Protein AF-0000000074119580 (afdb_homodimer)

InterPro domains:
  IPR001170 Adenylyl cyclase class-4/guanylyl cyclase [PR00255] (115-133)
  IPR001170 Adenylyl cyclase class-4/guanylyl cyclase [PR00255] (242-260)
  IPR001170 Adenylyl cyclase class-4/guanylyl cyclase [PR00255] (350-368)
  IPR001170 Adenylyl cyclase class-4/guanylyl cyclase [PR00255] (388-405)
  IPR001828 Receptor, ligand binding region [PF01094] (51-411)
  IPR028082 Periplasmic binding protein-like I [SSF53822] (27-424)
  IPR052612 Atrial Natriuretic Peptide Clearance Receptor [PTHR44755] (19-396)

Organism: Ciona intestinalis (NCBI:txid7719)

pLDDT: mean 83.1, std 16.75, range [21.55, 98.75]

Structure (mmCIF, N/CA/C/O backbone):
data_AF-0000000074119580-model_v1
#
loop_
_entity.id
_entity.type
_entity.pdbx_description
1 polymer 'Atrial natriuretic peptide receptor 3-like'
#
loop_
_atom_site.group_PDB
_atom_site.id
_atom_site.type_symbol
_atom_site.label_atom_id
_atom_site.label_alt_id
_atom_site.label_comp_id
_atom_site.label_asym_id
_atom_site.label_entity_id
_atom_site.label_seq_id
_atom_site.pdbx_PDB_ins_code
_atom_site.Cartn_x
_atom_site.Cartn_y
_atom_site.Cartn_z
_atom_site.occupancy
_atom_site.B_iso_or_equiv
_atom_site.auth_seq_id
_atom_site.auth_comp_id
_atom_site.auth_asym_id
_atom_site.auth_atom_id
_atom_site.pdbx_PDB_model_num
ATOM 1 N N . PHE A 1 1 ? -62.281 -83.438 29.266 1 23.31 1 PHE A N 1
ATOM 2 C CA . PHE A 1 1 ? -61.969 -83.312 27.859 1 23.31 1 PHE A CA 1
ATOM 3 C C . PHE A 1 1 ? -62.531 -82 27.297 1 23.31 1 PHE A C 1
ATOM 5 O O . PHE A 1 1 ? -63.562 -82 26.641 1 23.31 1 PHE A O 1
ATOM 12 N N . LYS A 1 2 ? -62.469 -80.875 28.219 1 28.16 2 LYS A N 1
ATOM 13 C CA . LYS A 1 2 ? -63.062 -79.562 28.125 1 28.16 2 LYS A CA 1
ATOM 14 C C . LYS A 1 2 ? -62.594 -78.812 26.875 1 28.16 2 LYS A C 1
ATOM 16 O O . LYS A 1 2 ? -61.406 -78.688 26.641 1 28.16 2 LYS A O 1
ATOM 21 N N . CYS A 1 3 ? -63.375 -78.688 25.766 1 24.42 3 CYS A N 1
ATOM 22 C CA . CYS A 1 3 ? -63.281 -78.25 24.375 1 24.42 3 CYS A CA 1
ATOM 23 C C . CYS A 1 3 ? -62.844 -76.812 24.266 1 24.42 3 CYS A C 1
ATOM 25 O O . CYS A 1 3 ? -63.594 -75.938 24.594 1 24.42 3 CYS A O 1
ATOM 27 N N . VAL A 1 4 ? -61.594 -76.438 24.609 1 31.14 4 VAL A N 1
ATOM 28 C CA . VAL A 1 4 ? -61.094 -75.062 24.656 1 31.14 4 VAL A CA 1
ATOM 29 C C . VAL A 1 4 ? -61.062 -74.5 23.25 1 31.14 4 VAL A C 1
ATOM 31 O O . VAL A 1 4 ? -60.406 -75 22.359 1 31.14 4 VAL A O 1
ATOM 34 N N . LEU A 1 5 ? -62.219 -73.938 22.734 1 28.73 5 LEU A N 1
ATOM 35 C CA . LEU A 1 5 ? -62.438 -73.312 21.438 1 28.73 5 LEU A CA 1
ATOM 36 C C . LEU A 1 5 ? -61.5 -72.125 21.219 1 28.73 5 LEU A C 1
ATOM 38 O O . LEU A 1 5 ? -61.531 -71.188 21.953 1 28.73 5 LEU A O 1
ATOM 42 N N . ALA A 1 6 ? -60.281 -72.312 20.594 1 29.25 6 ALA A N 1
ATOM 43 C CA . ALA A 1 6 ? -59.156 -71.438 20.234 1 29.25 6 ALA A CA 1
ATOM 44 C C . ALA A 1 6 ? -59.594 -70.438 19.141 1 29.25 6 ALA A C 1
ATOM 46 O O . ALA A 1 6 ? -59.781 -70.875 18 1 29.25 6 ALA A O 1
ATOM 47 N N . PHE A 1 7 ? -60.5 -69.562 19.422 1 30.92 7 PHE A N 1
ATOM 48 C CA . PHE A 1 7 ? -60.969 -68.625 18.406 1 30.92 7 PHE A CA 1
ATOM 49 C C . PHE A 1 7 ? -59.812 -67.812 17.891 1 30.92 7 PHE A C 1
ATOM 51 O O . PHE A 1 7 ? -59.156 -67.062 18.656 1 30.92 7 PHE A O 1
ATOM 58 N N . VAL A 1 8 ? -59.094 -68.188 16.828 1 29.75 8 VAL A N 1
ATOM 59 C CA . VAL A 1 8 ? -58 -67.562 16.125 1 29.75 8 VAL A CA 1
ATOM 60 C C . VAL A 1 8 ? -58.531 -66.312 15.422 1 29.75 8 VAL A C 1
ATOM 62 O O . VAL A 1 8 ? -59.344 -66.375 14.508 1 29.75 8 VAL A O 1
ATOM 65 N N . MET A 1 9 ? -58.875 -65.25 16.109 1 30.39 9 MET A N 1
ATOM 66 C CA . MET A 1 9 ? -59.281 -64.062 15.43 1 30.39 9 MET A CA 1
ATOM 67 C C . MET A 1 9 ? -58.188 -63.531 14.492 1 30.39 9 MET A C 1
ATOM 69 O O . MET A 1 9 ? -57.062 -63.281 14.922 1 30.39 9 MET A O 1
ATOM 73 N N . CYS A 1 10 ? -58.219 -63.875 13.211 1 28.75 10 CYS A N 1
ATOM 74 C CA . CYS A 1 10 ? -57.406 -63.438 12.102 1 28.75 10 CYS A CA 1
ATOM 75 C C . CYS A 1 10 ? -57.531 -61.906 11.906 1 28.75 10 CYS A C 1
ATOM 77 O O . CYS A 1 10 ? -58.594 -61.438 11.484 1 28.75 10 CYS A O 1
ATOM 79 N N . SER A 1 11 ? -57.094 -61.125 12.852 1 32.12 11 SER A N 1
ATOM 80 C CA . SER A 1 11 ? -57.125 -59.656 12.625 1 32.12 11 SER A CA 1
ATOM 81 C C . SER A 1 11 ? -56.406 -59.312 11.32 1 32.12 11 SER A C 1
ATOM 83 O O . SER A 1 11 ? -55.281 -59.719 11.094 1 32.12 11 SER A O 1
ATOM 85 N N . GLN A 1 12 ? -57.156 -59.125 10.258 1 32.34 12 GLN A N 1
ATOM 86 C CA . GLN A 1 12 ? -56.719 -58.562 8.977 1 32.34 12 GLN A CA 1
ATOM 87 C C . GLN A 1 12 ? -56 -57.25 9.164 1 32.34 12 GLN A C 1
ATOM 89 O O . GLN A 1 12 ? -56.562 -56.281 9.68 1 32.34 12 GLN A O 1
ATOM 94 N N . ILE A 1 13 ? -54.75 -57.219 9.516 1 35.31 13 ILE A N 1
ATOM 95 C CA . ILE A 1 13 ? -53.969 -56 9.57 1 35.31 13 ILE A CA 1
ATOM 96 C C . ILE A 1 13 ? -53.938 -55.344 8.195 1 35.31 13 ILE A C 1
ATOM 98 O O . ILE A 1 13 ? -53.594 -55.969 7.195 1 35.31 13 ILE A O 1
ATOM 102 N N . PRO A 1 14 ? -54.875 -54.375 7.949 1 38.12 14 PRO A N 1
ATOM 103 C CA . PRO A 1 14 ? -54.812 -53.719 6.652 1 38.12 14 PRO A CA 1
ATOM 104 C C . PRO A 1 14 ? -53.375 -53.25 6.324 1 38.12 14 PRO A C 1
ATOM 106 O O . PRO A 1 14 ? -52.656 -52.75 7.207 1 38.12 14 PRO A O 1
ATOM 109 N N . SER A 1 15 ? -52.656 -53.875 5.465 1 33.03 15 SER A N 1
ATOM 110 C CA . SER A 1 15 ? -51.344 -53.594 4.926 1 33.03 15 SER A CA 1
ATOM 111 C C . SER A 1 15 ? -51.281 -52.25 4.246 1 33.03 15 SER A C 1
ATOM 113 O O . SER A 1 15 ? -51.375 -52.156 3.018 1 33.03 15 SER A O 1
ATOM 115 N N . GLY A 1 16 ? -52.156 -51.281 4.562 1 35.19 16 GLY A N 1
ATOM 116 C CA . GLY A 1 16 ? -51.875 -50.062 3.787 1 35.19 16 GLY A CA 1
ATOM 117 C C . GLY A 1 16 ? -50.438 -49.594 3.965 1 35.19 16 GLY A C 1
ATOM 118 O O . GLY A 1 16 ? -50.062 -49.125 5.039 1 35.19 16 GLY A O 1
ATOM 119 N N . LEU A 1 17 ? -49.5 -50.188 3.35 1 34.84 17 LEU A N 1
ATOM 120 C CA . LEU A 1 17 ? -48.156 -49.625 3.354 1 34.84 17 LEU A CA 1
ATOM 121 C C . LEU A 1 17 ? -48.156 -48.156 2.922 1 34.84 17 LEU A C 1
ATOM 123 O O . LEU A 1 17 ? -48.719 -47.812 1.885 1 34.84 17 LEU A O 1
ATOM 127 N N . PRO A 1 18 ? -48.156 -47.188 3.83 1 37.69 18 PRO A N 1
ATOM 128 C CA . PRO A 1 18 ? -48.031 -45.812 3.365 1 37.69 18 PRO A CA 1
ATOM 129 C C . PRO A 1 18 ? -46.969 -45.656 2.271 1 37.69 18 PRO A C 1
ATOM 131 O O . PRO A 1 18 ? -45.938 -46.312 2.293 1 37.69 18 PRO A O 1
ATOM 134 N N . GLN A 1 19 ? -47.375 -45.312 1.016 1 37.62 19 GLN A N 1
ATOM 135 C CA . GLN A 1 19 ? -46.438 -44.938 -0.036 1 37.62 19 GLN A CA 1
ATOM 136 C C . GLN A 1 19 ? -45.406 -43.938 0.491 1 37.62 19 GLN A C 1
ATOM 138 O O . GLN A 1 19 ? -45.75 -43.031 1.247 1 37.62 19 GLN A O 1
ATOM 143 N N . PRO A 1 20 ? -44.125 -44.344 0.532 1 37.19 20 PRO A N 1
ATOM 144 C CA . PRO A 1 20 ? -43.188 -43.312 0.96 1 37.19 20 PRO A CA 1
ATOM 145 C C . PRO A 1 20 ? -43.406 -41.969 0.296 1 37.19 20 PRO A C 1
ATOM 147 O O . PRO A 1 20 ? -43.719 -41.906 -0.9 1 37.19 20 PRO A O 1
ATOM 150 N N . SER A 1 21 ? -44.156 -41.062 0.859 1 39.34 21 SER A N 1
ATOM 151 C CA . SER A 1 21 ? -44.188 -39.688 0.356 1 39.34 21 SER A CA 1
ATOM 152 C C . SER A 1 21 ? -42.875 -39.312 -0.312 1 39.34 21 SER A C 1
ATOM 154 O O . SER A 1 21 ? -41.781 -39.531 0.258 1 39.34 21 SER A O 1
ATOM 156 N N . GLY A 1 22 ? -42.719 -39.469 -1.594 1 39.56 22 GLY A N 1
ATOM 157 C CA . GLY A 1 22 ? -41.625 -38.906 -2.344 1 39.56 22 GLY A CA 1
ATOM 158 C C . GLY A 1 22 ? -41.094 -37.625 -1.762 1 39.56 22 GLY A C 1
ATOM 159 O O . GLY A 1 22 ? -41.781 -36.594 -1.787 1 39.56 22 GLY A O 1
ATOM 160 N N . GLU A 1 23 ? -40.438 -37.625 -0.639 1 42.25 23 GLU A N 1
ATOM 161 C CA . GLU A 1 23 ? -39.75 -36.438 -0.15 1 42.25 23 GLU A CA 1
ATOM 162 C C . GLU A 1 23 ? -39.188 -35.594 -1.303 1 42.25 23 GLU A C 1
ATOM 164 O O . GLU A 1 23 ? -38.406 -36.125 -2.121 1 42.25 23 GLU A O 1
ATOM 169 N N . ASN A 1 24 ? -39.938 -34.75 -1.926 1 45.34 24 ASN A N 1
ATOM 170 C CA . ASN A 1 24 ? -39.375 -33.75 -2.836 1 45.34 24 ASN A CA 1
ATOM 171 C C . ASN A 1 24 ? -37.969 -33.312 -2.434 1 45.34 24 ASN A C 1
ATOM 173 O O . ASN A 1 24 ? -37.75 -32.906 -1.298 1 45.34 24 ASN A O 1
ATOM 177 N N . PRO A 1 25 ? -36.938 -33.812 -3.029 1 54 25 PRO A N 1
ATOM 178 C CA . PRO A 1 25 ? -35.594 -33.406 -2.672 1 54 25 PRO A CA 1
ATOM 179 C C . PRO A 1 25 ? -35.5 -31.922 -2.377 1 54 25 PRO A C 1
ATOM 181 O O . PRO A 1 25 ? -36.219 -31.109 -2.98 1 54 25 PRO A O 1
ATOM 184 N N . ASP A 1 26 ? -35.25 -31.516 -1.149 1 62.47 26 ASP A N 1
ATOM 185 C CA . ASP A 1 26 ? -35 -30.141 -0.773 1 62.47 26 ASP A CA 1
ATOM 186 C C . ASP A 1 26 ? -34.281 -29.391 -1.893 1 62.47 26 ASP A C 1
ATOM 188 O O . ASP A 1 26 ? -33.438 -29.953 -2.586 1 62.47 26 ASP A O 1
ATOM 192 N N . PRO A 1 27 ? -34.875 -28.266 -2.385 1 73.56 27 PRO A N 1
ATOM 193 C CA . PRO A 1 27 ? -34.219 -27.469 -3.43 1 73.56 27 PRO A CA 1
ATOM 194 C C . PRO A 1 27 ? -32.719 -27.234 -3.146 1 73.56 27 PRO A C 1
ATOM 196 O O . PRO A 1 27 ? -32.312 -27.141 -1.984 1 73.56 27 PRO A O 1
ATOM 199 N N . PRO A 1 28 ? -31.953 -27.422 -4.184 1 80 28 PRO A N 1
ATOM 200 C CA . PRO A 1 28 ? -30.516 -27.203 -3.994 1 80 28 PRO A CA 1
ATOM 201 C C . PRO A 1 28 ? -30.188 -25.844 -3.363 1 80 28 PRO A C 1
ATOM 203 O O . PRO A 1 28 ? -30.922 -24.875 -3.588 1 80 28 PRO A O 1
ATOM 206 N N . GLN A 1 29 ? -29.344 -25.875 -2.467 1 86.56 29 GLN A N 1
ATOM 207 C CA . GLN A 1 29 ? -28.859 -24.641 -1.855 1 86.56 29 GLN A CA 1
ATOM 208 C C . GLN A 1 29 ? -28 -23.844 -2.834 1 86.56 29 GLN A C 1
ATOM 210 O O . GLN A 1 29 ? -27.125 -24.406 -3.498 1 86.56 29 GLN A O 1
ATOM 215 N N . THR A 1 30 ? -28.297 -22.531 -2.967 1 89.56 30 THR A N 1
ATOM 216 C CA . THR A 1 30 ? -27.578 -21.672 -3.895 1 89.56 30 THR A CA 1
ATOM 217 C C . THR A 1 30 ? -26.25 -21.188 -3.285 1 89.56 30 THR A C 1
ATOM 219 O O . THR A 1 30 ? -26.219 -20.75 -2.133 1 89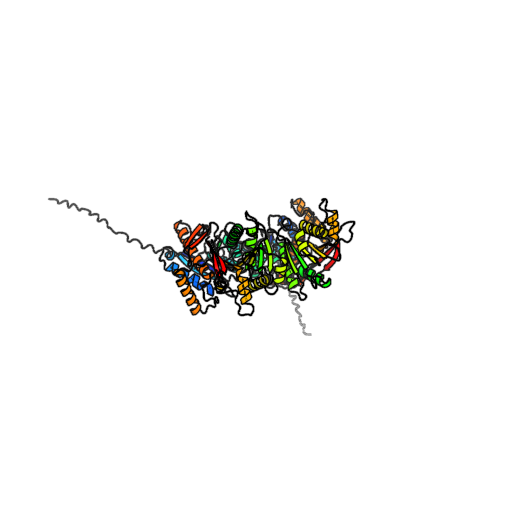.56 30 THR A O 1
ATOM 222 N N . VAL A 1 31 ? -25.203 -21.438 -3.994 1 93.69 31 VAL A N 1
ATOM 223 C CA . VAL A 1 31 ? -23.875 -20.969 -3.605 1 93.69 31 VAL A CA 1
ATOM 224 C C . VAL A 1 31 ? -23.469 -19.781 -4.48 1 93.69 31 VAL A C 1
ATOM 226 O O . VAL A 1 31 ? -23.078 -19.953 -5.633 1 93.69 31 VAL A O 1
ATOM 229 N N . ASN A 1 32 ? -23.578 -18.531 -3.914 1 94.19 32 ASN A N 1
ATOM 230 C CA . ASN A 1 32 ? -23.219 -17.328 -4.656 1 94.19 32 ASN A CA 1
ATOM 231 C C . ASN A 1 32 ? -21.703 -17.078 -4.629 1 94.19 32 ASN A C 1
ATOM 233 O O . ASN A 1 32 ? -21.141 -16.766 -3.58 1 94.19 32 ASN A O 1
ATOM 237 N N . VAL A 1 33 ? -21.125 -17.219 -5.766 1 96.56 33 VAL A N 1
ATOM 238 C CA . VAL A 1 33 ? -19.688 -17 -5.922 1 96.56 33 VAL A CA 1
ATOM 239 C C . VAL A 1 33 ? -19.438 -15.68 -6.637 1 96.56 33 VAL A C 1
ATOM 241 O O . VAL A 1 33 ? -19.906 -15.469 -7.758 1 96.56 33 VAL A O 1
ATOM 244 N N . VAL A 1 34 ? -18.75 -14.781 -5.969 1 97.5 34 VAL A N 1
ATOM 245 C CA . VAL A 1 34 ? -18.406 -13.508 -6.582 1 97.5 34 VAL A CA 1
ATOM 246 C C . VAL A 1 34 ? -16.953 -13.539 -7.074 1 97.5 34 VAL A C 1
ATOM 248 O O . VAL A 1 34 ? -16.016 -13.523 -6.27 1 97.5 34 VAL A O 1
ATOM 251 N N . VAL A 1 35 ? -16.781 -13.578 -8.375 1 98.5 35 VAL A N 1
ATOM 252 C CA . VAL A 1 35 ? -15.445 -13.578 -8.977 1 98.5 35 VAL A CA 1
ATOM 253 C C . VAL A 1 35 ? -14.984 -12.141 -9.203 1 98.5 35 VAL A C 1
ATOM 255 O O . VAL A 1 35 ? -15.625 -11.391 -9.938 1 98.5 35 VAL A O 1
ATOM 258 N N . MET A 1 36 ? -13.906 -11.828 -8.539 1 98.19 36 MET A N 1
ATOM 259 C CA . MET A 1 36 ? -13.43 -10.445 -8.602 1 98.19 36 MET A CA 1
ATOM 260 C C . MET A 1 36 ? -12.141 -10.359 -9.414 1 98.19 36 MET A C 1
ATOM 262 O O . MET A 1 36 ? -11.055 -10.625 -8.891 1 98.19 36 MET A O 1
ATOM 266 N N . VAL A 1 37 ? -12.242 -9.891 -10.664 1 98.06 37 VAL A N 1
ATOM 267 C CA . VAL A 1 37 ? -11.117 -9.758 -11.586 1 98.06 37 VAL A CA 1
ATOM 268 C C . VAL A 1 37 ? -11.289 -8.508 -12.438 1 98.06 37 VAL A C 1
ATOM 270 O O . VAL A 1 37 ? -12.398 -7.977 -12.547 1 98.06 37 VAL A O 1
ATOM 273 N N . PRO A 1 38 ? -10.195 -8.016 -12.977 1 97.12 38 PRO A N 1
ATOM 274 C CA . PRO A 1 38 ? -10.375 -6.867 -13.867 1 97.12 38 PRO A CA 1
ATOM 275 C C . PRO A 1 38 ? -11.125 -7.223 -15.148 1 97.12 38 PRO A C 1
ATOM 277 O O . PRO A 1 38 ? -10.938 -8.312 -15.695 1 97.12 38 PRO A O 1
ATOM 280 N N . PHE A 1 39 ? -11.961 -6.297 -15.633 1 96.62 39 PHE A N 1
ATOM 281 C CA . PHE A 1 39 ? -12.742 -6.516 -16.844 1 96.62 39 PHE A CA 1
ATOM 282 C C . PHE A 1 39 ? -11.977 -6.047 -18.078 1 96.62 39 PHE A C 1
ATOM 284 O O . PHE A 1 39 ? -12.234 -6.508 -19.188 1 96.62 39 PHE A O 1
ATOM 291 N N . GLU A 1 40 ? -11.047 -5.16 -17.812 1 93.25 40 GLU A N 1
ATOM 292 C CA . GLU A 1 40 ? -10.258 -4.582 -18.906 1 93.25 40 GLU A CA 1
ATOM 293 C C . GLU A 1 40 ? -8.789 -4.465 -18.516 1 93.25 40 GLU A C 1
ATOM 295 O O . GLU A 1 40 ? -8.422 -4.75 -17.375 1 93.25 40 GLU A O 1
ATOM 300 N N . GLY A 1 41 ? -8.008 -4.215 -19.5 1 88.94 41 GLY A N 1
ATOM 301 C CA . GLY A 1 41 ? -6.586 -4.047 -19.25 1 88.94 41 GLY A CA 1
ATOM 302 C C . GLY A 1 41 ? -5.762 -5.23 -19.734 1 88.94 41 GLY A C 1
ATOM 303 O O . GLY A 1 41 ? -6.301 -6.188 -20.297 1 88.94 41 GLY A O 1
ATOM 304 N N . GLU A 1 42 ? -4.434 -5.062 -19.516 1 86.56 42 GLU A N 1
ATOM 305 C CA . GLU A 1 42 ? -3.51 -6.09 -19.984 1 86.56 42 GLU A CA 1
ATOM 306 C C . GLU A 1 42 ? -3.133 -7.047 -18.859 1 86.56 42 GLU A C 1
ATOM 308 O O . GLU A 1 42 ? -1.95 -7.242 -18.562 1 86.56 42 GLU A O 1
ATOM 313 N N . TYR A 1 43 ? -4.191 -7.633 -18.281 1 88.88 43 TYR A N 1
ATOM 314 C CA . TYR A 1 43 ? -3.973 -8.602 -17.219 1 88.88 43 TYR A CA 1
ATOM 315 C C . TYR A 1 43 ? -4.16 -10.023 -17.719 1 88.88 43 TYR A C 1
ATOM 317 O O . TYR A 1 43 ? -5.066 -10.297 -18.516 1 88.88 43 TYR A O 1
ATOM 325 N N . LEU A 1 44 ? -3.371 -10.891 -17.266 1 89.38 44 LEU A N 1
ATOM 326 C CA . LEU A 1 44 ? -3.471 -12.297 -17.641 1 89.38 44 LEU A CA 1
ATOM 327 C C . LEU A 1 44 ? -4.668 -12.953 -16.953 1 89.38 44 LEU A C 1
ATOM 329 O O . LEU A 1 44 ? -5.039 -14.078 -17.297 1 89.38 44 LEU A O 1
ATOM 333 N N . PHE A 1 45 ? -5.242 -12.273 -16.031 1 94.88 45 PHE A N 1
ATOM 334 C CA . PHE A 1 45 ? -6.375 -12.797 -15.273 1 94.88 45 PHE A CA 1
ATOM 335 C C . PHE A 1 45 ? -7.617 -11.945 -15.492 1 94.88 45 PHE A C 1
ATOM 337 O O . PHE A 1 45 ? -8.453 -11.82 -14.602 1 94.88 45 PHE A O 1
ATOM 344 N N . ARG A 1 46 ? -7.625 -11.352 -16.609 1 96 46 ARG A N 1
ATOM 345 C CA . ARG A 1 46 ? -8.812 -10.602 -17 1 96 46 ARG A CA 1
ATOM 346 C C . ARG A 1 46 ? -10.039 -11.516 -17.062 1 96 46 ARG A C 1
ATOM 348 O O . ARG A 1 46 ? -9.906 -12.719 -17.281 1 96 46 ARG A O 1
ATOM 355 N N . ARG A 1 47 ? -11.195 -10.961 -16.953 1 97.5 47 ARG A N 1
ATOM 356 C CA . ARG A 1 47 ? -12.43 -11.734 -16.859 1 97.5 47 ARG A CA 1
ATOM 357 C C . ARG A 1 47 ? -12.555 -12.695 -18.031 1 97.5 47 ARG A C 1
ATOM 359 O O . ARG A 1 47 ? -12.797 -13.891 -17.844 1 97.5 47 ARG A O 1
ATOM 366 N N . ASP A 1 48 ? -12.406 -12.164 -19.25 1 96.12 48 ASP A N 1
ATOM 367 C CA . ASP A 1 48 ? -12.625 -12.992 -20.422 1 96.12 48 ASP A CA 1
ATOM 368 C C . ASP A 1 48 ? -11.578 -14.102 -20.516 1 96.12 48 ASP A C 1
ATOM 370 O O . ASP A 1 48 ? -11.836 -15.156 -21.109 1 96.12 48 ASP A O 1
ATOM 374 N N . VAL A 1 49 ? -10.453 -13.906 -19.922 1 94.94 49 VAL A N 1
ATOM 375 C CA . VAL A 1 49 ? -9.367 -14.883 -19.969 1 94.94 49 VAL A CA 1
ATOM 376 C C . VAL A 1 49 ? -9.633 -16 -18.969 1 94.94 49 VAL A C 1
ATOM 378 O O . VAL A 1 49 ? -9.445 -17.188 -19.281 1 94.94 49 VAL A O 1
ATOM 381 N N . ILE A 1 50 ? -10.125 -15.688 -17.797 1 96.56 50 ILE A N 1
ATOM 382 C CA . ILE A 1 50 ? -10.188 -16.703 -16.75 1 96.56 50 ILE A CA 1
ATOM 383 C C . ILE A 1 50 ? -11.555 -17.375 -16.766 1 96.56 50 ILE A C 1
ATOM 385 O O . ILE A 1 50 ? -11.727 -18.469 -16.219 1 96.56 50 ILE A O 1
ATOM 389 N N . GLN A 1 51 ? -12.586 -16.75 -17.344 1 97.44 51 GLN A N 1
ATOM 390 C CA . GLN A 1 51 ? -13.969 -17.219 -17.281 1 97.44 51 GLN A CA 1
ATOM 391 C C . GLN A 1 51 ? -14.086 -18.656 -17.812 1 97.44 51 GLN A C 1
ATOM 393 O O . GLN A 1 51 ? -14.766 -19.484 -17.219 1 97.44 51 GLN A O 1
ATOM 398 N N . PRO A 1 52 ? -13.43 -18.969 -18.938 1 96.75 52 PRO A N 1
ATOM 399 C CA . PRO A 1 52 ? -13.516 -20.359 -19.422 1 96.75 52 PRO A CA 1
ATOM 400 C C . PRO A 1 52 ? -13 -21.359 -18.391 1 96.75 52 PRO A C 1
ATOM 402 O O . PRO A 1 52 ? -13.508 -22.484 -18.312 1 96.75 52 PRO A O 1
ATOM 405 N N . GLY A 1 53 ? -11.938 -20.984 -17.688 1 96.88 53 GLY A N 1
ATOM 406 C CA . GLY A 1 53 ? -11.422 -21.859 -16.641 1 96.88 53 GLY A CA 1
ATOM 407 C C . GLY A 1 53 ? -12.414 -22.094 -15.523 1 96.88 53 GLY A C 1
ATOM 408 O O . GLY A 1 53 ? -12.562 -23.219 -15.047 1 96.88 53 GLY A O 1
ATOM 409 N N . VAL A 1 54 ? -13.109 -21.047 -15.094 1 97.81 54 VAL A N 1
ATOM 410 C CA . VAL A 1 54 ? -14.133 -21.141 -14.055 1 97.81 54 VAL A CA 1
ATOM 411 C C . VAL A 1 54 ? -15.289 -22.016 -14.539 1 97.81 54 VAL A C 1
ATOM 413 O O . VAL A 1 54 ? -15.742 -22.906 -13.812 1 97.81 54 VAL A O 1
ATOM 416 N N . GLU A 1 55 ? -15.695 -21.812 -15.773 1 96.94 55 GLU A N 1
ATOM 417 C CA . GLU A 1 55 ? -16.797 -22.578 -16.359 1 96.94 55 GLU A CA 1
ATOM 418 C C . GLU A 1 55 ? -16.422 -24.062 -16.484 1 96.94 55 GLU A C 1
ATOM 420 O O . GLU A 1 55 ? -17.266 -24.938 -16.25 1 96.94 55 GLU A O 1
ATOM 425 N N . TYR A 1 56 ? -15.211 -24.281 -16.906 1 96.69 56 TYR A N 1
ATOM 426 C CA . TYR A 1 56 ? -14.734 -25.656 -17.031 1 96.69 56 TYR A CA 1
ATOM 427 C C . TYR A 1 56 ? -14.836 -26.375 -15.695 1 96.69 56 TYR A C 1
ATOM 429 O O . TYR A 1 56 ? -15.281 -27.531 -15.633 1 96.69 56 TYR A O 1
ATOM 437 N N . ALA A 1 57 ? -14.43 -25.75 -14.609 1 95.94 57 ALA A N 1
ATOM 438 C CA . ALA A 1 57 ? -14.484 -26.328 -13.266 1 95.94 57 ALA A CA 1
ATOM 439 C C . ALA A 1 57 ? -15.922 -26.641 -12.859 1 95.94 57 ALA A C 1
ATOM 441 O O . ALA A 1 57 ? -16.219 -27.719 -12.328 1 95.94 57 ALA A O 1
ATOM 442 N N . LEU A 1 58 ? -16.797 -25.719 -13.125 1 94.88 58 LEU A N 1
ATOM 443 C CA . LEU A 1 58 ? -18.203 -25.891 -12.75 1 94.88 58 LEU A CA 1
ATOM 444 C C . LEU A 1 58 ? -18.844 -27.031 -13.531 1 94.88 58 LEU A C 1
ATOM 446 O O . LEU A 1 58 ? -19.641 -27.797 -12.984 1 94.88 58 LEU A O 1
ATOM 450 N N . ARG A 1 59 ? -18.469 -27.125 -14.812 1 93 59 ARG A N 1
ATOM 451 C CA . ARG A 1 59 ? -18.969 -28.234 -15.617 1 93 59 ARG A CA 1
ATOM 452 C C . ARG A 1 59 ? -18.453 -29.562 -15.078 1 93 59 ARG A C 1
ATOM 454 O O . ARG A 1 59 ? -19.203 -30.547 -15.047 1 93 59 ARG A O 1
ATOM 461 N N . THR A 1 60 ? -17.203 -29.531 -14.727 1 91.56 60 THR A N 1
ATOM 462 C CA . THR A 1 60 ? -16.609 -30.734 -14.164 1 91.56 60 THR A CA 1
ATOM 463 C C . THR A 1 60 ? -17.328 -31.156 -12.883 1 91.56 60 THR A C 1
ATOM 465 O O . THR A 1 60 ? -17.594 -32.344 -12.664 1 91.56 60 THR A O 1
ATOM 468 N N . LEU A 1 61 ? -17.672 -30.234 -12.039 1 90.44 61 LEU A N 1
ATOM 469 C CA . LEU A 1 61 ? -18.391 -30.5 -10.789 1 90.44 61 LEU A CA 1
ATOM 470 C C . LEU A 1 61 ? -19.781 -31.062 -11.062 1 90.44 61 LEU A C 1
ATOM 472 O O . LEU A 1 61 ? -20.25 -31.953 -10.352 1 90.44 61 LEU A O 1
ATOM 476 N N . ARG A 1 62 ? -20.375 -30.578 -12.047 1 87 62 ARG A N 1
ATOM 477 C CA . ARG A 1 62 ? -21.719 -31.016 -12.398 1 87 62 ARG A CA 1
ATOM 478 C C . ARG A 1 62 ? -21.703 -32.438 -12.93 1 87 62 ARG A C 1
ATOM 480 O O . ARG A 1 62 ? -22.656 -33.219 -12.727 1 87 62 ARG A O 1
ATOM 487 N N . ARG A 1 63 ? -20.656 -32.75 -13.555 1 84.25 63 ARG A N 1
ATOM 488 C CA . ARG A 1 63 ? -20.531 -34.094 -14.148 1 84.25 63 ARG A CA 1
ATOM 489 C C . ARG A 1 63 ? -20.25 -35.156 -13.086 1 84.25 63 ARG A C 1
ATOM 491 O O . ARG A 1 63 ? -20.656 -36.281 -13.227 1 84.25 63 ARG A O 1
ATOM 498 N N . ASN A 1 64 ? -19.422 -34.75 -12.211 1 75 64 ASN A N 1
ATOM 499 C CA . ASN A 1 64 ? -19.016 -35.719 -11.203 1 75 64 ASN A CA 1
ATOM 500 C C . ASN A 1 64 ? -20.172 -36.125 -10.305 1 75 64 ASN A C 1
ATOM 502 O O . ASN A 1 64 ? -20.047 -37.031 -9.469 1 75 64 ASN A O 1
ATOM 506 N N . ASP A 1 65 ? -21.375 -36.219 -10.766 1 58.16 65 ASP A N 1
ATOM 507 C CA . ASP A 1 65 ? -22.641 -36.719 -10.219 1 58.16 65 ASP A CA 1
ATOM 508 C C . ASP A 1 65 ? -22.531 -36.938 -8.711 1 58.16 65 ASP A C 1
ATOM 510 O O . ASP A 1 65 ? -23.172 -37.844 -8.172 1 58.16 65 ASP A O 1
ATOM 514 N N . GLY A 1 66 ? -21.688 -36.25 -8.008 1 58.41 66 GLY A N 1
ATOM 515 C CA . GLY A 1 66 ? -21.625 -36.5 -6.578 1 58.41 66 GLY A CA 1
ATOM 516 C C . GLY A 1 66 ? -22.594 -35.656 -5.77 1 58.41 66 GLY A C 1
ATOM 517 O O . GLY A 1 66 ? -23.344 -34.875 -6.332 1 58.41 66 GLY A O 1
ATOM 518 N N . PRO A 1 67 ? -22.828 -36.062 -4.559 1 60.5 67 PRO A N 1
ATOM 519 C CA . PRO A 1 67 ? -23.734 -35.375 -3.635 1 60.5 67 PRO A CA 1
ATOM 520 C C . PRO A 1 67 ? -23.578 -33.844 -3.676 1 60.5 67 PRO A C 1
ATOM 522 O O . PRO A 1 67 ? -24.562 -33.125 -3.51 1 60.5 67 PRO A O 1
ATOM 525 N N . LEU A 1 68 ? -22.484 -33.406 -4 1 65.62 68 LEU A N 1
ATOM 526 C CA . LEU A 1 68 ? -22.219 -31.969 -3.998 1 65.62 68 LEU A CA 1
ATOM 527 C C . LEU A 1 68 ? -23.062 -31.266 -5.051 1 65.62 68 LEU A C 1
ATOM 529 O O . LEU A 1 68 ? -23.672 -30.219 -4.773 1 65.62 68 LEU A O 1
ATOM 533 N N . THR A 1 69 ? -23.125 -31.906 -6.164 1 65.44 69 THR A N 1
ATOM 534 C CA . THR A 1 69 ? -23.781 -31.234 -7.277 1 65.44 69 THR A CA 1
ATOM 535 C C . THR A 1 69 ? -25.297 -31.359 -7.168 1 65.44 69 THR A C 1
ATOM 537 O O . THR A 1 69 ? -26.047 -30.594 -7.781 1 65.44 69 THR A O 1
ATOM 540 N N . ARG A 1 70 ? -25.688 -32.312 -6.461 1 69 70 ARG A N 1
ATOM 541 C CA . ARG A 1 70 ? -27.125 -32.469 -6.289 1 69 70 ARG A CA 1
ATOM 542 C C . ARG A 1 70 ? -27.656 -31.453 -5.285 1 69 70 ARG A C 1
ATOM 544 O O . ARG A 1 70 ? -28.75 -30.906 -5.469 1 69 70 ARG A O 1
ATOM 551 N N . ASP A 1 71 ? -26.891 -31.094 -4.418 1 80.44 71 ASP A N 1
ATOM 552 C CA . ASP A 1 71 ? -27.391 -30.328 -3.287 1 80.44 71 ASP A CA 1
ATOM 553 C C . ASP A 1 71 ? -27 -28.859 -3.412 1 80.44 71 ASP A C 1
ATOM 555 O O . ASP A 1 71 ? -27.547 -28 -2.719 1 80.44 71 ASP A O 1
ATOM 559 N N . LEU A 1 72 ? -26.078 -28.656 -4.34 1 87.69 72 LEU A N 1
ATOM 560 C CA . LEU A 1 72 ? -25.578 -27.297 -4.418 1 87.69 72 LEU A CA 1
ATOM 561 C C . LEU A 1 72 ? -25.703 -26.75 -5.836 1 87.69 72 LEU A C 1
ATOM 563 O O . LEU A 1 72 ? -25.469 -27.484 -6.805 1 87.69 72 LEU A O 1
ATOM 567 N N . GLN A 1 73 ? -26.141 -25.516 -5.938 1 89.25 73 GLN A N 1
ATOM 568 C CA . GLN A 1 73 ? -26.172 -24.781 -7.199 1 89.25 73 GLN A CA 1
ATOM 569 C C . GLN A 1 73 ? -25.266 -23.547 -7.145 1 89.25 73 GLN A C 1
ATOM 571 O O . GLN A 1 73 ? -25.531 -22.625 -6.371 1 89.25 73 GLN A O 1
ATOM 576 N N . PHE A 1 74 ? -24.297 -23.594 -8.016 1 93.25 74 PHE A N 1
ATOM 577 C CA . PHE A 1 74 ? -23.359 -22.484 -8.016 1 93.25 74 PHE A CA 1
ATOM 578 C C . PHE A 1 74 ? -23.844 -21.344 -8.906 1 93.25 74 PHE A C 1
ATOM 580 O O . PHE A 1 74 ? -24.188 -21.578 -10.07 1 93.25 74 PHE A O 1
ATOM 587 N N . ASN A 1 75 ? -23.969 -20.156 -8.344 1 93.75 75 ASN A N 1
ATOM 588 C CA . ASN A 1 75 ? -24.25 -18.922 -9.062 1 93.75 75 ASN A CA 1
ATOM 589 C C . ASN A 1 75 ? -23.031 -18 -9.086 1 93.75 75 ASN A C 1
ATOM 591 O O . ASN A 1 75 ? -22.625 -17.469 -8.047 1 93.75 75 ASN A O 1
ATOM 595 N N . VAL A 1 76 ? -22.531 -17.75 -10.281 1 96.62 76 VAL A N 1
ATOM 596 C CA . VAL A 1 76 ? -21.281 -17 -10.398 1 96.62 76 VAL A CA 1
ATOM 597 C C . VAL A 1 76 ? -21.578 -15.586 -10.898 1 96.62 76 VAL A C 1
ATOM 599 O O . VAL A 1 76 ? -22.266 -15.414 -11.914 1 96.62 76 VAL A O 1
ATOM 602 N N . THR A 1 77 ? -21.172 -14.578 -10.156 1 96.19 77 THR A N 1
ATOM 603 C CA . THR A 1 77 ? -21.266 -13.172 -10.555 1 96.19 77 THR A CA 1
ATOM 604 C C . THR A 1 77 ? -19.859 -12.562 -10.656 1 96.19 77 THR A C 1
ATOM 606 O O . THR A 1 77 ? -19.016 -12.781 -9.789 1 96.19 77 THR A O 1
ATOM 609 N N . TYR A 1 78 ? -19.656 -11.883 -11.789 1 97.62 78 TYR A N 1
ATOM 610 C CA . TYR A 1 78 ? -18.359 -11.234 -11.977 1 97.62 78 TYR A CA 1
ATOM 611 C C . TYR A 1 78 ? -18.422 -9.766 -11.578 1 97.62 78 TYR A C 1
ATOM 613 O O . TYR A 1 78 ? -19.406 -9.078 -11.883 1 97.62 78 TYR A O 1
ATOM 621 N N . ARG A 1 79 ? -17.453 -9.359 -10.781 1 96.94 79 ARG A N 1
ATOM 622 C CA . ARG A 1 79 ? -17.297 -7.961 -10.406 1 96.94 79 ARG A CA 1
ATOM 623 C C . ARG A 1 79 ? -15.906 -7.445 -10.75 1 96.94 79 ARG A C 1
ATOM 625 O O . ARG A 1 79 ? -14.93 -8.188 -10.664 1 96.94 79 ARG A O 1
ATOM 632 N N . ASN A 1 80 ? -15.844 -6.199 -11.109 1 97.12 80 ASN A N 1
ATOM 633 C CA . ASN A 1 80 ? -14.602 -5.578 -11.555 1 97.12 80 ASN A CA 1
ATOM 634 C C . ASN A 1 80 ? -13.711 -5.195 -10.375 1 97.12 80 ASN A C 1
ATOM 636 O O . ASN A 1 80 ? -14 -4.234 -9.664 1 97.12 80 ASN A O 1
ATOM 640 N N . SER A 1 81 ? -12.625 -5.914 -10.25 1 95.81 81 SER A N 1
ATOM 641 C CA . SER A 1 81 ? -11.711 -5.625 -9.156 1 95.81 81 SER A CA 1
ATOM 642 C C . SER A 1 81 ? -10.82 -4.43 -9.477 1 95.81 81 SER A C 1
ATOM 644 O O . SER A 1 81 ? -10.211 -3.842 -8.578 1 95.81 81 SER A O 1
ATOM 646 N N . GLN A 1 82 ? -10.688 -4.125 -10.836 1 92.5 82 GLN A N 1
ATOM 647 C CA . GLN A 1 82 ? -9.812 -3.072 -11.336 1 92.5 82 GLN A CA 1
ATOM 648 C C . GLN A 1 82 ? -8.375 -3.279 -10.859 1 92.5 82 GLN A C 1
ATOM 650 O O . GLN A 1 82 ? -7.551 -2.363 -10.938 1 92.5 82 GLN A O 1
ATOM 655 N N . CYS A 1 83 ? -8.188 -4.352 -10.219 1 93.19 83 CYS A N 1
ATOM 656 C CA . CYS A 1 83 ? -6.875 -4.762 -9.734 1 93.19 83 CYS A CA 1
ATOM 657 C C . CYS A 1 83 ? -6.277 -3.709 -8.812 1 93.19 83 CYS A C 1
ATOM 659 O O . CYS A 1 83 ? -5.078 -3.43 -8.867 1 93.19 83 CYS A O 1
ATOM 661 N N . ASN A 1 84 ? -7.09 -3.113 -8.016 1 88.75 84 ASN A N 1
ATOM 662 C CA . ASN A 1 84 ? -6.648 -2.117 -7.051 1 88.75 84 ASN A CA 1
ATOM 663 C C . ASN A 1 84 ? -7.59 -2.043 -5.852 1 88.75 84 ASN A C 1
ATOM 665 O O . ASN A 1 84 ? -8.43 -2.926 -5.66 1 88.75 84 ASN A O 1
ATOM 669 N N . ARG A 1 85 ? -7.449 -1.1 -5.062 1 85.56 85 ARG A N 1
ATOM 670 C CA . ARG A 1 85 ? -8.164 -0.982 -3.795 1 85.56 85 ARG A CA 1
ATOM 671 C C . ARG A 1 85 ? -9.656 -0.798 -4.023 1 85.56 85 ARG A C 1
ATOM 673 O O . ARG A 1 85 ? -10.461 -1.06 -3.127 1 85.56 85 ARG A O 1
ATOM 680 N N . LYS A 1 86 ? -10.086 -0.373 -5.195 1 89.06 86 LYS A N 1
ATOM 681 C CA . LYS A 1 86 ? -11.492 -0.131 -5.492 1 89.06 86 LYS A CA 1
ATOM 682 C C . LYS A 1 86 ? -12.273 -1.439 -5.555 1 89.06 86 LYS A C 1
ATOM 684 O O . LYS A 1 86 ? -13.508 -1.433 -5.566 1 89.06 86 LYS A O 1
ATOM 689 N N . ALA A 1 87 ? -11.531 -2.521 -5.566 1 94.44 87 ALA A N 1
ATOM 690 C CA . ALA A 1 87 ? -12.188 -3.822 -5.492 1 94.44 87 ALA A CA 1
ATOM 691 C C . ALA A 1 87 ? -13.086 -3.914 -4.266 1 94.44 87 ALA A C 1
ATOM 693 O O . ALA A 1 87 ? -14.133 -4.57 -4.305 1 94.44 87 ALA A O 1
ATOM 694 N N . ALA A 1 88 ? -12.688 -3.268 -3.197 1 93.25 88 ALA A N 1
ATOM 695 C CA . ALA A 1 88 ? -13.461 -3.277 -1.961 1 93.25 88 ALA A CA 1
ATOM 696 C C . ALA A 1 88 ? -14.82 -2.615 -2.162 1 93.25 88 ALA A C 1
ATOM 698 O O . ALA A 1 88 ? -15.812 -3.023 -1.556 1 93.25 88 ALA A O 1
ATOM 699 N N . LEU A 1 89 ? -14.906 -1.587 -3.027 1 91.94 89 LEU A N 1
ATOM 700 C CA . LEU A 1 89 ? -16.172 -0.93 -3.326 1 91.94 89 LEU A CA 1
ATOM 701 C C . LEU A 1 89 ? -17.156 -1.914 -3.938 1 91.94 89 LEU A C 1
ATOM 703 O O . LEU A 1 89 ? -18.328 -1.945 -3.549 1 91.94 89 LEU A O 1
ATOM 707 N N . GLU A 1 90 ? -16.625 -2.721 -4.844 1 93.69 90 GLU A N 1
ATOM 708 C CA . GLU A 1 90 ? -17.469 -3.709 -5.512 1 93.69 90 GLU A CA 1
ATOM 709 C C . GLU A 1 90 ? -17.922 -4.789 -4.539 1 93.69 90 GLU A C 1
ATOM 711 O O . GLU A 1 90 ? -19.078 -5.238 -4.598 1 93.69 90 GLU A O 1
ATOM 716 N N . ALA A 1 91 ? -17 -5.223 -3.68 1 93.38 91 ALA A N 1
ATOM 717 C CA . ALA A 1 91 ? -17.344 -6.246 -2.693 1 93.38 91 ALA A CA 1
ATOM 718 C C . ALA A 1 91 ? -18.422 -5.738 -1.731 1 93.38 91 ALA A C 1
ATOM 720 O O . ALA A 1 91 ? -19.391 -6.445 -1.446 1 93.38 91 ALA A O 1
ATOM 721 N N . VAL A 1 92 ? -18.266 -4.523 -1.244 1 90.12 92 VAL A N 1
ATOM 722 C CA . VAL A 1 92 ? -19.188 -3.918 -0.296 1 90.12 92 VAL A CA 1
ATOM 723 C C . VAL A 1 92 ? -20.547 -3.684 -0.974 1 90.12 92 VAL A C 1
ATOM 725 O O . VAL A 1 92 ? -21.594 -3.939 -0.383 1 90.12 92 VAL A O 1
ATOM 728 N N . ASP A 1 93 ? -20.516 -3.201 -2.211 1 86.94 93 ASP A N 1
ATOM 729 C CA . ASP A 1 93 ? -21.734 -2.99 -2.979 1 86.94 93 ASP A CA 1
ATOM 730 C C . ASP A 1 93 ? -22.516 -4.297 -3.148 1 86.94 93 ASP A C 1
ATOM 732 O O . ASP A 1 93 ? -23.734 -4.324 -2.994 1 86.94 93 ASP A O 1
ATOM 736 N N . PHE A 1 94 ? -21.812 -5.332 -3.475 1 88.69 94 PHE A N 1
ATOM 737 C CA . PHE A 1 94 ? -22.453 -6.625 -3.66 1 88.69 94 PHE A CA 1
ATOM 738 C C . PHE A 1 94 ? -23.016 -7.141 -2.344 1 88.69 94 PHE A C 1
ATOM 740 O O . PHE A 1 94 ? -24.141 -7.641 -2.299 1 88.69 94 PHE A O 1
ATOM 747 N N . TYR A 1 95 ? -22.234 -7.012 -1.312 1 87.06 95 TYR A N 1
ATOM 748 C CA . TYR A 1 95 ? -22.625 -7.559 -0.016 1 87.06 95 TYR A CA 1
ATOM 749 C C . TYR A 1 95 ? -23.844 -6.828 0.538 1 87.06 95 TYR A C 1
ATOM 751 O O . TYR A 1 95 ? -24.797 -7.465 1 1 87.06 95 TYR A O 1
ATOM 759 N N . TYR A 1 96 ? -23.844 -5.516 0.417 1 79.56 96 TYR A N 1
ATOM 760 C CA . TYR A 1 96 ? -24.922 -4.738 1.016 1 79.56 96 TYR A CA 1
ATOM 761 C C . TYR A 1 96 ? -26 -4.414 -0.015 1 79.56 96 TYR A C 1
ATOM 763 O O . TYR A 1 96 ? -27.125 -4.086 0.343 1 79.56 96 TYR A O 1
ATOM 771 N N . GLY A 1 97 ? -25.562 -4.195 -1.256 1 70.25 97 GLY A N 1
ATOM 772 C CA . GLY A 1 97 ? -26.531 -3.811 -2.279 1 70.25 97 GLY A CA 1
ATOM 773 C C . GLY A 1 97 ? -27.641 -4.832 -2.473 1 70.25 97 GLY A C 1
ATOM 774 O O . GLY A 1 97 ? -28.781 -4.469 -2.734 1 70.25 97 GLY A O 1
ATOM 775 N N . GLN A 1 98 ? -27.188 -6.027 -2.688 1 54.69 98 GLN A N 1
ATOM 776 C CA . GLN A 1 98 ? -28.188 -7.047 -2.945 1 54.69 98 GLN A CA 1
ATOM 777 C C . GLN A 1 98 ? -29.078 -7.27 -1.721 1 54.69 98 GLN A C 1
ATOM 779 O O . GLN A 1 98 ? -30.203 -7.766 -1.838 1 54.69 98 GLN A O 1
ATOM 784 N N . CYS A 1 99 ? -28.375 -7.047 -0.541 1 48.38 99 CYS A N 1
ATOM 785 C CA . CYS A 1 99 ? -29.078 -7.438 0.677 1 48.38 99 CYS A CA 1
ATOM 786 C C . CYS A 1 99 ? -29.938 -6.297 1.201 1 48.38 99 CYS A C 1
ATOM 788 O O . CYS A 1 99 ? -29.5 -5.145 1.235 1 48.38 99 CYS A O 1
ATOM 790 N N . GLY A 1 100 ? -30.969 -6.164 0.862 1 44.88 100 GLY A N 1
ATOM 791 C CA . GLY A 1 100 ? -31.781 -5.371 1.772 1 44.88 100 GLY A CA 1
ATOM 792 C C . GLY A 1 100 ? -31.281 -5.41 3.205 1 44.88 100 GLY A C 1
ATOM 793 O O . GLY A 1 100 ? -30.484 -6.27 3.562 1 44.88 100 GLY A O 1
ATOM 794 N N . THR A 1 101 ? -31.062 -4.262 3.941 1 46.94 101 THR A N 1
ATOM 795 C CA . THR A 1 101 ? -30.375 -3.922 5.184 1 46.94 101 THR A CA 1
ATOM 796 C C . THR A 1 101 ? -30.516 -5.039 6.211 1 46.94 101 THR A C 1
ATOM 798 O O . THR A 1 101 ? -29.766 -5.109 7.176 1 46.94 101 THR A O 1
ATOM 801 N N . SER A 1 102 ? -31.562 -5.793 6.473 1 49.78 102 SER A N 1
ATOM 802 C CA . SER A 1 102 ? -31.797 -6.297 7.824 1 49.78 102 SER A CA 1
ATOM 803 C C . SER A 1 102 ? -30.938 -7.527 8.102 1 49.78 102 SER A C 1
ATOM 805 O O . SER A 1 102 ? -30.422 -7.699 9.211 1 49.78 102 SER A O 1
ATOM 807 N N . ASP A 1 103 ? -30.797 -8.531 7.172 1 58.62 103 ASP A N 1
ATOM 808 C CA . ASP A 1 103 ? -30.094 -9.758 7.535 1 58.62 103 ASP A CA 1
ATOM 809 C C . ASP A 1 103 ? -29.25 -10.281 6.371 1 58.62 103 ASP A C 1
ATOM 811 O O . ASP A 1 103 ? -29.578 -11.32 5.781 1 58.62 103 ASP A O 1
ATOM 815 N N . VAL A 1 104 ? -28.156 -9.438 6.039 1 60.66 104 VAL A N 1
ATOM 816 C CA . VAL A 1 104 ? -27.344 -9.789 4.875 1 60.66 104 VAL A CA 1
ATOM 817 C C . VAL A 1 104 ? -26.703 -11.156 5.078 1 60.66 104 VAL A C 1
ATOM 819 O O . VAL A 1 104 ? -26.641 -11.969 4.152 1 60.66 104 VAL A O 1
ATOM 822 N N . THR A 1 105 ? -26.375 -11.422 6.312 1 62.91 105 THR A N 1
ATOM 823 C CA . THR A 1 105 ? -25.609 -12.633 6.602 1 62.91 105 THR A CA 1
ATOM 824 C C . THR A 1 105 ? -26.438 -13.875 6.309 1 62.91 105 THR A C 1
ATOM 826 O O . THR A 1 105 ? -25.906 -14.906 5.91 1 62.91 105 THR A O 1
ATOM 829 N N . ASN A 1 106 ? -27.734 -13.617 6.332 1 62.62 106 ASN A N 1
ATOM 830 C CA . ASN A 1 106 ? -28.594 -14.789 6.199 1 62.62 106 ASN A CA 1
ATOM 831 C C . ASN A 1 106 ? -29.391 -14.758 4.898 1 62.62 106 ASN A C 1
ATOM 833 O O . ASN A 1 106 ? -30.219 -15.633 4.652 1 62.62 106 ASN A O 1
ATOM 837 N N . SER A 1 107 ? -29 -13.789 4.105 1 68.69 107 SER A N 1
ATOM 838 C CA . SER A 1 107 ? -29.734 -13.672 2.85 1 68.69 107 SER A CA 1
ATOM 839 C C . SER A 1 107 ? -29.25 -14.695 1.827 1 68.69 107 SER A C 1
ATOM 841 O O . SER A 1 107 ? -28.062 -15.039 1.798 1 68.69 107 SER A O 1
ATOM 843 N N . MET A 1 108 ? -30.203 -15.219 1.065 1 68.12 108 MET A N 1
ATOM 844 C CA . MET A 1 108 ? -29.906 -16.188 0.013 1 68.12 108 MET A CA 1
ATOM 845 C C . MET A 1 108 ? -29.078 -15.555 -1.093 1 68.12 108 MET A C 1
ATOM 847 O O . MET A 1 108 ? -28.469 -16.266 -1.901 1 68.12 108 MET A O 1
ATOM 851 N N . THR A 1 109 ? -28.953 -14.227 -0.977 1 76.75 109 THR A N 1
ATOM 852 C CA . THR A 1 109 ? -28.219 -13.555 -2.055 1 76.75 109 THR A CA 1
ATOM 853 C C . THR A 1 109 ? -26.844 -13.117 -1.588 1 76.75 109 THR A C 1
ATOM 855 O O . THR A 1 109 ? -26.047 -12.594 -2.375 1 76.75 109 THR A O 1
ATOM 858 N N . SER A 1 110 ? -26.516 -13.539 -0.367 1 86.25 110 SER A N 1
ATOM 859 C CA . SER A 1 110 ? -25.219 -13.156 0.179 1 86.25 110 SER A CA 1
ATOM 860 C C . SER A 1 110 ? -24.094 -13.961 -0.463 1 86.25 110 SER A C 1
ATOM 862 O O . SER A 1 110 ? -24.266 -15.141 -0.777 1 86.25 110 SER A O 1
ATOM 864 N N . PRO A 1 111 ? -23.031 -13.32 -0.68 1 93.19 111 PRO A N 1
ATOM 865 C CA . PRO A 1 111 ? -21.906 -14.086 -1.209 1 93.19 111 PRO A CA 1
ATOM 866 C C . PRO A 1 111 ? -21.391 -15.141 -0.23 1 93.19 111 PRO A C 1
ATOM 868 O O . PRO A 1 111 ? -21.328 -14.891 0.976 1 93.19 111 PRO A O 1
ATOM 871 N N . LEU A 1 112 ? -21.109 -16.266 -0.776 1 95.69 112 LEU A N 1
ATOM 872 C CA . LEU A 1 112 ? -20.562 -17.344 0.049 1 95.69 112 LEU A CA 1
ATOM 873 C C . LEU A 1 112 ? -19.062 -17.516 -0.225 1 95.69 112 LEU A C 1
ATOM 875 O O . LEU A 1 112 ? -18.359 -18.172 0.546 1 95.69 112 LEU A O 1
ATOM 879 N N . LEU A 1 113 ? -18.625 -16.891 -1.338 1 97.69 113 LEU A N 1
ATOM 880 C CA . LEU A 1 113 ? -17.219 -16.953 -1.716 1 97.69 113 LEU A CA 1
ATOM 881 C C . LEU A 1 113 ? -16.828 -15.734 -2.545 1 97.69 113 LEU A C 1
ATOM 883 O O . LEU A 1 113 ? -17.531 -15.344 -3.471 1 97.69 113 LEU A O 1
ATOM 887 N N . PHE A 1 114 ? -15.789 -15.102 -2.105 1 98.31 114 PHE A N 1
ATOM 888 C CA . PHE A 1 114 ? -15.086 -14.188 -3 1 98.31 114 PHE A CA 1
ATOM 889 C C . PHE A 1 114 ? -13.914 -14.891 -3.678 1 98.31 114 PHE A C 1
ATOM 891 O O . PHE A 1 114 ? -12.992 -15.352 -3.008 1 98.31 114 PHE A O 1
ATOM 898 N N . LEU A 1 115 ? -14.016 -15.023 -4.965 1 98.44 115 LEU A N 1
ATOM 899 C CA . LEU A 1 115 ? -12.969 -15.664 -5.754 1 98.44 115 LEU A CA 1
ATOM 900 C C . LEU A 1 115 ? -12.117 -14.617 -6.477 1 98.44 115 LEU A C 1
ATOM 902 O O . LEU A 1 115 ? -12.648 -13.758 -7.18 1 98.44 115 LEU A O 1
ATOM 906 N N . GLY A 1 116 ? -10.914 -14.758 -6.336 1 92.62 116 GLY A N 1
ATOM 907 C CA . GLY A 1 116 ? -10 -13.656 -6.586 1 92.62 116 GLY A CA 1
ATOM 908 C C . GLY A 1 116 ? -9.789 -12.773 -5.375 1 92.62 116 GLY A C 1
ATOM 909 O O . GLY A 1 116 ? -9.719 -13.258 -4.246 1 92.62 116 GLY A O 1
ATOM 910 N N . PRO A 1 117 ? -9.766 -11.57 -5.461 1 95.75 117 PRO A N 1
ATOM 911 C CA . PRO A 1 117 ? -8.953 -10.812 -6.422 1 95.75 117 PRO A CA 1
ATOM 912 C C . PRO A 1 117 ? -7.539 -11.375 -6.562 1 95.75 117 PRO A C 1
ATOM 914 O O . PRO A 1 117 ? -7.16 -12.297 -5.84 1 95.75 117 PRO A O 1
ATOM 917 N N . VAL A 1 118 ? -6.863 -10.898 -7.547 1 96.38 118 VAL A N 1
ATOM 918 C CA . VAL A 1 118 ? -5.535 -11.43 -7.84 1 96.38 118 VAL A CA 1
ATOM 919 C C . VAL A 1 118 ? -4.465 -10.453 -7.352 1 96.38 118 VAL A C 1
ATOM 921 O O . VAL A 1 118 ? -3.48 -10.859 -6.734 1 96.38 118 VAL A O 1
ATOM 924 N N . CYS A 1 119 ? -4.691 -9.219 -7.562 1 94.12 119 CYS A N 1
ATOM 925 C CA . CYS A 1 119 ? -3.715 -8.195 -7.207 1 94.12 119 CYS A CA 1
ATOM 926 C C . CYS A 1 119 ? -3.656 -8 -5.695 1 94.12 119 CYS A C 1
ATOM 928 O O . CYS A 1 119 ? -4.684 -8.062 -5.02 1 94.12 119 CYS A O 1
ATOM 930 N N . ASN A 1 120 ? -2.512 -7.672 -5.227 1 92.69 120 ASN A N 1
ATOM 931 C CA . ASN A 1 120 ? -2.268 -7.566 -3.793 1 92.69 120 ASN A CA 1
ATOM 932 C C . ASN A 1 120 ? -3.191 -6.543 -3.141 1 92.69 120 ASN A C 1
ATOM 934 O O . ASN A 1 120 ? -3.846 -6.836 -2.139 1 92.69 120 ASN A O 1
ATOM 938 N N . ASP A 1 121 ? -3.279 -5.406 -3.699 1 88.06 121 ASP A N 1
ATOM 939 C CA . ASP A 1 121 ? -4.07 -4.336 -3.105 1 88.06 121 ASP A CA 1
ATOM 940 C C . ASP A 1 121 ? -5.559 -4.691 -3.096 1 88.06 121 ASP A C 1
ATOM 942 O O . ASP A 1 121 ? -6.258 -4.43 -2.115 1 88.06 121 ASP A O 1
ATOM 946 N N . ALA A 1 122 ? -5.969 -5.281 -4.16 1 94.25 122 ALA A N 1
ATOM 947 C CA . ALA A 1 122 ? -7.367 -5.691 -4.246 1 94.25 122 ALA A CA 1
ATOM 948 C C . ALA A 1 122 ? -7.676 -6.801 -3.242 1 94.25 122 ALA A C 1
ATOM 950 O O . ALA A 1 122 ? -8.664 -6.727 -2.51 1 94.25 122 ALA A O 1
ATOM 951 N N . THR A 1 123 ? -6.805 -7.773 -3.152 1 96.38 123 THR A N 1
ATOM 952 C CA . THR A 1 123 ? -7.023 -8.93 -2.287 1 96.38 123 THR A CA 1
ATOM 953 C C . THR A 1 123 ? -7.016 -8.508 -0.818 1 96.38 123 THR A C 1
ATOM 955 O O . THR A 1 123 ? -7.863 -8.945 -0.038 1 96.38 123 THR A O 1
ATOM 958 N N . SER A 1 124 ? -6.07 -7.695 -0.467 1 92.75 124 SER A N 1
ATOM 959 C CA . SER A 1 124 ? -5.953 -7.281 0.928 1 92.75 124 SER A CA 1
ATOM 960 C C . SER A 1 124 ? -7.223 -6.578 1.406 1 92.75 124 SER A C 1
ATOM 962 O O . SER A 1 124 ? -7.688 -6.82 2.521 1 92.75 124 SER A O 1
ATOM 964 N N . MET A 1 125 ? -7.824 -5.809 0.555 1 92.19 125 MET A N 1
ATOM 965 C CA . MET A 1 125 ? -9.016 -5.051 0.927 1 92.19 125 MET A CA 1
ATOM 966 C C . MET A 1 125 ? -10.234 -5.961 1.006 1 92.19 125 MET A C 1
ATOM 968 O O . MET A 1 125 ? -10.984 -5.922 1.985 1 92.19 125 MET A O 1
ATOM 972 N N . VAL A 1 126 ? -10.367 -6.762 0.022 1 95.81 126 VAL A N 1
ATOM 973 C CA . VAL A 1 126 ? -11.516 -7.656 -0.011 1 95.81 126 VAL A CA 1
ATOM 974 C C . VAL A 1 126 ? -11.43 -8.656 1.144 1 95.81 126 VAL A C 1
ATOM 976 O O . VAL A 1 126 ? -12.43 -8.922 1.816 1 95.81 126 VAL A O 1
ATOM 979 N N . ALA A 1 127 ? -10.25 -9.141 1.411 1 96.38 127 ALA A N 1
ATOM 980 C CA . ALA A 1 127 ? -10.055 -10.117 2.477 1 96.38 127 ALA A CA 1
ATOM 981 C C . ALA A 1 127 ? -10.32 -9.5 3.846 1 96.38 127 ALA A C 1
ATOM 983 O O . ALA A 1 127 ? -10.797 -10.18 4.758 1 96.38 127 ALA A O 1
ATOM 984 N N . THR A 1 128 ? -9.992 -8.258 4.023 1 92.94 128 THR A N 1
ATOM 985 C CA . THR A 1 128 ? -10.273 -7.559 5.273 1 92.94 128 THR A CA 1
ATOM 986 C C . THR A 1 128 ? -11.773 -7.523 5.551 1 92.94 128 THR A C 1
ATOM 988 O O . THR A 1 128 ? -12.211 -7.871 6.648 1 92.94 128 THR A O 1
ATOM 991 N N . PHE A 1 129 ? -12.57 -7.188 4.555 1 93 129 PHE A N 1
ATOM 992 C CA . PHE A 1 129 ? -14.023 -7.145 4.719 1 93 129 PHE A CA 1
ATOM 993 C C . PHE A 1 129 ? -14.586 -8.547 4.871 1 93 129 PHE A C 1
ATOM 995 O O . PHE A 1 129 ? -15.492 -8.773 5.68 1 93 129 PHE A O 1
ATOM 1002 N N . ALA A 1 130 ? -14.008 -9.445 4.086 1 95.38 130 ALA A N 1
ATOM 1003 C CA . ALA A 1 130 ? -14.477 -10.828 4.137 1 95.38 130 ALA A CA 1
ATOM 1004 C C . ALA A 1 130 ? -14.297 -11.414 5.535 1 95.38 130 ALA A C 1
ATOM 1006 O O . ALA A 1 130 ? -15.117 -12.219 5.988 1 95.38 130 ALA A O 1
ATOM 1007 N N . GLY A 1 131 ? -13.164 -11.055 6.168 1 93.56 131 GLY A N 1
ATOM 1008 C CA . GLY A 1 131 ? -12.969 -11.484 7.539 1 93.56 131 GLY A CA 1
ATOM 1009 C C . GLY A 1 131 ? -14.078 -11.055 8.469 1 93.56 131 GLY A C 1
ATOM 1010 O O . GLY A 1 131 ? -14.555 -11.844 9.297 1 93.56 131 GLY A O 1
ATOM 1011 N N . LYS A 1 132 ? -14.516 -9.852 8.359 1 89 132 LYS A N 1
ATOM 1012 C CA . LYS A 1 132 ? -15.617 -9.312 9.164 1 89 132 LYS A CA 1
ATOM 1013 C C . LYS A 1 132 ? -16.938 -10 8.812 1 89 132 LYS A C 1
ATOM 1015 O O . LYS A 1 132 ? -17.766 -10.25 9.695 1 89 132 LYS A O 1
ATOM 1020 N N . TRP A 1 133 ? -17.203 -10.375 7.543 1 91 133 TRP A N 1
ATOM 1021 C CA . TRP A 1 133 ? -18.453 -10.93 7.051 1 91 133 TRP A CA 1
ATOM 1022 C C . TRP A 1 133 ? -18.484 -12.445 7.211 1 91 133 TRP A C 1
ATOM 1024 O O . TRP A 1 133 ? -19.5 -13.086 6.984 1 91 133 TRP A O 1
ATOM 1034 N N . ASN A 1 134 ? -17.344 -13.039 7.574 1 94.62 134 ASN A N 1
ATOM 1035 C CA . ASN A 1 134 ? -17.203 -14.484 7.684 1 94.62 134 ASN A CA 1
ATOM 1036 C C . ASN A 1 134 ? -17.438 -15.18 6.348 1 94.62 134 ASN A C 1
ATOM 1038 O O . ASN A 1 134 ? -18.203 -16.156 6.273 1 94.62 134 ASN A O 1
ATOM 1042 N N . VAL A 1 135 ? -16.859 -14.602 5.293 1 96.56 135 VAL A N 1
ATOM 1043 C CA . VAL A 1 135 ? -16.953 -15.156 3.947 1 96.56 135 VAL A CA 1
ATOM 1044 C C . VAL A 1 135 ? -15.57 -15.555 3.449 1 96.56 135 VAL A C 1
ATOM 1046 O O . VAL A 1 135 ? -14.641 -14.742 3.455 1 96.56 135 VAL A O 1
ATOM 1049 N N . PRO A 1 136 ? -15.383 -16.766 2.953 1 98.19 136 PRO A N 1
ATOM 1050 C CA . PRO A 1 136 ? -14.078 -17.203 2.453 1 98.19 136 PRO A CA 1
ATOM 1051 C C . PRO A 1 136 ? -13.633 -16.422 1.217 1 98.19 136 PRO A C 1
ATOM 1053 O O . PRO A 1 136 ? -14.469 -15.992 0.416 1 98.19 136 PRO A O 1
ATOM 1056 N N . VAL A 1 137 ? -12.328 -16.234 1.124 1 98.56 137 VAL A N 1
ATOM 1057 C CA . VAL A 1 137 ? -11.68 -15.648 -0.046 1 98.56 137 VAL A CA 1
ATOM 1058 C C . VAL A 1 137 ? -10.609 -16.594 -0.573 1 98.56 137 VAL A C 1
ATOM 1060 O O . VAL A 1 137 ? -9.789 -17.109 0.195 1 98.56 137 VAL A O 1
ATOM 1063 N N . ILE A 1 138 ? -10.664 -16.906 -1.838 1 98.75 138 ILE A N 1
ATOM 1064 C CA . ILE A 1 138 ? -9.602 -17.672 -2.471 1 98.75 138 ILE A CA 1
ATOM 1065 C C . ILE A 1 138 ? -8.93 -16.828 -3.551 1 98.75 138 ILE A C 1
ATOM 1067 O O . ILE A 1 138 ? -9.594 -16.312 -4.449 1 98.75 138 ILE A O 1
ATOM 1071 N N . SER A 1 139 ? -7.633 -16.672 -3.412 1 98.25 139 SER A N 1
ATOM 1072 C CA . SER A 1 139 ? -6.918 -15.836 -4.363 1 98.25 139 SER A CA 1
ATOM 1073 C C . SER A 1 139 ? -5.863 -16.625 -5.125 1 98.25 139 SER A C 1
ATOM 1075 O O . SER A 1 139 ? -4.984 -17.25 -4.516 1 98.25 139 SER A O 1
ATOM 1077 N N . PRO A 1 140 ? -5.949 -16.703 -6.488 1 96.69 140 PRO A N 1
ATOM 1078 C CA . PRO A 1 140 ? -4.859 -17.266 -7.297 1 96.69 140 PRO A CA 1
ATOM 1079 C C . PRO A 1 140 ? -3.717 -16.281 -7.508 1 96.69 140 PRO A C 1
ATOM 1081 O O . PRO A 1 140 ? -3.09 -16.281 -8.57 1 96.69 140 PRO A O 1
ATOM 1084 N N . GLY A 1 141 ? -3.518 -15.391 -6.656 1 94.94 141 GLY A N 1
ATOM 1085 C CA . GLY A 1 141 ? -2.482 -14.367 -6.664 1 94.94 141 GLY A CA 1
ATOM 1086 C C . GLY A 1 141 ? -2.158 -13.836 -5.277 1 94.94 141 GLY A C 1
ATOM 1087 O O . GLY A 1 141 ? -1.952 -14.617 -4.344 1 94.94 141 GLY A O 1
ATOM 1088 N N . SER A 1 142 ? -2.006 -12.5 -5.191 1 94.75 142 SER A N 1
ATOM 1089 C CA . SER A 1 142 ? -1.722 -11.828 -3.924 1 94.75 142 SER A CA 1
ATOM 1090 C C . SER A 1 142 ? -0.488 -12.422 -3.25 1 94.75 142 SER A C 1
ATOM 1092 O O . SER A 1 142 ? -0.537 -12.805 -2.08 1 94.75 142 SER A O 1
ATOM 1094 N N . HIS A 1 143 ? 0.624 -12.32 -3.951 1 94.31 143 HIS A N 1
ATOM 1095 C CA . HIS A 1 143 ? 1.842 -13.031 -3.584 1 94.31 143 HIS A CA 1
ATOM 1096 C C . HIS A 1 143 ? 2.621 -12.281 -2.512 1 94.31 143 HIS A C 1
ATOM 1098 O O . HIS A 1 143 ? 3.52 -12.844 -1.882 1 94.31 143 HIS A O 1
ATOM 1104 N N . ALA A 1 144 ? 2.297 -11.125 -2.26 1 92 144 ALA A N 1
ATOM 1105 C CA . ALA A 1 144 ? 3.129 -10.219 -1.474 1 92 144 ALA A CA 1
ATOM 1106 C C . ALA A 1 144 ? 3.322 -10.742 -0.054 1 92 144 ALA A C 1
ATOM 1108 O O . ALA A 1 144 ? 2.412 -11.344 0.522 1 92 144 ALA A O 1
ATOM 1109 N N . ALA A 1 145 ? 4.453 -10.391 0.5 1 89.62 145 ALA A N 1
ATOM 1110 C CA . ALA A 1 145 ? 4.855 -10.875 1.82 1 89.62 145 ALA A CA 1
ATOM 1111 C C . ALA A 1 145 ? 3.982 -10.266 2.914 1 89.62 145 ALA A C 1
ATOM 1113 O O . ALA A 1 145 ? 3.838 -10.844 3.994 1 89.62 145 ALA A O 1
ATOM 1114 N N . TRP A 1 146 ? 3.391 -9.117 2.688 1 85.88 146 TRP A N 1
ATOM 1115 C CA . TRP A 1 146 ? 2.635 -8.422 3.721 1 85.88 146 TRP A CA 1
ATOM 1116 C C . TRP A 1 146 ? 1.19 -8.906 3.764 1 85.88 146 TRP A C 1
ATOM 1118 O O . TRP A 1 146 ? 0.42 -8.508 4.641 1 85.88 146 TRP A O 1
ATOM 1128 N N . ILE A 1 147 ? 0.802 -9.742 2.852 1 91.81 147 ILE A N 1
ATOM 1129 C CA . ILE A 1 147 ? -0.491 -10.422 2.889 1 91.81 147 ILE A CA 1
ATOM 1130 C C . ILE A 1 147 ? -0.317 -11.836 3.424 1 91.81 147 ILE A C 1
ATOM 1132 O O . ILE A 1 147 ? 0.143 -12.727 2.701 1 91.81 147 ILE A O 1
ATOM 1136 N N . ILE A 1 148 ? -0.696 -12.062 4.605 1 89.12 148 ILE A N 1
ATOM 1137 C CA . ILE A 1 148 ? -0.467 -13.367 5.223 1 89.12 148 ILE A CA 1
ATOM 1138 C C . ILE A 1 148 ? -1.8 -13.977 5.648 1 89.12 148 ILE A C 1
ATOM 1140 O O . ILE A 1 148 ? -2.432 -13.508 6.594 1 89.12 148 ILE A O 1
ATOM 1144 N N . PRO A 1 149 ? -2.191 -15.047 4.941 1 91.75 149 PRO A N 1
ATOM 1145 C CA . PRO A 1 149 ? -3.371 -15.758 5.434 1 91.75 149 PRO A CA 1
ATOM 1146 C C . PRO A 1 149 ? -3.223 -16.219 6.883 1 91.75 149 PRO A C 1
ATOM 1148 O O . PRO A 1 149 ? -2.113 -16.531 7.324 1 91.75 149 PRO A O 1
ATOM 1151 N N . GLY A 1 150 ? -4.348 -16.328 7.629 1 87.44 150 GLY A N 1
ATOM 1152 C CA . GLY A 1 150 ? -4.316 -16.688 9.039 1 87.44 150 GLY A CA 1
ATOM 1153 C C . GLY A 1 150 ? -4.895 -15.617 9.945 1 87.44 150 GLY A C 1
ATOM 1154 O O . GLY A 1 150 ? -6.031 -15.18 9.75 1 87.44 150 GLY A O 1
ATOM 1155 N N . GLU A 1 151 ? -3.994 -15.109 10.766 1 83 151 GLU A N 1
ATOM 1156 C CA . GLU A 1 151 ? -4.488 -14.211 11.805 1 83 151 GLU A CA 1
ATOM 1157 C C . GLU A 1 151 ? -4.938 -12.875 11.203 1 83 151 GLU A C 1
ATOM 1159 O O . GLU A 1 151 ? -5.996 -12.359 11.562 1 83 151 GLU A O 1
ATOM 1164 N N . GLU A 1 152 ? -4.141 -12.414 10.297 1 86.06 152 GLU A N 1
ATOM 1165 C CA . GLU A 1 152 ? -4.449 -11.109 9.719 1 86.06 152 GLU A CA 1
ATOM 1166 C C . GLU A 1 152 ? -5.602 -11.211 8.719 1 86.06 152 GLU A C 1
ATOM 1168 O O . GLU A 1 152 ? -6.453 -10.32 8.656 1 86.06 152 GLU A O 1
ATOM 1173 N N . TYR A 1 153 ? -5.562 -12.258 7.957 1 94 153 TYR A N 1
ATOM 1174 C CA . TYR A 1 153 ? -6.617 -12.531 6.984 1 94 153 TYR A CA 1
ATOM 1175 C C . TYR A 1 153 ? -7.18 -13.938 7.172 1 94 153 TYR A C 1
ATOM 1177 O O . TYR A 1 153 ? -6.879 -14.844 6.387 1 94 153 TYR A O 1
ATOM 1185 N N . PRO A 1 154 ? -8.078 -14.086 8.117 1 94.94 154 PRO A N 1
ATOM 1186 C CA . PRO A 1 154 ? -8.5 -15.43 8.516 1 94.94 154 PRO A CA 1
ATOM 1187 C C . PRO A 1 154 ? -9.32 -16.125 7.438 1 94.94 154 PRO A C 1
ATOM 1189 O O . PRO A 1 154 ? -9.438 -17.359 7.453 1 94.94 154 PRO A O 1
ATOM 1192 N N . MET A 1 155 ? -9.875 -15.43 6.496 1 97.31 155 MET A N 1
ATOM 1193 C CA . MET A 1 155 ? -10.758 -16.031 5.5 1 97.31 155 MET A CA 1
ATOM 1194 C C . MET A 1 155 ? -10.023 -16.234 4.18 1 97.31 155 MET A C 1
ATOM 1196 O O . MET A 1 155 ? -10.602 -16.75 3.217 1 97.31 155 MET A O 1
ATOM 1200 N N . LEU A 1 156 ? -8.758 -15.859 4.125 1 98 156 LEU A N 1
ATOM 1201 C CA . LEU A 1 156 ? -8.008 -15.875 2.871 1 98 156 LEU A CA 1
ATOM 1202 C C . LEU A 1 156 ? -7.293 -17.203 2.684 1 98 156 LEU A C 1
ATOM 1204 O O . LEU A 1 156 ? -6.641 -17.703 3.605 1 98 156 LEU A O 1
ATOM 1208 N N . THR A 1 157 ? -7.484 -17.812 1.566 1 98.25 157 THR A N 1
ATOM 1209 C CA . THR A 1 157 ? -6.703 -18.938 1.079 1 98.25 157 THR A CA 1
ATOM 1210 C C . THR A 1 157 ? -6.023 -18.609 -0.244 1 98.25 157 THR A C 1
ATOM 1212 O O . THR A 1 157 ? -6.676 -18.125 -1.18 1 98.25 157 THR A O 1
ATOM 1215 N N . ARG A 1 158 ? -4.727 -18.781 -0.304 1 97 158 ARG A N 1
ATOM 1216 C CA . ARG A 1 158 ? -3.996 -18.562 -1.548 1 97 158 ARG A CA 1
ATOM 1217 C C . ARG A 1 158 ? -3.748 -19.891 -2.275 1 97 158 ARG A C 1
ATOM 1219 O O . ARG A 1 158 ? -3.068 -20.766 -1.751 1 97 158 ARG A O 1
ATOM 1226 N N . ILE A 1 159 ? -4.242 -19.953 -3.469 1 96.12 159 ILE A N 1
ATOM 1227 C CA . ILE A 1 159 ? -4.09 -21.172 -4.238 1 96.12 159 ILE A CA 1
ATOM 1228 C C . ILE A 1 159 ? -2.848 -21.078 -5.125 1 96.12 159 ILE A C 1
ATOM 1230 O O . ILE A 1 159 ? -2.682 -21.875 -6.059 1 96.12 159 ILE A O 1
ATOM 1234 N N . THR A 1 160 ? -2.008 -20.094 -4.859 1 92.75 160 THR A N 1
ATOM 1235 C CA . THR A 1 160 ? -0.682 -19.906 -5.438 1 92.75 160 THR A CA 1
ATOM 1236 C C . THR A 1 160 ? 0.355 -19.656 -4.348 1 92.75 160 THR A C 1
ATOM 1238 O O . THR A 1 160 ? 0.039 -19.078 -3.303 1 92.75 160 THR A O 1
ATOM 1241 N N . PRO A 1 161 ? 1.55 -20.031 -4.609 1 93.25 161 PRO A N 1
ATOM 1242 C CA . PRO A 1 161 ? 2.566 -19.812 -3.578 1 93.25 161 PRO A CA 1
ATOM 1243 C C . PRO A 1 161 ? 2.848 -18.344 -3.328 1 93.25 161 PRO A C 1
ATOM 1245 O O . PRO A 1 161 ? 2.824 -17.531 -4.266 1 93.25 161 PRO A O 1
ATOM 1248 N N . SER A 1 162 ? 3.195 -18.016 -2.08 1 94.38 162 SER A N 1
ATOM 1249 C CA . SER A 1 162 ? 3.553 -16.656 -1.711 1 94.38 162 SER A CA 1
ATOM 1250 C C . SER A 1 162 ? 5.012 -16.359 -2.035 1 94.38 162 SER A C 1
ATOM 1252 O O . SER A 1 162 ? 5.809 -17.281 -2.238 1 94.38 162 SER A O 1
ATOM 1254 N N . TYR A 1 163 ? 5.355 -15.094 -2.08 1 94.25 163 TYR A N 1
ATOM 1255 C CA . TYR A 1 163 ? 6.75 -14.719 -2.27 1 94.25 163 TYR A CA 1
ATOM 1256 C C . TYR A 1 163 ? 7.59 -15.109 -1.061 1 94.25 163 TYR A C 1
ATOM 1258 O O . TYR A 1 163 ? 8.797 -15.336 -1.183 1 94.25 163 TYR A O 1
ATOM 1266 N N . ILE A 1 164 ? 6.953 -15.242 0.092 1 93.62 164 ILE A N 1
ATOM 1267 C CA . ILE A 1 164 ? 7.676 -15.703 1.273 1 93.62 164 ILE A CA 1
ATOM 1268 C C . ILE A 1 164 ? 8.125 -17.141 1.07 1 93.62 164 ILE A C 1
ATOM 1270 O O . ILE A 1 164 ? 9.266 -17.5 1.396 1 93.62 164 ILE A O 1
ATOM 1274 N N . ASP A 1 165 ? 7.211 -17.922 0.569 1 94.31 165 ASP A N 1
ATOM 1275 C CA . ASP A 1 165 ? 7.539 -19.312 0.266 1 94.31 165 ASP A CA 1
ATOM 1276 C C . ASP A 1 165 ? 8.727 -19.391 -0.695 1 94.31 165 ASP A C 1
ATOM 1278 O O . ASP A 1 165 ? 9.656 -20.172 -0.471 1 94.31 165 ASP A O 1
ATOM 1282 N N . LEU A 1 166 ? 8.688 -18.641 -1.709 1 94.44 166 LEU A N 1
ATOM 1283 C CA . LEU A 1 166 ? 9.781 -18.578 -2.676 1 94.44 166 LEU A CA 1
ATOM 1284 C C . LEU A 1 166 ? 11.07 -18.094 -2.014 1 94.44 166 LEU A C 1
ATOM 1286 O O . LEU A 1 166 ? 12.141 -18.641 -2.268 1 94.44 166 LEU A O 1
ATOM 1290 N N . ALA A 1 167 ? 10.953 -17.047 -1.208 1 94.62 167 ALA A N 1
ATOM 1291 C CA . ALA A 1 167 ? 12.109 -16.469 -0.525 1 94.62 167 ALA A CA 1
ATOM 1292 C C . ALA A 1 167 ? 12.797 -17.516 0.355 1 94.62 167 ALA A C 1
ATOM 1294 O O . ALA A 1 167 ? 14.023 -17.562 0.415 1 94.62 167 ALA A O 1
ATOM 1295 N N . TYR A 1 168 ? 12.062 -18.359 1.034 1 92.88 168 TYR A N 1
ATOM 1296 C CA . TYR A 1 168 ? 12.641 -19.422 1.858 1 92.88 168 TYR A CA 1
ATOM 1297 C C . TYR A 1 168 ? 13.375 -20.438 0.999 1 92.88 168 TYR A C 1
ATOM 1299 O O . TYR A 1 168 ? 14.445 -20.922 1.384 1 92.88 168 TYR A O 1
ATOM 1307 N N . PHE A 1 169 ? 12.82 -20.75 -0.107 1 93.88 169 PHE A N 1
ATOM 1308 C CA . PHE A 1 169 ? 13.516 -21.641 -1.032 1 93.88 169 PHE A CA 1
ATOM 1309 C C . PHE A 1 169 ? 14.867 -21.062 -1.419 1 93.88 169 PHE A C 1
ATOM 1311 O O . PHE A 1 169 ? 15.891 -21.75 -1.332 1 93.88 169 PHE A O 1
ATOM 1318 N N . ILE A 1 170 ? 14.852 -19.781 -1.839 1 94.62 170 ILE A N 1
ATOM 1319 C CA . ILE A 1 170 ? 16.078 -19.125 -2.27 1 94.62 170 ILE A CA 1
ATOM 1320 C C . ILE A 1 170 ? 17.078 -19.094 -1.108 1 94.62 170 ILE A C 1
ATOM 1322 O O . ILE A 1 170 ? 18.266 -19.391 -1.283 1 94.62 170 ILE A O 1
ATOM 1326 N N . HIS A 1 171 ? 16.609 -18.719 0.029 1 93.62 171 HIS A N 1
ATOM 1327 C CA . HIS A 1 171 ? 17.453 -18.672 1.223 1 93.62 171 HIS A CA 1
ATOM 1328 C C . HIS A 1 171 ? 18.125 -20.016 1.484 1 93.62 171 HIS A C 1
ATOM 1330 O O . HIS A 1 171 ? 19.344 -20.062 1.689 1 93.62 171 HIS A O 1
ATOM 1336 N N . ASN A 1 172 ? 17.328 -21.078 1.453 1 91.44 172 ASN A N 1
ATOM 1337 C CA . ASN A 1 172 ? 17.844 -22.422 1.71 1 91.44 172 ASN A CA 1
ATOM 1338 C C . ASN A 1 172 ? 18.906 -22.812 0.681 1 91.44 172 ASN A C 1
ATOM 1340 O O . ASN A 1 172 ? 19.938 -23.375 1.034 1 91.44 172 ASN A O 1
ATOM 1344 N N . VAL A 1 173 ? 18.609 -22.516 -0.547 1 92.12 173 VAL A N 1
ATOM 1345 C CA . VAL A 1 173 ? 19.562 -22.812 -1.616 1 92.12 173 VAL A CA 1
ATOM 1346 C C . VAL A 1 173 ? 20.859 -22.031 -1.397 1 92.12 173 VAL A C 1
ATOM 1348 O O . VAL A 1 173 ? 21.953 -22.578 -1.521 1 92.12 173 VAL A O 1
ATOM 1351 N N . PHE A 1 174 ? 20.734 -20.766 -1.095 1 91.56 174 PHE A N 1
ATOM 1352 C CA . PHE A 1 174 ? 21.891 -19.906 -0.933 1 91.56 174 PHE A CA 1
ATOM 1353 C C . PHE A 1 174 ? 22.719 -20.328 0.267 1 91.56 174 PHE A C 1
ATOM 1355 O O . PHE A 1 174 ? 23.953 -20.312 0.21 1 91.56 174 PHE A O 1
ATOM 1362 N N . VAL A 1 175 ? 22.094 -20.734 1.329 1 89.44 175 VAL A N 1
ATOM 1363 C CA . VAL A 1 175 ? 22.797 -21.25 2.494 1 89.44 175 VAL A CA 1
ATOM 1364 C C . VAL A 1 175 ? 23.562 -22.516 2.115 1 89.44 175 VAL A C 1
ATOM 1366 O O . VAL A 1 175 ? 24.75 -22.656 2.453 1 89.44 175 VAL A O 1
ATOM 1369 N N . MET A 1 176 ? 22.906 -23.391 1.415 1 88.12 176 MET A N 1
ATOM 1370 C CA . MET A 1 176 ? 23.516 -24.641 0.98 1 88.12 176 MET A CA 1
ATOM 1371 C C . MET A 1 176 ? 24.734 -24.375 0.12 1 88.12 176 MET A C 1
ATOM 1373 O O . MET A 1 176 ? 25.734 -25.109 0.199 1 88.12 176 MET A O 1
ATOM 1377 N N . LEU A 1 177 ? 24.703 -23.312 -0.667 1 88.44 177 LEU A N 1
ATOM 1378 C CA . LEU A 1 177 ? 25.781 -23 -1.6 1 88.44 177 LEU A CA 1
ATOM 1379 C C . LEU A 1 177 ? 26.75 -21.984 -0.999 1 88.44 177 LEU A C 1
ATOM 1381 O O . LEU A 1 177 ? 27.656 -21.5 -1.681 1 88.44 177 LEU A O 1
ATOM 1385 N N . ASN A 1 178 ? 26.469 -21.562 0.18 1 85.44 178 ASN A N 1
ATOM 1386 C CA . ASN A 1 178 ? 27.281 -20.625 0.936 1 85.44 178 ASN A CA 1
ATOM 1387 C C . ASN A 1 178 ? 27.266 -19.234 0.307 1 85.44 178 ASN A C 1
ATOM 1389 O O . ASN A 1 178 ? 28.297 -18.562 0.249 1 85.44 178 ASN A O 1
ATOM 1393 N N . HIS A 1 179 ? 26.156 -18.938 -0.271 1 85.88 179 HIS A N 1
ATOM 1394 C CA . HIS A 1 179 ? 25.953 -17.578 -0.763 1 85.88 179 HIS A CA 1
ATOM 1395 C C . HIS A 1 179 ? 25.516 -16.641 0.364 1 85.88 179 HIS A C 1
ATOM 1397 O O . HIS A 1 179 ? 24.625 -16.969 1.146 1 85.88 179 HIS A O 1
ATOM 1403 N N . GLY A 1 180 ? 26.125 -15.375 0.427 1 77.31 180 GLY A N 1
ATOM 1404 C CA . GLY A 1 180 ? 25.672 -14.359 1.364 1 77.31 180 GLY A CA 1
ATOM 1405 C C . GLY A 1 180 ? 26.234 -14.547 2.764 1 77.31 180 GLY A C 1
ATOM 1406 O O . GLY A 1 180 ? 25.891 -13.789 3.678 1 77.31 180 GLY A O 1
ATOM 1407 N N . VAL A 1 181 ? 27 -15.57 2.973 1 77.94 181 VAL A N 1
ATOM 1408 C CA . VAL A 1 181 ? 27.562 -15.844 4.293 1 77.94 181 VAL A CA 1
ATOM 1409 C C . VAL A 1 181 ? 28.859 -15.047 4.477 1 77.94 181 VAL A C 1
ATOM 1411 O O . VAL A 1 181 ? 29.016 -14.336 5.469 1 77.94 181 VAL A O 1
ATOM 1414 N N . THR A 1 182 ? 29.703 -15.188 3.486 1 73.94 182 THR A N 1
ATOM 1415 C CA . THR A 1 182 ? 30.969 -14.477 3.562 1 73.94 182 THR A CA 1
ATOM 1416 C C . THR A 1 182 ? 30.891 -13.148 2.818 1 73.94 182 THR A C 1
ATOM 1418 O O . THR A 1 182 ? 31.438 -12.141 3.281 1 73.94 182 THR A O 1
ATOM 1421 N N . TYR A 1 183 ? 30.234 -13.273 1.641 1 73.81 183 TYR A N 1
ATOM 1422 C CA . TYR A 1 183 ? 30.078 -12.078 0.816 1 73.81 183 TYR A CA 1
ATOM 1423 C C . TYR A 1 183 ? 28.609 -11.75 0.613 1 73.81 183 TYR A C 1
ATOM 1425 O O . TYR A 1 183 ? 27.766 -12.648 0.548 1 73.81 183 TYR A O 1
ATOM 1433 N N . PRO A 1 184 ? 28.312 -10.531 0.409 1 81.06 184 PRO A N 1
ATOM 1434 C CA . PRO A 1 184 ? 26.906 -10.141 0.303 1 81.06 184 PRO A CA 1
ATOM 1435 C C . PRO A 1 184 ? 26.266 -10.57 -1.016 1 81.06 184 PRO A C 1
ATOM 1437 O O . PRO A 1 184 ? 26.953 -10.648 -2.039 1 81.06 184 PRO A O 1
ATOM 1440 N N . VAL A 1 185 ? 25.062 -10.891 -0.9 1 87.25 185 VAL A N 1
ATOM 1441 C CA . VAL A 1 185 ? 24.234 -11.062 -2.094 1 87.25 185 VAL A CA 1
ATOM 1442 C C . VAL A 1 185 ? 23.734 -9.695 -2.572 1 87.25 185 VAL A C 1
ATOM 1444 O O . VAL A 1 185 ? 23.188 -8.922 -1.789 1 87.25 185 VAL A O 1
ATOM 1447 N N . HIS A 1 186 ? 24 -9.43 -3.84 1 84.31 186 HIS A N 1
ATOM 1448 C CA . HIS A 1 186 ? 23.531 -8.172 -4.418 1 84.31 186 HIS A CA 1
ATOM 1449 C C . HIS A 1 186 ? 22.156 -8.352 -5.062 1 84.31 186 HIS A C 1
ATOM 1451 O O . HIS A 1 186 ? 22.016 -9.062 -6.062 1 84.31 186 HIS A O 1
ATOM 1457 N N . LEU A 1 187 ? 21.188 -7.684 -4.477 1 86.19 187 LEU A N 1
ATOM 1458 C CA . LEU A 1 187 ? 19.828 -7.754 -5 1 86.19 187 LEU A CA 1
ATOM 1459 C C . LEU A 1 187 ? 19.547 -6.602 -5.961 1 86.19 187 LEU A C 1
ATOM 1461 O O . LEU A 1 187 ? 19.797 -5.438 -5.629 1 86.19 187 LEU A O 1
ATOM 1465 N N . ILE A 1 188 ? 19.062 -7 -7.145 1 83.94 188 ILE A N 1
ATOM 1466 C CA . ILE A 1 188 ? 18.656 -6.008 -8.141 1 83.94 188 ILE A CA 1
ATOM 1467 C C . ILE A 1 188 ? 17.203 -6.238 -8.539 1 83.94 188 ILE A C 1
ATOM 1469 O O . ILE A 1 188 ? 16.812 -7.355 -8.875 1 83.94 188 ILE A O 1
ATOM 1473 N N . TYR A 1 189 ? 16.438 -5.16 -8.43 1 85.44 189 TYR A N 1
ATOM 1474 C CA . TYR A 1 189 ? 15.07 -5.355 -8.891 1 85.44 189 TYR A CA 1
ATOM 1475 C C . TYR A 1 189 ? 14.562 -4.121 -9.625 1 85.44 189 TYR A C 1
ATOM 1477 O O . TYR A 1 189 ? 14.992 -3.002 -9.344 1 85.44 189 TYR A O 1
ATOM 1485 N N . GLU A 1 190 ? 13.797 -4.434 -10.57 1 80.56 190 GLU A N 1
ATOM 1486 C CA . GLU A 1 190 ? 13.125 -3.404 -11.352 1 80.56 190 GLU A CA 1
ATOM 1487 C C . GLU A 1 190 ? 11.812 -2.975 -10.695 1 80.56 190 GLU A C 1
ATOM 1489 O O . GLU A 1 190 ? 10.969 -3.812 -10.383 1 80.56 190 GLU A O 1
ATOM 1494 N N . ASP A 1 191 ? 11.75 -1.693 -10.352 1 73.44 191 ASP A N 1
ATOM 1495 C CA . ASP A 1 191 ? 10.562 -1.137 -9.711 1 73.44 191 ASP A CA 1
ATOM 1496 C C . ASP A 1 191 ? 9.836 -0.168 -10.641 1 73.44 191 ASP A C 1
ATOM 1498 O O . ASP A 1 191 ? 10.195 1.011 -10.719 1 73.44 191 ASP A O 1
ATOM 1502 N N . ARG A 1 192 ? 8.852 -0.71 -11.367 1 63.91 192 ARG A N 1
ATOM 1503 C CA . ARG A 1 192 ? 8.078 0.124 -12.281 1 63.91 192 ARG A CA 1
ATOM 1504 C C . ARG A 1 192 ? 6.824 0.661 -11.594 1 63.91 192 ARG A C 1
ATOM 1506 O O . ARG A 1 192 ? 6.234 -0.013 -10.75 1 63.91 192 ARG A O 1
ATOM 1513 N N . GLU A 1 193 ? 6.516 1.878 -11.898 1 57.88 193 GLU A N 1
ATOM 1514 C CA . GLU A 1 193 ? 5.336 2.502 -11.312 1 57.88 193 GLU A CA 1
ATOM 1515 C C . GLU A 1 193 ? 4.09 1.646 -11.531 1 57.88 193 GLU A C 1
ATOM 1517 O O . GLU A 1 193 ? 3.25 1.521 -10.641 1 57.88 193 GLU A O 1
ATOM 1522 N N . GLU A 1 194 ? 4.07 1.011 -12.68 1 58.78 194 GLU A N 1
ATOM 1523 C CA . GLU A 1 194 ? 2.857 0.297 -13.062 1 58.78 194 GLU A CA 1
ATOM 1524 C C . GLU A 1 194 ? 2.893 -1.15 -12.578 1 58.78 194 GLU A C 1
ATOM 1526 O O . GLU A 1 194 ? 1.857 -1.815 -12.516 1 58.78 194 GLU A O 1
ATOM 1531 N N . ASP A 1 195 ? 4.105 -1.563 -12.234 1 64.81 195 ASP A N 1
ATOM 1532 C CA . ASP A 1 195 ? 4.266 -2.971 -11.883 1 64.81 195 ASP A CA 1
ATOM 1533 C C . ASP A 1 195 ? 5.191 -3.135 -10.68 1 64.81 195 ASP A C 1
ATOM 1535 O O . ASP A 1 195 ? 6.41 -3.018 -10.812 1 64.81 195 ASP A O 1
ATOM 1539 N N . SER A 1 196 ? 4.598 -3.475 -9.555 1 76.69 196 SER A N 1
ATOM 1540 C CA . SER A 1 196 ? 5.391 -3.564 -8.328 1 76.69 196 SER A CA 1
ATOM 1541 C C . SER A 1 196 ? 5.711 -5.012 -7.984 1 76.69 196 SER A C 1
ATOM 1543 O O . SER A 1 196 ? 6.027 -5.328 -6.832 1 76.69 196 SER A O 1
ATOM 1545 N N . GLU A 1 197 ? 5.656 -5.879 -8.984 1 83.19 197 GLU A N 1
ATOM 1546 C CA . GLU A 1 197 ? 5.836 -7.301 -8.719 1 83.19 197 GLU A CA 1
ATOM 1547 C C . GLU A 1 197 ? 7.238 -7.594 -8.188 1 83.19 197 GLU A C 1
ATOM 1549 O O . GLU A 1 197 ? 7.395 -8.25 -7.156 1 83.19 197 GLU A O 1
ATOM 1554 N N . CYS A 1 198 ? 8.227 -7.051 -8.844 1 87.69 198 CYS A N 1
ATOM 1555 C CA . CYS A 1 198 ? 9.602 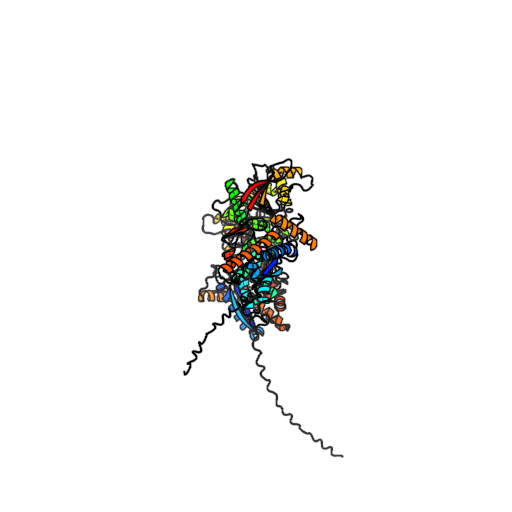-7.312 -8.438 1 87.69 198 CYS A CA 1
ATOM 1556 C C . CYS A 1 198 ? 9.906 -6.648 -7.098 1 87.69 198 CYS A C 1
ATOM 1558 O O . CYS A 1 198 ? 10.68 -7.18 -6.297 1 87.69 198 CYS A O 1
ATOM 1560 N N . HIS A 1 199 ? 9.359 -5.547 -6.949 1 82.88 199 HIS A N 1
ATOM 1561 C CA . HIS A 1 199 ? 9.523 -4.902 -5.648 1 82.88 199 HIS A CA 1
ATOM 1562 C C . HIS A 1 199 ? 8.984 -5.785 -4.527 1 82.88 199 HIS A C 1
ATOM 1564 O O . HIS A 1 199 ? 9.672 -6.016 -3.529 1 82.88 199 HIS A O 1
ATOM 1570 N N . ASN A 1 200 ? 7.777 -6.238 -4.719 1 87.5 200 ASN A N 1
ATOM 1571 C CA . ASN A 1 200 ? 7.152 -7.094 -3.713 1 87.5 200 ASN A CA 1
ATOM 1572 C C . ASN A 1 200 ? 7.945 -8.383 -3.5 1 87.5 200 ASN A C 1
ATOM 1574 O O . ASN A 1 200 ? 8.102 -8.844 -2.367 1 87.5 200 ASN A O 1
ATOM 1578 N N . LEU A 1 201 ? 8.375 -8.891 -4.543 1 91.31 201 LEU A N 1
ATOM 1579 C CA . LEU A 1 201 ? 9.148 -10.125 -4.473 1 91.31 201 LEU A CA 1
ATOM 1580 C C . LEU A 1 201 ? 10.445 -9.914 -3.701 1 91.31 201 LEU A C 1
ATOM 1582 O O . LEU A 1 201 ? 10.766 -10.688 -2.795 1 91.31 201 LEU A O 1
ATOM 1586 N N . MET A 1 202 ? 11.133 -8.875 -4.055 1 88.44 202 MET A N 1
ATOM 1587 C CA . MET A 1 202 ? 12.422 -8.609 -3.424 1 88.44 202 MET A CA 1
ATOM 1588 C C . MET A 1 202 ? 12.242 -8.242 -1.953 1 88.44 202 MET A C 1
ATOM 1590 O O . MET A 1 202 ? 13.102 -8.555 -1.125 1 88.44 202 MET A O 1
ATOM 1594 N N . GLN A 1 203 ? 11.148 -7.652 -1.663 1 83.62 203 GLN A N 1
ATOM 1595 C CA . GLN A 1 203 ? 10.836 -7.391 -0.262 1 83.62 203 GLN A CA 1
ATOM 1596 C C . GLN A 1 203 ? 10.75 -8.688 0.535 1 83.62 203 GLN A C 1
ATOM 1598 O O . GLN A 1 203 ? 11.227 -8.758 1.669 1 83.62 203 GLN A O 1
ATOM 1603 N N . ALA A 1 204 ? 10.094 -9.664 -0.018 1 91.19 204 ALA A N 1
ATOM 1604 C CA . ALA A 1 204 ? 10.008 -10.961 0.633 1 91.19 204 ALA A CA 1
ATOM 1605 C C . ALA A 1 204 ? 11.391 -11.594 0.804 1 91.19 204 ALA A C 1
ATOM 1607 O O . ALA A 1 204 ? 11.711 -12.102 1.877 1 91.19 204 ALA A O 1
ATOM 1608 N N . VAL A 1 205 ? 12.164 -11.484 -0.223 1 91.69 205 VAL A N 1
ATOM 1609 C CA . VAL A 1 205 ? 13.508 -12.039 -0.2 1 91.69 205 VAL A CA 1
ATOM 1610 C C . VAL A 1 205 ? 14.328 -11.352 0.89 1 91.69 205 VAL A C 1
ATOM 1612 O O . VAL A 1 205 ? 14.961 -12.023 1.716 1 91.69 205 VAL A O 1
ATOM 1615 N N . TYR A 1 206 ? 14.258 -10.102 0.851 1 82.62 206 TYR A N 1
ATOM 1616 C CA . TYR A 1 206 ? 14.992 -9.328 1.845 1 82.62 206 TYR A CA 1
ATOM 1617 C C . TYR A 1 206 ? 14.562 -9.711 3.258 1 82.62 206 TYR A C 1
ATOM 1619 O O . TYR A 1 206 ? 15.406 -9.891 4.141 1 82.62 206 TYR A O 1
ATOM 1627 N N . SER A 1 207 ? 13.297 -9.805 3.506 1 82.69 207 SER A N 1
ATOM 1628 C CA . SER A 1 207 ? 12.758 -10.125 4.82 1 82.69 207 SER A CA 1
ATOM 1629 C C . SER A 1 207 ? 13.242 -11.484 5.309 1 82.69 207 SER A C 1
ATOM 1631 O O . SER A 1 207 ? 13.695 -11.617 6.449 1 82.69 207 SER A O 1
ATOM 1633 N N . VAL A 1 208 ? 13.211 -12.445 4.504 1 89.31 208 VAL A N 1
ATOM 1634 C CA . VAL A 1 208 ? 13.609 -13.797 4.879 1 89.31 208 VAL A CA 1
ATOM 1635 C C . VAL A 1 208 ? 15.117 -13.852 5.102 1 89.31 208 VAL A C 1
ATOM 1637 O O . VAL A 1 208 ? 15.586 -14.461 6.07 1 89.31 208 VAL A O 1
ATOM 1640 N N . PHE A 1 209 ? 15.883 -13.188 4.254 1 87.12 209 PHE A N 1
ATOM 1641 C CA . PHE A 1 209 ? 17.344 -13.203 4.352 1 87.12 209 PHE A CA 1
ATOM 1642 C C . PHE A 1 209 ? 17.797 -12.562 5.656 1 87.12 209 PHE A C 1
ATOM 1644 O O . PHE A 1 209 ? 18.828 -12.953 6.219 1 87.12 209 PHE A O 1
ATOM 1651 N N . HIS A 1 210 ? 17 -11.656 6.121 1 77.62 210 HIS A N 1
ATOM 1652 C CA . HIS A 1 210 ? 17.406 -10.891 7.297 1 77.62 210 HIS A CA 1
ATOM 1653 C C . HIS A 1 210 ? 16.875 -11.539 8.578 1 77.62 210 HIS A C 1
ATOM 1655 O O . HIS A 1 210 ? 17.438 -11.32 9.656 1 77.62 210 HIS A O 1
ATOM 1661 N N . ASN A 1 211 ? 15.828 -12.25 8.492 1 77.44 211 ASN A N 1
ATOM 1662 C CA . ASN A 1 211 ? 15.148 -12.68 9.711 1 77.44 211 ASN A CA 1
ATOM 1663 C C . ASN A 1 211 ? 15.336 -14.172 9.961 1 77.44 211 ASN A C 1
ATOM 1665 O O . ASN A 1 211 ? 15.016 -14.672 11.047 1 77.44 211 ASN A O 1
ATOM 1669 N N . ASP A 1 212 ? 15.867 -14.766 9.055 1 78.62 212 ASP A N 1
ATOM 1670 C CA . ASP A 1 212 ? 16.062 -16.203 9.25 1 78.62 212 ASP A CA 1
ATOM 1671 C C . ASP A 1 212 ? 17.219 -16.469 10.195 1 78.62 212 ASP A C 1
ATOM 1673 O O . ASP A 1 212 ? 17.938 -15.555 10.594 1 78.62 212 ASP A O 1
ATOM 1677 N N . ALA A 1 213 ? 17.281 -17.719 10.594 1 72.31 213 ALA A N 1
ATOM 1678 C CA . ALA A 1 213 ? 18.312 -18.141 11.539 1 72.31 213 ALA A CA 1
ATOM 1679 C C . ALA A 1 213 ? 19.719 -17.828 11.008 1 72.31 213 ALA A C 1
ATOM 1681 O O . ALA A 1 213 ? 20.594 -17.406 11.766 1 72.31 213 ALA A O 1
ATOM 1682 N N . VAL A 1 214 ? 19.922 -18.156 9.75 1 77.19 214 VAL A N 1
ATOM 1683 C CA . VAL A 1 214 ? 21.156 -17.781 9.078 1 77.19 214 VAL A CA 1
ATOM 1684 C C . VAL A 1 214 ? 20.953 -16.469 8.312 1 77.19 214 VAL A C 1
ATOM 1686 O O . VAL A 1 214 ? 20.281 -16.453 7.273 1 77.19 214 VAL A O 1
ATOM 1689 N N . VAL A 1 215 ? 21.5 -15.461 8.844 1 73.81 215 VAL A N 1
ATOM 1690 C CA . VAL A 1 215 ? 21.344 -14.148 8.227 1 73.81 215 VAL A CA 1
ATOM 1691 C C . VAL A 1 215 ? 22.297 -14.031 7.031 1 73.81 215 VAL A C 1
ATOM 1693 O O . VAL A 1 215 ? 23.469 -14.359 7.129 1 73.81 215 VAL A O 1
ATOM 1696 N N . LEU A 1 216 ? 21.766 -13.664 5.949 1 75.62 216 LEU A N 1
ATOM 1697 C CA . LEU A 1 216 ? 22.562 -13.414 4.758 1 75.62 216 LEU A CA 1
ATOM 1698 C C . LEU A 1 216 ? 22.828 -11.922 4.578 1 75.62 216 LEU A C 1
ATOM 1700 O O . LEU A 1 216 ? 21.922 -11.102 4.805 1 75.62 216 LEU A O 1
ATOM 1704 N N . GLN A 1 217 ? 23.984 -11.57 4.223 1 70.75 217 GLN A N 1
ATOM 1705 C CA . GLN A 1 217 ? 24.328 -10.188 3.898 1 70.75 217 GLN A CA 1
ATOM 1706 C C . GLN A 1 217 ? 23.766 -9.789 2.535 1 70.75 217 GLN A C 1
ATOM 1708 O O . GLN A 1 217 ? 23.906 -10.531 1.561 1 70.75 217 GLN A O 1
ATOM 1713 N N . VAL A 1 218 ? 23.016 -8.688 2.596 1 73.56 218 VAL A N 1
ATOM 1714 C CA . VAL A 1 218 ? 22.375 -8.312 1.342 1 73.56 218 VAL A CA 1
ATOM 1715 C C . VAL A 1 218 ? 22.594 -6.82 1.074 1 73.56 218 VAL A C 1
ATOM 1717 O O . VAL A 1 218 ? 22.625 -6.016 2.008 1 73.56 218 VAL A O 1
ATOM 1720 N N . THR A 1 219 ? 22.922 -6.488 -0.142 1 68.69 219 THR A N 1
ATOM 1721 C CA . THR A 1 219 ? 22.828 -5.117 -0.631 1 68.69 219 THR A CA 1
ATOM 1722 C C . THR A 1 219 ? 21.75 -4.992 -1.689 1 68.69 219 THR A C 1
ATOM 1724 O O . THR A 1 219 ? 21.438 -5.961 -2.391 1 68.69 219 THR A O 1
ATOM 1727 N N . THR A 1 220 ? 21.062 -3.879 -1.667 1 67.88 220 THR A N 1
ATOM 1728 C CA . THR A 1 220 ? 19.938 -3.746 -2.596 1 67.88 220 THR A CA 1
ATOM 1729 C C . THR A 1 220 ? 20.141 -2.535 -3.504 1 67.88 220 THR A C 1
ATOM 1731 O O . THR A 1 220 ? 20.641 -1.497 -3.066 1 67.88 220 THR A O 1
ATOM 1734 N N . ARG A 1 221 ? 19.891 -2.816 -4.773 1 66 221 ARG A N 1
ATOM 1735 C CA . ARG A 1 221 ? 19.844 -1.739 -5.754 1 66 221 ARG A CA 1
ATOM 1736 C C . ARG A 1 221 ? 18.531 -1.779 -6.547 1 66 221 ARG A C 1
ATOM 1738 O O . ARG A 1 221 ? 18.062 -2.855 -6.914 1 66 221 ARG A O 1
ATOM 1745 N N . HIS A 1 222 ? 17.891 -0.667 -6.598 1 65.69 222 HIS A N 1
ATOM 1746 C CA . HIS A 1 222 ? 16.641 -0.625 -7.336 1 65.69 222 HIS A CA 1
ATOM 1747 C C . HIS A 1 222 ? 16.797 0.089 -8.672 1 65.69 222 HIS A C 1
ATOM 1749 O O . HIS A 1 222 ? 17.594 1.035 -8.781 1 65.69 222 HIS A O 1
ATOM 1755 N N . ALA A 1 223 ? 16.297 -0.534 -9.664 1 60.41 223 ALA A N 1
ATOM 1756 C CA . ALA A 1 223 ? 16.219 0.061 -10.992 1 60.41 223 ALA A CA 1
ATOM 1757 C C . ALA A 1 223 ? 14.797 0.48 -11.328 1 60.41 223 ALA A C 1
ATOM 1759 O O . ALA A 1 223 ? 13.852 -0.289 -11.125 1 60.41 223 ALA A O 1
ATOM 1760 N N . ILE A 1 224 ? 14.633 1.679 -11.656 1 53.78 224 ILE A N 1
ATOM 1761 C CA . ILE A 1 224 ? 13.312 2.172 -12.031 1 53.78 224 ILE A CA 1
ATOM 1762 C C . ILE A 1 224 ? 12.961 1.688 -13.438 1 53.78 224 ILE A C 1
ATOM 1764 O O . ILE A 1 224 ? 11.812 1.353 -13.711 1 53.78 224 ILE A O 1
ATOM 1768 N N . SER A 1 225 ? 13.93 1.814 -14.266 1 55.41 225 SER A N 1
ATOM 1769 C CA . SER A 1 225 ? 13.734 1.325 -15.625 1 55.41 225 SER A CA 1
ATOM 1770 C C . SER A 1 225 ? 15.039 0.804 -16.219 1 55.41 225 SER A C 1
ATOM 1772 O O . SER A 1 225 ? 16.125 1.147 -15.75 1 55.41 225 SER A O 1
ATOM 1774 N N . ASP A 1 226 ? 14.867 -0.078 -17.141 1 54.69 226 ASP A N 1
ATOM 1775 C CA . ASP A 1 226 ? 16.031 -0.582 -17.875 1 54.69 226 ASP A CA 1
ATOM 1776 C C . ASP A 1 226 ? 16.766 0.552 -18.578 1 54.69 226 ASP A C 1
ATOM 1778 O O . ASP A 1 226 ? 17.984 0.502 -18.734 1 54.69 226 ASP A O 1
ATOM 1782 N N . VAL A 1 227 ? 15.992 1.513 -18.828 1 50.88 227 VAL A N 1
ATOM 1783 C CA . VAL A 1 227 ? 16.562 2.604 -19.609 1 50.88 227 VAL A CA 1
ATOM 1784 C C . VAL A 1 227 ? 17.453 3.467 -18.719 1 50.88 227 VAL A C 1
ATOM 1786 O O . VAL A 1 227 ? 18.547 3.867 -19.109 1 50.88 227 VAL A O 1
ATOM 1789 N N . THR A 1 228 ? 16.969 3.605 -17.625 1 56.59 228 THR A N 1
ATOM 1790 C CA . THR A 1 228 ? 17.656 4.562 -16.766 1 56.59 228 THR A CA 1
ATOM 1791 C C . THR A 1 228 ? 18.688 3.857 -15.898 1 56.59 228 THR A C 1
ATOM 1793 O O . THR A 1 228 ? 19.547 4.508 -15.289 1 56.59 228 THR A O 1
ATOM 1796 N N . PHE A 1 229 ? 18.609 2.482 -16.031 1 63.75 229 PHE A N 1
ATOM 1797 C CA . PHE A 1 229 ? 19.531 1.74 -15.188 1 63.75 229 PHE A CA 1
ATOM 1798 C C . PHE A 1 229 ? 20.906 1.648 -15.844 1 63.75 229 PHE A C 1
ATOM 1800 O O . PHE A 1 229 ? 21.031 1.186 -16.984 1 63.75 229 PHE A O 1
ATOM 1807 N N . HIS A 1 230 ? 21.828 2.145 -15.211 1 68.25 230 HIS A N 1
ATOM 1808 C CA . HIS A 1 230 ? 23.203 2.082 -15.703 1 68.25 230 HIS A CA 1
ATOM 1809 C C . HIS A 1 230 ? 23.906 0.826 -15.195 1 68.25 230 HIS A C 1
ATOM 1811 O O . HIS A 1 230 ? 24.578 0.855 -14.164 1 68.25 230 HIS A O 1
ATOM 1817 N N . ALA A 1 231 ? 23.812 -0.2 -16.016 1 75.38 231 ALA A N 1
ATOM 1818 C CA . ALA A 1 231 ? 24.312 -1.514 -15.625 1 75.38 231 ALA A CA 1
ATOM 1819 C C . ALA A 1 231 ? 25.828 -1.479 -15.438 1 75.38 231 ALA A C 1
ATOM 1821 O O . ALA A 1 231 ? 26.359 -2.117 -14.523 1 75.38 231 ALA A O 1
ATOM 1822 N N . GLU A 1 232 ? 26.5 -0.67 -16.25 1 73.69 232 GLU A N 1
ATOM 1823 C CA . GLU A 1 232 ? 27.953 -0.592 -16.156 1 73.69 232 GLU A CA 1
ATOM 1824 C C . GLU A 1 232 ? 28.391 0.041 -14.836 1 73.69 232 GLU A C 1
ATOM 1826 O O . GLU A 1 232 ? 29.297 -0.452 -14.172 1 73.69 232 GLU A O 1
ATOM 1831 N N . SER A 1 233 ? 27.672 1.05 -14.531 1 68.44 233 SER A N 1
ATOM 1832 C CA . SER A 1 233 ? 27.984 1.728 -13.273 1 68.44 233 SER A CA 1
ATOM 1833 C C . SER A 1 233 ? 27.703 0.829 -12.078 1 68.44 233 SER A C 1
ATOM 1835 O O . SER A 1 233 ? 28.438 0.84 -11.094 1 68.44 233 SER A O 1
ATOM 1837 N N . PHE A 1 234 ? 26.75 0.087 -12.25 1 72.5 234 PHE A N 1
ATOM 1838 C CA . PHE A 1 234 ? 26.391 -0.838 -11.188 1 72.5 234 PHE A CA 1
ATOM 1839 C C . PHE A 1 234 ? 27.469 -1.888 -10.984 1 72.5 234 PHE A C 1
ATOM 1841 O O . PHE A 1 234 ? 27.906 -2.137 -9.852 1 72.5 234 PHE A O 1
ATOM 1848 N N . ILE A 1 235 ? 27.891 -2.418 -12.023 1 75.62 235 ILE A N 1
ATOM 1849 C CA . ILE A 1 235 ? 28.891 -3.473 -11.961 1 75.62 235 ILE A CA 1
ATOM 1850 C C . ILE A 1 235 ? 30.203 -2.906 -11.406 1 75.62 235 ILE A C 1
ATOM 1852 O O . ILE A 1 235 ? 30.875 -3.553 -10.602 1 75.62 235 ILE A O 1
ATOM 1856 N N . ALA A 1 236 ? 30.438 -1.763 -11.828 1 68.5 236 ALA A N 1
ATOM 1857 C CA . ALA A 1 236 ? 31.641 -1.108 -11.344 1 68.5 236 ALA A CA 1
ATOM 1858 C C . ALA A 1 236 ? 31.578 -0.863 -9.836 1 68.5 236 ALA A C 1
ATOM 1860 O O . ALA A 1 236 ? 32.562 -1.003 -9.125 1 68.5 236 ALA A O 1
ATOM 1861 N N . ASP A 1 237 ? 30.422 -0.609 -9.461 1 65.5 237 ASP A N 1
ATOM 1862 C CA . ASP A 1 237 ? 30.203 -0.263 -8.062 1 65.5 237 ASP A CA 1
ATOM 1863 C C . ASP A 1 237 ? 30.312 -1.495 -7.164 1 65.5 237 ASP A C 1
ATOM 1865 O O . ASP A 1 237 ? 30.828 -1.417 -6.055 1 65.5 237 ASP A O 1
ATOM 1869 N N . ILE A 1 238 ? 29.75 -2.588 -7.707 1 68.88 238 ILE A N 1
ATOM 1870 C CA . ILE A 1 238 ? 29.703 -3.77 -6.852 1 68.88 238 ILE A CA 1
ATOM 1871 C C . ILE A 1 238 ? 31.078 -4.445 -6.84 1 68.88 238 ILE A C 1
ATOM 1873 O O . ILE A 1 238 ? 31.391 -5.207 -5.922 1 68.88 238 ILE A O 1
ATOM 1877 N N . GLY A 1 239 ? 31.922 -3.93 -7.781 1 63 239 GLY A N 1
ATOM 1878 C CA . GLY A 1 239 ? 33.25 -4.477 -7.863 1 63 239 GLY A CA 1
ATOM 1879 C C . GLY A 1 239 ? 33.281 -5.945 -8.234 1 63 239 GLY A C 1
ATOM 1880 O O . GLY A 1 239 ? 32.812 -6.328 -9.312 1 63 239 GLY A O 1
ATOM 1881 N N . TYR A 1 240 ? 33.656 -6.82 -7.34 1 63.72 240 TYR A N 1
ATOM 1882 C CA . TYR A 1 240 ? 33.75 -8.258 -7.598 1 63.72 240 TYR A CA 1
ATOM 1883 C C . TYR A 1 240 ? 32.562 -8.984 -6.938 1 63.72 240 TYR A C 1
ATOM 1885 O O . TYR A 1 240 ? 32.656 -9.406 -5.785 1 63.72 240 TYR A O 1
ATOM 1893 N N . PRO A 1 241 ? 31.484 -8.93 -7.859 1 62.56 241 PRO A N 1
ATOM 1894 C CA . PRO A 1 241 ? 30.344 -9.57 -7.207 1 62.56 241 PRO A CA 1
ATOM 1895 C C . PRO A 1 241 ? 30.531 -11.078 -7.039 1 62.56 241 PRO A C 1
ATOM 1897 O O . PRO A 1 241 ? 31.031 -11.75 -7.945 1 62.56 241 PRO A O 1
ATOM 1900 N N . ASN A 1 242 ? 30.156 -11.523 -5.895 1 75.56 242 ASN A N 1
ATOM 1901 C CA . ASN A 1 242 ? 30.125 -12.977 -5.734 1 75.56 242 ASN A CA 1
ATOM 1902 C C . ASN A 1 242 ? 28.766 -13.555 -6.109 1 75.56 242 ASN A C 1
ATOM 1904 O O . ASN A 1 242 ? 28.672 -14.5 -6.895 1 75.56 242 ASN A O 1
ATOM 1908 N N . VAL A 1 243 ? 27.703 -12.945 -5.746 1 89.5 243 VAL A N 1
ATOM 1909 C CA . VAL A 1 243 ? 26.359 -13.469 -6.004 1 89.5 243 VAL A CA 1
ATOM 1910 C C . VAL A 1 243 ? 25.391 -12.312 -6.266 1 89.5 243 VAL A C 1
ATOM 1912 O O . VAL A 1 243 ? 25.328 -11.359 -5.484 1 89.5 243 VAL A O 1
ATOM 1915 N N . VAL A 1 244 ? 24.688 -12.367 -7.434 1 91.38 244 VAL A N 1
ATOM 1916 C CA . VAL A 1 244 ? 23.688 -11.367 -7.777 1 91.38 244 VAL A CA 1
ATOM 1917 C C . VAL A 1 244 ? 22.328 -12.047 -7.992 1 91.38 244 VAL A C 1
ATOM 1919 O O . VAL A 1 244 ? 22.25 -13.07 -8.664 1 91.38 244 VAL A O 1
ATOM 1922 N N . LEU A 1 245 ? 21.359 -11.57 -7.359 1 93.69 245 LEU A N 1
ATOM 1923 C CA . LEU A 1 245 ? 19.984 -12.016 -7.551 1 93.69 245 LEU A CA 1
ATOM 1924 C C . LEU A 1 245 ? 19.125 -10.898 -8.148 1 93.69 245 LEU A C 1
ATOM 1926 O O . LEU A 1 245 ? 19.031 -9.812 -7.582 1 93.69 245 LEU A O 1
ATOM 1930 N N . MET A 1 246 ? 18.5 -11.234 -9.273 1 92.75 246 MET A N 1
ATOM 1931 C CA . MET A 1 246 ? 17.781 -10.188 -10 1 92.75 246 MET A CA 1
ATOM 1932 C C . MET A 1 246 ? 16.312 -10.555 -10.164 1 92.75 246 MET A C 1
ATOM 1934 O O . MET A 1 246 ? 15.984 -11.719 -10.383 1 92.75 246 MET A O 1
ATOM 1938 N N . CYS A 1 247 ? 15.461 -9.633 -10.023 1 91.88 247 CYS A N 1
ATOM 1939 C CA . CYS A 1 247 ? 14.078 -9.648 -10.492 1 91.88 247 CYS A CA 1
ATOM 1940 C C . CYS A 1 247 ? 13.805 -8.469 -11.414 1 91.88 247 CYS A C 1
ATOM 1942 O O . CYS A 1 247 ? 13.664 -7.336 -10.961 1 91.88 247 CYS A O 1
ATOM 1944 N N . ALA A 1 248 ? 13.859 -8.727 -12.719 1 87.56 248 ALA A N 1
ATOM 1945 C CA . ALA A 1 248 ? 13.742 -7.664 -13.711 1 87.56 248 ALA A CA 1
ATOM 1946 C C . ALA A 1 248 ? 13.227 -8.211 -15.039 1 87.56 248 ALA A C 1
ATOM 1948 O O . ALA A 1 248 ? 13.141 -9.43 -15.227 1 87.56 248 ALA A O 1
ATOM 1949 N N . SER A 1 249 ? 12.844 -7.281 -15.875 1 83.56 249 SER A N 1
ATOM 1950 C CA . SER A 1 249 ? 12.422 -7.656 -17.219 1 83.56 249 SER A CA 1
ATOM 1951 C C . SER A 1 249 ? 13.562 -8.32 -17.984 1 83.56 249 SER A C 1
ATOM 1953 O O . SER A 1 249 ? 14.734 -8.109 -17.672 1 83.56 249 SER A O 1
ATOM 1955 N N . SER A 1 250 ? 13.125 -9.109 -18.953 1 83.94 250 SER A N 1
ATOM 1956 C CA . SER A 1 250 ? 14.109 -9.836 -19.734 1 83.94 250 SER A CA 1
ATOM 1957 C C . SER A 1 250 ? 15.117 -8.883 -20.375 1 83.94 250 SER A C 1
ATOM 1959 O O . SER A 1 250 ? 16.312 -9.156 -20.406 1 83.94 250 SER A O 1
ATOM 1961 N N . PRO A 1 251 ? 14.664 -7.738 -20.859 1 83.88 251 PRO A N 1
ATOM 1962 C CA . PRO A 1 251 ? 15.633 -6.805 -21.438 1 83.88 251 PRO A CA 1
ATOM 1963 C C . PRO A 1 251 ? 16.641 -6.285 -20.422 1 83.88 251 PRO A C 1
ATOM 1965 O O . PRO A 1 251 ? 17.828 -6.133 -20.734 1 83.88 251 PRO A O 1
ATOM 1968 N N . LEU A 1 252 ? 16.203 -6.051 -19.234 1 86.25 252 LEU A N 1
ATOM 1969 C CA . LEU A 1 252 ? 17.125 -5.559 -18.203 1 86.25 252 LEU A CA 1
ATOM 1970 C C . LEU A 1 252 ? 18.094 -6.645 -17.781 1 86.25 252 LEU A C 1
ATOM 1972 O O . LEU A 1 252 ? 19.281 -6.367 -17.578 1 86.25 252 LEU A O 1
ATOM 1976 N N . VAL A 1 253 ? 17.609 -7.848 -17.641 1 90 253 VAL A N 1
ATOM 1977 C CA . VAL A 1 253 ? 18.484 -8.961 -17.297 1 90 253 VAL A CA 1
ATOM 1978 C C . VAL A 1 253 ? 19.578 -9.109 -18.359 1 90 253 VAL A C 1
ATOM 1980 O O . VAL A 1 253 ? 20.75 -9.258 -18.031 1 90 253 VAL A O 1
ATOM 1983 N N . ARG A 1 254 ? 19.156 -9.023 -19.594 1 90.88 254 ARG A N 1
ATOM 1984 C CA . ARG A 1 254 ? 20.125 -9.133 -20.688 1 90.88 254 ARG A CA 1
ATOM 1985 C C . ARG A 1 254 ? 21.141 -8 -20.625 1 90.88 254 ARG A C 1
ATOM 1987 O O . ARG A 1 254 ? 22.328 -8.227 -20.828 1 90.88 254 ARG A O 1
ATOM 1994 N N . LYS A 1 255 ? 20.688 -6.836 -20.391 1 89.5 255 LYS A N 1
ATOM 1995 C CA . LYS A 1 255 ? 21.547 -5.664 -20.297 1 89.5 255 LYS A CA 1
ATOM 1996 C C . LYS A 1 255 ? 22.594 -5.836 -19.188 1 89.5 255 LYS A C 1
ATOM 1998 O O . LYS A 1 255 ? 23.766 -5.531 -19.375 1 89.5 255 LYS A O 1
ATOM 2003 N N . VAL A 1 256 ? 22.172 -6.324 -18.078 1 90.19 256 VAL A N 1
ATOM 2004 C CA . VAL A 1 256 ? 23.047 -6.523 -16.922 1 90.19 256 VAL A CA 1
ATOM 2005 C C . VAL A 1 256 ? 24.078 -7.617 -17.25 1 90.19 256 VAL A C 1
ATOM 2007 O O . VAL A 1 256 ? 25.266 -7.461 -16.969 1 90.19 256 VAL A O 1
ATOM 2010 N N . MET A 1 257 ? 23.609 -8.695 -17.859 1 92.56 257 MET A N 1
ATOM 2011 C CA . MET A 1 257 ? 24.5 -9.812 -18.156 1 92.56 257 MET A CA 1
ATOM 2012 C C . MET A 1 257 ? 25.547 -9.406 -19.203 1 92.56 257 MET A C 1
ATOM 2014 O O . MET A 1 257 ? 26.703 -9.836 -19.125 1 92.56 257 MET A O 1
ATOM 2018 N N . LEU A 1 258 ? 25.125 -8.57 -20.125 1 92.5 258 LEU A N 1
ATOM 2019 C CA . LEU A 1 258 ? 26.062 -8.055 -21.109 1 92.5 258 LEU A CA 1
ATOM 2020 C C . LEU A 1 258 ? 27.109 -7.164 -20.453 1 92.5 258 LEU A C 1
ATOM 2022 O O . LEU A 1 258 ? 28.297 -7.262 -20.75 1 92.5 258 LEU A O 1
ATOM 2026 N N . ALA A 1 259 ? 26.688 -6.328 -19.562 1 89.81 259 ALA A N 1
ATOM 2027 C CA . ALA A 1 259 ? 27.609 -5.473 -18.828 1 89.81 259 ALA A CA 1
ATOM 2028 C C . ALA A 1 259 ? 28.547 -6.309 -17.969 1 89.81 259 ALA A C 1
ATOM 2030 O O . ALA A 1 259 ? 29.75 -6.008 -17.875 1 89.81 259 ALA A O 1
ATOM 2031 N N . ALA A 1 260 ? 28.016 -7.301 -17.359 1 90.81 260 ALA A N 1
ATOM 2032 C CA . ALA A 1 260 ? 28.828 -8.195 -16.531 1 90.81 260 ALA A CA 1
ATOM 2033 C C . ALA A 1 260 ? 29.906 -8.875 -17.359 1 90.81 260 ALA A C 1
ATOM 2035 O O . ALA A 1 260 ? 31.047 -9 -16.922 1 90.81 260 ALA A O 1
ATOM 2036 N N . SER A 1 261 ? 29.5 -9.297 -18.531 1 90.88 261 SER A N 1
ATOM 2037 C CA . SER A 1 261 ? 30.453 -9.938 -19.438 1 90.88 261 SER A CA 1
ATOM 2038 C C . SER A 1 261 ? 31.547 -8.961 -19.875 1 90.88 261 SER A C 1
ATOM 2040 O O . SER A 1 261 ? 32.719 -9.32 -19.922 1 90.88 261 SER A O 1
ATOM 2042 N N . ALA A 1 262 ? 31.156 -7.781 -20.125 1 89.62 262 ALA A N 1
ATOM 2043 C CA . ALA A 1 262 ? 32.094 -6.746 -20.562 1 89.62 262 ALA A CA 1
ATOM 2044 C C . ALA A 1 262 ? 33.125 -6.441 -19.469 1 89.62 262 ALA A C 1
ATOM 2046 O O . ALA A 1 262 ? 34.281 -6.109 -19.766 1 89.62 262 ALA A O 1
ATOM 2047 N N . HIS A 1 263 ? 32.719 -6.609 -18.25 1 89.19 263 HIS A N 1
ATOM 2048 C CA . HIS A 1 263 ? 33.625 -6.324 -17.141 1 89.19 263 HIS A CA 1
ATOM 2049 C C . HIS A 1 263 ? 34.312 -7.59 -16.641 1 89.19 263 HIS A C 1
ATOM 2051 O O . HIS A 1 263 ? 35.031 -7.555 -15.648 1 89.19 263 HIS A O 1
ATOM 2057 N N . GLY A 1 264 ? 33.969 -8.695 -17.234 1 87.94 264 GLY A N 1
ATOM 2058 C CA . GLY A 1 264 ? 34.656 -9.945 -16.938 1 87.94 264 GLY A CA 1
ATOM 2059 C C . GLY A 1 264 ? 34.156 -10.617 -15.68 1 87.94 264 GLY A C 1
ATOM 2060 O O . GLY A 1 264 ? 34.875 -11.383 -15.047 1 87.94 264 GLY A O 1
ATOM 2061 N N . VAL A 1 265 ? 32.906 -10.289 -15.352 1 90.56 265 VAL A N 1
ATOM 2062 C CA . VAL A 1 265 ? 32.438 -10.859 -14.094 1 90.56 265 VAL A CA 1
ATOM 2063 C C . VAL A 1 265 ? 31.25 -11.797 -14.367 1 90.56 265 VAL A C 1
ATOM 2065 O O . VAL A 1 265 ? 30.484 -12.109 -13.453 1 90.56 265 VAL A O 1
ATOM 2068 N N . ALA A 1 266 ? 31.062 -12.172 -15.57 1 90.56 266 ALA A N 1
ATOM 2069 C CA . ALA A 1 266 ? 30.078 -13.195 -15.93 1 90.56 266 ALA A CA 1
ATOM 2070 C C . ALA A 1 266 ? 30.75 -14.539 -16.188 1 90.56 266 ALA A C 1
ATOM 2072 O O . ALA A 1 266 ? 30.688 -15.062 -17.312 1 90.56 266 ALA A O 1
ATOM 2073 N N . VAL A 1 267 ? 31.359 -15.008 -15.211 1 87.19 267 VAL A N 1
ATOM 2074 C CA . VAL A 1 267 ? 32.125 -16.25 -15.328 1 87.19 267 VAL A CA 1
ATOM 2075 C C . VAL A 1 267 ? 31.5 -17.328 -14.438 1 87.19 267 VAL A C 1
ATOM 2077 O O . VAL A 1 267 ? 31.484 -17.188 -13.211 1 87.19 267 VAL A O 1
ATOM 2080 N N . PRO A 1 268 ? 31.031 -18.391 -15.109 1 86.5 268 PRO A N 1
ATOM 2081 C CA . PRO A 1 268 ? 30.422 -19.453 -14.32 1 86.5 268 PRO A CA 1
ATOM 2082 C C . PRO A 1 268 ? 31.344 -19.984 -13.227 1 86.5 268 PRO A C 1
ATOM 2084 O O . PRO A 1 268 ? 32.531 -20.188 -13.469 1 86.5 268 PRO A O 1
ATOM 2087 N N . GLY A 1 269 ? 30.844 -20.172 -12.07 1 80.19 269 GLY A N 1
ATOM 2088 C CA . GLY A 1 269 ? 31.625 -20.688 -10.961 1 80.19 269 GLY A CA 1
ATOM 2089 C C . GLY A 1 269 ? 32.312 -19.609 -10.141 1 80.19 269 GLY A C 1
ATOM 2090 O O . GLY A 1 269 ? 32.594 -19.812 -8.961 1 80.19 269 GLY A O 1
ATOM 2091 N N . ARG A 1 270 ? 32.625 -18.516 -10.711 1 82.75 270 ARG A N 1
ATOM 2092 C CA . ARG A 1 270 ? 33.281 -17.406 -10 1 82.75 270 ARG A CA 1
ATOM 2093 C C . ARG A 1 270 ? 32.25 -16.406 -9.508 1 82.75 270 ARG A C 1
ATOM 2095 O O . ARG A 1 270 ? 32.344 -15.891 -8.391 1 82.75 270 ARG A O 1
ATOM 2102 N N . ASN A 1 271 ? 31.391 -16.141 -10.445 1 87.19 271 ASN A N 1
ATOM 2103 C CA . ASN A 1 271 ? 30.266 -15.266 -10.148 1 87.19 271 ASN A CA 1
ATOM 2104 C C . ASN A 1 271 ? 28.922 -15.961 -10.391 1 87.19 271 ASN A C 1
ATOM 2106 O O . ASN A 1 271 ? 28.766 -16.672 -11.383 1 87.19 271 ASN A O 1
ATOM 2110 N N . GLU A 1 272 ? 28.109 -15.805 -9.469 1 89 272 GLU A N 1
ATOM 2111 C CA . GLU A 1 272 ? 26.812 -16.453 -9.609 1 89 272 GLU A CA 1
ATOM 2112 C C . GLU A 1 272 ? 25.703 -15.414 -9.844 1 89 272 GLU A C 1
ATOM 2114 O O . GLU A 1 272 ? 25.516 -14.508 -9.031 1 89 272 GLU A O 1
ATOM 2119 N N . TRP A 1 273 ? 25.047 -15.586 -10.945 1 93.38 273 TRP A N 1
ATOM 2120 C CA . TRP A 1 273 ? 23.953 -14.688 -11.312 1 93.38 273 TRP A CA 1
ATOM 2121 C C . TRP A 1 273 ? 22.625 -15.438 -11.328 1 93.38 273 TRP A C 1
ATOM 2123 O O . TRP A 1 273 ? 22.5 -16.484 -11.969 1 93.38 273 TRP A O 1
ATOM 2133 N N . TYR A 1 274 ? 21.703 -14.898 -10.625 1 94.06 274 TYR A N 1
ATOM 2134 C CA . TYR A 1 274 ? 20.375 -15.492 -10.586 1 94.06 274 TYR A CA 1
ATOM 2135 C C . TYR A 1 274 ? 19.312 -14.5 -11.062 1 94.06 274 TYR A C 1
ATOM 2137 O O . TYR A 1 274 ? 19.391 -13.305 -10.75 1 94.06 274 TYR A O 1
ATOM 2145 N N . ALA A 1 275 ? 18.391 -14.969 -11.836 1 93.62 275 ALA A N 1
ATOM 2146 C CA . ALA A 1 275 ? 17.188 -14.219 -12.188 1 93.62 275 ALA A CA 1
ATOM 2147 C C . ALA A 1 275 ? 15.93 -14.969 -11.773 1 93.62 275 ALA A C 1
ATOM 2149 O O . ALA A 1 275 ? 15.859 -16.203 -11.906 1 93.62 275 ALA A O 1
ATOM 2150 N N . ILE A 1 276 ? 15.008 -14.227 -11.273 1 92.81 276 ILE A N 1
ATOM 2151 C CA . ILE A 1 276 ? 13.727 -14.828 -10.922 1 92.81 276 ILE A CA 1
ATOM 2152 C C . ILE A 1 276 ? 12.711 -14.578 -12.031 1 92.81 276 ILE A C 1
ATOM 2154 O O . ILE A 1 276 ? 12.375 -13.422 -12.32 1 92.81 276 ILE A O 1
ATOM 2158 N N . ASP A 1 277 ? 12.289 -15.539 -12.617 1 87.38 277 ASP A N 1
ATOM 2159 C CA . ASP A 1 277 ? 11.211 -15.516 -13.609 1 87.38 277 ASP A CA 1
ATOM 2160 C C . ASP A 1 277 ? 10.312 -16.734 -13.469 1 87.38 277 ASP A C 1
ATOM 2162 O O . ASP A 1 277 ? 10.594 -17.797 -14.031 1 87.38 277 ASP A O 1
ATOM 2166 N N . LEU A 1 278 ? 9.266 -16.547 -12.883 1 80.81 278 LEU A N 1
ATOM 2167 C CA . LEU A 1 278 ? 8.469 -17.672 -12.383 1 80.81 278 LEU A CA 1
ATOM 2168 C C . LEU A 1 278 ? 7.617 -18.266 -13.492 1 80.81 278 LEU A C 1
ATOM 2170 O O . LEU A 1 278 ? 7.242 -19.438 -13.43 1 80.81 278 LEU A O 1
ATOM 2174 N N . HIS A 1 279 ? 7.379 -17.5 -14.5 1 70.19 279 HIS A N 1
ATOM 2175 C CA . HIS A 1 279 ? 6.344 -17.938 -15.43 1 70.19 279 HIS A CA 1
ATOM 2176 C C . HIS A 1 279 ? 6.918 -18.156 -16.828 1 70.19 279 HIS A C 1
ATOM 2178 O O . HIS A 1 279 ? 6.211 -18.594 -17.734 1 70.19 279 HIS A O 1
ATOM 2184 N N . ASN A 1 280 ? 8.219 -17.734 -16.984 1 61.56 280 ASN A N 1
ATOM 2185 C CA . ASN A 1 280 ? 8.766 -17.734 -18.344 1 61.56 280 ASN A CA 1
ATOM 2186 C C . ASN A 1 280 ? 9.883 -18.766 -18.484 1 61.56 280 ASN A C 1
ATOM 2188 O O . ASN A 1 280 ? 10.922 -18.469 -19.078 1 61.56 280 ASN A O 1
ATOM 2192 N N . ASP A 1 281 ? 9.516 -19.859 -17.984 1 58.66 281 ASP A N 1
ATOM 2193 C CA . ASP A 1 281 ? 10.539 -20.891 -18.109 1 58.66 281 ASP A CA 1
ATOM 2194 C C . ASP A 1 281 ? 10.82 -21.203 -19.578 1 58.66 281 ASP A C 1
ATOM 2196 O O . ASP A 1 281 ? 11.984 -21.328 -19.984 1 58.66 281 ASP A O 1
ATOM 2200 N N . SER A 1 282 ? 9.727 -21.109 -20.25 1 58.22 282 SER A N 1
ATOM 2201 C CA . SER A 1 282 ? 9.875 -21.453 -21.656 1 58.22 282 SER A CA 1
ATOM 2202 C C . SER A 1 282 ? 10.641 -20.375 -22.422 1 58.22 282 SER A C 1
ATOM 2204 O O . SER A 1 282 ? 11.398 -20.672 -23.344 1 58.22 282 SER A O 1
ATOM 2206 N N . TYR A 1 283 ? 10.469 -19.203 -21.969 1 68.94 283 TYR A N 1
ATOM 2207 C CA . TYR A 1 283 ? 11.18 -18.094 -22.594 1 68.94 283 TYR A CA 1
ATOM 2208 C C . TYR A 1 283 ? 12.688 -18.234 -22.391 1 68.94 283 TYR A C 1
ATOM 2210 O O . TYR A 1 283 ? 13.461 -18.078 -23.344 1 68.94 283 TYR A O 1
ATOM 2218 N N . TYR A 1 284 ? 13.07 -18.641 -21.359 1 68.88 284 TYR A N 1
ATOM 2219 C CA . TYR A 1 284 ? 14.484 -18.812 -21.062 1 68.88 284 TYR A CA 1
ATOM 2220 C C . TYR A 1 284 ? 15.016 -20.109 -21.656 1 68.88 284 TYR A C 1
ATOM 2222 O O . TYR A 1 284 ? 16.141 -20.156 -22.156 1 68.88 284 TYR A O 1
ATOM 2230 N N . ALA A 1 285 ? 14.148 -21.094 -21.641 1 63.38 285 ALA A N 1
ATOM 2231 C CA . ALA A 1 285 ? 14.547 -22.359 -22.234 1 63.38 285 ALA A CA 1
ATOM 2232 C C . ALA A 1 285 ? 14.844 -22.219 -23.719 1 63.38 285 ALA A C 1
ATOM 2234 O O . ALA A 1 285 ? 15.75 -22.859 -24.25 1 63.38 285 ALA A O 1
ATOM 2235 N N . ALA A 1 286 ? 14.094 -21.344 -24.281 1 66.25 286 ALA A N 1
ATOM 2236 C CA . ALA A 1 286 ? 14.203 -21.188 -25.719 1 66.25 286 ALA A CA 1
ATOM 2237 C C . ALA A 1 286 ? 15.234 -20.125 -26.094 1 66.25 286 ALA A C 1
ATOM 2239 O O . ALA A 1 286 ? 15.414 -19.797 -27.266 1 66.25 286 ALA A O 1
ATOM 2240 N N . GLY A 1 287 ? 15.891 -19.672 -25.141 1 68.44 287 GLY A N 1
ATOM 2241 C CA . GLY A 1 287 ? 16.969 -18.734 -25.453 1 68.44 287 GLY A CA 1
ATOM 2242 C C . GLY A 1 287 ? 16.578 -17.281 -25.219 1 68.44 287 GLY A C 1
ATOM 2243 O O . GLY A 1 287 ? 16.547 -16.484 -26.156 1 68.44 287 GLY A O 1
ATOM 2244 N N . ALA A 1 288 ? 16.438 -16.844 -24.094 1 78.69 288 ALA A N 1
ATOM 2245 C CA . ALA A 1 288 ? 16.078 -15.484 -23.688 1 78.69 288 ALA A CA 1
ATOM 2246 C C . ALA A 1 288 ? 17.188 -14.5 -24.031 1 78.69 288 ALA A C 1
ATOM 2248 O O . ALA A 1 288 ? 16.969 -13.281 -24.062 1 78.69 288 ALA A O 1
ATOM 2249 N N . TRP A 1 289 ? 18.391 -15.102 -24.359 1 87 289 TRP A N 1
ATOM 2250 C CA . TRP A 1 289 ? 19.547 -14.273 -24.688 1 87 289 TRP A CA 1
ATOM 2251 C C . TRP A 1 289 ? 19.438 -13.758 -26.125 1 87 289 TRP A C 1
ATOM 2253 O O . TRP A 1 289 ? 20.109 -12.781 -26.484 1 87 289 TRP A O 1
ATOM 2263 N N . LYS A 1 290 ? 18.594 -14.469 -26.953 1 86.81 290 LYS A N 1
ATOM 2264 C CA . LYS A 1 290 ? 18.516 -14.148 -28.375 1 86.81 290 LYS A CA 1
ATOM 2265 C C . LYS A 1 290 ? 17.484 -13.047 -28.641 1 86.81 290 LYS A C 1
ATOM 2267 O O . LYS A 1 290 ? 16.297 -13.211 -28.328 1 86.81 290 LYS A O 1
ATOM 2272 N N . GLN A 1 291 ? 17.906 -11.883 -29.188 1 85.81 291 GLN A N 1
ATOM 2273 C CA . GLN A 1 291 ? 17 -10.797 -29.562 1 85.81 291 GLN A CA 1
ATOM 2274 C C . GLN A 1 291 ? 17.141 -10.438 -31.031 1 85.81 291 GLN A C 1
ATOM 2276 O O . GLN A 1 291 ? 16.469 -9.516 -31.516 1 85.81 291 GLN A O 1
ATOM 2281 N N . GLY A 1 292 ? 17.953 -11.125 -31.672 1 86.06 292 GLY A N 1
ATOM 2282 C CA . GLY A 1 292 ? 18.141 -10.914 -33.094 1 86.06 292 GLY A CA 1
ATOM 2283 C C . GLY A 1 292 ? 19.031 -9.734 -33.438 1 86.06 292 GLY A C 1
ATOM 2284 O O . GLY A 1 292 ? 18.906 -9.125 -34.5 1 86.06 292 GLY A O 1
ATOM 2285 N N . ASP A 1 293 ? 19.891 -9.406 -32.5 1 90.31 293 ASP A N 1
ATOM 2286 C CA . ASP A 1 293 ? 20.781 -8.281 -32.719 1 90.31 293 ASP A CA 1
ATOM 2287 C C . ASP A 1 293 ? 22.25 -8.734 -32.688 1 90.31 293 ASP A C 1
ATOM 2289 O O . ASP A 1 293 ? 22.531 -9.93 -32.656 1 90.31 293 ASP A O 1
ATOM 2293 N N . GLU A 1 294 ? 23.219 -7.82 -32.812 1 91.38 294 GLU A N 1
ATOM 2294 C CA . GLU A 1 294 ? 24.641 -8.117 -32.969 1 91.38 294 GLU A CA 1
ATOM 2295 C C . GLU A 1 294 ? 25.25 -8.625 -31.672 1 91.38 294 GLU A C 1
ATOM 2297 O O . GLU A 1 294 ? 26.344 -9.188 -31.672 1 91.38 294 GLU A O 1
ATOM 2302 N N . GLN A 1 295 ? 24.516 -8.508 -30.641 1 92.38 295 GLN A N 1
ATOM 2303 C CA . GLN A 1 295 ? 25.094 -8.867 -29.344 1 92.38 295 GLN A CA 1
ATOM 2304 C C . GLN A 1 295 ? 24.656 -10.258 -28.906 1 92.38 295 GLN A C 1
ATOM 2306 O O . GLN A 1 295 ? 24.953 -10.695 -27.797 1 92.38 295 GLN A O 1
ATOM 2311 N N . ASP A 1 296 ? 24.031 -11 -29.734 1 92.44 296 ASP A N 1
ATOM 2312 C CA . ASP A 1 296 ? 23.438 -12.289 -29.375 1 92.44 296 ASP A CA 1
ATOM 2313 C C . ASP A 1 296 ? 24.5 -13.289 -28.953 1 92.44 296 ASP A C 1
ATOM 2315 O O . ASP A 1 296 ? 24.312 -14 -27.953 1 92.44 296 ASP A O 1
ATOM 2319 N N . LEU A 1 297 ? 25.547 -13.25 -29.656 1 91.06 297 LEU A N 1
ATOM 2320 C CA . LEU A 1 297 ? 26.594 -14.203 -29.297 1 91.06 297 LEU A CA 1
ATOM 2321 C C . LEU A 1 297 ? 27.203 -13.859 -27.953 1 91.06 297 LEU A C 1
ATOM 2323 O O . LEU A 1 297 ? 27.469 -14.75 -27.141 1 91.06 297 LEU A O 1
ATOM 2327 N N . LYS A 1 298 ? 27.391 -12.617 -27.734 1 92.5 298 LYS A N 1
ATOM 2328 C CA . LYS A 1 298 ? 27.922 -12.172 -26.453 1 92.5 298 LYS A CA 1
ATOM 2329 C C . LYS A 1 298 ? 26.953 -12.469 -25.312 1 92.5 298 LYS A C 1
ATOM 2331 O O . LYS A 1 298 ? 27.359 -12.875 -24.234 1 92.5 298 LYS A O 1
ATOM 2336 N N . ALA A 1 299 ? 25.734 -12.219 -25.609 1 93.69 299 ALA A N 1
ATOM 2337 C CA . ALA A 1 299 ? 24.688 -12.492 -24.625 1 93.69 299 ALA A CA 1
ATOM 2338 C C . ALA A 1 299 ? 24.641 -13.977 -24.297 1 93.69 299 ALA A C 1
ATOM 2340 O O . ALA A 1 299 ? 24.484 -14.352 -23.125 1 93.69 299 ALA A O 1
ATOM 2341 N N . LYS A 1 300 ? 24.734 -14.758 -25.312 1 92.25 300 LYS A N 1
ATOM 2342 C CA . LYS A 1 300 ? 24.734 -16.203 -25.125 1 92.25 300 LYS A CA 1
ATOM 2343 C C . LYS A 1 300 ? 25.859 -16.641 -24.188 1 92.25 300 LYS A C 1
ATOM 2345 O O . LYS A 1 300 ? 25.641 -17.453 -23.281 1 92.25 300 LYS A O 1
ATOM 2350 N N . ILE A 1 301 ? 26.984 -16.078 -24.359 1 91.12 301 ILE A N 1
ATOM 2351 C CA . ILE A 1 301 ? 28.156 -16.391 -23.531 1 91.12 301 ILE A CA 1
ATOM 2352 C C . ILE A 1 301 ? 27.922 -15.898 -22.109 1 91.12 301 ILE A C 1
ATOM 2354 O O . ILE A 1 301 ? 28.203 -16.609 -21.141 1 91.12 301 ILE A O 1
ATOM 2358 N N . ALA A 1 302 ? 27.453 -14.758 -22 1 92.62 302 ALA A N 1
ATOM 2359 C CA . ALA A 1 302 ? 27.203 -14.172 -20.672 1 92.62 302 ALA A CA 1
ATOM 2360 C C . ALA A 1 302 ? 26.188 -15.008 -19.891 1 92.62 302 ALA A C 1
ATOM 2362 O O . ALA A 1 302 ? 26.312 -15.156 -18.672 1 92.62 302 ALA A O 1
ATOM 2363 N N . TYR A 1 303 ? 25.203 -15.578 -20.594 1 93.62 303 TYR A N 1
ATOM 2364 C CA . TYR A 1 303 ? 24.094 -16.281 -19.969 1 93.62 303 TYR A CA 1
ATOM 2365 C C . TYR A 1 303 ? 24.547 -17.625 -19.406 1 93.62 303 TYR A C 1
ATOM 2367 O O . TYR A 1 303 ? 23.812 -18.281 -18.656 1 93.62 303 TYR A O 1
ATOM 2375 N N . ARG A 1 304 ? 25.781 -17.953 -19.672 1 91.5 304 ARG A N 1
ATOM 2376 C CA . ARG A 1 304 ? 26.312 -19.172 -19.109 1 91.5 304 ARG A CA 1
ATOM 2377 C C . ARG A 1 304 ? 26.422 -19.078 -17.578 1 91.5 304 ARG A C 1
ATOM 2379 O O . ARG A 1 304 ? 26.359 -20.078 -16.875 1 91.5 304 ARG A O 1
ATOM 2386 N N . ALA A 1 305 ? 26.578 -17.906 -17.203 1 91.69 305 ALA A N 1
ATOM 2387 C CA . ALA A 1 305 ? 26.719 -17.672 -15.766 1 91.69 305 ALA A CA 1
ATOM 2388 C C . ALA A 1 305 ? 25.359 -17.438 -15.117 1 91.69 305 ALA A C 1
ATOM 2390 O O . ALA A 1 305 ? 25.25 -17.375 -13.891 1 91.69 305 ALA A O 1
ATOM 2391 N N . LEU A 1 306 ? 24.281 -17.344 -15.922 1 93.69 306 LEU A N 1
ATOM 2392 C CA . LEU A 1 306 ? 22.953 -16.984 -15.43 1 93.69 306 LEU A CA 1
ATOM 2393 C C . LEU A 1 306 ? 22.141 -18.234 -15.078 1 93.69 306 LEU A C 1
ATOM 2395 O O . LEU A 1 306 ? 22.125 -19.203 -15.844 1 93.69 306 LEU A O 1
ATOM 2399 N N . GLN A 1 307 ? 21.609 -18.25 -13.953 1 92.75 307 GLN A N 1
ATOM 2400 C CA . GLN A 1 307 ? 20.625 -19.25 -13.539 1 92.75 307 GLN A CA 1
ATOM 2401 C C . GLN A 1 307 ? 19.266 -18.594 -13.289 1 92.75 307 GLN A C 1
ATOM 2403 O O . GLN A 1 307 ? 19.188 -17.453 -12.836 1 92.75 307 GLN A O 1
ATOM 2408 N N . VAL A 1 308 ? 18.219 -19.344 -13.648 1 92.75 308 VAL A N 1
ATOM 2409 C CA . VAL A 1 308 ? 16.875 -18.766 -13.562 1 92.75 308 VAL A CA 1
ATOM 2410 C C . VAL A 1 308 ? 16.016 -19.578 -12.617 1 92.75 308 VAL A C 1
ATOM 2412 O O . VAL A 1 308 ? 15.938 -20.812 -12.727 1 92.75 308 VAL A O 1
ATOM 2415 N N . ILE A 1 309 ? 15.461 -18.922 -11.695 1 92.56 309 ILE A N 1
ATOM 2416 C CA . ILE A 1 309 ? 14.531 -19.531 -10.75 1 92.56 309 ILE A CA 1
ATOM 2417 C C . ILE A 1 309 ? 13.117 -19.469 -11.305 1 92.56 309 ILE A C 1
ATOM 2419 O O . ILE A 1 309 ? 12.625 -18.391 -11.648 1 92.56 309 ILE A O 1
ATOM 2423 N N . THR A 1 310 ? 12.406 -20.594 -11.391 1 89.38 310 THR A N 1
ATOM 2424 C CA . THR A 1 310 ? 11.086 -20.672 -12.008 1 89.38 310 THR A CA 1
ATOM 2425 C C . THR A 1 310 ? 10.195 -21.656 -11.258 1 89.38 310 THR A C 1
ATOM 2427 O O . THR A 1 310 ? 10.664 -22.391 -10.383 1 89.38 310 THR A O 1
ATOM 2430 N N . PHE A 1 311 ? 8.938 -21.641 -11.586 1 85.38 311 PHE A N 1
ATOM 2431 C CA . PHE A 1 311 ? 8.016 -22.656 -11.102 1 85.38 311 PHE A CA 1
ATOM 2432 C C . PHE A 1 311 ? 8.203 -23.969 -11.859 1 85.38 311 PHE A C 1
ATOM 2434 O O . PHE A 1 311 ? 8.555 -23.953 -13.047 1 85.38 311 PHE A O 1
ATOM 2441 N N . ILE A 1 312 ? 8.008 -25.062 -11.148 1 82.88 312 ILE A N 1
ATOM 2442 C CA . ILE A 1 312 ? 7.934 -26.344 -11.828 1 82.88 312 ILE A CA 1
ATOM 2443 C C . ILE A 1 312 ? 6.539 -26.531 -12.43 1 82.88 312 ILE A C 1
ATOM 2445 O O . ILE A 1 312 ? 5.531 -26.391 -11.734 1 82.88 312 ILE A O 1
ATOM 2449 N N . VAL A 1 313 ? 6.555 -26.734 -13.719 1 71.12 313 VAL A N 1
ATOM 2450 C CA . VAL A 1 313 ? 5.281 -26.969 -14.391 1 71.12 313 VAL A CA 1
ATOM 2451 C C . VAL A 1 313 ? 5.156 -28.438 -14.773 1 71.12 313 VAL A C 1
ATOM 2453 O O . VAL A 1 313 ? 6.027 -28.984 -15.453 1 71.12 313 VAL A O 1
ATOM 2456 N N . THR A 1 314 ? 4.258 -29.062 -14.117 1 72.25 314 THR A N 1
ATOM 2457 C CA . THR A 1 314 ? 3.969 -30.438 -14.508 1 72.25 314 THR A CA 1
ATOM 2458 C C . THR A 1 314 ? 2.773 -30.484 -15.461 1 72.25 314 THR A C 1
ATOM 2460 O O . THR A 1 314 ? 1.738 -29.875 -15.195 1 72.25 314 THR A O 1
ATOM 2463 N N . LYS A 1 315 ? 2.961 -31.109 -16.578 1 76.31 315 LYS A N 1
ATOM 2464 C CA . LYS A 1 315 ? 1.861 -31.219 -17.531 1 76.31 315 LYS A CA 1
ATOM 2465 C C . LYS A 1 315 ? 1.261 -32.625 -17.531 1 76.31 315 LYS A C 1
ATOM 2467 O O . LYS A 1 315 ? 1.85 -33.562 -18.078 1 76.31 315 LYS A O 1
ATOM 2472 N N . THR A 1 316 ? 0.082 -32.719 -16.875 1 82.5 316 THR A N 1
ATOM 2473 C CA . THR A 1 316 ? -0.674 -33.969 -16.828 1 82.5 316 THR A CA 1
ATOM 2474 C C . THR A 1 316 ? -1.559 -34.094 -18.062 1 82.5 316 THR A C 1
ATOM 2476 O O . THR A 1 316 ? -1.799 -33.125 -18.781 1 82.5 316 THR A O 1
ATOM 2479 N N . PRO A 1 317 ? -2 -35.344 -18.344 1 87.25 317 PRO A N 1
ATOM 2480 C CA . PRO A 1 317 ? -2.967 -35.5 -19.438 1 87.25 317 PRO A CA 1
ATOM 2481 C C . PRO A 1 317 ? -4.23 -34.656 -19.234 1 87.25 317 PRO A C 1
ATOM 2483 O O . PRO A 1 31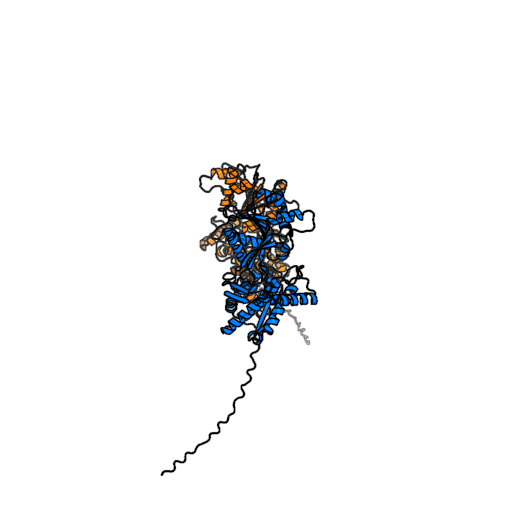7 ? -4.785 -34.125 -20.188 1 87.25 317 PRO A O 1
ATOM 2486 N N . GLU A 1 318 ? -4.664 -34.625 -18.031 1 88.81 318 GLU A N 1
ATOM 2487 C CA . GLU A 1 318 ? -5.832 -33.812 -17.703 1 88.81 318 GLU A CA 1
ATOM 2488 C C . GLU A 1 318 ? -5.586 -32.344 -18.016 1 88.81 318 GLU A C 1
ATOM 2490 O O . GLU A 1 318 ? -6.48 -31.656 -18.516 1 88.81 318 GLU A O 1
ATOM 2495 N N . PHE A 1 319 ? -4.422 -31.969 -17.812 1 90.94 319 PHE A N 1
ATOM 2496 C CA . PHE A 1 319 ? -4.062 -30.594 -18.094 1 90.94 319 PHE A CA 1
ATOM 2497 C C . PHE A 1 319 ? -4.094 -30.328 -19.594 1 90.94 319 PHE A C 1
ATOM 2499 O O . PHE A 1 319 ? -4.531 -29.266 -20.047 1 90.94 319 PHE A O 1
ATOM 2506 N N . ASN A 1 320 ? -3.625 -31.297 -20.297 1 90.5 320 ASN A N 1
ATOM 2507 C CA . ASN A 1 320 ? -3.617 -31.141 -21.75 1 90.5 320 ASN A CA 1
ATOM 2508 C C . ASN A 1 320 ? -5.031 -30.984 -22.297 1 90.5 320 ASN A C 1
ATOM 2510 O O . ASN A 1 320 ? -5.27 -30.172 -23.203 1 90.5 320 ASN A O 1
ATOM 2514 N N . ARG A 1 321 ? -5.879 -31.781 -21.797 1 92.81 321 ARG A N 1
ATOM 2515 C CA . ARG A 1 321 ? -7.273 -31.672 -22.203 1 92.81 321 ARG A CA 1
ATOM 2516 C C . ARG A 1 321 ? -7.863 -30.328 -21.812 1 92.81 321 ARG A C 1
ATOM 2518 O O . ARG A 1 321 ? -8.57 -29.703 -22.594 1 92.81 321 ARG A O 1
ATOM 2525 N N . PHE A 1 322 ? -7.543 -30 -20.656 1 94.81 322 PHE A N 1
ATOM 2526 C CA . PHE A 1 322 ? -7.961 -28.703 -20.141 1 94.81 322 PHE A CA 1
ATOM 2527 C C . PHE A 1 322 ? -7.438 -27.578 -21.031 1 94.81 322 PHE A C 1
ATOM 2529 O O . PHE A 1 322 ? -8.203 -26.734 -21.484 1 94.81 322 PHE A O 1
ATOM 2536 N N . SER A 1 323 ? -6.211 -27.578 -21.328 1 92.75 323 SER A N 1
ATOM 2537 C CA . SER A 1 323 ? -5.551 -26.547 -22.125 1 92.75 323 SER A CA 1
ATOM 2538 C C . SER A 1 323 ? -6.164 -26.453 -23.516 1 92.75 323 SER A C 1
ATOM 2540 O O . SER A 1 323 ? -6.457 -25.344 -24 1 92.75 323 SER A O 1
ATOM 2542 N N . THR A 1 324 ? -6.438 -27.578 -24.062 1 93.44 324 THR A N 1
ATOM 2543 C CA . THR A 1 324 ? -7.027 -27.609 -25.391 1 93.44 324 THR A CA 1
ATOM 2544 C C . THR A 1 324 ? -8.43 -27 -25.375 1 93.44 324 THR A C 1
ATOM 2546 O O . THR A 1 324 ? -8.781 -26.219 -26.266 1 93.44 324 THR A O 1
ATOM 2549 N N . THR A 1 325 ? -9.164 -27.375 -24.391 1 95.38 325 THR A N 1
ATOM 2550 C CA . THR A 1 325 ? -10.531 -26.875 -24.266 1 95.38 325 THR A CA 1
ATOM 2551 C C . THR A 1 325 ? -10.531 -25.359 -24.109 1 95.38 325 THR A C 1
ATOM 2553 O O . THR A 1 325 ? -11.305 -24.656 -24.766 1 95.38 325 THR A O 1
ATOM 2556 N N . ILE A 1 326 ? -9.664 -24.859 -23.281 1 95.88 326 ILE A N 1
ATOM 2557 C CA . ILE A 1 326 ? -9.602 -23.422 -23 1 95.88 326 ILE A CA 1
ATOM 2558 C C . ILE A 1 326 ? -9.172 -22.672 -24.25 1 95.88 326 ILE A C 1
ATOM 2560 O O . ILE A 1 326 ? -9.758 -21.641 -24.594 1 95.88 326 ILE A O 1
ATOM 2564 N N . LEU A 1 327 ? -8.172 -23.188 -24.922 1 93.94 327 LEU A N 1
ATOM 2565 C CA . LEU A 1 327 ? -7.668 -22.531 -26.125 1 93.94 327 LEU A CA 1
ATOM 2566 C C . LEU A 1 327 ? -8.742 -22.5 -27.203 1 93.94 327 LEU A C 1
ATOM 2568 O O . LEU A 1 327 ? -8.852 -21.516 -27.938 1 93.94 327 LEU A O 1
ATOM 2572 N N . ASN A 1 328 ? -9.516 -23.562 -27.297 1 94.12 328 ASN A N 1
ATOM 2573 C CA . ASN A 1 328 ? -10.641 -23.578 -28.234 1 94.12 328 ASN A CA 1
ATOM 2574 C C . ASN A 1 328 ? -11.695 -22.547 -27.875 1 94.12 328 ASN A C 1
ATOM 2576 O O . ASN A 1 328 ? -12.266 -21.906 -28.766 1 94.12 328 ASN A O 1
ATOM 2580 N N . GLU A 1 329 ? -11.945 -22.391 -26.625 1 94.75 329 GLU A N 1
ATOM 2581 C CA . GLU A 1 329 ? -12.906 -21.391 -26.172 1 94.75 329 GLU A CA 1
ATOM 2582 C C . GLU A 1 329 ? -12.414 -19.969 -26.469 1 94.75 329 GLU A C 1
ATOM 2584 O O . GLU A 1 329 ? -13.203 -19.109 -26.844 1 94.75 329 GLU A O 1
ATOM 2589 N N . TYR A 1 330 ? -11.156 -19.734 -26.25 1 93.62 330 TYR A N 1
ATOM 2590 C CA . TYR A 1 330 ? -10.57 -18.438 -26.578 1 93.62 330 TYR A CA 1
ATOM 2591 C C . TYR A 1 330 ? -10.812 -18.094 -28.047 1 93.62 330 TYR A C 1
ATOM 2593 O O . TYR A 1 330 ? -11.219 -16.969 -28.375 1 93.62 330 TYR A O 1
ATOM 2601 N N . ARG A 1 331 ? -10.539 -19.031 -28.906 1 91.81 331 ARG A N 1
ATOM 2602 C CA . ARG A 1 331 ? -10.711 -18.828 -30.344 1 91.81 331 ARG A CA 1
ATOM 2603 C C . ARG A 1 331 ? -12.172 -18.547 -30.688 1 91.81 331 ARG A C 1
ATOM 2605 O O . ARG A 1 331 ? -12.469 -17.625 -31.453 1 91.81 331 ARG A O 1
ATOM 2612 N N . SER A 1 332 ? -13 -19.312 -30.125 1 93.81 332 SER A N 1
ATOM 2613 C CA . SER A 1 332 ? -14.422 -19.188 -30.422 1 93.81 332 SER A CA 1
ATOM 2614 C C . SER A 1 332 ? -14.969 -17.859 -29.938 1 93.81 332 SER A C 1
ATOM 2616 O O . SER A 1 332 ? -15.844 -17.266 -30.562 1 93.81 332 SER A O 1
ATOM 2618 N N . ARG A 1 333 ? -14.438 -17.344 -28.781 1 93.81 333 ARG A N 1
ATOM 2619 C CA . ARG A 1 333 ? -14.953 -16.125 -28.156 1 93.81 333 ARG A CA 1
ATOM 2620 C C . ARG A 1 333 ? -14.133 -14.906 -28.562 1 93.81 333 ARG A C 1
ATOM 2622 O O . ARG A 1 333 ? -14.5 -13.766 -28.25 1 93.81 333 ARG A O 1
ATOM 2629 N N . GLY A 1 334 ? -13.094 -15.109 -29.281 1 90.81 334 GLY A N 1
ATOM 2630 C CA . GLY A 1 334 ? -12.234 -14.016 -29.719 1 90.81 334 GLY A CA 1
ATOM 2631 C C . GLY A 1 334 ? -11.469 -13.375 -28.578 1 90.81 334 GLY A C 1
ATOM 2632 O O . GLY A 1 334 ? -11.32 -12.148 -28.531 1 90.81 334 GLY A O 1
ATOM 2633 N N . VAL A 1 335 ? -11.023 -14.203 -27.625 1 90.81 335 VAL A N 1
ATOM 2634 C CA . VAL A 1 335 ? -10.305 -13.695 -26.469 1 90.81 335 VAL A CA 1
ATOM 2635 C C . VAL A 1 335 ? -8.82 -13.547 -26.797 1 90.81 335 VAL A C 1
ATOM 2637 O O . VAL A 1 335 ? -8.195 -14.492 -27.281 1 90.81 335 VAL A O 1
ATOM 2640 N N . THR A 1 336 ? -8.32 -12.297 -26.688 1 81.19 336 THR A N 1
ATOM 2641 C CA . THR A 1 336 ? -6.879 -12.07 -26.797 1 81.19 336 THR A CA 1
ATOM 2642 C C . THR A 1 336 ? -6.164 -12.5 -25.516 1 81.19 336 THR A C 1
ATOM 2644 O O . THR A 1 336 ? -6.484 -12.023 -24.422 1 81.19 336 THR A O 1
ATOM 2647 N N . HIS A 1 337 ? -5.379 -13.414 -25.656 1 75.38 337 HIS A N 1
ATOM 2648 C CA . HIS A 1 337 ? -4.684 -13.945 -24.484 1 75.38 337 HIS A CA 1
ATOM 2649 C C . HIS A 1 337 ? -3.174 -13.906 -24.688 1 75.38 337 HIS A C 1
ATOM 2651 O O . HIS A 1 337 ? -2.678 -13.281 -25.625 1 75.38 337 HIS A O 1
ATOM 2657 N N . SER A 1 338 ? -2.389 -14.742 -24.016 1 65.81 338 SER A N 1
ATOM 2658 C CA . SER A 1 338 ? -0.932 -14.688 -24 1 65.81 338 SER A CA 1
ATOM 2659 C C . SER A 1 338 ? -0.359 -15.023 -25.375 1 65.81 338 SER A C 1
ATOM 2661 O O . SER A 1 338 ? -1.001 -15.711 -26.172 1 65.81 338 SER A O 1
ATOM 2663 N N . GLU A 1 339 ? 0.674 -14.43 -25.703 1 58.12 339 GLU A N 1
ATOM 2664 C CA . GLU A 1 339 ? 1.4 -14.617 -26.953 1 58.12 339 GLU A CA 1
ATOM 2665 C C . GLU A 1 339 ? 1.845 -16.078 -27.125 1 58.12 339 GLU A C 1
ATOM 2667 O O . GLU A 1 339 ? 2.014 -16.547 -28.25 1 58.12 339 GLU A O 1
ATOM 2672 N N . THR A 1 340 ? 1.959 -16.75 -26.031 1 59.31 340 THR A N 1
ATOM 2673 C CA . THR A 1 340 ? 2.611 -18.047 -26.078 1 59.31 340 THR A CA 1
ATOM 2674 C C . THR A 1 340 ? 1.609 -19.141 -26.422 1 59.31 340 THR A C 1
ATOM 2676 O O . THR A 1 340 ? 1.989 -20.297 -26.625 1 59.31 340 THR A O 1
ATOM 2679 N N . GLN A 1 341 ? 0.37 -18.781 -26.719 1 63.47 341 GLN A N 1
ATOM 2680 C CA . GLN A 1 341 ? -0.68 -19.734 -27.062 1 63.47 341 GLN A CA 1
ATOM 2681 C C . GLN A 1 341 ? -0.813 -20.812 -25.984 1 63.47 341 GLN A C 1
ATOM 2683 O O . GLN A 1 341 ? -1.027 -21.984 -26.297 1 63.47 341 GLN A O 1
ATOM 2688 N N . GLN A 1 342 ? -0.354 -20.625 -24.828 1 77.94 342 GLN A N 1
ATOM 2689 C CA . GLN A 1 342 ? -0.532 -21.516 -23.688 1 77.94 342 GLN A CA 1
ATOM 2690 C C . GLN A 1 342 ? -1.452 -20.906 -22.641 1 77.94 342 GLN A C 1
ATOM 2692 O O . GLN A 1 342 ? -1.57 -19.672 -22.547 1 77.94 342 GLN A O 1
ATOM 2697 N N . VAL A 1 343 ? -2.188 -21.891 -22 1 87 343 VAL A N 1
ATOM 2698 C CA . VAL A 1 343 ? -3.025 -21.438 -20.891 1 87 343 VAL A CA 1
ATOM 2699 C C . VAL A 1 343 ? -2.145 -20.938 -19.75 1 87 343 VAL A C 1
ATOM 2701 O O . VAL A 1 343 ? -1.157 -21.594 -19.391 1 87 343 VAL A O 1
ATOM 2704 N N . ASN A 1 344 ? -2.492 -19.812 -19.266 1 85.62 344 ASN A N 1
ATOM 2705 C CA . ASN A 1 344 ? -1.627 -19.25 -18.234 1 85.62 344 ASN A CA 1
ATOM 2706 C C . ASN A 1 344 ? -1.996 -19.766 -16.844 1 85.62 344 ASN A C 1
ATOM 2708 O O . ASN A 1 344 ? -3.021 -20.438 -16.672 1 85.62 344 ASN A O 1
ATOM 2712 N N . GLU A 1 345 ? -1.202 -19.547 -15.906 1 86 345 GLU A N 1
ATOM 2713 C CA . GLU A 1 345 ? -1.274 -20.125 -14.57 1 86 345 GLU A CA 1
ATOM 2714 C C . GLU A 1 345 ? -2.49 -19.609 -13.805 1 86 345 GLU A C 1
ATOM 2716 O O . GLU A 1 345 ? -2.986 -20.281 -12.891 1 86 345 GLU A O 1
ATOM 2721 N N . TYR A 1 346 ? -2.943 -18.453 -14.133 1 92.12 346 TYR A N 1
ATOM 2722 C CA . TYR A 1 346 ? -4.094 -17.906 -13.43 1 92.12 346 TYR A CA 1
ATOM 2723 C C . TYR A 1 346 ? -5.367 -18.672 -13.773 1 92.12 346 TYR A C 1
ATOM 2725 O O . TYR A 1 346 ? -6.223 -18.891 -12.922 1 92.12 346 TYR A O 1
ATOM 2733 N N . VAL A 1 347 ? -5.434 -19.031 -15.023 1 94.06 347 VAL A N 1
ATOM 2734 C CA . VAL A 1 347 ? -6.598 -19.812 -15.438 1 94.06 347 VAL A CA 1
ATOM 2735 C C . VAL A 1 347 ? -6.633 -21.141 -14.672 1 94.06 347 VAL A C 1
ATOM 2737 O O . VAL A 1 347 ? -7.688 -21.547 -14.18 1 94.06 347 VAL A O 1
ATOM 2740 N N . GLU A 1 348 ? -5.496 -21.734 -14.578 1 93 348 GLU A N 1
ATOM 2741 C CA . GLU A 1 348 ? -5.371 -22.953 -13.773 1 93 348 GLU A CA 1
ATOM 2742 C C . GLU A 1 348 ? -5.754 -22.688 -12.32 1 93 348 GLU A C 1
ATOM 2744 O O . GLU A 1 348 ? -6.461 -23.484 -11.703 1 93 348 GLU A O 1
ATOM 2749 N N . GLY A 1 349 ? -5.254 -21.594 -11.82 1 94.88 349 GLY A N 1
ATOM 2750 C CA . GLY A 1 349 ? -5.516 -21.219 -10.438 1 94.88 349 GLY A CA 1
ATOM 2751 C C . GLY A 1 349 ? -6.992 -21.047 -10.141 1 94.88 349 GLY A C 1
ATOM 2752 O O . GLY A 1 349 ? -7.484 -21.516 -9.109 1 94.88 349 GLY A O 1
ATOM 2753 N N . PHE A 1 350 ? -7.703 -20.359 -11.008 1 97.88 350 PHE A N 1
ATOM 2754 C CA . PHE A 1 350 ? -9.133 -20.141 -10.805 1 97.88 350 PHE A CA 1
ATOM 2755 C C . PHE A 1 350 ? -9.891 -21.453 -10.875 1 97.88 350 PHE A C 1
ATOM 2757 O O . PHE A 1 350 ? -10.844 -21.672 -10.125 1 97.88 350 PHE A O 1
ATOM 2764 N N . HIS A 1 351 ? -9.508 -22.312 -11.82 1 96.94 351 HIS A N 1
ATOM 2765 C CA . HIS A 1 351 ? -10.086 -23.641 -11.883 1 96.94 351 HIS A CA 1
ATOM 2766 C C . HIS A 1 351 ? -9.906 -24.391 -10.562 1 96.94 351 HIS A C 1
ATOM 2768 O O . HIS A 1 351 ? -10.875 -24.859 -9.977 1 96.94 351 HIS A O 1
ATOM 2774 N N . ASP A 1 352 ? -8.719 -24.469 -10.117 1 96.25 352 ASP A N 1
ATOM 2775 C CA . ASP A 1 352 ? -8.391 -25.25 -8.922 1 96.25 352 ASP A CA 1
ATOM 2776 C C . ASP A 1 352 ? -9.039 -24.641 -7.68 1 96.25 352 ASP A C 1
ATOM 2778 O O . ASP A 1 352 ? -9.383 -25.359 -6.738 1 96.25 352 ASP A O 1
ATOM 2782 N N . ALA A 1 353 ? -9.156 -23.297 -7.672 1 98.19 353 ALA A N 1
ATOM 2783 C CA . ALA A 1 353 ? -9.82 -22.625 -6.559 1 98.19 353 ALA A CA 1
ATOM 2784 C C . ALA A 1 353 ? -11.258 -23.125 -6.398 1 98.19 353 ALA A C 1
ATOM 2786 O O . ALA A 1 353 ? -11.711 -23.391 -5.285 1 98.19 353 ALA A O 1
ATOM 2787 N N . ILE A 1 354 ? -11.961 -23.234 -7.492 1 97.06 354 ILE A N 1
ATOM 2788 C CA . ILE A 1 354 ? -13.336 -23.703 -7.465 1 97.06 354 ILE A CA 1
ATOM 2789 C C . ILE A 1 354 ? -13.375 -25.156 -6.977 1 97.06 354 ILE A C 1
ATOM 2791 O O . ILE A 1 354 ? -14.211 -25.516 -6.152 1 97.06 354 ILE A O 1
ATOM 2795 N N . MET A 1 355 ? -12.453 -25.938 -7.461 1 95.62 355 MET A N 1
ATOM 2796 C CA . MET A 1 355 ? -12.383 -27.328 -7.043 1 95.62 355 MET A CA 1
ATOM 2797 C C . MET A 1 355 ? -12.117 -27.438 -5.547 1 95.62 355 MET A C 1
ATOM 2799 O O . MET A 1 355 ? -12.742 -28.234 -4.855 1 95.62 355 MET A O 1
ATOM 2803 N N . LEU A 1 356 ? -11.188 -26.641 -5.074 1 97.06 356 LEU A N 1
ATOM 2804 C CA . LEU A 1 356 ? -10.859 -26.594 -3.652 1 97.06 356 LEU A CA 1
ATOM 2805 C C . LEU A 1 356 ? -12.078 -26.203 -2.822 1 97.06 356 LEU A C 1
ATOM 2807 O O . LEU A 1 356 ? -12.367 -26.844 -1.803 1 97.06 356 LEU A O 1
ATOM 2811 N N . TYR A 1 357 ? -12.773 -25.188 -3.305 1 97.31 357 TYR A N 1
ATOM 2812 C CA . TYR A 1 357 ? -13.93 -24.688 -2.58 1 97.31 357 TYR A CA 1
ATOM 2813 C C . TYR A 1 357 ? -15.039 -25.734 -2.514 1 97.31 357 TYR A C 1
ATOM 2815 O O . TYR A 1 357 ? -15.641 -25.938 -1.459 1 97.31 357 TYR A O 1
ATOM 2823 N N . ALA A 1 358 ? -15.281 -26.375 -3.592 1 95 358 ALA A N 1
ATOM 2824 C CA . ALA A 1 358 ? -16.297 -27.422 -3.643 1 95 358 ALA A CA 1
ATOM 2825 C C . ALA A 1 358 ? -15.977 -28.547 -2.666 1 95 358 ALA A C 1
ATOM 2827 O O . ALA A 1 358 ? -16.859 -29.031 -1.965 1 95 358 ALA A O 1
ATOM 2828 N N . ARG A 1 359 ? -14.781 -28.891 -2.664 1 94.38 359 ARG A N 1
ATOM 2829 C CA . ARG A 1 359 ? -14.352 -29.906 -1.724 1 94.38 359 ARG A CA 1
ATOM 2830 C C . ARG A 1 359 ? -14.586 -29.469 -0.283 1 94.38 359 ARG A C 1
ATOM 2832 O O . ARG A 1 359 ? -15.031 -30.266 0.548 1 94.38 359 ARG A O 1
ATOM 2839 N N . ALA A 1 360 ? -14.242 -28.25 0.016 1 96.69 360 ALA A N 1
ATOM 2840 C CA . ALA A 1 360 ? -14.422 -27.703 1.36 1 96.69 360 ALA A CA 1
ATOM 2841 C C . ALA A 1 360 ? -15.898 -27.656 1.748 1 96.69 360 ALA A C 1
ATOM 2843 O O . ALA A 1 360 ? -16.25 -27.953 2.895 1 96.69 360 ALA A O 1
ATOM 2844 N N . LEU A 1 361 ? -16.75 -27.266 0.792 1 95.81 361 LEU A N 1
ATOM 2845 C CA . LEU A 1 361 ? -18.188 -27.281 1.042 1 95.81 361 LEU A CA 1
ATOM 2846 C C . LEU A 1 361 ? -18.672 -28.688 1.377 1 95.81 361 LEU A C 1
ATOM 2848 O O . LEU A 1 361 ? -19.422 -28.875 2.326 1 95.81 361 LEU A O 1
ATOM 2852 N N . ASN A 1 362 ? -18.219 -29.656 0.6 1 92.81 362 ASN A N 1
ATOM 2853 C CA . ASN A 1 362 ? -18.578 -31.047 0.841 1 92.81 362 ASN A CA 1
ATOM 2854 C C . ASN A 1 362 ? -18.141 -31.5 2.227 1 92.81 362 ASN A C 1
ATOM 2856 O O . ASN A 1 362 ? -18.906 -32.156 2.939 1 92.81 362 ASN A O 1
ATOM 2860 N N . ALA A 1 363 ? -16.953 -31.172 2.555 1 94.62 363 ALA A N 1
ATOM 2861 C CA . ALA A 1 363 ? -16.438 -31.531 3.871 1 94.62 363 ALA A CA 1
ATOM 2862 C C . ALA A 1 363 ? -17.25 -30.891 4.98 1 94.62 363 ALA A C 1
ATOM 2864 O O . ALA A 1 363 ? -17.547 -31.516 5.996 1 94.62 363 ALA A O 1
ATOM 2865 N N . THR A 1 364 ? -17.594 -29.688 4.797 1 95.44 364 THR A N 1
ATOM 2866 C CA . THR A 1 364 ? -18.375 -28.938 5.777 1 95.44 364 THR A CA 1
ATOM 2867 C C . THR A 1 364 ? -19.766 -29.578 5.941 1 95.44 364 THR A C 1
ATOM 2869 O O . THR A 1 364 ? -20.234 -29.75 7.062 1 95.44 364 THR A O 1
ATOM 2872 N N . MET A 1 365 ? -20.375 -29.953 4.852 1 92.69 365 MET A N 1
ATOM 2873 C CA . MET A 1 365 ? -21.688 -30.594 4.879 1 92.69 365 MET A CA 1
ATOM 2874 C C . MET A 1 365 ? -21.594 -31.969 5.562 1 92.69 365 MET A C 1
ATOM 2876 O O . MET A 1 365 ? -22.484 -32.312 6.344 1 92.69 365 MET A O 1
ATOM 2880 N N . ASN A 1 366 ? -20.594 -32.656 5.316 1 92.81 366 ASN A N 1
ATOM 2881 C CA . ASN A 1 366 ? -20.391 -33.969 5.914 1 92.81 366 ASN A CA 1
ATOM 2882 C C . ASN A 1 366 ? -20.172 -33.875 7.426 1 92.81 366 ASN A C 1
ATOM 2884 O O . ASN A 1 366 ? -20.469 -34.812 8.156 1 92.81 366 ASN A O 1
ATOM 2888 N N . GLN A 1 367 ? -19.719 -32.719 7.852 1 95.25 367 GLN A N 1
ATOM 2889 C CA . GLN A 1 367 ? -19.531 -32.5 9.273 1 95.25 367 GLN A CA 1
ATOM 2890 C C . GLN A 1 367 ? -20.828 -32 9.93 1 95.25 367 GLN A C 1
ATOM 2892 O O . GLN A 1 367 ? -20.875 -31.812 11.141 1 95.25 367 GLN A O 1
ATOM 2897 N N . GLY A 1 368 ? -21.812 -31.844 9.141 1 93.81 368 GLY A N 1
ATOM 2898 C CA . GLY A 1 368 ? -23.094 -31.391 9.641 1 93.81 368 GLY A CA 1
ATOM 2899 C C . GLY A 1 368 ? -23.156 -29.891 9.891 1 93.81 368 GLY A C 1
ATOM 2900 O O . GLY A 1 368 ? -23.984 -29.406 10.648 1 93.81 368 GLY A O 1
ATOM 2901 N N . LEU A 1 369 ? -22.25 -29.188 9.305 1 94.75 369 LEU A N 1
ATOM 2902 C CA . LEU A 1 369 ? -22.172 -27.75 9.516 1 94.75 369 LEU A CA 1
ATOM 2903 C C . LEU A 1 369 ? -22.797 -27 8.352 1 94.75 369 LEU A C 1
ATOM 2905 O O . LEU A 1 369 ? -22.969 -27.547 7.262 1 94.75 369 LEU A O 1
ATOM 2909 N N . ASP A 1 370 ? -23.219 -25.781 8.609 1 93.06 370 ASP A N 1
ATOM 2910 C CA . ASP A 1 370 ? -23.812 -24.906 7.605 1 93.06 370 ASP A CA 1
ATOM 2911 C C . ASP A 1 370 ? -22.75 -24.391 6.633 1 93.06 370 ASP A C 1
ATOM 2913 O O . ASP A 1 370 ? -21.672 -23.969 7.047 1 93.06 370 ASP A O 1
ATOM 2917 N N . ILE A 1 371 ? -23.062 -24.438 5.426 1 92.56 371 ILE A N 1
ATOM 2918 C CA . ILE A 1 371 ? -22.109 -24.016 4.41 1 92.56 371 ILE A CA 1
ATOM 2919 C C . ILE A 1 371 ? -21.938 -22.5 4.461 1 92.56 371 ILE A C 1
ATOM 2921 O O . ILE A 1 371 ? -21.016 -21.953 3.846 1 92.56 371 ILE A O 1
ATOM 2925 N N . ARG A 1 372 ? -22.766 -21.797 5.215 1 92.56 372 ARG A N 1
ATOM 2926 C CA . ARG A 1 372 ? -22.672 -20.359 5.383 1 92.56 372 ARG A CA 1
ATOM 2927 C C . ARG A 1 372 ? -21.656 -19.984 6.461 1 92.56 372 ARG A C 1
ATOM 2929 O O . ARG A 1 372 ? -21.266 -18.828 6.586 1 92.56 372 ARG A O 1
ATOM 2936 N N . ASN A 1 373 ? -21.25 -20.969 7.137 1 94.38 373 ASN A N 1
ATOM 2937 C CA . ASN A 1 373 ? -20.203 -20.766 8.117 1 94.38 373 ASN A CA 1
ATOM 2938 C C . ASN A 1 373 ? -18.828 -20.672 7.461 1 94.38 373 ASN A C 1
ATOM 2940 O O . ASN A 1 373 ? -18.141 -21.688 7.332 1 94.38 373 ASN A O 1
ATOM 2944 N N . GLY A 1 374 ? -18.391 -19.484 7.137 1 96.44 374 GLY A N 1
ATOM 2945 C CA . GLY A 1 374 ? -17.156 -19.266 6.41 1 96.44 374 GLY A CA 1
ATOM 2946 C C . GLY A 1 374 ? -15.93 -19.75 7.152 1 96.44 374 GLY A C 1
ATOM 2947 O O . GLY A 1 374 ? -14.953 -20.203 6.539 1 96.44 374 GLY A O 1
ATOM 2948 N N . THR A 1 375 ? -15.961 -19.672 8.453 1 96.5 375 THR A N 1
ATOM 2949 C CA . THR A 1 375 ? -14.852 -20.141 9.281 1 96.5 375 THR A CA 1
ATOM 2950 C C . THR A 1 375 ? -14.633 -21.641 9.109 1 96.5 375 THR A C 1
ATOM 2952 O O . THR A 1 375 ? -13.508 -22.078 8.898 1 96.5 375 THR A O 1
ATOM 2955 N N . SER A 1 376 ? -15.742 -22.375 9.133 1 97.38 376 SER A N 1
ATOM 2956 C CA . SER A 1 376 ? -15.648 -23.812 8.977 1 97.38 376 SER A CA 1
ATOM 2957 C C . SER A 1 376 ? -15.219 -24.188 7.559 1 97.38 376 SER A C 1
ATOM 2959 O O . SER A 1 376 ? -14.383 -25.078 7.371 1 97.38 376 SER A O 1
ATOM 2961 N N . VAL A 1 377 ? -15.797 -23.531 6.609 1 97.62 377 VAL A N 1
ATOM 2962 C CA . VAL A 1 377 ? -15.453 -23.812 5.219 1 97.62 377 VAL A CA 1
ATOM 2963 C C . VAL A 1 377 ? -13.977 -23.516 4.98 1 97.62 377 VAL A C 1
ATOM 2965 O O . VAL A 1 377 ? -13.273 -24.312 4.359 1 97.62 377 VAL A O 1
ATOM 2968 N N . SER A 1 378 ? -13.477 -22.344 5.473 1 97.81 378 SER A N 1
ATOM 2969 C CA . SER A 1 378 ? -12.07 -21.969 5.32 1 97.81 378 SER A CA 1
ATOM 2970 C C . SER A 1 378 ? -11.156 -22.969 6 1 97.81 378 SER A C 1
ATOM 2972 O O . SER A 1 378 ? -10.094 -23.312 5.473 1 97.81 378 SER A O 1
ATOM 2974 N N . ALA A 1 379 ? -11.57 -23.453 7.168 1 96.88 379 ALA A N 1
ATOM 2975 C CA . ALA A 1 379 ? -10.781 -24.453 7.887 1 96.88 379 ALA A CA 1
ATOM 2976 C C . ALA A 1 379 ? -10.648 -25.734 7.07 1 96.88 379 ALA A C 1
ATOM 2978 O O . ALA A 1 379 ? -9.602 -26.391 7.082 1 96.88 379 ALA A O 1
ATOM 2979 N N . ASN A 1 380 ? -11.633 -26.062 6.324 1 97.56 380 ASN A N 1
ATOM 2980 C CA . ASN A 1 380 ? -11.656 -27.297 5.543 1 97.56 380 ASN A CA 1
ATOM 2981 C C . ASN A 1 380 ? -10.875 -27.156 4.242 1 97.56 380 ASN A C 1
ATOM 2983 O O . ASN A 1 380 ? -10.719 -28.109 3.49 1 97.56 380 ASN A O 1
ATOM 2987 N N . MET A 1 381 ? -10.383 -25.953 3.988 1 97.75 381 MET A N 1
ATOM 2988 C CA . MET A 1 381 ? -9.523 -25.734 2.83 1 97.75 381 MET A CA 1
ATOM 2989 C C . MET A 1 381 ? -8.055 -25.781 3.234 1 97.75 381 MET A C 1
ATOM 2991 O O . MET A 1 381 ? -7.168 -25.703 2.381 1 97.75 381 MET A O 1
ATOM 2995 N N . ARG A 1 382 ? -7.77 -25.922 4.527 1 96.44 382 ARG A N 1
ATOM 2996 C CA . ARG A 1 382 ? -6.406 -25.844 5.039 1 96.44 382 ARG A CA 1
ATOM 2997 C C . ARG A 1 382 ? -5.863 -27.234 5.379 1 96.44 382 ARG A C 1
ATOM 2999 O O . ARG A 1 382 ? -6.633 -28.156 5.629 1 96.44 382 ARG A O 1
ATOM 3006 N N . ASN A 1 383 ? -4.582 -27.297 5.328 1 96 383 ASN A N 1
ATOM 3007 C CA . ASN A 1 383 ? -3.865 -28.516 5.676 1 96 383 ASN A CA 1
ATOM 3008 C C . ASN A 1 383 ? -4.387 -29.719 4.887 1 96 383 ASN A C 1
ATOM 3010 O O . ASN A 1 383 ? -4.758 -30.734 5.469 1 96 383 ASN A O 1
ATOM 3014 N N . ILE A 1 384 ? -4.379 -29.547 3.607 1 97 384 ILE A N 1
ATOM 3015 C CA . ILE A 1 384 ? -4.859 -30.625 2.74 1 97 384 ILE A CA 1
ATOM 3016 C C . ILE A 1 384 ? -4.012 -30.672 1.471 1 97 384 ILE A C 1
ATOM 3018 O O . ILE A 1 384 ? -3.299 -29.719 1.15 1 97 384 ILE A O 1
ATOM 3022 N N . THR A 1 385 ? -4.039 -31.766 0.828 1 95.81 385 THR A N 1
ATOM 3023 C CA . THR A 1 385 ? -3.545 -31.953 -0.532 1 95.81 385 THR A CA 1
ATOM 3024 C C . THR A 1 385 ? -4.648 -32.5 -1.437 1 95.81 385 THR A C 1
ATOM 3026 O O . THR A 1 385 ? -5.352 -33.438 -1.068 1 95.81 385 THR A O 1
ATOM 3029 N N . PHE A 1 386 ? -4.902 -31.875 -2.521 1 94.12 386 PHE A N 1
ATOM 3030 C CA . PHE A 1 386 ? -5.891 -32.344 -3.486 1 94.12 386 PHE A CA 1
ATOM 3031 C C . PHE A 1 386 ? -5.328 -32.312 -4.902 1 94.12 386 PHE A C 1
ATOM 3033 O O . PHE A 1 386 ? -4.242 -31.766 -5.129 1 94.12 386 PHE A O 1
ATOM 3040 N N . GLN A 1 387 ? -6.008 -32.906 -5.754 1 90.56 387 GLN A N 1
ATOM 3041 C CA . GLN A 1 387 ? -5.535 -32.969 -7.133 1 90.56 387 GLN A CA 1
ATOM 3042 C C . GLN A 1 387 ? -6.035 -31.781 -7.938 1 90.56 387 GLN A C 1
ATOM 3044 O O . GLN A 1 387 ? -7.238 -31.672 -8.195 1 90.56 387 GLN A O 1
ATOM 3049 N N . GLY A 1 388 ? -5.148 -30.922 -8.344 1 91.69 388 GLY A N 1
ATOM 3050 C CA . GLY A 1 388 ? -5.473 -29.828 -9.258 1 91.69 388 GLY A CA 1
ATOM 3051 C C . GLY A 1 388 ? -5.355 -30.234 -10.719 1 91.69 388 GLY A C 1
ATOM 3052 O O . GLY A 1 388 ? -5.164 -31.406 -11.039 1 91.69 388 GLY A O 1
ATOM 3053 N N . ILE A 1 389 ? -5.508 -29.234 -11.531 1 91.38 389 ILE A N 1
ATOM 3054 C CA . ILE A 1 389 ? -5.551 -29.5 -12.961 1 91.38 389 ILE A CA 1
ATOM 3055 C C . ILE A 1 389 ? -4.156 -29.844 -13.469 1 91.38 389 ILE A C 1
ATOM 3057 O O . ILE A 1 389 ? -4.008 -30.609 -14.422 1 91.38 389 ILE A O 1
ATOM 3061 N N . SER A 1 390 ? -3.107 -29.297 -12.852 1 88.25 390 SER A N 1
ATOM 3062 C CA . SER A 1 390 ? -1.736 -29.547 -13.289 1 88.25 390 SER A CA 1
ATOM 3063 C C . SER A 1 390 ? -1 -30.469 -12.328 1 88.25 390 SER A C 1
ATOM 3065 O O . SER A 1 390 ? 0.211 -30.656 -12.453 1 88.25 390 SER A O 1
ATOM 3067 N N . GL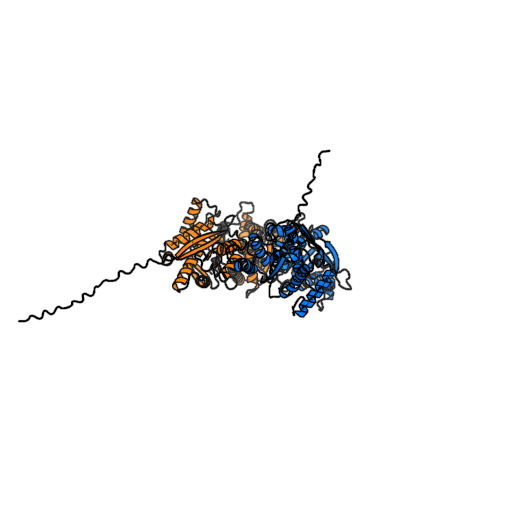Y A 1 391 ? -1.698 -31.031 -11.367 1 87.12 391 GLY A N 1
ATOM 3068 C CA . GLY A 1 391 ? -1.072 -31.891 -10.383 1 87.12 391 GLY A CA 1
ATOM 3069 C C . GLY A 1 391 ? -1.54 -31.625 -8.961 1 87.12 391 GLY A C 1
ATOM 3070 O O . GLY A 1 391 ? -2.506 -30.875 -8.758 1 87.12 391 GLY A O 1
ATOM 3071 N N . PRO A 1 392 ? -0.812 -32.25 -8.039 1 90.56 392 PRO A N 1
ATOM 3072 C CA . PRO A 1 392 ? -1.238 -32.094 -6.645 1 90.56 392 PRO A CA 1
ATOM 3073 C C . PRO A 1 392 ? -1.024 -30.688 -6.125 1 90.56 392 PRO A C 1
ATOM 3075 O O . PRO A 1 392 ? -0.014 -30.047 -6.441 1 90.56 392 PRO A O 1
ATOM 3078 N N . VAL A 1 393 ? -2.014 -30.203 -5.43 1 93.06 393 VAL A N 1
ATOM 3079 C CA . VAL A 1 393 ? -1.964 -28.891 -4.781 1 93.06 393 VAL A CA 1
ATOM 3080 C C . VAL A 1 393 ? -2.049 -29.062 -3.266 1 93.06 393 VAL A C 1
ATOM 3082 O O . VAL A 1 393 ? -2.994 -29.672 -2.756 1 93.06 393 VAL A O 1
ATOM 3085 N N . THR A 1 394 ? -1.05 -28.578 -2.605 1 95.56 394 THR A N 1
ATOM 3086 C CA . THR A 1 394 ? -1.03 -28.656 -1.148 1 95.56 394 THR A CA 1
ATOM 3087 C C . THR A 1 394 ? -1.232 -27.281 -0.52 1 95.56 394 THR A C 1
ATOM 3089 O O . THR A 1 394 ? -0.5 -26.344 -0.828 1 95.56 394 THR A O 1
ATOM 3092 N N . ILE A 1 395 ? -2.264 -27.141 0.304 1 96.88 395 ILE A N 1
ATOM 3093 C CA . ILE A 1 395 ? -2.52 -25.938 1.092 1 96.88 395 ILE A CA 1
ATOM 3094 C C . ILE A 1 395 ? -2.049 -26.156 2.529 1 96.88 395 ILE A C 1
ATOM 3096 O O . ILE A 1 395 ? -2.418 -27.156 3.166 1 96.88 395 ILE A O 1
ATOM 3100 N N . ASP A 1 396 ? -1.275 -25.312 3.037 1 94.62 396 ASP A N 1
ATOM 3101 C CA . ASP A 1 396 ? -0.719 -25.516 4.371 1 94.62 396 ASP A CA 1
ATOM 3102 C C . ASP A 1 396 ? -1.728 -25.109 5.449 1 94.62 396 ASP A C 1
ATOM 3104 O O . ASP A 1 396 ? -2.889 -24.828 5.148 1 94.62 396 ASP A O 1
ATOM 3108 N N . LEU A 1 397 ? -1.312 -25.141 6.676 1 93.75 397 LEU A N 1
ATOM 3109 C CA . LEU A 1 397 ? -2.182 -24.938 7.828 1 93.75 397 LEU A CA 1
ATOM 3110 C C . LEU A 1 397 ? -2.693 -23.5 7.867 1 93.75 397 LEU A C 1
ATOM 3112 O O . LEU A 1 397 ? -3.709 -23.219 8.508 1 93.75 397 LEU A O 1
ATOM 3116 N N . TYR A 1 398 ? -2.057 -22.625 7.164 1 91.5 398 TYR A N 1
ATOM 3117 C CA . TYR A 1 398 ? -2.408 -21.203 7.258 1 91.5 398 TYR A CA 1
ATOM 3118 C C . TYR A 1 398 ? -3.232 -20.766 6.051 1 91.5 398 TYR A C 1
ATOM 3120 O O . TYR A 1 398 ? -3.848 -19.703 6.062 1 91.5 398 TYR A O 1
ATOM 3128 N N . GLY A 1 399 ? -3.275 -21.641 4.988 1 95.44 399 GLY A N 1
ATOM 3129 C CA . GLY A 1 399 ? -4.078 -21.312 3.82 1 95.44 399 GLY A CA 1
ATOM 3130 C C . GLY A 1 399 ? -3.246 -20.906 2.619 1 95.44 399 GLY A C 1
ATOM 3131 O O . GLY A 1 399 ? -3.76 -20.297 1.68 1 95.44 399 GLY A O 1
ATOM 3132 N N . ASP A 1 400 ? -1.925 -21.219 2.658 1 95.75 400 ASP A N 1
ATOM 3133 C CA . ASP A 1 400 ? -1.038 -20.938 1.536 1 95.75 400 ASP A CA 1
ATOM 3134 C C . ASP A 1 400 ? -0.729 -22.203 0.74 1 95.75 400 ASP A C 1
ATOM 3136 O O . ASP A 1 400 ? -0.527 -23.266 1.319 1 95.75 400 ASP A O 1
ATOM 3140 N N . ARG A 1 401 ? -0.643 -22 -0.511 1 95.12 401 ARG A N 1
ATOM 3141 C CA . ARG A 1 401 ? -0.173 -23.109 -1.342 1 95.12 401 ARG A CA 1
ATOM 3142 C C . ARG A 1 401 ? 1.34 -23.266 -1.236 1 95.12 401 ARG A C 1
ATOM 3144 O O . ARG A 1 401 ? 2.076 -22.266 -1.249 1 95.12 401 ARG A O 1
ATOM 3151 N N . ASN A 1 402 ? 1.749 -24.453 -1.153 1 92.75 402 ASN A N 1
ATOM 3152 C CA . ASN A 1 402 ? 3.174 -24.734 -1.266 1 92.75 402 ASN A CA 1
ATOM 3153 C C . ASN A 1 402 ? 3.645 -24.688 -2.717 1 92.75 402 ASN A C 1
ATOM 3155 O O . ASN A 1 402 ? 2.986 -25.234 -3.605 1 92.75 402 ASN A O 1
ATOM 3159 N N . GLY A 1 403 ? 4.762 -24.031 -2.883 1 91 403 GLY A N 1
ATOM 3160 C CA . GLY A 1 403 ? 5.266 -23.891 -4.238 1 91 403 GLY A CA 1
ATOM 3161 C C . GLY A 1 403 ? 6.289 -24.953 -4.602 1 91 403 GLY A C 1
ATOM 3162 O O . GLY A 1 403 ? 6.988 -25.484 -3.729 1 91 403 GLY A O 1
ATOM 3163 N N . ASP A 1 404 ? 6.305 -25.328 -5.871 1 89 404 ASP A N 1
ATOM 3164 C CA . ASP A 1 404 ? 7.355 -26.125 -6.492 1 89 404 ASP A CA 1
ATOM 3165 C C . ASP A 1 404 ? 8.266 -25.266 -7.363 1 89 404 ASP A C 1
ATOM 3167 O O . ASP A 1 404 ? 7.797 -24.609 -8.297 1 89 404 ASP A O 1
ATOM 3171 N N . TYR A 1 405 ? 9.508 -25.312 -7.031 1 91.44 405 TYR A N 1
ATOM 3172 C CA . TYR A 1 405 ? 10.414 -24.391 -7.719 1 91.44 405 TYR A CA 1
ATOM 3173 C C . TYR A 1 405 ? 11.547 -25.156 -8.398 1 91.44 405 TYR A C 1
ATOM 3175 O O . TYR A 1 405 ? 11.875 -26.266 -8 1 91.44 405 TYR A O 1
ATOM 3183 N N . SER A 1 406 ? 12.078 -24.531 -9.414 1 89.06 406 SER A N 1
ATOM 3184 C CA . SER A 1 406 ? 13.219 -25.062 -10.148 1 89.06 406 SER A CA 1
ATOM 3185 C C . SER A 1 406 ? 14.234 -23.953 -10.461 1 89.06 406 SER A C 1
ATOM 3187 O O . SER A 1 406 ? 13.875 -22.781 -10.562 1 89.06 406 SER A O 1
ATOM 3189 N N . ILE A 1 407 ? 15.508 -24.328 -10.484 1 91.94 407 ILE A N 1
ATOM 3190 C CA . ILE A 1 407 ? 16.562 -23.469 -11.031 1 91.94 407 ILE A CA 1
ATOM 3191 C C . ILE A 1 407 ? 17.062 -24.062 -12.344 1 91.94 407 ILE A C 1
ATOM 3193 O O . ILE A 1 407 ? 17.469 -25.234 -12.391 1 91.94 407 ILE A O 1
ATOM 3197 N N . ILE A 1 408 ? 16.969 -23.219 -13.359 1 90.56 408 ILE A N 1
ATOM 3198 C CA . ILE A 1 408 ? 17.438 -23.703 -14.656 1 90.56 408 ILE A CA 1
ATOM 3199 C C . ILE A 1 408 ? 18.656 -22.875 -15.102 1 90.56 408 ILE A C 1
ATOM 3201 O O . ILE A 1 408 ? 18.797 -21.719 -14.719 1 90.56 408 ILE A O 1
ATOM 3205 N N . GLY A 1 409 ? 19.531 -23.438 -15.828 1 90.38 409 GLY A N 1
ATOM 3206 C CA . GLY A 1 409 ? 20.734 -22.828 -16.359 1 90.38 409 GLY A CA 1
ATOM 3207 C C . GLY A 1 409 ? 21.188 -23.406 -17.688 1 90.38 409 GLY A C 1
ATOM 3208 O O . GLY A 1 409 ? 20.609 -24.391 -18.156 1 90.38 409 GLY A O 1
ATOM 3209 N N . MET A 1 410 ? 22.141 -22.703 -18.25 1 89.12 410 MET A N 1
ATOM 3210 C CA . MET A 1 410 ? 22.656 -23.172 -19.531 1 89.12 410 MET A CA 1
ATOM 3211 C C . MET A 1 410 ? 23.703 -24.266 -19.312 1 89.12 410 MET A C 1
ATOM 3213 O O . MET A 1 410 ? 24.719 -24.047 -18.672 1 89.12 410 MET A O 1
ATOM 3217 N N . LYS A 1 411 ? 23.375 -25.406 -19.828 1 84.56 411 LYS A N 1
ATOM 3218 C CA . LYS A 1 411 ? 24.344 -26.5 -19.719 1 84.56 411 LYS A CA 1
ATOM 3219 C C . LYS A 1 411 ? 25.094 -26.719 -21.031 1 84.56 411 LYS A C 1
ATOM 3221 O O . LYS A 1 411 ? 26.25 -27.125 -21.031 1 84.56 411 LYS A O 1
ATOM 3226 N N . ASN A 1 412 ? 24.359 -26.438 -22.125 1 85.19 412 ASN A N 1
ATOM 3227 C CA . ASN A 1 412 ? 24.953 -26.594 -23.453 1 85.19 412 ASN A CA 1
ATOM 3228 C C . ASN A 1 412 ? 25.141 -25.234 -24.141 1 85.19 412 ASN A C 1
ATOM 3230 O O . ASN A 1 412 ? 24.172 -24.625 -24.594 1 85.19 412 ASN A O 1
ATOM 3234 N N . ILE A 1 413 ? 26.359 -24.891 -24.344 1 83.38 413 ILE A N 1
ATOM 3235 C CA . ILE A 1 413 ? 26.688 -23.578 -24.891 1 83.38 413 ILE A CA 1
ATOM 3236 C C . ILE A 1 413 ? 26.328 -23.531 -26.375 1 83.38 413 ILE A C 1
ATOM 3238 O O . ILE A 1 413 ? 25.969 -22.484 -26.906 1 83.38 413 ILE A O 1
ATOM 3242 N N . GLU A 1 414 ? 26.453 -24.641 -27 1 84.88 414 GLU A N 1
ATOM 3243 C CA . GLU A 1 414 ? 26.188 -24.688 -28.438 1 84.88 414 GLU A CA 1
ATOM 3244 C C . GLU A 1 414 ? 24.719 -24.375 -28.734 1 84.88 414 GLU A C 1
ATOM 3246 O O . GLU A 1 414 ? 24.422 -23.578 -29.609 1 84.88 414 GLU A O 1
ATOM 3251 N N . THR A 1 415 ? 23.875 -24.953 -28 1 83.75 415 THR A N 1
ATOM 3252 C CA . THR A 1 415 ? 22.453 -24.75 -28.25 1 83.75 415 THR A CA 1
ATOM 3253 C C . THR A 1 415 ? 21.938 -23.516 -27.516 1 83.75 415 THR A C 1
ATOM 3255 O O . THR A 1 415 ? 20.984 -22.875 -27.953 1 83.75 415 THR A O 1
ATOM 3258 N N . GLY A 1 416 ? 22.531 -23.219 -26.438 1 85.25 416 GLY A N 1
ATOM 3259 C CA . GLY A 1 416 ? 22.156 -22.062 -25.625 1 85.25 416 GLY A CA 1
ATOM 3260 C C . GLY A 1 416 ? 20.859 -22.266 -24.875 1 85.25 416 GLY A C 1
ATOM 3261 O O . GLY A 1 416 ? 20.203 -21.297 -24.469 1 85.25 416 GLY A O 1
ATOM 3262 N N . THR A 1 417 ? 20.438 -23.516 -24.719 1 84.94 417 THR A N 1
ATOM 3263 C CA . THR A 1 417 ? 19.172 -23.844 -24.062 1 84.94 417 THR A CA 1
ATOM 3264 C C . THR A 1 417 ? 19.375 -24.016 -22.562 1 84.94 417 THR A C 1
ATOM 3266 O O . THR A 1 417 ? 20.453 -24.422 -22.109 1 84.94 417 THR A O 1
ATOM 3269 N N . PHE A 1 418 ? 18.391 -23.656 -21.812 1 88 418 PHE A N 1
ATOM 3270 C CA . PHE A 1 418 ? 18.438 -23.812 -20.359 1 88 418 PHE A CA 1
ATOM 3271 C C . PHE A 1 418 ? 17.828 -25.141 -19.938 1 88 418 PHE A C 1
ATOM 3273 O O . PHE A 1 418 ? 16.812 -25.578 -20.5 1 88 418 PHE A O 1
ATOM 3280 N N . GLU A 1 419 ? 18.516 -25.781 -19.031 1 85.25 419 GLU A N 1
ATOM 3281 C CA . GLU A 1 419 ? 18.078 -27.062 -18.484 1 85.25 419 GLU A CA 1
ATOM 3282 C C . GLU A 1 419 ? 18.031 -27.016 -16.953 1 85.25 419 GLU A C 1
ATOM 3284 O O . GLU A 1 419 ? 18.594 -26.109 -16.344 1 85.25 419 GLU A O 1
ATOM 3289 N N . LYS A 1 420 ? 17.422 -28.016 -16.453 1 86 420 LYS A N 1
ATOM 3290 C CA . LYS A 1 420 ? 17.234 -28.094 -15 1 86 420 LYS A CA 1
ATOM 3291 C C . LYS A 1 420 ? 18.562 -28.25 -14.281 1 86 420 LYS A C 1
ATOM 3293 O O . LYS A 1 420 ? 19.406 -29.078 -14.68 1 86 420 LYS A O 1
ATOM 3298 N N . VAL A 1 421 ? 18.766 -27.453 -13.227 1 84.06 421 VAL A N 1
ATOM 3299 C CA . VAL A 1 421 ? 19.938 -27.547 -12.359 1 84.06 421 VAL A CA 1
ATOM 3300 C C . VAL A 1 421 ? 19.516 -28.078 -10.992 1 84.06 421 VAL A C 1
ATOM 3302 O O . VAL A 1 421 ? 20.109 -29.031 -10.469 1 84.06 421 VAL A O 1
ATOM 3305 N N . ILE A 1 422 ? 18.484 -27.531 -10.406 1 83.31 422 ILE A N 1
ATOM 3306 C CA . ILE A 1 422 ? 17.922 -27.906 -9.109 1 83.31 422 ILE A CA 1
ATOM 3307 C C . ILE A 1 422 ? 16.406 -27.875 -9.18 1 83.31 422 ILE A C 1
ATOM 3309 O O . ILE A 1 422 ? 15.82 -26.984 -9.812 1 83.31 422 ILE A O 1
ATOM 3313 N N . ASP A 1 423 ? 15.797 -28.969 -8.602 1 80.81 423 ASP A N 1
ATOM 3314 C CA . ASP A 1 423 ? 14.352 -28.969 -8.406 1 80.81 423 ASP A CA 1
ATOM 3315 C C . ASP A 1 423 ? 14 -29.016 -6.918 1 80.81 423 ASP A C 1
ATOM 3317 O O . ASP A 1 423 ? 14.656 -29.703 -6.141 1 80.81 423 ASP A O 1
ATOM 3321 N N . TYR A 1 424 ? 13.086 -28.25 -6.562 1 78.06 424 TYR A N 1
ATOM 3322 C CA . TYR A 1 424 ? 12.539 -28.203 -5.211 1 78.06 424 TYR A CA 1
ATOM 3323 C C . TYR A 1 424 ? 11.023 -28.406 -5.227 1 78.06 424 TYR A C 1
ATOM 3325 O O . TYR A 1 424 ? 10.312 -27.672 -5.926 1 78.06 424 TYR A O 1
ATOM 3333 N N . TYR A 1 425 ? 10.609 -29.438 -4.496 1 73.94 425 TYR A N 1
ATOM 3334 C CA . TYR A 1 425 ? 9.18 -29.703 -4.367 1 73.94 425 TYR A CA 1
ATOM 3335 C C . TYR A 1 425 ? 8.695 -29.391 -2.957 1 73.94 425 TYR A C 1
ATOM 3337 O O . TYR A 1 425 ? 9.164 -30 -1.985 1 73.94 425 TYR A O 1
ATOM 3345 N N . GLY A 1 426 ? 7.891 -28.422 -2.807 1 69.81 426 GLY A N 1
ATOM 3346 C CA . GLY A 1 426 ? 7.32 -28.031 -1.525 1 69.81 426 GLY A CA 1
ATOM 3347 C C . GLY A 1 426 ? 6.117 -28.859 -1.128 1 69.81 426 GLY A C 1
ATOM 3348 O O . GLY A 1 426 ? 5.566 -29.594 -1.949 1 69.81 426 GLY A O 1
ATOM 3349 N N . PHE B 1 1 ? -93.688 65 9.461 1 21.55 1 PHE B N 1
ATOM 3350 C CA . PHE B 1 1 ? -92.25 65.25 9.555 1 21.55 1 PHE B CA 1
ATOM 3351 C C . PHE B 1 1 ? -91.5 63.969 9.703 1 21.55 1 PHE B C 1
ATOM 3353 O O . PHE B 1 1 ? -91.375 63.438 10.812 1 21.55 1 PHE B O 1
ATOM 3360 N N . LYS B 1 2 ? -91.75 62.938 8.773 1 27.94 2 LYS B N 1
ATOM 3361 C CA . LYS B 1 2 ? -91.375 61.531 8.734 1 27.94 2 LYS B CA 1
ATOM 3362 C C . LYS B 1 2 ? -89.875 61.344 8.617 1 27.94 2 LYS B C 1
ATOM 3364 O O . LYS B 1 2 ? -89.25 61.656 7.586 1 27.94 2 LYS B O 1
ATOM 3369 N N . CYS B 1 3 ? -89 61.531 9.789 1 23.77 3 CYS B N 1
ATOM 3370 C CA . CYS B 1 3 ? -87.562 61.656 9.891 1 23.77 3 CYS B CA 1
ATOM 3371 C C . CYS B 1 3 ? -86.812 60.406 9.438 1 23.77 3 CYS B C 1
ATOM 3373 O O . CYS B 1 3 ? -87.062 59.312 9.969 1 23.77 3 CYS B O 1
ATOM 3375 N N . VAL B 1 4 ? -86.312 60.25 8.203 1 31.55 4 VAL B N 1
ATOM 3376 C CA . VAL B 1 4 ? -85.625 59.219 7.469 1 31.55 4 VAL B CA 1
ATOM 3377 C C . VAL B 1 4 ? -84.25 59 8.094 1 31.55 4 VAL B C 1
ATOM 3379 O O . VAL B 1 4 ? -83.375 59.906 8.055 1 31.55 4 VAL B O 1
ATOM 3382 N N . LEU B 1 5 ? -84.062 58.312 9.305 1 29.77 5 LEU B N 1
ATOM 3383 C CA . LEU B 1 5 ? -82.812 58.188 10.008 1 29.77 5 LEU B CA 1
ATOM 3384 C C . LEU B 1 5 ? -81.812 57.375 9.172 1 29.77 5 LEU B C 1
ATOM 3386 O O . LEU B 1 5 ? -82.125 56.25 8.766 1 29.77 5 LEU B O 1
ATOM 3390 N N . ALA B 1 6 ? -80.812 58 8.461 1 28.56 6 ALA B N 1
ATOM 3391 C CA . ALA B 1 6 ? -79.688 57.594 7.641 1 28.56 6 ALA B CA 1
ATOM 3392 C C . ALA B 1 6 ? -78.75 56.75 8.445 1 28.56 6 ALA B C 1
ATOM 3394 O O . ALA B 1 6 ? -78.062 57.25 9.352 1 28.56 6 ALA B O 1
ATOM 3395 N N . PHE B 1 7 ? -79.062 55.5 8.75 1 31.94 7 PHE B N 1
ATOM 3396 C CA . PHE B 1 7 ? -78.188 54.625 9.531 1 31.94 7 PHE B CA 1
ATOM 3397 C C . PHE B 1 7 ? -76.812 54.438 8.828 1 31.94 7 PHE B C 1
ATOM 3399 O O . PHE B 1 7 ? -76.812 53.875 7.723 1 31.94 7 PHE B O 1
ATOM 3406 N N . VAL B 1 8 ? -75.875 55.344 8.93 1 29.16 8 VAL B N 1
ATOM 3407 C CA . VAL B 1 8 ? -74.562 55.219 8.359 1 29.16 8 VAL B CA 1
ATOM 3408 C C . VAL B 1 8 ? -73.875 53.969 8.906 1 29.16 8 VAL B C 1
ATOM 3410 O O . VAL B 1 8 ? -73.812 53.781 10.125 1 29.16 8 VAL B O 1
ATOM 3413 N N . MET B 1 9 ? -73.6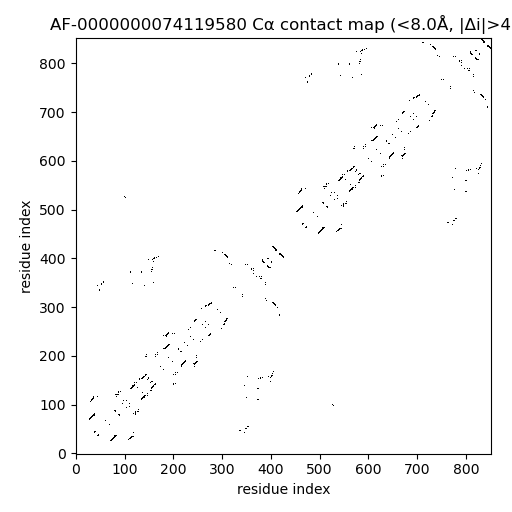88 52.875 8.078 1 29.64 9 MET B N 1
ATOM 3414 C CA . MET B 1 9 ? -73 51.625 8.133 1 29.64 9 MET B CA 1
ATOM 3415 C C . MET B 1 9 ? -71.5 51.875 8.328 1 29.64 9 MET B C 1
ATOM 3417 O O . MET B 1 9 ? -70.812 52.375 7.426 1 29.64 9 MET B O 1
ATOM 3421 N N . CYS B 1 10 ? -71 52.438 9.43 1 27.7 10 CYS B N 1
ATOM 3422 C CA . CYS B 1 10 ? -69.562 52.562 9.641 1 27.7 10 CYS B CA 1
ATOM 3423 C C . CYS B 1 10 ? -68.875 51.219 9.594 1 27.7 10 CYS B C 1
ATOM 3425 O O . CYS B 1 10 ? -69.188 50.344 10.438 1 27.7 10 CYS B O 1
ATOM 3427 N N . SER B 1 11 ? -68.438 50.719 8.438 1 31.45 11 SER B N 1
ATOM 3428 C CA . SER B 1 11 ? -67.625 49.562 8.203 1 31.45 11 SER B CA 1
ATOM 3429 C C . SER B 1 11 ? -66.312 49.625 9.008 1 31.45 11 SER B C 1
ATOM 3431 O O . SER B 1 11 ? -65.5 50.5 8.758 1 31.45 11 SER B O 1
ATOM 3433 N N . GLN B 1 12 ? -66.312 49.5 10.32 1 30.59 12 GLN B N 1
ATOM 3434 C CA . GLN B 1 12 ? -65.062 49.406 11.062 1 30.59 12 GLN B CA 1
ATOM 3435 C C . GLN B 1 12 ? -64.188 48.312 10.508 1 30.59 12 GLN B C 1
ATOM 3437 O O . GLN B 1 12 ? -64.625 47.156 10.367 1 30.59 12 GLN B O 1
ATOM 3442 N N . ILE B 1 13 ? -63.156 48.594 9.688 1 36.25 13 ILE B N 1
ATOM 3443 C CA . ILE B 1 13 ? -62.062 47.75 9.195 1 36.25 13 ILE B CA 1
ATOM 3444 C C . ILE B 1 13 ? -61.344 47.125 10.375 1 36.25 13 ILE B C 1
ATOM 3446 O O . ILE B 1 13 ? -60.844 47.844 11.25 1 36.25 13 ILE B O 1
ATOM 3450 N N . PRO B 1 14 ? -61.719 46 10.906 1 35.72 14 PRO B N 1
ATOM 3451 C CA . PRO B 1 14 ? -60.938 45.469 12.016 1 35.72 14 PRO B CA 1
ATOM 3452 C C . PRO B 1 14 ? -59.438 45.375 11.68 1 35.72 14 PRO B C 1
ATOM 3454 O O . PRO B 1 14 ? -59.062 44.906 10.594 1 35.72 14 PRO B O 1
ATOM 3457 N N . SER B 1 15 ? -58.594 46.281 12.07 1 34.06 15 SER B N 1
ATOM 3458 C CA . SER B 1 15 ? -57.125 46.281 11.977 1 34.06 15 SER B CA 1
ATOM 3459 C C . SER B 1 15 ? -56.531 45.031 12.633 1 34.06 15 SER B C 1
ATOM 3461 O O . SER B 1 15 ? -56.219 45.031 13.82 1 34.06 15 SER B O 1
ATOM 3463 N N . GLY B 1 16 ? -57.156 43.906 12.727 1 33.16 16 GLY B N 1
ATOM 3464 C CA . GLY B 1 16 ? -56.344 42.844 13.359 1 33.16 16 GLY B CA 1
ATOM 3465 C C . GLY B 1 16 ? -55.031 42.594 12.656 1 33.16 16 GLY B C 1
ATOM 3466 O O . GLY B 1 16 ? -55 42.125 11.516 1 33.16 16 GLY B O 1
ATOM 3467 N N . LEU B 1 17 ? -53.969 43.344 12.922 1 36.41 17 LEU B N 1
ATOM 3468 C CA . LEU B 1 17 ? -52.625 43.031 12.461 1 36.41 17 LEU B CA 1
ATOM 3469 C C . LEU B 1 17 ? -52.281 41.594 12.797 1 36.41 17 LEU B C 1
ATOM 3471 O O . LEU B 1 17 ? -52.438 41.156 13.945 1 36.41 17 LEU B O 1
ATOM 3475 N N . PRO B 1 18 ? -52.344 40.625 11.883 1 37 18 PRO B N 1
ATOM 3476 C CA . PRO B 1 18 ? -51.906 39.281 12.227 1 37 18 PRO B CA 1
ATOM 3477 C C . PRO B 1 18 ? -50.562 39.25 12.938 1 37 18 PRO B C 1
ATOM 3479 O O . PRO B 1 18 ? -49.688 40.062 12.609 1 37 18 PRO B O 1
ATOM 3482 N N . GLN B 1 19 ? -50.469 38.969 14.242 1 37.72 19 GLN B N 1
ATOM 3483 C CA . GLN B 1 19 ? -49.219 38.688 14.898 1 37.72 19 GLN B CA 1
ATOM 3484 C C . GLN B 1 19 ? -48.312 37.812 14.039 1 37.72 19 GLN B C 1
ATOM 3486 O O . GLN B 1 19 ? -48.812 36.844 13.438 1 37.72 19 GLN B O 1
ATOM 3491 N N . PRO B 1 20 ? -47.188 38.312 13.57 1 37.75 20 PRO B N 1
ATOM 3492 C CA . PRO B 1 20 ? -46.344 37.375 12.828 1 37.75 20 PRO B CA 1
ATOM 3493 C C . PRO B 1 20 ? -46.25 36 13.508 1 37.75 20 PRO B C 1
ATOM 3495 O O . PRO B 1 20 ? -46.188 35.938 14.742 1 37.75 20 PRO B O 1
ATOM 3498 N N . SER B 1 21 ? -47 35 13.188 1 39.25 21 SER B N 1
ATOM 3499 C CA . SER B 1 21 ? -46.75 33.625 13.625 1 39.25 21 SER B CA 1
ATOM 3500 C C . SER B 1 21 ? -45.25 33.406 13.852 1 39.25 21 SER B C 1
ATOM 3502 O O . SER B 1 21 ? -44.438 33.688 12.969 1 39.25 21 SER B O 1
ATOM 3504 N N . GLY B 1 22 ? -44.75 33.656 15.008 1 40.12 22 GLY B N 1
ATOM 3505 C CA . GLY B 1 22 ? -43.406 33.25 15.352 1 40.12 22 GLY B CA 1
ATOM 3506 C C . GLY B 1 22 ? -42.969 31.953 14.664 1 40.12 22 GLY B C 1
ATOM 3507 O O . GLY B 1 22 ? -43.531 30.891 14.93 1 40.12 22 GLY B O 1
ATOM 3508 N N . GLU B 1 23 ? -42.75 31.953 13.375 1 42.19 23 GLU B N 1
ATOM 3509 C CA . GLU B 1 23 ? -42.156 30.797 12.711 1 42.19 23 GLU B CA 1
ATOM 3510 C C . GLU B 1 23 ? -41.188 30.062 13.633 1 42.19 23 GLU B C 1
ATOM 3512 O O . GLU B 1 23 ? -40.25 30.656 14.172 1 42.19 23 GLU B O 1
ATOM 3517 N N . ASN B 1 24 ? -41.594 29.156 14.461 1 45.5 24 ASN B N 1
ATOM 3518 C CA . ASN B 1 24 ? -40.719 28.234 15.156 1 45.5 24 ASN B CA 1
ATOM 3519 C C . ASN B 1 24 ? -39.438 27.953 14.344 1 45.5 24 ASN B C 1
ATOM 3521 O O . ASN B 1 24 ? -39.531 27.516 13.195 1 45.5 24 ASN B O 1
ATOM 3525 N N . PRO B 1 25 ? -38.344 28.578 14.594 1 54.22 25 PRO B N 1
ATOM 3526 C CA . PRO B 1 25 ? -37.125 28.312 13.828 1 54.22 25 PRO B CA 1
ATOM 3527 C C . PRO B 1 25 ? -36.938 26.828 13.508 1 54.22 25 PRO B C 1
ATOM 3529 O O . PRO B 1 25 ? -37.344 25.969 14.297 1 54.22 25 PRO B O 1
ATOM 3532 N N . ASP B 1 26 ? -37.094 26.406 12.258 1 62.66 26 ASP B N 1
ATOM 3533 C CA . ASP B 1 26 ? -36.781 25.047 11.812 1 62.66 26 ASP B CA 1
ATOM 3534 C C . ASP B 1 26 ? -35.656 24.422 12.656 1 62.66 26 ASP B C 1
ATOM 3536 O O . ASP B 1 26 ? -34.75 25.125 13.078 1 62.66 26 ASP B O 1
ATOM 3540 N N . PRO B 1 27 ? -35.938 23.266 13.281 1 73.75 27 PRO B N 1
ATOM 3541 C CA . PRO B 1 27 ? -34.906 22.578 14.062 1 73.75 27 PRO B CA 1
ATOM 3542 C C . PRO B 1 27 ? -33.562 22.531 13.352 1 73.75 27 PRO B C 1
ATOM 3544 O O . PRO B 1 27 ? -33.531 22.469 12.117 1 73.75 27 PRO B O 1
ATOM 3547 N N . PRO B 1 28 ? -32.562 22.812 14.117 1 80.06 28 PRO B N 1
ATOM 3548 C CA . PRO B 1 28 ? -31.219 22.781 13.5 1 80.06 28 PRO B CA 1
ATOM 3549 C C . PRO B 1 28 ? -30.922 21.469 12.781 1 80.06 28 PRO B C 1
ATOM 3551 O O . PRO B 1 28 ? -31.422 20.422 13.188 1 80.06 28 PRO B O 1
ATOM 3554 N N . GLN B 1 29 ? -30.406 21.594 11.672 1 86.62 29 GLN B N 1
ATOM 3555 C CA . GLN B 1 29 ? -29.969 20.422 10.922 1 86.62 29 GLN B CA 1
ATOM 3556 C C . GLN B 1 29 ? -28.766 19.75 11.586 1 86.62 29 GLN B C 1
ATOM 3558 O O . GLN B 1 29 ? -27.797 20.438 11.969 1 86.62 29 GLN B O 1
ATOM 3563 N N . THR B 1 30 ? -28.828 18.438 11.789 1 89.56 30 THR B N 1
ATOM 3564 C CA . THR B 1 30 ? -27.75 17.688 12.445 1 89.56 30 THR B CA 1
ATOM 3565 C C . THR B 1 30 ? -26.641 17.375 11.461 1 89.56 30 THR B C 1
ATOM 3567 O O . THR B 1 30 ? -26.891 16.922 10.344 1 89.56 30 THR B O 1
ATOM 3570 N N . VAL B 1 31 ? -25.453 17.766 11.828 1 93.69 31 VAL B N 1
ATOM 3571 C CA . VAL B 1 31 ? -24.266 17.469 11.047 1 93.69 31 VAL B CA 1
ATOM 3572 C C . VAL B 1 31 ? -23.453 16.375 11.742 1 93.69 31 VAL B C 1
ATOM 3574 O O . VAL B 1 31 ? -22.766 16.641 12.727 1 93.69 31 VAL B O 1
ATOM 3577 N N . ASN B 1 32 ? -23.547 15.102 11.219 1 94.06 32 ASN B N 1
ATOM 3578 C CA . ASN B 1 32 ? -22.828 13.977 11.797 1 94.06 32 ASN B CA 1
ATOM 3579 C C . ASN B 1 32 ? -21.375 13.938 11.312 1 94.06 32 ASN B C 1
ATOM 3581 O O . ASN B 1 32 ? -21.109 13.672 10.133 1 94.06 32 ASN B O 1
ATOM 3585 N N . VAL B 1 33 ? -20.5 14.188 12.219 1 96.5 33 VAL B N 1
ATOM 3586 C CA . VAL B 1 33 ? -19.078 14.172 11.93 1 96.5 33 VAL B CA 1
ATOM 3587 C C . VAL B 1 33 ? -18.453 12.906 12.516 1 96.5 33 VAL B C 1
ATOM 3589 O O . VAL B 1 33 ? -18.531 12.664 13.719 1 96.5 33 VAL B O 1
ATOM 3592 N N . VAL B 1 34 ? -17.875 12.102 11.648 1 97.44 34 VAL B N 1
ATOM 3593 C CA . VAL B 1 34 ? -17.203 10.898 12.102 1 97.44 34 VAL B CA 1
ATOM 3594 C C . VAL B 1 34 ? -15.688 11.133 12.133 1 97.44 34 VAL B C 1
ATOM 3596 O O . VAL B 1 34 ? -15.039 11.227 11.086 1 97.44 34 VAL B O 1
ATOM 3599 N N . VAL B 1 35 ? -15.141 11.219 13.328 1 98.5 35 VAL B N 1
ATOM 3600 C CA . VAL B 1 35 ? -13.703 11.414 13.5 1 98.5 35 VAL B CA 1
ATOM 3601 C C . VAL B 1 35 ? -13.008 10.055 13.547 1 98.5 35 VAL B C 1
ATOM 3603 O O . VAL B 1 35 ? -13.297 9.234 14.422 1 98.5 35 VAL B O 1
ATOM 3606 N N . MET B 1 36 ? -12.141 9.867 12.594 1 98.12 36 MET B N 1
ATOM 3607 C CA . MET B 1 36 ? -11.477 8.57 12.492 1 98.12 36 MET B CA 1
ATOM 3608 C C . MET B 1 36 ? -10.008 8.672 12.875 1 98.12 36 MET B C 1
ATOM 3610 O O . MET B 1 36 ? -9.18 9.086 12.062 1 98.12 36 MET B O 1
ATOM 3614 N N . VAL B 1 37 ? -9.656 8.242 14.078 1 98 37 VAL B N 1
ATOM 3615 C CA . VAL B 1 37 ? -8.305 8.281 14.625 1 98 37 VAL B CA 1
ATOM 3616 C C . VAL B 1 37 ? -8.047 7.035 15.469 1 98 37 VAL B C 1
ATOM 3618 O O . VAL B 1 37 ? -8.992 6.367 15.898 1 98 37 VAL B O 1
ATOM 3621 N N . PRO B 1 38 ? -6.781 6.691 15.641 1 97.12 38 PRO B N 1
ATOM 3622 C CA . PRO B 1 38 ? -6.527 5.551 16.516 1 97.12 38 PRO B CA 1
ATOM 3623 C C . PRO B 1 38 ? -6.898 5.836 17.969 1 97.12 38 PRO B C 1
ATOM 3625 O O . PRO B 1 38 ? -6.703 6.953 18.453 1 97.12 38 PRO B O 1
ATOM 3628 N N . PHE B 1 39 ? -7.422 4.812 18.672 1 96.62 39 PHE B N 1
ATOM 3629 C CA . PHE B 1 39 ? -7.824 4.953 20.078 1 96.62 39 PHE B CA 1
ATOM 3630 C C . PHE B 1 39 ? -6.668 4.621 21.016 1 96.62 39 PHE B C 1
ATOM 3632 O O . PHE B 1 39 ? -6.648 5.059 22.156 1 96.62 39 PHE B O 1
ATOM 3639 N N . GLU B 1 40 ? -5.758 3.861 20.469 1 93.25 40 GLU B N 1
ATOM 3640 C CA . GLU B 1 40 ? -4.609 3.418 21.266 1 93.25 40 GLU B CA 1
ATOM 3641 C C . GLU B 1 40 ? -3.32 3.496 20.438 1 93.25 40 GLU B C 1
ATOM 3643 O O . GLU B 1 40 ? -3.352 3.816 19.25 1 93.25 40 GLU B O 1
ATOM 3648 N N . GLY B 1 41 ? -2.264 3.365 21.156 1 88.88 41 GLY B N 1
ATOM 3649 C CA . GLY B 1 41 ? -0.967 3.387 20.5 1 88.88 41 GLY B CA 1
ATOM 3650 C C . GLY B 1 41 ? -0.205 4.68 20.719 1 88.88 41 GLY B C 1
ATOM 3651 O O . GLY B 1 41 ? -0.674 5.566 21.438 1 88.88 41 GLY B O 1
ATOM 3652 N N . GLU B 1 42 ? 1.008 4.691 20.109 1 86.5 42 GLU B N 1
ATOM 3653 C CA . GLU B 1 42 ? 1.884 5.844 20.297 1 86.5 42 GLU B CA 1
ATOM 3654 C C . GLU B 1 42 ? 1.771 6.816 19.125 1 86.5 42 GLU B C 1
ATOM 3656 O O . GLU B 1 42 ? 2.775 7.156 18.484 1 86.5 42 GLU B O 1
ATOM 3661 N N . TYR B 1 43 ? 0.519 7.242 18.906 1 88.75 43 TYR B N 1
ATOM 3662 C CA . TYR B 1 43 ? 0.275 8.203 17.828 1 88.75 43 TYR B CA 1
ATOM 3663 C C . TYR B 1 43 ? 0.058 9.602 18.391 1 88.75 43 TYR B C 1
ATOM 3665 O O . TYR B 1 43 ? -0.598 9.766 19.422 1 88.75 43 TYR B O 1
ATOM 3673 N N . LEU B 1 44 ? 0.548 10.562 17.75 1 89.25 44 LEU B N 1
ATOM 3674 C CA . LEU B 1 44 ? 0.375 11.953 18.156 1 89.25 44 LEU B CA 1
ATOM 3675 C C . LEU B 1 44 ? -1.046 12.43 17.875 1 89.25 44 LEU B C 1
ATOM 3677 O O . LEU B 1 44 ? -1.444 13.5 18.328 1 89.25 44 LEU B O 1
ATOM 3681 N N . PHE B 1 45 ? -1.78 11.641 17.141 1 94.88 45 PHE B N 1
ATOM 3682 C CA . PHE B 1 45 ? -3.145 12 16.766 1 94.88 45 PHE B CA 1
ATOM 3683 C C . PHE B 1 45 ? -4.141 10.992 17.344 1 94.88 45 PHE B C 1
ATOM 3685 O O . PHE B 1 45 ? -5.184 10.734 16.734 1 94.88 45 PHE B O 1
ATOM 3692 N N . ARG B 1 46 ? -3.734 10.422 18.391 1 96 46 ARG B N 1
ATOM 3693 C CA . ARG B 1 46 ? -4.645 9.531 19.094 1 96 46 ARG B CA 1
ATOM 3694 C C . ARG B 1 46 ? -5.895 10.273 19.547 1 96 46 ARG B C 1
ATOM 3696 O O . ARG B 1 46 ? -5.871 11.492 19.734 1 96 46 ARG B O 1
ATOM 3703 N N . ARG B 1 47 ? -6.941 9.562 19.781 1 97.44 47 ARG B N 1
ATOM 3704 C CA . ARG B 1 47 ? -8.234 10.172 20.078 1 97.44 47 ARG B CA 1
ATOM 3705 C C . ARG B 1 47 ? -8.125 11.133 21.266 1 97.44 47 ARG B C 1
ATOM 3707 O O . ARG B 1 47 ? -8.57 12.281 21.172 1 97.44 47 ARG B O 1
ATOM 3714 N N . ASP B 1 48 ? -7.555 10.656 22.359 1 96.12 48 ASP B N 1
ATOM 3715 C CA . ASP B 1 48 ? -7.512 11.477 23.562 1 96.12 48 ASP B CA 1
ATOM 3716 C C . ASP B 1 48 ? -6.648 12.719 23.359 1 96.12 48 ASP B C 1
ATOM 3718 O O . ASP B 1 48 ? -6.848 13.734 24.031 1 96.12 48 ASP B O 1
ATOM 3722 N N . VAL B 1 49 ? -5.738 12.656 22.453 1 94.94 49 VAL B N 1
ATOM 3723 C CA . VAL B 1 49 ? -4.828 13.766 22.188 1 94.94 49 VAL B CA 1
ATOM 3724 C C . VAL B 1 49 ? -5.531 14.82 21.328 1 94.94 49 VAL B C 1
ATOM 3726 O O . VAL B 1 49 ? -5.414 16.016 21.594 1 94.94 49 VAL B O 1
ATOM 3729 N N . ILE B 1 50 ? -6.305 14.422 20.359 1 96.56 50 ILE B N 1
ATOM 3730 C CA . ILE B 1 50 ? -6.816 15.391 19.391 1 96.56 50 ILE B CA 1
ATOM 3731 C C . ILE B 1 50 ? -8.195 15.883 19.844 1 96.56 50 ILE B C 1
ATOM 3733 O O . ILE B 1 50 ? -8.672 16.922 19.391 1 96.56 50 ILE B O 1
ATOM 3737 N N . GLN B 1 51 ? -8.906 15.141 20.688 1 97.38 51 GLN B N 1
ATOM 3738 C CA . GLN B 1 51 ? -10.289 15.414 21.047 1 97.38 51 GLN B CA 1
ATOM 3739 C C . GLN B 1 51 ? -10.438 16.812 21.625 1 97.38 51 GLN B C 1
ATOM 3741 O O . GLN B 1 51 ? -11.375 17.547 21.266 1 97.38 51 GLN B O 1
ATOM 3746 N N . PRO B 1 52 ? -9.531 17.266 22.516 1 96.75 52 PRO B N 1
ATOM 3747 C CA . PRO B 1 52 ? -9.664 18.625 23.016 1 96.75 52 PRO B CA 1
ATOM 3748 C C . PRO B 1 52 ? -9.617 19.672 21.906 1 96.75 52 PRO B C 1
ATOM 3750 O O . PRO B 1 52 ? -10.289 20.703 22 1 96.75 52 PRO B O 1
ATOM 3753 N N . GLY B 1 53 ? -8.773 19.406 20.906 1 96.81 53 GLY B N 1
ATOM 3754 C CA . GLY B 1 53 ? -8.719 20.328 19.781 1 96.81 53 GLY B CA 1
ATOM 3755 C C . GLY B 1 53 ? -10.023 20.391 19 1 96.81 53 GLY B C 1
ATOM 3756 O O . GLY B 1 53 ? -10.461 21.484 18.625 1 96.81 53 GLY B O 1
ATOM 3757 N N . VAL B 1 54 ? -10.672 19.266 18.781 1 97.81 54 VAL B N 1
ATOM 3758 C CA . VAL B 1 54 ? -11.961 19.188 18.094 1 97.81 54 VAL B CA 1
ATOM 3759 C C . VAL B 1 54 ? -13.023 19.906 18.922 1 97.81 54 VAL B C 1
ATOM 3761 O O . VAL B 1 54 ? -13.789 20.703 18.391 1 97.81 54 VAL B O 1
ATOM 3764 N N . GLU B 1 55 ? -13.008 19.688 20.219 1 96.88 55 GLU B N 1
ATOM 3765 C CA . GLU B 1 55 ? -13.977 20.312 21.109 1 96.88 55 GLU B CA 1
ATOM 3766 C C . GLU B 1 55 ? -13.797 21.828 21.156 1 96.88 55 GLU B C 1
ATOM 3768 O O . GLU B 1 55 ? -14.773 22.578 21.219 1 96.88 55 GLU B O 1
ATOM 3773 N N . TYR B 1 56 ? -12.547 22.219 21.203 1 96.62 56 TYR B N 1
ATOM 3774 C CA . TYR B 1 56 ? -12.25 23.641 21.203 1 96.62 56 TYR B CA 1
ATOM 3775 C C . TYR B 1 56 ? -12.844 24.312 19.969 1 96.62 56 TYR B C 1
ATOM 3777 O O . TYR B 1 56 ? -13.445 25.391 20.078 1 96.62 56 TYR B O 1
ATOM 3785 N N . ALA B 1 57 ? -12.703 23.734 18.797 1 95.94 57 ALA B N 1
ATOM 3786 C CA . ALA B 1 57 ? -13.234 24.266 17.547 1 95.94 57 ALA B CA 1
ATOM 3787 C C . ALA B 1 57 ? -14.758 24.359 17.609 1 95.94 57 ALA B C 1
ATOM 3789 O O . ALA B 1 57 ? -15.336 25.375 17.203 1 95.94 57 ALA B O 1
ATOM 3790 N N . LEU B 1 58 ? -15.383 23.344 18.094 1 94.88 58 LEU B N 1
ATOM 3791 C CA . LEU B 1 58 ? -16.844 23.312 18.156 1 94.88 58 LEU B CA 1
ATOM 3792 C C . LEU B 1 58 ? -17.359 24.375 19.125 1 94.88 58 LEU B C 1
ATOM 3794 O O . LEU B 1 58 ? -18.391 25.016 18.859 1 94.88 58 LEU B O 1
ATOM 3798 N N . ARG B 1 59 ? -16.641 24.531 20.234 1 92.94 59 ARG B N 1
ATOM 3799 C CA . ARG B 1 59 ? -17.031 25.594 21.172 1 92.94 59 ARG B CA 1
ATOM 3800 C C . ARG B 1 59 ? -16.891 26.969 20.531 1 92.94 59 ARG B C 1
ATOM 3802 O O . ARG B 1 59 ? -17.734 27.844 20.734 1 92.94 59 ARG B O 1
ATOM 3809 N N . THR B 1 60 ? -15.797 27.094 19.828 1 91.56 60 THR B N 1
ATOM 3810 C CA . THR B 1 60 ? -15.562 28.359 19.125 1 91.56 60 THR B CA 1
ATOM 3811 C C . THR B 1 60 ? -16.688 28.641 18.141 1 91.56 60 THR B C 1
ATOM 3813 O O . THR B 1 60 ? -17.156 29.781 18.031 1 91.56 60 THR B O 1
ATOM 3816 N N . LEU B 1 61 ? -17.141 27.672 17.406 1 90.31 61 LEU B N 1
ATOM 3817 C CA . LEU B 1 61 ? -18.219 27.812 16.438 1 90.31 61 LEU B CA 1
ATOM 3818 C C . LEU B 1 61 ? -19.531 28.172 17.125 1 90.31 61 LEU B C 1
ATOM 3820 O O . LEU B 1 61 ? -20.312 28.984 16.609 1 90.31 61 LEU B O 1
ATOM 3824 N N . ARG B 1 62 ? -19.719 27.641 18.234 1 86.81 62 ARG B N 1
ATOM 3825 C CA . ARG B 1 62 ? -20.953 27.922 18.984 1 86.81 62 ARG B CA 1
ATOM 3826 C C . ARG B 1 62 ? -20.969 29.344 19.516 1 86.81 62 ARG B C 1
ATOM 3828 O O . ARG B 1 62 ? -22.031 29.953 19.625 1 86.81 62 ARG B O 1
ATOM 3835 N N . ARG B 1 63 ? -19.844 29.812 19.797 1 84.25 63 ARG B N 1
ATOM 3836 C CA . ARG B 1 63 ? -19.734 31.141 20.359 1 84.25 63 ARG B CA 1
ATOM 3837 C C . ARG B 1 63 ? -19.922 32.219 19.281 1 84.25 63 ARG B C 1
ATOM 3839 O O . ARG B 1 63 ? -20.406 33.312 19.562 1 84.25 63 ARG B O 1
ATOM 3846 N N . ASN B 1 64 ? -19.344 31.922 18.188 1 74.94 64 ASN B N 1
ATOM 3847 C CA . ASN B 1 64 ? -19.391 32.906 17.109 1 74.94 64 ASN B CA 1
ATOM 3848 C C . ASN B 1 64 ? -20.812 33.156 16.625 1 74.94 64 ASN B C 1
ATOM 3850 O O . ASN B 1 64 ? -21.062 34.031 15.805 1 74.94 64 ASN B O 1
ATOM 3854 N N . ASP B 1 65 ? -21.812 33.062 17.422 1 57.84 65 ASP B N 1
ATOM 3855 C CA . ASP B 1 65 ? -23.234 33.375 17.297 1 57.84 65 ASP B CA 1
ATOM 3856 C C . ASP B 1 65 ? -23.625 33.594 15.836 1 57.84 65 ASP B C 1
ATOM 3858 O O . ASP B 1 65 ? -24.516 34.375 15.531 1 57.84 65 ASP B O 1
ATOM 3862 N N . GLY B 1 66 ? -22.938 33 14.891 1 58.31 66 GLY B N 1
ATOM 3863 C CA . GLY B 1 66 ? -23.328 33.25 13.516 1 58.31 66 GLY B CA 1
ATOM 3864 C C . GLY B 1 66 ? -24.375 32.25 13.016 1 58.31 66 GLY B C 1
ATOM 3865 O O . GLY B 1 66 ? -24.812 31.375 13.766 1 58.31 66 GLY B O 1
ATOM 3866 N N . PRO B 1 67 ? -25.016 32.562 11.945 1 60.5 67 PRO B N 1
ATOM 3867 C CA . PRO B 1 67 ? -26.047 31.766 11.32 1 60.5 67 PRO B CA 1
ATOM 3868 C C . PRO B 1 67 ? -25.688 30.281 11.273 1 60.5 67 PRO B C 1
ATOM 3870 O O . PRO B 1 67 ? -26.578 29.422 11.406 1 60.5 67 PRO B O 1
ATOM 3873 N N . LEU B 1 68 ? -24.484 30.016 11.242 1 65.38 68 LEU B N 1
ATOM 3874 C CA . LEU B 1 68 ? -24.062 28.641 11.117 1 65.38 68 LEU B CA 1
ATOM 3875 C C . LEU B 1 68 ? -24.453 27.828 12.359 1 65.38 68 LEU B C 1
ATOM 3877 O O . LEU B 1 68 ? -24.953 26.719 12.25 1 65.38 68 LEU B O 1
ATOM 3881 N N . THR B 1 69 ? -24.234 28.484 13.461 1 65.31 69 THR B N 1
ATOM 3882 C CA . THR B 1 69 ? -24.438 27.75 14.703 1 65.31 69 THR B CA 1
ATOM 3883 C C . THR B 1 69 ? -25.922 27.672 15.055 1 65.31 69 THR B C 1
ATOM 3885 O O . THR B 1 69 ? -26.344 26.812 15.836 1 65.31 69 THR B O 1
ATOM 3888 N N . ARG B 1 70 ? -26.609 28.562 14.508 1 68.62 70 ARG B N 1
ATOM 3889 C CA . ARG B 1 70 ? -28.047 28.5 14.789 1 68.62 70 ARG B CA 1
ATOM 3890 C C . ARG B 1 70 ? -28.719 27.406 13.969 1 68.62 70 ARG B C 1
ATOM 3892 O O . ARG B 1 70 ? -29.609 26.719 14.461 1 68.62 70 ARG B O 1
ATOM 3899 N N . ASP B 1 71 ? -28.219 27.141 12.914 1 80.56 71 ASP B N 1
ATOM 3900 C CA . ASP B 1 71 ? -28.906 26.281 11.961 1 80.56 71 ASP B CA 1
ATOM 3901 C C . ASP B 1 71 ? -28.297 24.875 11.93 1 80.56 71 ASP B C 1
ATOM 3903 O O . ASP B 1 71 ? -28.906 23.938 11.414 1 80.56 71 ASP B O 1
ATOM 3907 N N . LEU B 1 72 ? -27.141 24.828 12.547 1 87.75 72 LEU B N 1
ATOM 3908 C CA . LEU B 1 72 ? -26.469 23.531 12.445 1 87.75 72 LEU B CA 1
ATOM 3909 C C . LEU B 1 72 ? -26.078 23.016 13.828 1 87.75 72 LEU B C 1
ATOM 3911 O O . LEU B 1 72 ? -25.672 23.781 14.695 1 87.75 72 LEU B O 1
ATOM 3915 N N . GLN B 1 73 ? -26.312 21.734 14.039 1 89.19 73 GLN B N 1
ATOM 3916 C CA . GLN B 1 73 ? -25.859 21.031 15.234 1 89.19 73 GLN B CA 1
ATOM 3917 C C . GLN B 1 73 ? -24.859 19.938 14.891 1 89.19 73 GLN B C 1
ATOM 3919 O O . GLN B 1 73 ? -25.203 18.969 14.211 1 89.19 73 GLN B O 1
ATOM 3924 N N . PHE B 1 74 ? -23.688 20.109 15.422 1 93.19 74 PHE B N 1
ATOM 3925 C CA . PHE B 1 74 ? -22.641 19.141 15.117 1 93.19 74 PHE B CA 1
ATOM 3926 C C . PHE B 1 74 ? -22.688 17.969 16.094 1 93.19 74 PHE B C 1
ATOM 3928 O O . PHE B 1 74 ? -22.703 18.172 17.312 1 93.19 74 PHE B O 1
ATOM 3935 N N . ASN B 1 75 ? -22.812 16.766 15.586 1 93.69 75 ASN B N 1
ATOM 3936 C CA . ASN B 1 75 ? -22.703 15.523 16.328 1 93.69 75 ASN B CA 1
ATOM 3937 C C . ASN B 1 75 ? -21.422 14.773 15.977 1 93.69 75 ASN B C 1
ATOM 3939 O O . ASN B 1 75 ? -21.281 14.281 14.852 1 93.69 75 ASN B O 1
ATOM 3943 N N . VAL B 1 76 ? -20.547 14.625 16.953 1 96.56 76 VAL B N 1
ATOM 3944 C CA . VAL B 1 76 ? -19.25 14.047 16.672 1 96.56 76 VAL B CA 1
ATOM 3945 C C . VAL B 1 76 ? -19.188 12.617 17.219 1 96.56 76 VAL B C 1
ATOM 3947 O O . VAL B 1 76 ? -19.484 12.375 18.391 1 96.56 76 VAL B O 1
ATOM 3950 N N . THR B 1 77 ? -18.891 11.656 16.375 1 96.12 77 THR B N 1
ATOM 3951 C CA . THR B 1 77 ? -18.656 10.266 16.75 1 96.12 77 THR B CA 1
ATOM 3952 C C . THR B 1 77 ? -17.234 9.844 16.422 1 96.12 77 THR B C 1
ATOM 3954 O O . THR B 1 77 ? -16.719 10.156 15.336 1 96.12 77 THR B O 1
ATOM 3957 N N . TYR B 1 78 ? -16.594 9.227 17.406 1 97.62 78 TYR B N 1
ATOM 3958 C CA . TYR B 1 78 ? -15.234 8.758 17.188 1 97.62 78 TYR B CA 1
ATOM 3959 C C . TYR B 1 78 ? -15.211 7.285 16.812 1 97.62 78 TYR B C 1
ATOM 3961 O O . TYR B 1 78 ? -15.953 6.48 17.375 1 97.62 78 TYR B O 1
ATOM 3969 N N . ARG B 1 79 ? -14.477 7 15.742 1 96.88 79 ARG B N 1
ATOM 3970 C CA . ARG B 1 79 ? -14.266 5.625 15.312 1 96.88 79 ARG B CA 1
ATOM 3971 C C . ARG B 1 79 ? -12.773 5.305 15.211 1 96.88 79 ARG B C 1
ATOM 3973 O O . ARG B 1 79 ? -11.977 6.168 14.844 1 96.88 79 ARG B O 1
ATOM 3980 N N . ASN B 1 80 ? -12.445 4.09 15.523 1 97.12 80 ASN B N 1
ATOM 3981 C CA . ASN B 1 80 ? -11.047 3.654 15.562 1 97.12 80 ASN B CA 1
ATOM 3982 C C . ASN B 1 80 ? -10.508 3.365 14.172 1 97.12 80 ASN B C 1
ATOM 3984 O O . ASN B 1 80 ? -10.859 2.357 13.555 1 97.12 80 ASN B O 1
ATOM 3988 N N . SER B 1 81 ? -9.625 4.215 13.727 1 95.88 81 SER B N 1
ATOM 3989 C CA . SER B 1 81 ? -9.047 4.027 12.398 1 95.88 81 SER B CA 1
ATOM 3990 C C . SER B 1 81 ? -7.945 2.971 12.422 1 95.88 81 SER B C 1
ATOM 3992 O O . SER B 1 81 ? -7.562 2.447 11.375 1 95.88 81 SER B O 1
ATOM 3994 N N . GLN B 1 82 ? -7.367 2.73 13.68 1 92.62 82 GLN B N 1
ATOM 3995 C CA . GLN B 1 82 ? -6.246 1.818 13.875 1 92.62 82 GLN B CA 1
ATOM 3996 C C . GLN B 1 82 ? -5.066 2.199 12.984 1 92.62 82 GLN B C 1
ATOM 3998 O O . GLN B 1 82 ? -4.148 1.401 12.789 1 92.62 82 GLN B O 1
ATOM 4003 N N . CYS B 1 83 ? -5.23 3.273 12.336 1 93.12 83 CYS B N 1
ATOM 4004 C CA . CYS B 1 83 ? -4.191 3.842 11.484 1 93.12 83 CYS B CA 1
ATOM 4005 C C . CYS B 1 83 ? -3.764 2.854 10.406 1 93.12 83 CYS B C 1
ATOM 4007 O O . CYS B 1 83 ? -2.576 2.727 10.109 1 93.12 83 CYS B O 1
ATOM 4009 N N . ASN B 1 84 ? -4.691 2.146 9.875 1 88.75 84 ASN B N 1
ATOM 4010 C CA . ASN B 1 84 ? -4.43 1.197 8.805 1 88.75 84 ASN B CA 1
ATOM 4011 C C . ASN B 1 84 ? -5.672 0.97 7.941 1 88.75 84 ASN B C 1
ATOM 4013 O O . ASN B 1 84 ? -6.641 1.725 8.031 1 88.75 84 ASN B O 1
ATOM 4017 N N . ARG B 1 85 ? -5.652 0.026 7.125 1 85.69 85 ARG B N 1
ATOM 4018 C CA . ARG B 1 85 ? -6.691 -0.211 6.129 1 85.69 85 ARG B CA 1
ATOM 4019 C C . ARG B 1 85 ? -8.008 -0.594 6.793 1 85.69 85 ARG B C 1
ATOM 4021 O O . ARG B 1 85 ? -9.078 -0.463 6.188 1 85.69 85 ARG B O 1
ATOM 4028 N N . LYS B 1 86 ? -8 -1.043 8.039 1 89.12 86 LYS B N 1
ATOM 4029 C CA . LYS B 1 86 ? -9.211 -1.465 8.742 1 89.12 86 LYS B CA 1
ATOM 4030 C C . LYS B 1 86 ? -10.109 -0.271 9.062 1 89.12 86 LYS B C 1
ATOM 4032 O O . LYS B 1 86 ? -11.266 -0.443 9.438 1 89.12 86 LYS B O 1
ATOM 4037 N N . ALA B 1 87 ? -9.539 0.898 8.867 1 94.5 87 ALA B N 1
ATOM 4038 C CA . ALA B 1 87 ? -10.359 2.096 9.023 1 94.5 87 ALA B CA 1
ATOM 4039 C C . ALA B 1 87 ? -11.594 2.037 8.125 1 94.5 87 ALA B C 1
ATOM 4041 O O . ALA B 1 87 ? -12.656 2.547 8.477 1 94.5 87 ALA B O 1
ATOM 4042 N N . ALA B 1 88 ? -11.438 1.427 6.965 1 93.31 88 ALA B N 1
ATOM 4043 C CA . ALA B 1 88 ? -12.539 1.3 6.02 1 93.31 88 ALA B CA 1
ATOM 4044 C C . ALA B 1 88 ? -13.68 0.467 6.609 1 93.31 88 ALA B C 1
ATOM 4046 O O . ALA B 1 88 ? -14.852 0.725 6.336 1 93.31 88 ALA B O 1
ATOM 4047 N N . LEU B 1 89 ? -13.352 -0.539 7.441 1 91.94 89 LEU B N 1
ATOM 4048 C CA . LEU B 1 89 ? -14.375 -1.354 8.094 1 91.94 89 LEU B CA 1
ATOM 4049 C C . LEU B 1 89 ? -15.258 -0.498 9 1 91.94 89 LEU B C 1
ATOM 4051 O O . LEU B 1 89 ? -16.484 -0.635 8.984 1 91.94 89 LEU B O 1
ATOM 4055 N N . GLU B 1 90 ? -14.594 0.395 9.711 1 93.62 90 GLU B N 1
ATOM 4056 C CA . GLU B 1 90 ? -15.32 1.277 10.617 1 93.62 90 GLU B CA 1
ATOM 4057 C C . GLU B 1 90 ? -16.188 2.264 9.852 1 93.62 90 GLU B C 1
ATOM 4059 O O . GLU B 1 90 ? -17.312 2.553 10.258 1 93.62 90 GLU B O 1
ATOM 4064 N N . ALA B 1 91 ? -15.633 2.789 8.758 1 93.31 91 ALA B N 1
ATOM 4065 C CA . ALA B 1 91 ? -16.391 3.734 7.945 1 93.31 91 ALA B CA 1
ATOM 4066 C C . ALA B 1 91 ? -17.625 3.068 7.336 1 93.31 91 ALA B C 1
ATOM 4068 O O . ALA B 1 91 ? -18.719 3.631 7.371 1 93.31 91 ALA B O 1
ATOM 4069 N N . VAL B 1 92 ? -17.453 1.876 6.801 1 90.06 92 VAL B N 1
ATOM 4070 C CA . VAL B 1 92 ? -18.547 1.134 6.164 1 90.06 92 VAL B CA 1
ATOM 4071 C C . VAL B 1 92 ? -19.578 0.732 7.211 1 90.06 92 VAL B C 1
ATOM 4073 O O . VAL B 1 92 ? -20.781 0.832 6.969 1 90.06 92 VAL B O 1
ATOM 4076 N N . ASP B 1 93 ? -19.109 0.284 8.375 1 86.94 93 ASP B N 1
ATOM 4077 C CA . ASP B 1 93 ? -20.016 -0.073 9.477 1 86.94 93 ASP B CA 1
ATOM 4078 C C . ASP B 1 93 ? -20.859 1.118 9.891 1 86.94 93 ASP B C 1
ATOM 4080 O O . ASP B 1 93 ? -22.062 0.976 10.117 1 86.94 93 ASP B O 1
ATOM 4084 N N . PHE B 1 94 ? -20.25 2.248 10.008 1 88.5 94 PHE B N 1
ATOM 4085 C CA . PHE B 1 94 ? -20.984 3.443 10.406 1 88.5 94 PHE B CA 1
ATOM 4086 C C . PHE B 1 94 ? -21.969 3.85 9.328 1 88.5 94 PHE B C 1
ATOM 4088 O O . PHE B 1 94 ? -23.125 4.191 9.633 1 88.5 94 PHE B O 1
ATOM 4095 N N . TYR B 1 95 ? -21.531 3.811 8.117 1 86.94 95 TYR B N 1
ATOM 4096 C CA . TYR B 1 95 ? -22.359 4.266 7.004 1 86.94 95 TYR B CA 1
ATOM 4097 C C . TYR B 1 95 ? -23.578 3.371 6.824 1 86.94 95 TYR B C 1
ATOM 4099 O O . TYR B 1 95 ? -24.703 3.859 6.68 1 86.94 95 TYR B O 1
ATOM 4107 N N . TYR B 1 96 ? -23.359 2.059 6.906 1 79.5 96 TYR B N 1
ATOM 4108 C CA . TYR B 1 96 ? -24.453 1.131 6.645 1 79.5 96 TYR B CA 1
ATOM 4109 C C . TYR B 1 96 ? -25.109 0.684 7.949 1 79.5 96 TYR B C 1
ATOM 4111 O O . TYR B 1 96 ? -26.234 0.201 7.945 1 79.5 96 TYR B O 1
ATOM 4119 N N . GLY B 1 97 ? -24.297 0.54 8.984 1 69.75 97 GLY B N 1
ATOM 4120 C CA . GLY B 1 97 ? -24.844 0.05 10.234 1 69.75 97 GLY B CA 1
ATOM 4121 C C . GLY B 1 97 ? -25.969 0.909 10.773 1 69.75 97 GLY B C 1
ATOM 4122 O O . GLY B 1 97 ? -26.938 0.391 11.336 1 69.75 97 GLY B O 1
ATOM 4123 N N . GLN B 1 98 ? -25.609 2.156 10.898 1 54.28 98 GLN B N 1
ATOM 4124 C CA . GLN B 1 98 ? -26.641 3.023 11.469 1 54.28 98 GLN B CA 1
ATOM 4125 C C . GLN B 1 98 ? -27.859 3.098 10.57 1 54.28 98 GLN B C 1
ATOM 4127 O O . GLN B 1 98 ? -28.969 3.414 11.031 1 54.28 98 GLN B O 1
ATOM 4132 N N . CYS B 1 99 ? -27.516 2.982 9.219 1 48.84 99 CYS B N 1
ATOM 4133 C CA . CYS B 1 99 ? -28.594 3.254 8.273 1 48.84 99 CYS B CA 1
ATOM 4134 C C . CYS B 1 99 ? -29.391 1.99 7.977 1 48.84 99 CYS B C 1
ATOM 4136 O O . CYS B 1 99 ? -28.812 0.915 7.801 1 48.84 99 CYS B O 1
ATOM 4138 N N . GLY B 1 100 ? -30.234 1.672 8.602 1 44.97 100 GLY B N 1
ATOM 4139 C CA . GLY B 1 100 ? -31.141 0.759 7.93 1 44.97 100 GLY B CA 1
ATOM 4140 C C . GLY B 1 100 ? -31.062 0.838 6.418 1 44.97 100 GLY B C 1
ATOM 4141 O O . GLY B 1 100 ? -30.484 1.777 5.867 1 44.97 100 GLY B O 1
ATOM 4142 N N . THR B 1 101 ? -30.906 -0.298 5.617 1 46.91 101 THR B N 1
ATOM 4143 C CA . THR B 1 101 ? -30.578 -0.538 4.215 1 46.91 101 THR B CA 1
ATOM 4144 C C . THR B 1 101 ? -31.203 0.534 3.326 1 46.91 101 THR B C 1
ATOM 4146 O O . THR B 1 101 ? -30.781 0.723 2.184 1 46.91 101 THR B O 1
ATOM 4149 N N . SER B 1 102 ? -32.344 1.116 3.414 1 49.75 102 SER B N 1
ATOM 4150 C CA . SER B 1 102 ? -33.062 1.58 2.234 1 49.75 102 SER B CA 1
ATOM 4151 C C . SER B 1 102 ? -32.562 2.936 1.765 1 49.75 102 SER B C 1
ATOM 4153 O O . SER B 1 102 ? -32.469 3.188 0.562 1 49.75 102 SER B O 1
ATOM 4155 N N . ASP B 1 103 ? -32.25 3.953 2.672 1 58.66 103 ASP B N 1
ATOM 4156 C CA . ASP B 1 103 ? -31.922 5.277 2.158 1 58.66 103 ASP B CA 1
ATOM 4157 C C . ASP B 1 103 ? -30.844 5.941 3.021 1 58.66 103 ASP B C 1
ATOM 4159 O O . ASP B 1 103 ? -31.109 6.949 3.684 1 58.66 103 ASP B O 1
ATOM 4163 N N . VAL B 1 104 ? -29.609 5.266 2.965 1 61.03 104 VAL B N 1
ATOM 4164 C CA . VAL B 1 104 ? -28.531 5.746 3.838 1 61.03 104 VAL B CA 1
ATOM 4165 C C . VAL B 1 104 ? -28.172 7.184 3.471 1 61.03 104 VAL B C 1
ATOM 4167 O O . VAL B 1 104 ? -27.953 8.016 4.352 1 61.03 104 VAL B O 1
ATOM 4170 N N . THR B 1 105 ? -28.266 7.469 2.203 1 63.12 105 THR B N 1
ATOM 4171 C CA . THR B 1 105 ? -27.797 8.766 1.715 1 63.12 105 THR B CA 1
ATOM 4172 C C . THR B 1 105 ? -28.672 9.891 2.268 1 63.12 105 THR B C 1
ATOM 4174 O O . THR B 1 105 ? -28.188 11 2.504 1 63.12 105 THR B O 1
ATOM 4177 N N . ASN B 1 106 ? -29.875 9.461 2.617 1 62.88 106 ASN B N 1
ATOM 4178 C CA . ASN B 1 106 ? -30.797 10.516 3.021 1 62.88 106 ASN B CA 1
ATOM 4179 C C . ASN B 1 106 ? -31.156 10.406 4.5 1 62.88 106 ASN B C 1
ATOM 4181 O O . ASN B 1 106 ? -31.984 11.172 5 1 62.88 106 ASN B O 1
ATOM 4185 N N . SER B 1 107 ? -30.422 9.508 5.125 1 69.25 107 SER B N 1
ATOM 4186 C CA . SER B 1 107 ? -30.734 9.32 6.535 1 69.25 107 SER B CA 1
ATOM 4187 C C . SER B 1 107 ? -30.094 10.414 7.391 1 69.25 107 SER B C 1
ATOM 4189 O O . SER B 1 107 ? -29.016 10.922 7.07 1 69.25 107 SER B O 1
ATOM 4191 N N . MET B 1 108 ? -30.844 10.82 8.43 1 68.06 108 MET B N 1
ATOM 4192 C CA . MET B 1 108 ? -30.391 11.844 9.367 1 68.06 108 MET B CA 1
ATOM 4193 C C . MET B 1 108 ? -29.172 11.352 10.148 1 68.06 108 MET B C 1
ATOM 4195 O O . MET B 1 108 ? -28.453 12.148 10.75 1 68.06 108 MET B O 1
ATOM 4199 N N . THR B 1 109 ? -28.922 10.047 9.969 1 76.69 109 THR B N 1
ATOM 4200 C CA . THR B 1 109 ? -27.812 9.5 10.758 1 76.69 109 THR B CA 1
ATOM 4201 C C . THR B 1 109 ? -26.594 9.25 9.875 1 76.69 109 THR B C 1
ATOM 4203 O O . THR B 1 109 ? -25.531 8.859 10.375 1 76.69 109 THR B O 1
ATOM 4206 N N . SER B 1 110 ? -26.719 9.695 8.625 1 86.31 110 SER B N 1
ATOM 4207 C CA . SER B 1 110 ? -25.609 9.484 7.703 1 86.31 110 SER B CA 1
ATOM 4208 C C . SER B 1 110 ? -24.469 10.438 7.992 1 86.31 110 SER B C 1
ATOM 4210 O O . SER B 1 110 ? -24.688 11.594 8.367 1 86.31 110 SER B O 1
ATOM 4212 N N . PRO B 1 111 ? -23.297 9.953 7.867 1 93.19 111 PRO B N 1
ATOM 4213 C CA . PRO B 1 111 ? -22.188 10.875 8.047 1 93.19 111 PRO B CA 1
ATOM 4214 C C . PRO B 1 111 ? -22.141 11.969 6.98 1 93.19 111 PRO B C 1
ATOM 4216 O O . PRO B 1 111 ? -22.406 11.695 5.805 1 93.19 111 PRO B O 1
ATOM 4219 N N . LEU B 1 112 ? -21.859 13.133 7.434 1 95.69 112 LEU B N 1
ATOM 4220 C CA . LEU B 1 112 ? -21.734 14.25 6.5 1 95.69 112 LEU B CA 1
ATOM 4221 C C . LEU B 1 112 ? -20.266 14.633 6.32 1 95.69 112 LEU B C 1
ATOM 4223 O O . LEU B 1 112 ? -19.922 15.359 5.387 1 95.69 112 LEU B O 1
ATOM 4227 N N . LEU B 1 113 ? -19.438 14.094 7.242 1 97.62 113 LEU B N 1
ATOM 4228 C CA . LEU B 1 113 ? -18 14.359 7.18 1 97.62 113 LEU B CA 1
ATOM 4229 C C . LEU B 1 113 ? -17.219 13.219 7.828 1 97.62 113 LEU B C 1
ATOM 4231 O O . LEU B 1 113 ? -17.562 12.758 8.914 1 97.62 113 LEU B O 1
ATOM 4235 N N . PHE B 1 114 ? -16.281 12.719 7.09 1 98.31 114 PHE B N 1
ATOM 4236 C CA . PHE B 1 114 ? -15.234 11.93 7.715 1 98.31 114 PHE B CA 1
ATOM 4237 C C . PHE B 1 114 ? -14.016 12.797 8.023 1 98.31 114 PHE B C 1
ATOM 4239 O O . PHE B 1 114 ? -13.406 13.367 7.113 1 98.31 114 PHE B O 1
ATOM 4246 N N . LEU B 1 115 ? -13.75 12.938 9.281 1 98.44 115 LEU B N 1
ATOM 4247 C CA . LEU B 1 115 ? -12.609 13.727 9.734 1 98.44 115 LEU B CA 1
ATOM 4248 C C . LEU B 1 115 ? -11.453 12.828 10.148 1 98.44 115 LEU B C 1
ATOM 4250 O O . LEU B 1 115 ? -11.625 11.922 10.969 1 98.44 115 LEU B O 1
ATOM 4254 N N . GLY B 1 116 ? -10.391 13.125 9.656 1 92.56 116 GLY B N 1
ATOM 4255 C CA . GLY B 1 116 ? -9.312 12.156 9.602 1 92.56 116 GLY B CA 1
ATOM 4256 C C . GLY B 1 116 ? -9.375 11.273 8.367 1 92.56 116 GLY B C 1
ATOM 4257 O O . GLY B 1 116 ? -9.781 11.711 7.297 1 92.56 116 GLY B O 1
ATOM 4258 N N . PRO B 1 117 ? -9.117 10.086 8.398 1 95.81 117 PRO B N 1
ATOM 4259 C CA . PRO B 1 117 ? -7.957 9.477 9.062 1 95.81 117 PRO B CA 1
ATOM 4260 C C . PRO B 1 117 ? -6.656 10.227 8.781 1 95.81 117 PRO B C 1
ATOM 4262 O O . PRO B 1 117 ? -6.637 11.164 7.977 1 95.81 117 PRO B O 1
ATOM 4265 N N . VAL B 1 118 ? -5.66 9.875 9.508 1 96.31 118 VAL B N 1
ATOM 4266 C CA . VAL B 1 118 ? -4.391 10.586 9.398 1 96.31 118 VAL B CA 1
ATOM 4267 C C . VAL B 1 118 ? -3.396 9.75 8.602 1 96.31 118 VAL B C 1
ATOM 4269 O O . VAL B 1 118 ? -2.703 10.273 7.723 1 96.31 118 VAL B O 1
ATOM 4272 N N . CYS B 1 119 ? -3.385 8.5 8.844 1 94.06 119 CYS B N 1
ATOM 4273 C CA . CYS B 1 119 ? -2.434 7.609 8.188 1 94.06 119 CYS B CA 1
ATOM 4274 C C . CYS B 1 119 ? -2.803 7.395 6.727 1 94.06 119 CYS B C 1
ATOM 4276 O O . CYS B 1 119 ? -3.984 7.301 6.387 1 94.06 119 CYS B O 1
ATOM 4278 N N . ASN B 1 120 ? -1.816 7.211 5.926 1 92.56 120 ASN B N 1
ATOM 4279 C CA . ASN B 1 120 ? -2.002 7.109 4.484 1 92.56 120 ASN B CA 1
ATOM 4280 C C . ASN B 1 120 ? -2.934 5.953 4.121 1 92.56 120 ASN B C 1
ATOM 4282 O O . ASN B 1 120 ? -3.893 6.141 3.369 1 92.56 120 ASN B O 1
ATOM 4286 N N . ASP B 1 121 ? -2.697 4.836 4.66 1 87.94 121 ASP B N 1
ATOM 4287 C CA . ASP B 1 121 ? -3.48 3.654 4.309 1 87.94 121 ASP B CA 1
ATOM 4288 C C . ASP B 1 121 ? -4.934 3.807 4.75 1 87.94 121 ASP B C 1
ATOM 4290 O O . ASP B 1 121 ? -5.855 3.432 4.023 1 87.94 121 ASP B O 1
ATOM 4294 N N . ALA B 1 122 ? -5.082 4.355 5.906 1 94.19 122 ALA B N 1
ATOM 4295 C CA . ALA B 1 122 ? -6.434 4.578 6.414 1 94.19 122 ALA B CA 1
ATOM 4296 C C . ALA B 1 122 ? -7.176 5.609 5.57 1 94.19 122 ALA B C 1
ATOM 4298 O O . ALA B 1 122 ? -8.32 5.387 5.168 1 94.19 122 ALA B O 1
ATOM 4299 N N . THR B 1 123 ? -6.512 6.695 5.242 1 96.38 123 THR B N 1
ATOM 4300 C CA . THR B 1 123 ? -7.137 7.785 4.504 1 96.38 123 THR B CA 1
ATOM 4301 C C . THR B 1 123 ? -7.508 7.344 3.092 1 96.38 123 THR B C 1
ATOM 4303 O O . THR B 1 123 ? -8.602 7.645 2.609 1 96.38 123 THR B O 1
ATOM 4306 N N . SER B 1 124 ? -6.602 6.645 2.473 1 92.75 124 SER B N 1
ATOM 4307 C CA . SER B 1 124 ? -6.852 6.219 1.099 1 92.75 124 SER B CA 1
ATOM 4308 C C . SER B 1 124 ? -8.094 5.344 1.01 1 92.75 124 SER B C 1
ATOM 4310 O O . SER B 1 124 ? -8.906 5.496 0.091 1 92.75 124 SER B O 1
ATOM 4312 N N . MET B 1 125 ? -8.312 4.527 1.982 1 92.12 125 MET B N 1
ATOM 4313 C CA . MET B 1 125 ? -9.445 3.609 1.972 1 92.12 125 MET B CA 1
ATOM 4314 C C . MET B 1 125 ? -10.742 4.348 2.275 1 92.12 125 MET B C 1
ATOM 4316 O O . MET B 1 125 ? -11.734 4.191 1.561 1 92.12 125 MET B O 1
ATOM 4320 N N . VAL B 1 126 ? -10.688 5.137 3.268 1 95.88 126 VAL B N 1
ATOM 4321 C CA . VAL B 1 126 ? -11.883 5.867 3.66 1 95.88 126 VAL B CA 1
ATOM 4322 C C . VAL B 1 126 ? -12.281 6.844 2.553 1 95.88 126 VAL B C 1
ATOM 4324 O O . VAL B 1 126 ? -13.461 6.961 2.215 1 95.88 126 VAL B O 1
ATOM 4327 N N . ALA B 1 127 ? -11.32 7.48 1.948 1 96.31 127 ALA B N 1
ATOM 4328 C CA . ALA B 1 127 ? -11.578 8.453 0.892 1 96.31 127 ALA B CA 1
ATOM 4329 C C . ALA B 1 127 ? -12.156 7.777 -0.347 1 96.31 127 ALA B C 1
ATOM 4331 O O . ALA B 1 127 ? -12.969 8.367 -1.064 1 96.31 127 ALA B O 1
ATOM 4332 N N . THR B 1 128 ? -11.727 6.586 -0.628 1 92.88 128 THR B N 1
ATOM 4333 C CA . THR B 1 128 ? -12.273 5.828 -1.752 1 92.88 128 THR B CA 1
ATOM 4334 C C . THR B 1 128 ? -13.766 5.586 -1.571 1 92.88 128 THR B C 1
ATOM 4336 O O . THR B 1 128 ? -14.555 5.844 -2.48 1 92.88 128 THR B O 1
ATOM 4339 N N . PHE B 1 129 ? -14.188 5.168 -0.385 1 93 129 PHE B N 1
ATOM 4340 C CA . PHE B 1 129 ? -15.594 4.93 -0.103 1 93 129 PHE B CA 1
ATOM 4341 C C . PHE B 1 129 ? -16.375 6.246 -0.054 1 93 129 PHE B C 1
ATOM 4343 O O . PHE B 1 129 ? -17.484 6.328 -0.555 1 93 129 PHE B O 1
ATOM 4350 N N . ALA B 1 130 ? -15.695 7.223 0.528 1 95.31 130 ALA B N 1
ATOM 4351 C CA . ALA B 1 130 ? -16.344 8.531 0.648 1 95.31 130 ALA B CA 1
ATOM 4352 C C . ALA B 1 130 ? -16.672 9.109 -0.726 1 95.31 130 ALA B C 1
ATOM 4354 O O . ALA B 1 130 ? -17.688 9.781 -0.896 1 95.31 130 ALA B O 1
ATOM 4355 N N . GLY B 1 131 ? -15.75 8.875 -1.673 1 93.56 131 GLY B N 1
ATOM 4356 C CA . GLY B 1 131 ? -16.016 9.305 -3.035 1 93.56 131 GLY B CA 1
ATOM 4357 C C . GLY B 1 131 ? -17.297 8.711 -3.6 1 93.56 131 GLY B C 1
ATOM 4358 O O . GLY B 1 131 ? -18.094 9.414 -4.23 1 93.56 131 GLY B O 1
ATOM 4359 N N . LYS B 1 132 ? -17.516 7.465 -3.379 1 89 132 LYS B N 1
ATOM 4360 C CA . LYS B 1 132 ? -18.734 6.777 -3.83 1 89 132 LYS B CA 1
ATOM 4361 C C . LYS B 1 132 ? -19.953 7.281 -3.086 1 89 132 LYS B C 1
ATOM 4363 O O . LYS B 1 132 ? -21.031 7.398 -3.67 1 89 132 LYS B O 1
ATOM 4368 N N . TRP B 1 133 ? -19.891 7.637 -1.789 1 91 133 TRP B N 1
ATOM 4369 C CA . TRP B 1 133 ? -21 8.031 -0.928 1 91 133 TRP B CA 1
ATOM 4370 C C . TRP B 1 133 ? -21.266 9.531 -1.041 1 91 133 TRP B C 1
ATOM 4372 O O . TRP B 1 133 ? -22.25 10.031 -0.5 1 91 133 TRP B O 1
ATOM 4382 N N . ASN B 1 134 ? -20.375 10.266 -1.715 1 94.56 134 ASN B N 1
ATOM 4383 C CA . ASN B 1 134 ? -20.469 11.719 -1.836 1 94.56 134 ASN B CA 1
ATOM 4384 C C . ASN B 1 134 ? -20.391 12.398 -0.474 1 94.56 134 ASN B C 1
ATOM 4386 O O . ASN B 1 134 ? -21.203 13.258 -0.156 1 94.56 134 ASN B O 1
ATOM 4390 N N . VAL B 1 135 ? -19.438 11.93 0.341 1 96.56 135 VAL B N 1
ATOM 4391 C CA . VAL B 1 135 ? -19.203 12.492 1.667 1 96.56 135 VAL B CA 1
ATOM 4392 C C . VAL B 1 135 ? -17.797 13.086 1.734 1 96.56 135 VAL B C 1
ATOM 4394 O O . VAL B 1 135 ? -16.812 12.398 1.437 1 96.56 135 VAL B O 1
ATOM 4397 N N . PRO B 1 136 ? -17.641 14.32 2.17 1 98.19 136 PRO B N 1
ATOM 4398 C CA . PRO B 1 136 ? -16.312 14.938 2.266 1 98.19 136 PRO B CA 1
ATOM 4399 C C . PRO B 1 136 ? -15.422 14.25 3.295 1 98.19 136 PRO B C 1
ATOM 4401 O O . PRO B 1 136 ? -15.914 13.727 4.301 1 98.19 136 PRO B O 1
ATOM 4404 N N . VAL B 1 137 ? -14.133 14.234 2.99 1 98.56 137 VAL B N 1
ATOM 4405 C CA . VAL B 1 137 ? -13.094 13.766 3.9 1 98.56 137 VAL B CA 1
ATOM 4406 C C . VAL B 1 137 ? -12.047 14.867 4.102 1 98.56 137 VAL B C 1
ATOM 4408 O O . VAL B 1 137 ? -11.57 15.461 3.133 1 98.56 137 VAL B O 1
ATOM 4411 N N . ILE B 1 138 ? -11.766 15.203 5.324 1 98.69 138 ILE B N 1
ATOM 4412 C CA . ILE B 1 138 ? -10.672 16.125 5.625 1 98.69 138 ILE B CA 1
ATOM 4413 C C . ILE B 1 138 ? -9.602 15.398 6.438 1 98.69 138 ILE B C 1
ATOM 4415 O O . ILE B 1 138 ? -9.898 14.812 7.48 1 98.69 138 ILE B O 1
ATOM 4419 N N . SER B 1 139 ? -8.398 15.406 5.914 1 98.25 139 SER B N 1
ATOM 4420 C CA . SER B 1 139 ? -7.328 14.688 6.59 1 98.25 139 SER B CA 1
ATOM 4421 C C . SER B 1 139 ? -6.211 15.633 7.016 1 98.25 139 SER B C 1
ATOM 4423 O O . SER B 1 139 ? -5.641 16.344 6.188 1 98.25 139 SER B O 1
ATOM 4425 N N . PRO B 1 140 ? -5.902 15.734 8.352 1 96.69 140 PRO B N 1
ATOM 4426 C CA . PRO B 1 140 ? -4.703 16.438 8.805 1 96.69 140 PRO B CA 1
ATOM 4427 C C . PRO B 1 140 ? -3.434 15.602 8.664 1 96.69 140 PRO B C 1
ATOM 4429 O O . PRO B 1 140 ? -2.559 15.648 9.531 1 96.69 140 PRO B O 1
ATOM 4432 N N . GLY B 1 141 ? -3.352 14.781 7.73 1 94.88 141 GLY B N 1
ATOM 4433 C CA . GLY B 1 141 ? -2.24 13.898 7.418 1 94.88 141 GLY B CA 1
ATOM 4434 C C . GLY B 1 141 ? -2.271 13.383 5.992 1 94.88 141 GLY B C 1
ATOM 4435 O O . GLY B 1 141 ? -2.445 14.156 5.051 1 94.88 141 GLY B O 1
ATOM 4436 N N . SER B 1 142 ? -1.997 12.07 5.848 1 94.75 142 SER B N 1
ATOM 4437 C CA . SER B 1 142 ? -2.016 11.414 4.543 1 94.75 142 SER B CA 1
ATOM 4438 C C . SER B 1 142 ? -1.129 12.148 3.541 1 94.75 142 SER B C 1
ATOM 4440 O O . SER B 1 142 ? -1.574 12.484 2.443 1 94.75 142 SER B O 1
ATOM 4442 N N . HIS B 1 143 ? 0.139 12.219 3.869 1 94.19 143 HIS B N 1
ATOM 4443 C CA . HIS B 1 143 ? 1.079 13.086 3.168 1 94.19 143 HIS B CA 1
ATOM 4444 C C . HIS B 1 143 ? 1.603 12.422 1.899 1 94.19 143 HIS B C 1
ATOM 4446 O O . HIS B 1 143 ? 2.186 13.078 1.038 1 94.19 143 HIS B O 1
ATOM 4452 N N . ALA B 1 144 ? 1.378 11.227 1.733 1 91.81 144 ALA B N 1
ATOM 4453 C CA . ALA B 1 144 ? 2.053 10.422 0.717 1 91.81 144 ALA B CA 1
ATOM 4454 C C . ALA B 1 144 ? 1.742 10.938 -0.685 1 91.81 144 ALA B C 1
ATOM 4456 O O . ALA B 1 144 ? 0.63 11.398 -0.952 1 91.81 144 ALA B O 1
ATOM 4457 N N . ALA B 1 145 ? 2.699 10.734 -1.553 1 89.44 145 ALA B N 1
ATOM 4458 C CA . ALA B 1 145 ? 2.619 11.234 -2.924 1 89.44 145 ALA B CA 1
ATOM 4459 C C . ALA B 1 145 ? 1.551 10.484 -3.717 1 89.44 145 ALA B C 1
ATOM 4461 O O . ALA B 1 145 ? 1.012 11.016 -4.691 1 89.44 145 ALA B O 1
ATOM 4462 N N . TRP B 1 146 ? 1.212 9.273 -3.344 1 85.81 146 TRP B N 1
ATOM 4463 C CA . TRP B 1 146 ? 0.282 8.453 -4.117 1 85.81 146 TRP B CA 1
ATOM 4464 C C . TRP B 1 146 ? -1.16 8.75 -3.717 1 85.81 146 TRP B C 1
ATOM 4466 O O . TRP B 1 146 ? -2.098 8.234 -4.332 1 85.81 146 TRP B O 1
ATOM 4476 N N . ILE B 1 147 ? -1.372 9.555 -2.719 1 91.69 147 ILE B N 1
ATOM 4477 C CA . ILE B 1 147 ? -2.695 10.047 -2.354 1 91.69 147 ILE B CA 1
ATOM 4478 C C . ILE B 1 147 ? -2.883 11.461 -2.889 1 91.69 147 ILE B C 1
ATOM 4480 O O . ILE B 1 147 ? -2.352 12.422 -2.324 1 91.69 147 ILE B O 1
ATOM 4484 N N . ILE B 1 148 ? -3.631 11.602 -3.896 1 88.94 148 ILE B N 1
ATOM 4485 C CA . ILE B 1 148 ? -3.777 12.906 -4.527 1 88.94 148 ILE B CA 1
ATOM 4486 C C . ILE B 1 148 ? -5.246 13.32 -4.523 1 88.94 148 ILE B C 1
ATOM 4488 O O . ILE B 1 148 ? -6.062 12.75 -5.25 1 88.94 148 ILE B O 1
ATOM 4492 N N . PRO B 1 149 ? -5.547 14.336 -3.725 1 91.5 149 PRO B N 1
ATOM 4493 C CA . PRO B 1 149 ? -6.906 14.875 -3.826 1 91.5 149 PRO B CA 1
ATOM 4494 C C . PRO B 1 149 ? -7.262 15.312 -5.246 1 91.5 149 PRO B C 1
ATOM 4496 O O . PRO B 1 149 ? -6.395 15.766 -5.992 1 91.5 149 PRO B O 1
ATOM 4499 N N . GLY B 1 150 ? -8.555 15.25 -5.609 1 87.5 150 GLY B N 1
ATOM 4500 C CA . GLY B 1 150 ? -9 15.578 -6.953 1 87.5 150 GLY B CA 1
ATOM 4501 C C . GLY B 1 150 ? -9.664 14.422 -7.664 1 87.5 150 GLY B C 1
ATOM 4502 O O . GLY B 1 150 ? -10.617 13.828 -7.141 1 87.5 150 GLY B O 1
ATOM 4503 N N . GLU B 1 151 ? -9 14.039 -8.734 1 83.12 151 GLU B N 1
ATOM 4504 C CA . GLU B 1 151 ? -9.656 13.055 -9.594 1 83.12 151 GLU B CA 1
ATOM 4505 C C . GLU B 1 151 ? -9.719 11.688 -8.914 1 83.12 151 GLU B C 1
ATOM 4507 O O . GLU B 1 151 ? -10.758 11.023 -8.945 1 83.12 151 GLU B O 1
ATOM 4512 N N . GLU B 1 152 ? -8.633 11.359 -8.289 1 86.06 152 GLU B N 1
ATOM 4513 C CA . GLU B 1 152 ? -8.578 10.039 -7.668 1 86.06 152 GLU B CA 1
ATOM 4514 C C . GLU B 1 152 ? -9.383 10.008 -6.371 1 86.06 152 GLU B C 1
ATOM 4516 O O . GLU B 1 152 ? -10.047 9.016 -6.07 1 86.06 152 GLU B O 1
ATOM 4521 N N . TYR B 1 153 ? -9.266 11.07 -5.633 1 93.94 153 TYR B N 1
ATOM 4522 C CA . TYR B 1 153 ? -10.008 11.219 -4.387 1 93.94 153 TYR B CA 1
ATOM 4523 C C . TYR B 1 153 ? -10.781 12.531 -4.371 1 93.94 153 TYR B C 1
ATOM 4525 O O . TYR B 1 153 ? -10.383 13.484 -3.695 1 93.94 153 TYR B O 1
ATOM 4533 N N . PRO B 1 154 ? -11.93 12.531 -4.996 1 94.94 154 PRO B N 1
ATOM 4534 C CA . PRO B 1 154 ? -12.625 13.805 -5.227 1 94.94 154 PRO B CA 1
ATOM 4535 C C . PRO B 1 154 ? -13.172 14.414 -3.938 1 94.94 154 PRO B C 1
ATOM 4537 O O . PRO B 1 154 ? -13.453 15.617 -3.893 1 94.94 154 PRO B O 1
ATOM 4540 N N . MET B 1 155 ? -13.328 13.664 -2.891 1 97.31 155 MET B N 1
ATOM 4541 C CA . MET B 1 155 ? -13.945 14.164 -1.666 1 97.31 155 MET B CA 1
ATOM 4542 C C . MET B 1 155 ? -12.883 14.5 -0.622 1 97.31 155 MET B C 1
ATOM 4544 O O . MET B 1 155 ? -13.203 14.945 0.478 1 97.31 155 MET B O 1
ATOM 4548 N N . LEU B 1 156 ? -11.609 14.289 -0.955 1 98 156 LEU B N 1
ATOM 4549 C CA . LEU B 1 156 ? -10.531 14.43 0.019 1 98 156 LEU B CA 1
ATOM 4550 C C . LEU B 1 156 ? -9.977 15.852 0.012 1 98 156 LEU B C 1
ATOM 4552 O O . LEU B 1 156 ? -9.703 16.406 -1.052 1 98 156 LEU B O 1
ATOM 4556 N N . THR B 1 157 ? -9.906 16.438 1.15 1 98.25 157 THR B N 1
ATOM 4557 C CA . THR B 1 157 ? -9.172 17.672 1.406 1 98.25 157 THR B CA 1
ATOM 4558 C C . THR B 1 157 ? -8.086 17.453 2.455 1 98.25 157 THR B C 1
ATOM 4560 O O . THR B 1 157 ? -8.359 16.922 3.535 1 98.25 157 THR B O 1
ATOM 4563 N N . ARG B 1 158 ? -6.871 17.812 2.125 1 97 158 ARG B N 1
ATOM 4564 C CA . ARG B 1 158 ? -5.773 17.719 3.084 1 97 158 ARG B CA 1
ATOM 4565 C C . ARG B 1 158 ? -5.496 19.078 3.729 1 97 158 ARG B C 1
ATOM 4567 O O . ARG B 1 158 ? -5.105 20.031 3.047 1 97 158 ARG B O 1
ATOM 4574 N N . ILE B 1 159 ? -5.633 19.094 5.016 1 96.06 159 ILE B N 1
ATOM 4575 C CA . ILE B 1 159 ? -5.43 20.359 5.727 1 96.06 159 ILE B CA 1
ATOM 4576 C C . ILE B 1 159 ? -3.982 20.453 6.199 1 96.06 159 ILE B C 1
ATOM 4578 O O . ILE B 1 159 ? -3.652 21.297 7.043 1 96.06 159 ILE B O 1
ATOM 4582 N N . THR B 1 160 ? -3.131 19.562 5.684 1 92.75 160 THR B N 1
ATOM 4583 C CA . THR B 1 160 ? -1.68 19.594 5.832 1 92.75 160 THR B CA 1
ATOM 4584 C C . THR B 1 160 ? -0.992 19.453 4.477 1 92.75 160 THR B C 1
ATOM 4586 O O . THR B 1 160 ? -1.535 18.844 3.557 1 92.75 160 THR B O 1
ATOM 4589 N N . PRO B 1 161 ? 0.174 20 4.379 1 93.12 161 PRO B N 1
ATOM 4590 C CA . PRO B 1 161 ? 0.858 19.891 3.088 1 93.12 161 PRO B CA 1
ATOM 4591 C C . PRO B 1 161 ? 1.248 18.469 2.738 1 93.12 161 PRO B C 1
ATOM 4593 O O . PRO B 1 161 ? 1.611 17.688 3.623 1 93.12 161 PRO B O 1
ATOM 4596 N N . SER B 1 162 ? 1.245 18.172 1.439 1 94.31 162 SER B N 1
ATOM 4597 C CA . SER B 1 162 ? 1.657 16.859 0.951 1 94.31 162 SER B CA 1
ATOM 4598 C C . SER B 1 162 ? 3.174 16.766 0.816 1 94.31 162 SER B C 1
ATOM 4600 O O . SER B 1 162 ? 3.859 17.797 0.789 1 94.31 162 SER B O 1
ATOM 4602 N N . TYR B 1 163 ? 3.678 15.57 0.731 1 94.25 163 TYR B N 1
ATOM 4603 C CA . TYR B 1 163 ? 5.105 15.383 0.484 1 94.25 163 TYR B CA 1
ATOM 4604 C C . TYR B 1 163 ? 5.48 15.859 -0.914 1 94.25 163 TYR B C 1
ATOM 4606 O O . TYR B 1 163 ? 6.625 16.25 -1.155 1 94.25 163 TYR B O 1
ATOM 4614 N N . ILE B 1 164 ? 4.52 15.875 -1.812 1 93.5 164 ILE B N 1
ATOM 4615 C CA . ILE B 1 164 ? 4.777 16.406 -3.146 1 93.5 164 ILE B CA 1
ATOM 4616 C C . ILE B 1 164 ? 5.066 17.906 -3.059 1 93.5 164 ILE B C 1
ATOM 4618 O O . ILE B 1 164 ? 5.992 18.406 -3.703 1 93.5 164 ILE B O 1
ATOM 4622 N N . ASP B 1 165 ? 4.242 18.547 -2.293 1 94.19 165 ASP B N 1
ATOM 4623 C CA . ASP B 1 165 ? 4.449 19.984 -2.074 1 94.19 165 ASP B CA 1
ATOM 4624 C C . ASP B 1 165 ? 5.844 20.25 -1.512 1 94.19 165 ASP B C 1
ATOM 4626 O O . ASP B 1 165 ? 6.547 21.141 -1.988 1 94.19 165 ASP B O 1
ATOM 4630 N N . LEU B 1 166 ? 6.223 19.516 -0.557 1 94.31 166 LEU B N 1
ATOM 4631 C CA . LEU B 1 166 ? 7.551 19.625 0.036 1 94.31 166 LEU B CA 1
ATOM 4632 C C . LEU B 1 166 ? 8.633 19.312 -0.992 1 94.31 166 LEU B C 1
ATOM 4634 O O . LEU B 1 166 ? 9.648 20 -1.062 1 94.31 166 LEU B O 1
ATOM 4638 N N . ALA B 1 167 ? 8.43 18.25 -1.742 1 94.38 167 ALA B N 1
ATOM 4639 C CA . ALA B 1 167 ? 9.391 17.828 -2.754 1 94.38 167 ALA B CA 1
ATOM 4640 C C . ALA B 1 167 ? 9.633 18.922 -3.779 1 94.38 167 ALA B C 1
ATOM 4642 O O . ALA B 1 167 ? 10.766 19.141 -4.207 1 94.38 167 ALA B O 1
ATOM 4643 N N . TYR B 1 168 ? 8.617 19.641 -4.195 1 92.69 168 TYR B N 1
ATOM 4644 C CA . TYR B 1 168 ? 8.766 20.75 -5.133 1 92.69 168 TYR B CA 1
ATOM 4645 C C . TYR B 1 168 ? 9.586 21.875 -4.516 1 92.69 168 TYR B C 1
ATOM 4647 O O . TYR B 1 168 ? 10.406 22.5 -5.195 1 92.69 168 TYR B O 1
ATOM 4655 N N . PHE B 1 169 ? 9.344 22.125 -3.281 1 93.75 169 PHE B N 1
ATOM 4656 C CA . PHE B 1 169 ? 10.156 23.125 -2.59 1 93.75 169 PHE B CA 1
ATOM 4657 C C . PHE B 1 169 ? 11.633 22.75 -2.645 1 93.75 169 PHE B C 1
ATOM 4659 O O . PHE B 1 169 ? 12.477 23.562 -3.021 1 93.75 169 PHE B O 1
ATOM 4666 N N . ILE B 1 170 ? 11.914 21.5 -2.279 1 94.38 170 ILE B N 1
ATOM 4667 C CA . ILE B 1 170 ? 13.297 21.031 -2.256 1 94.38 170 ILE B CA 1
ATOM 4668 C C . ILE B 1 170 ? 13.891 21.094 -3.662 1 94.38 170 ILE B C 1
ATOM 4670 O O . ILE B 1 170 ? 15.016 21.562 -3.848 1 94.38 170 ILE B O 1
ATOM 4674 N N . HIS B 1 171 ? 13.156 20.641 -4.609 1 93.38 171 HIS B N 1
ATOM 4675 C CA . HIS B 1 171 ? 13.594 20.672 -6 1 93.38 171 HIS B CA 1
ATOM 4676 C C . HIS B 1 171 ? 13.969 22.094 -6.426 1 93.38 171 HIS B C 1
ATOM 4678 O O . HIS B 1 171 ? 15.039 22.312 -6.992 1 93.38 171 HIS B O 1
ATOM 4684 N N . ASN B 1 172 ? 13.078 23.031 -6.129 1 91.12 172 ASN B N 1
ATOM 4685 C CA . ASN B 1 172 ? 13.312 24.422 -6.5 1 91.12 172 ASN B CA 1
ATOM 4686 C C . ASN B 1 172 ? 14.562 24.984 -5.832 1 91.12 172 ASN B C 1
ATOM 4688 O O . ASN B 1 172 ? 15.352 25.672 -6.473 1 91.12 172 ASN B O 1
ATOM 4692 N N . VAL B 1 173 ? 14.695 24.688 -4.578 1 91.75 173 VAL B N 1
ATOM 4693 C CA . VAL B 1 173 ? 15.867 25.141 -3.842 1 91.75 173 VAL B CA 1
ATOM 4694 C C . VAL B 1 173 ? 17.125 24.531 -4.457 1 91.75 173 VAL B C 1
ATOM 4696 O O . VAL B 1 173 ? 18.125 25.219 -4.656 1 91.75 173 VAL B O 1
ATOM 4699 N N . PHE B 1 174 ? 17.094 23.266 -4.734 1 91.12 174 PHE B N 1
ATOM 4700 C CA . PHE B 1 174 ? 18.25 22.562 -5.258 1 91.12 174 PHE B CA 1
ATOM 4701 C C . PHE B 1 174 ? 18.625 23.078 -6.645 1 91.12 174 PHE B C 1
ATOM 4703 O O . PHE B 1 174 ? 19.797 23.234 -6.961 1 91.12 174 PHE B O 1
ATOM 4710 N N . VAL B 1 175 ? 17.641 23.359 -7.457 1 88.88 175 VAL B N 1
ATOM 4711 C CA . VAL B 1 175 ? 17.891 23.953 -8.766 1 88.88 175 VAL B CA 1
ATOM 4712 C C . VAL B 1 175 ? 18.562 25.312 -8.609 1 88.88 175 VAL B C 1
ATOM 4714 O O . VAL B 1 175 ? 19.547 25.609 -9.281 1 88.88 175 VAL B O 1
ATOM 4717 N N . MET B 1 176 ? 18.031 26.109 -7.719 1 87.62 176 MET B N 1
ATOM 4718 C CA . MET B 1 176 ? 18.562 27.453 -7.461 1 87.62 176 MET B CA 1
ATOM 4719 C C . MET B 1 176 ? 20.016 27.375 -7.02 1 87.62 176 MET B C 1
ATOM 4721 O O . MET B 1 176 ? 20.828 28.219 -7.379 1 87.62 176 MET B O 1
ATOM 4725 N N . LEU B 1 177 ? 20.375 26.328 -6.285 1 88 177 LEU B N 1
ATOM 4726 C CA . LEU B 1 177 ? 21.719 26.172 -5.727 1 88 177 LEU B CA 1
ATOM 4727 C C . LEU B 1 177 ? 22.578 25.297 -6.617 1 88 177 LEU B C 1
ATOM 4729 O O . LEU B 1 177 ? 23.703 24.953 -6.254 1 88 177 LEU B O 1
ATOM 4733 N N . ASN B 1 178 ? 22.016 24.812 -7.664 1 84.94 178 ASN B N 1
ATOM 4734 C CA . ASN B 1 178 ? 22.688 23.984 -8.656 1 84.94 178 ASN B CA 1
ATOM 4735 C C . ASN B 1 178 ? 23.047 22.625 -8.086 1 84.94 178 ASN B C 1
ATOM 4737 O O . ASN B 1 178 ? 24.141 22.094 -8.352 1 84.94 178 ASN B O 1
ATOM 4741 N N . HIS B 1 179 ? 22.203 22.172 -7.215 1 84.94 179 HIS B N 1
ATOM 4742 C CA . HIS B 1 179 ? 22.344 20.797 -6.715 1 84.94 179 HIS B CA 1
ATOM 4743 C C . HIS B 1 179 ? 21.734 19.797 -7.684 1 84.94 179 HIS B C 1
ATOM 4745 O O . HIS B 1 179 ? 20.609 19.984 -8.148 1 84.94 179 HIS B O 1
ATOM 4751 N N . GLY B 1 180 ? 22.469 18.625 -7.961 1 76.38 180 GLY B N 1
ATOM 4752 C CA . GLY B 1 180 ? 21.891 17.547 -8.742 1 76.38 180 GLY B CA 1
ATOM 4753 C C . GLY B 1 180 ? 21.969 17.781 -10.242 1 76.38 180 GLY B C 1
ATOM 4754 O O . GLY B 1 180 ? 21.484 16.969 -11.031 1 76.38 180 GLY B O 1
ATOM 4755 N N . VAL B 1 181 ? 22.469 18.906 -10.633 1 76.88 181 VAL B N 1
ATOM 4756 C CA . VAL B 1 181 ? 22.578 19.219 -12.055 1 76.88 181 VAL B CA 1
ATOM 4757 C C . VAL B 1 181 ? 23.859 18.609 -12.633 1 76.88 181 VAL B C 1
ATOM 4759 O O . VAL B 1 181 ? 23.812 17.922 -13.648 1 76.88 181 VAL B O 1
ATOM 4762 N N . THR B 1 182 ? 24.938 18.891 -11.914 1 73.06 182 THR B N 1
ATOM 4763 C CA . THR B 1 182 ? 26.203 18.375 -12.383 1 73.06 182 THR B CA 1
ATOM 4764 C C . THR B 1 182 ? 26.547 17.062 -11.672 1 73.06 182 THR B C 1
ATOM 4766 O O . THR B 1 182 ? 27.062 16.125 -12.297 1 73.06 182 THR B O 1
ATOM 4769 N N . TYR B 1 183 ? 26.25 17.094 -10.359 1 73.12 183 TYR B N 1
ATOM 4770 C CA . TYR B 1 183 ? 26.516 15.922 -9.555 1 73.12 183 TYR B CA 1
ATOM 4771 C C . TYR B 1 183 ? 25.234 15.383 -8.93 1 73.12 183 TYR B C 1
ATOM 4773 O O . TYR B 1 183 ? 24.328 16.156 -8.602 1 73.12 183 TYR B O 1
ATOM 4781 N N . PRO B 1 184 ? 25.188 14.148 -8.664 1 80.25 184 PRO B N 1
ATOM 4782 C CA . PRO B 1 184 ? 23.953 13.555 -8.148 1 80.25 184 PRO B CA 1
ATOM 4783 C C . PRO B 1 184 ? 23.688 13.922 -6.691 1 80.25 184 PRO B C 1
ATOM 4785 O O . PRO B 1 184 ? 24.625 14.125 -5.918 1 80.25 184 PRO B O 1
ATOM 4788 N N . VAL B 1 185 ? 22.484 14.062 -6.441 1 86.62 185 VAL B N 1
ATOM 4789 C CA . VAL B 1 185 ? 22.031 14.141 -5.055 1 86.62 185 VAL B CA 1
ATOM 4790 C C . VAL B 1 185 ? 21.891 12.742 -4.477 1 86.62 185 VAL B C 1
ATOM 4792 O O . VAL B 1 185 ? 21.25 11.875 -5.078 1 86.62 185 VAL B O 1
ATOM 4795 N N . HIS B 1 186 ? 22.547 12.531 -3.357 1 83.81 186 HIS B N 1
ATOM 4796 C CA . HIS B 1 186 ? 22.453 11.234 -2.688 1 83.81 186 HIS B CA 1
ATOM 4797 C C . HIS B 1 186 ? 21.328 11.234 -1.654 1 83.81 186 HIS B C 1
ATOM 4799 O O . HIS B 1 186 ? 21.406 11.938 -0.648 1 83.81 186 HIS B O 1
ATOM 4805 N N . LEU B 1 187 ? 20.328 10.422 -1.921 1 85.44 187 LEU B N 1
ATOM 4806 C CA . LEU B 1 187 ? 19.203 10.32 -1.005 1 85.44 187 LEU B CA 1
ATOM 4807 C C . LEU B 1 187 ? 19.406 9.164 -0.03 1 85.44 187 LEU B C 1
ATOM 4809 O O . LEU B 1 187 ? 19.703 8.039 -0.444 1 85.44 187 LEU B O 1
ATOM 4813 N N . ILE B 1 188 ? 19.234 9.516 1.249 1 83.44 188 ILE B N 1
ATOM 4814 C CA . ILE B 1 188 ? 19.297 8.5 2.299 1 83.44 188 ILE B CA 1
ATOM 4815 C C . ILE B 1 188 ? 18.016 8.539 3.125 1 83.44 188 ILE B C 1
ATOM 4817 O O . ILE B 1 188 ? 17.594 9.609 3.578 1 83.44 188 ILE B O 1
ATOM 4821 N N . TYR B 1 189 ? 17.406 7.363 3.229 1 84.94 189 TYR B N 1
ATOM 4822 C CA . TYR B 1 189 ? 16.234 7.387 4.09 1 84.94 189 TYR B CA 1
ATOM 4823 C C . TYR B 1 189 ? 16.141 6.109 4.922 1 84.94 189 TYR B C 1
ATOM 4825 O O . TYR B 1 189 ? 16.625 5.055 4.5 1 84.94 189 TYR B O 1
ATOM 4833 N N . GLU B 1 190 ? 15.664 6.34 6.059 1 80.12 190 GLU B N 1
ATOM 4834 C CA . GLU B 1 190 ? 15.406 5.246 6.988 1 80.12 190 GLU B CA 1
ATOM 4835 C C . GLU B 1 190 ? 14.031 4.625 6.75 1 80.12 190 GLU B C 1
ATOM 4837 O O . GLU B 1 190 ? 13.023 5.332 6.73 1 80.12 190 GLU B O 1
ATOM 4842 N N . ASP B 1 191 ? 14.047 3.346 6.414 1 73.06 191 ASP B N 1
ATOM 4843 C CA . ASP B 1 191 ? 12.805 2.619 6.156 1 73.06 191 ASP B CA 1
ATOM 4844 C C . ASP B 1 191 ? 12.539 1.589 7.25 1 73.06 191 ASP B C 1
ATOM 4846 O O . ASP B 1 191 ? 13.062 0.475 7.207 1 73.06 191 ASP B O 1
ATOM 4850 N N . ARG B 1 192 ? 11.742 2.014 8.25 1 63.62 192 ARG B N 1
ATOM 4851 C CA . ARG B 1 192 ? 11.398 1.107 9.336 1 63.62 192 ARG B CA 1
ATOM 4852 C C . ARG B 1 192 ? 10.086 0.388 9.062 1 63.62 192 ARG B C 1
ATOM 4854 O O . ARG B 1 192 ? 9.188 0.953 8.438 1 63.62 192 ARG B O 1
ATOM 4861 N N . GLU B 1 193 ? 10.062 -0.859 9.414 1 57.59 193 GLU B N 1
ATOM 4862 C CA . GLU B 1 193 ? 8.852 -1.654 9.203 1 57.59 193 GLU B CA 1
ATOM 4863 C C . GLU B 1 193 ? 7.629 -0.971 9.805 1 57.59 193 GLU B C 1
ATOM 4865 O O . GLU B 1 193 ? 6.551 -0.985 9.211 1 57.59 193 GLU B O 1
ATOM 4870 N N . GLU B 1 194 ? 7.871 -0.308 10.922 1 58.72 194 GLU B N 1
ATOM 4871 C CA . GLU B 1 194 ? 6.742 0.241 11.664 1 58.72 194 GLU B CA 1
ATOM 4872 C C . GLU B 1 194 ? 6.426 1.665 11.219 1 58.72 194 GLU B C 1
ATOM 4874 O O . GLU B 1 194 ? 5.336 2.178 11.477 1 58.72 194 GLU B O 1
ATOM 4879 N N . ASP B 1 195 ? 7.414 2.232 10.523 1 64.94 195 ASP B N 1
ATOM 4880 C CA . ASP B 1 195 ? 7.258 3.639 10.164 1 64.94 195 ASP B CA 1
ATOM 4881 C C . ASP B 1 195 ? 7.75 3.898 8.734 1 64.94 195 ASP B C 1
ATOM 4883 O O . ASP B 1 195 ? 8.961 3.953 8.492 1 64.94 195 ASP B O 1
ATOM 4887 N N . SER B 1 196 ? 6.801 4.121 7.844 1 76.38 196 SER B N 1
ATOM 4888 C CA . SER B 1 196 ? 7.172 4.289 6.441 1 76.38 196 SER B CA 1
ATOM 4889 C C . SER B 1 196 ? 7.172 5.762 6.043 1 76.38 196 SER B C 1
ATOM 4891 O O . SER B 1 196 ? 7.082 6.09 4.859 1 76.38 196 SER B O 1
ATOM 4893 N N . GLU B 1 197 ? 7.305 6.629 7.031 1 82.88 197 GLU B N 1
ATOM 4894 C CA . GLU B 1 197 ? 7.199 8.055 6.75 1 82.88 197 GLU B CA 1
ATOM 4895 C C . GLU B 1 197 ? 8.32 8.523 5.828 1 82.88 197 GLU B C 1
ATOM 4897 O O . GLU B 1 197 ? 8.07 9.172 4.812 1 82.88 197 GLU B O 1
ATOM 4902 N N . CYS B 1 198 ? 9.523 8.133 6.148 1 87.5 198 CYS B N 1
ATOM 4903 C CA . CYS B 1 198 ? 10.664 8.57 5.348 1 87.5 198 CYS B CA 1
ATOM 4904 C C . CYS B 1 198 ? 10.641 7.926 3.967 1 87.5 198 CYS B C 1
ATOM 4906 O O . CYS B 1 198 ? 11.055 8.539 2.982 1 87.5 198 CYS B O 1
ATOM 4908 N N . HIS B 1 199 ? 10.234 6.758 3.961 1 82.56 199 HIS B N 1
ATOM 4909 C CA . HIS B 1 199 ? 10.086 6.113 2.662 1 82.56 199 HIS B CA 1
ATOM 4910 C C . HIS B 1 199 ? 9.117 6.887 1.772 1 82.56 199 HIS B C 1
ATOM 4912 O O . HIS B 1 199 ? 9.43 7.184 0.618 1 82.56 199 HIS B O 1
ATOM 4918 N N . ASN B 1 200 ? 7.973 7.18 2.332 1 87.25 200 ASN B N 1
ATOM 4919 C CA . ASN B 1 200 ? 6.965 7.922 1.58 1 87.25 200 ASN B CA 1
ATOM 4920 C C . ASN B 1 200 ? 7.473 9.297 1.164 1 87.25 200 ASN B C 1
ATOM 4922 O O . ASN B 1 200 ? 7.215 9.75 0.047 1 87.25 200 ASN B O 1
ATOM 4926 N N . LEU B 1 201 ? 8.125 9.883 2.041 1 91.12 201 LEU B N 1
ATOM 4927 C CA . LEU B 1 201 ? 8.664 11.211 1.769 1 91.12 201 LEU B CA 1
ATOM 4928 C C . LEU B 1 201 ? 9.68 11.164 0.637 1 91.12 201 LEU B C 1
ATOM 4930 O O . LEU B 1 201 ? 9.609 11.953 -0.308 1 91.12 201 LEU B O 1
ATOM 4934 N N . MET B 1 202 ? 10.57 10.227 0.747 1 88.25 202 MET B N 1
ATOM 4935 C CA . MET B 1 202 ? 11.641 10.133 -0.249 1 88.25 202 MET B CA 1
ATOM 4936 C C . MET B 1 202 ? 11.078 9.711 -1.604 1 88.25 202 MET B C 1
ATOM 4938 O O . MET B 1 202 ? 11.594 10.109 -2.646 1 88.25 202 MET B O 1
ATOM 4942 N N . GLN B 1 203 ? 10.031 8.969 -1.558 1 83.31 203 GLN B N 1
ATOM 4943 C CA . GLN B 1 203 ? 9.352 8.633 -2.807 1 83.31 203 GLN B CA 1
ATOM 4944 C C . GLN B 1 203 ? 8.852 9.891 -3.512 1 83.31 203 GLN B C 1
ATOM 4946 O O . GLN B 1 203 ? 8.953 10 -4.734 1 83.31 203 GLN B O 1
ATOM 4951 N N . ALA B 1 204 ? 8.273 10.773 -2.768 1 90.94 204 ALA B N 1
ATOM 4952 C CA . ALA B 1 204 ? 7.809 12.039 -3.332 1 90.94 204 ALA B CA 1
ATOM 4953 C C . ALA B 1 204 ? 8.969 12.844 -3.904 1 90.94 204 ALA B C 1
ATOM 4955 O O . ALA B 1 204 ? 8.883 13.367 -5.016 1 90.94 204 ALA B O 1
ATOM 4956 N N . VAL B 1 205 ? 10.023 12.867 -3.17 1 91.31 205 VAL B N 1
ATOM 4957 C CA . VAL B 1 205 ? 11.211 13.602 -3.59 1 91.31 205 VAL B CA 1
ATOM 4958 C C . VAL B 1 205 ? 11.75 13.008 -4.891 1 91.31 205 VAL B C 1
ATOM 4960 O O . VAL B 1 205 ? 12 13.734 -5.855 1 91.31 205 VAL B O 1
ATOM 4963 N N . TYR B 1 206 ? 11.867 11.766 -4.852 1 82.12 206 TYR B N 1
ATOM 4964 C CA . TYR B 1 206 ? 12.359 11.07 -6.035 1 82.12 206 TYR B CA 1
ATOM 4965 C C . TYR B 1 206 ? 11.484 11.359 -7.246 1 82.12 206 TYR B C 1
ATOM 4967 O O . TYR B 1 206 ? 11.984 11.633 -8.336 1 82.12 206 TYR B O 1
ATOM 4975 N N . SER B 1 207 ? 10.211 11.273 -7.098 1 82.31 207 SER B N 1
ATOM 4976 C CA . SER B 1 207 ? 9.258 11.484 -8.18 1 82.31 207 SER B CA 1
ATOM 4977 C C . SER B 1 207 ? 9.383 12.891 -8.766 1 82.31 207 SER B C 1
ATOM 4979 O O . SER B 1 207 ? 9.445 13.055 -9.984 1 82.31 207 SER B O 1
ATOM 4981 N N . VAL B 1 208 ? 9.461 13.859 -7.965 1 88.75 208 VAL B N 1
ATOM 4982 C CA . VAL B 1 208 ? 9.531 15.242 -8.414 1 88.75 208 VAL B CA 1
ATOM 4983 C C . VAL B 1 208 ? 10.875 15.508 -9.078 1 88.75 208 VAL B C 1
ATOM 4985 O O . VAL B 1 208 ? 10.945 16.156 -10.125 1 88.75 208 VAL B O 1
ATOM 4988 N N . PHE B 1 209 ? 11.945 14.961 -8.516 1 86.62 209 PHE B N 1
ATOM 4989 C CA . PHE B 1 209 ? 13.289 15.18 -9.055 1 86.62 209 PHE B CA 1
ATOM 4990 C C . PHE B 1 209 ? 13.414 14.578 -10.453 1 86.62 209 PHE B C 1
ATOM 4992 O O . PHE B 1 209 ? 14.148 15.102 -11.289 1 86.62 209 PHE B O 1
ATOM 4999 N N . HIS B 1 210 ? 12.648 13.562 -10.672 1 77.5 210 HIS B N 1
ATOM 5000 C CA . HIS B 1 210 ? 12.773 12.844 -11.938 1 77.5 210 HIS B CA 1
ATOM 5001 C C . HIS B 1 210 ? 11.805 13.383 -12.977 1 77.5 210 HIS B C 1
ATOM 5003 O O . HIS B 1 210 ? 12.023 13.219 -14.18 1 77.5 210 HIS B O 1
ATOM 5009 N N . ASN B 1 211 ? 10.742 13.938 -12.547 1 77.19 211 ASN B N 1
ATOM 5010 C CA . ASN B 1 211 ? 9.672 14.242 -13.492 1 77.19 211 ASN B CA 1
ATOM 5011 C C . ASN B 1 211 ? 9.562 15.742 -13.75 1 77.19 211 ASN B C 1
ATOM 5013 O O . ASN B 1 211 ? 8.859 16.172 -14.672 1 77.19 211 ASN B O 1
ATOM 5017 N N . ASP B 1 212 ? 10.266 16.422 -13.047 1 77.62 212 ASP B N 1
ATOM 5018 C CA . ASP B 1 212 ? 10.188 17.859 -13.258 1 77.62 212 ASP B CA 1
ATOM 5019 C C . ASP B 1 212 ? 10.969 18.281 -14.508 1 77.62 212 ASP B C 1
ATOM 5021 O O . ASP B 1 212 ? 11.648 17.453 -15.117 1 77.62 212 ASP B O 1
ATOM 5025 N N . ALA B 1 213 ? 10.742 19.5 -14.883 1 71.44 213 ALA B N 1
ATOM 5026 C CA . ALA B 1 213 ? 11.367 20.047 -16.078 1 71.44 213 ALA B CA 1
ATOM 5027 C C . ALA B 1 213 ? 12.883 19.922 -16.016 1 71.44 213 ALA B C 1
ATOM 5029 O O . ALA B 1 213 ? 13.539 19.609 -17 1 71.44 213 ALA B O 1
ATOM 5030 N N . VAL B 1 214 ? 13.422 20.328 -14.875 1 75.19 214 VAL B N 1
ATOM 5031 C CA . VAL B 1 214 ? 14.852 20.141 -14.617 1 75.19 214 VAL B CA 1
ATOM 5032 C C . VAL B 1 214 ? 15.062 18.828 -13.852 1 75.19 214 VAL B C 1
ATOM 5034 O O . VAL B 1 214 ? 14.758 18.75 -12.656 1 75.19 214 VAL B O 1
ATOM 5037 N N . VAL B 1 215 ? 15.555 17.875 -14.555 1 72.88 215 VAL B N 1
ATOM 5038 C CA . VAL B 1 215 ? 15.781 16.578 -13.945 1 72.88 215 VAL B CA 1
ATOM 5039 C C . VAL B 1 215 ? 17.047 16.609 -13.094 1 72.88 215 VAL B C 1
ATOM 5041 O O . VAL B 1 215 ? 18.094 17.094 -13.539 1 72.88 215 VAL B O 1
ATOM 5044 N N . LEU B 1 216 ? 16.906 16.203 -11.914 1 74.44 216 LEU B N 1
ATOM 5045 C CA . LEU B 1 216 ? 18.062 16.094 -11.016 1 74.44 216 LEU B CA 1
ATOM 5046 C C . LEU B 1 216 ? 18.562 14.656 -10.953 1 74.44 216 LEU B C 1
ATOM 5048 O O . LEU B 1 216 ? 17.766 13.719 -10.914 1 74.44 216 LEU B O 1
ATOM 5052 N N . GLN B 1 217 ? 19.812 14.469 -10.984 1 69.38 217 GLN B N 1
ATOM 5053 C CA . GLN B 1 217 ? 20.422 13.156 -10.805 1 69.38 217 GLN B CA 1
ATOM 5054 C C . GLN B 1 217 ? 20.359 12.711 -9.344 1 69.38 217 GLN B C 1
ATOM 5056 O O . GLN B 1 217 ? 20.672 13.484 -8.438 1 69.38 217 GLN B O 1
ATOM 5061 N N . VAL B 1 218 ? 19.781 11.508 -9.203 1 71.94 218 VAL B N 1
ATOM 5062 C CA . VAL B 1 218 ? 19.594 11.07 -7.82 1 71.94 218 VAL B CA 1
ATOM 5063 C C . VAL B 1 218 ? 20.094 9.641 -7.66 1 71.94 218 VAL B C 1
ATOM 5065 O O . VAL B 1 218 ? 19.953 8.82 -8.57 1 71.94 218 VAL B O 1
ATOM 5068 N N . THR B 1 219 ? 20.844 9.391 -6.629 1 68.44 219 THR B N 1
ATOM 5069 C CA . THR B 1 219 ? 21.094 8.031 -6.164 1 68.44 219 THR B CA 1
ATOM 5070 C C . THR B 1 219 ? 20.391 7.777 -4.828 1 68.44 219 THR B C 1
ATOM 5072 O O . THR B 1 219 ? 20.188 8.703 -4.051 1 68.44 219 THR B O 1
ATOM 5075 N N . THR B 1 220 ? 19.891 6.574 -4.664 1 66.25 220 THR B N 1
ATOM 5076 C CA . THR B 1 220 ? 19.141 6.305 -3.445 1 66.25 220 THR B CA 1
ATOM 5077 C C . THR B 1 220 ? 19.766 5.156 -2.664 1 66.25 220 THR B C 1
ATOM 5079 O O . THR B 1 220 ? 20.25 4.184 -3.254 1 66.25 220 THR B O 1
ATOM 5082 N N . ARG B 1 221 ? 19.906 5.438 -1.393 1 64.06 221 ARG B N 1
ATOM 5083 C CA . ARG B 1 221 ? 20.312 4.387 -0.463 1 64.06 221 ARG B CA 1
ATOM 5084 C C . ARG B 1 221 ? 19.312 4.262 0.683 1 64.06 221 ARG B C 1
ATOM 5086 O O . ARG B 1 221 ? 18.828 5.27 1.2 1 64.06 221 ARG B O 1
ATOM 5093 N N . HIS B 1 222 ? 18.859 3.072 0.904 1 63.91 222 HIS B N 1
ATOM 5094 C CA . HIS B 1 222 ? 17.891 2.852 1.975 1 63.91 222 HIS B CA 1
ATOM 5095 C C . HIS B 1 222 ? 18.562 2.215 3.191 1 63.91 222 HIS B C 1
ATOM 5097 O O . HIS B 1 222 ? 19.469 1.398 3.051 1 63.91 222 HIS B O 1
ATOM 5103 N N . ALA B 1 223 ? 18.312 2.801 4.297 1 58.81 223 ALA B N 1
ATOM 5104 C CA . ALA B 1 223 ? 18.719 2.234 5.578 1 58.81 223 ALA B CA 1
ATOM 5105 C C . ALA B 1 223 ? 17.516 1.642 6.32 1 58.81 223 ALA B C 1
ATOM 5107 O O . ALA B 1 223 ? 16.469 2.275 6.426 1 58.81 223 ALA B O 1
ATOM 5108 N N . ILE B 1 224 ? 17.609 0.458 6.664 1 52.5 224 ILE B N 1
ATOM 5109 C CA . ILE B 1 224 ? 16.547 -0.196 7.41 1 52.5 224 ILE B CA 1
ATOM 5110 C C . ILE B 1 224 ? 16.578 0.261 8.867 1 52.5 224 ILE B C 1
ATOM 5112 O O . ILE B 1 224 ? 15.531 0.432 9.492 1 52.5 224 ILE B O 1
ATOM 5116 N N . SER B 1 225 ? 17.766 0.284 9.375 1 54.03 225 SER B N 1
ATOM 5117 C CA . SER B 1 225 ? 17.922 0.761 10.742 1 54.03 225 SER B CA 1
ATOM 5118 C C . SER B 1 225 ? 19.266 1.471 10.93 1 54.03 225 SER B C 1
ATOM 5120 O O . SER B 1 225 ? 20.188 1.279 10.133 1 54.03 225 SER B O 1
ATOM 5122 N N . ASP B 1 226 ? 19.25 2.334 11.875 1 53.59 226 ASP B N 1
ATOM 5123 C CA . ASP B 1 226 ? 20.5 3.008 12.242 1 53.59 226 ASP B CA 1
ATOM 5124 C C . ASP B 1 226 ? 21.562 2.002 12.664 1 53.59 226 ASP B C 1
ATOM 5126 O O . ASP B 1 226 ? 22.75 2.223 12.445 1 53.59 226 ASP B O 1
ATOM 5130 N N . VAL B 1 227 ? 21.047 0.953 13.125 1 50.06 227 VAL B N 1
ATOM 5131 C CA . VAL B 1 227 ? 21.969 -0.028 13.68 1 50.06 227 VAL B CA 1
ATOM 5132 C C . VAL B 1 227 ? 22.656 -0.789 12.539 1 50.06 227 VAL B C 1
ATOM 5134 O O . VAL B 1 227 ? 23.859 -1.028 12.578 1 50.06 227 VAL B O 1
ATOM 5137 N N . THR B 1 228 ? 21.875 -1.012 11.656 1 56.22 228 THR B N 1
ATOM 5138 C CA . THR B 1 228 ? 22.406 -1.888 10.617 1 56.22 228 THR B CA 1
ATOM 5139 C C . THR B 1 228 ? 23.016 -1.072 9.477 1 56.22 228 THR B C 1
ATOM 5141 O O . THR B 1 228 ? 23.719 -1.613 8.633 1 56.22 228 THR B O 1
ATOM 5144 N N . PHE B 1 229 ? 22.781 0.275 9.656 1 63.31 229 PHE B N 1
ATOM 5145 C CA . PHE B 1 229 ? 23.297 1.113 8.578 1 63.31 229 PHE B CA 1
ATOM 5146 C C . PHE B 1 229 ? 24.781 1.411 8.797 1 63.31 229 PHE B C 1
ATOM 5148 O O . PHE B 1 229 ? 25.172 1.924 9.844 1 63.31 229 PHE B O 1
ATOM 5155 N N . HIS B 1 230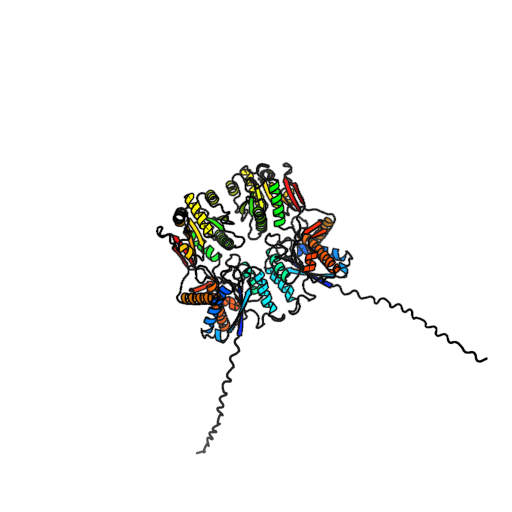 ? 25.531 1.023 7.918 1 68.19 230 HIS B N 1
ATOM 5156 C CA . HIS B 1 230 ? 26.969 1.285 7.973 1 68.19 230 HIS B CA 1
ATOM 5157 C C . HIS B 1 230 ? 27.312 2.611 7.305 1 68.19 230 HIS B C 1
ATOM 5159 O O . HIS B 1 230 ? 27.641 2.645 6.113 1 68.19 230 HIS B O 1
ATOM 5165 N N . ALA B 1 231 ? 27.312 3.637 8.133 1 75.25 231 ALA B N 1
ATOM 5166 C CA . ALA B 1 231 ? 27.5 5 7.637 1 75.25 231 ALA B CA 1
ATOM 5167 C C . ALA B 1 231 ? 28.875 5.164 6.996 1 75.25 231 ALA B C 1
ATOM 5169 O O . ALA B 1 231 ? 29.016 5.848 5.98 1 75.25 231 ALA B O 1
ATOM 5170 N N . GLU B 1 232 ? 29.859 4.465 7.551 1 73.81 232 GLU B N 1
ATOM 5171 C CA . GLU B 1 232 ? 31.203 4.582 7.02 1 73.81 232 GLU B CA 1
ATOM 5172 C C . GLU B 1 232 ? 31.312 3.984 5.621 1 73.81 232 GLU B C 1
ATOM 5174 O O . GLU B 1 232 ? 31.906 4.582 4.727 1 73.81 232 GLU B O 1
ATOM 5179 N N . SER B 1 233 ? 30.672 2.875 5.535 1 68.75 233 SER B N 1
ATOM 5180 C CA . SER B 1 233 ? 30.688 2.217 4.23 1 68.75 233 SER B CA 1
ATOM 5181 C C . SER B 1 233 ? 29.938 3.037 3.191 1 68.75 233 SER B C 1
ATOM 5183 O O . SER B 1 233 ? 30.344 3.102 2.029 1 68.75 233 SER B O 1
ATOM 5185 N N . PHE B 1 234 ? 29 3.643 3.658 1 72.31 234 PHE B N 1
ATOM 5186 C CA . PHE B 1 234 ? 28.219 4.484 2.766 1 72.31 234 PHE B CA 1
ATOM 5187 C C . PHE B 1 234 ? 29.047 5.66 2.258 1 72.31 234 PHE B C 1
ATOM 5189 O O . PHE B 1 234 ? 29.078 5.926 1.055 1 72.31 234 PHE B O 1
ATOM 5196 N N . ILE B 1 235 ? 29.672 6.285 3.131 1 75.31 235 ILE B N 1
ATOM 5197 C CA . ILE B 1 235 ? 30.453 7.461 2.775 1 75.31 235 ILE B CA 1
ATOM 5198 C C . ILE B 1 235 ? 31.594 7.055 1.845 1 75.31 235 ILE B C 1
ATOM 5200 O O . ILE B 1 235 ? 31.891 7.762 0.878 1 75.31 235 ILE B O 1
ATOM 5204 N N . ALA B 1 236 ? 32.094 5.949 2.158 1 68.56 236 ALA B N 1
ATOM 5205 C CA . ALA B 1 236 ? 33.188 5.449 1.318 1 68.56 236 ALA B CA 1
ATOM 5206 C C . ALA B 1 236 ? 32.688 5.152 -0.095 1 68.56 236 ALA B C 1
ATOM 5208 O O . ALA B 1 236 ? 33.406 5.402 -1.071 1 68.56 236 ALA B O 1
ATOM 5209 N N . ASP B 1 237 ? 31.516 4.738 -0.102 1 65 237 ASP B N 1
ATOM 5210 C CA . ASP B 1 237 ? 30.922 4.324 -1.372 1 65 237 ASP B CA 1
ATOM 5211 C C . ASP B 1 237 ? 30.594 5.531 -2.244 1 65 237 ASP B C 1
ATOM 5213 O O . ASP B 1 237 ? 30.75 5.488 -3.465 1 65 237 ASP B O 1
ATOM 5217 N N . ILE B 1 238 ? 30.078 6.555 -1.544 1 68.19 238 ILE B N 1
ATOM 5218 C CA . ILE B 1 238 ? 29.625 7.695 -2.328 1 68.19 238 ILE B CA 1
ATOM 5219 C C . ILE B 1 238 ? 30.828 8.547 -2.742 1 68.19 238 ILE B C 1
ATOM 5221 O O . ILE B 1 238 ? 30.734 9.336 -3.691 1 68.19 238 ILE B O 1
ATOM 5225 N N . GLY B 1 239 ? 31.938 8.164 -2.117 1 62.84 239 GLY B N 1
ATOM 5226 C CA . GLY B 1 239 ? 33.156 8.891 -2.436 1 62.84 239 GLY B CA 1
ATOM 5227 C C . GLY B 1 239 ? 33.094 10.359 -2.053 1 62.84 239 GLY B C 1
ATOM 5228 O O . GLY B 1 239 ? 32.938 10.688 -0.876 1 62.84 239 GLY B O 1
ATOM 5229 N N . TYR B 1 240 ? 33.031 11.273 -3.025 1 63.5 240 TYR B N 1
ATOM 5230 C CA . TYR B 1 240 ? 33 12.703 -2.775 1 63.5 240 TYR B CA 1
ATOM 5231 C C . TYR B 1 240 ? 31.578 13.25 -2.996 1 63.5 240 TYR B C 1
ATOM 5233 O O . TYR B 1 240 ? 31.25 13.695 -4.098 1 63.5 240 TYR B O 1
ATOM 5241 N N . PRO B 1 241 ? 30.891 13.055 -1.783 1 62.97 241 PRO B N 1
ATOM 5242 C CA . PRO B 1 241 ? 29.516 13.516 -2.002 1 62.97 241 PRO B CA 1
ATOM 5243 C C . PRO B 1 241 ? 29.422 15.039 -2.158 1 62.97 241 PRO B C 1
ATOM 5245 O O . PRO B 1 241 ? 30.062 15.773 -1.408 1 62.97 241 PRO B O 1
ATOM 5248 N N . ASN B 1 242 ? 28.703 15.445 -3.164 1 75.44 242 ASN B N 1
ATOM 5249 C CA . ASN B 1 242 ? 28.422 16.875 -3.287 1 75.44 242 ASN B CA 1
ATOM 5250 C C . ASN B 1 242 ? 27.172 17.281 -2.512 1 75.44 242 ASN B C 1
ATOM 5252 O O . ASN B 1 242 ? 27.219 18.203 -1.692 1 75.44 242 ASN B O 1
ATOM 5256 N N . VAL B 1 243 ? 26.141 16.562 -2.588 1 89 243 VAL B N 1
ATOM 5257 C CA . VAL B 1 243 ? 24.891 16.891 -1.931 1 89 243 VAL B CA 1
ATOM 5258 C C . VAL B 1 243 ? 24.219 15.625 -1.413 1 89 243 VAL B C 1
ATOM 5260 O O . VAL B 1 243 ? 24.047 14.648 -2.156 1 89 243 VAL B O 1
ATOM 5263 N N . VAL B 1 244 ? 23.891 15.617 -0.096 1 91.06 244 VAL B N 1
ATOM 5264 C CA . VAL B 1 244 ? 23.188 14.492 0.518 1 91.06 244 VAL B CA 1
ATOM 5265 C C . VAL B 1 244 ? 21.891 14.977 1.152 1 91.06 244 VAL B C 1
ATOM 5267 O O . VAL B 1 244 ? 21.875 15.992 1.854 1 91.06 244 VAL B O 1
ATOM 5270 N N . LEU B 1 245 ? 20.844 14.359 0.847 1 93.38 245 LEU B N 1
ATOM 5271 C CA . LEU B 1 245 ? 19.531 14.617 1.454 1 93.38 245 LEU B CA 1
ATOM 5272 C C . LEU B 1 245 ? 19.062 13.414 2.264 1 93.38 245 LEU B C 1
ATOM 5274 O O . LEU B 1 245 ? 18.953 12.305 1.729 1 93.38 245 LEU B O 1
ATOM 5278 N N . MET B 1 246 ? 18.781 13.68 3.533 1 92.5 246 MET B N 1
ATOM 5279 C CA . MET B 1 246 ? 18.453 12.57 4.418 1 92.5 246 MET B CA 1
ATOM 5280 C C . MET B 1 246 ? 17.078 12.734 5.031 1 92.5 246 MET B C 1
ATOM 5282 O O . MET B 1 246 ? 16.656 13.844 5.359 1 92.5 246 MET B O 1
ATOM 5286 N N . CYS B 1 247 ? 16.359 11.703 5.129 1 91.75 247 CYS B N 1
ATOM 5287 C CA . CYS B 1 247 ? 15.195 11.539 5.992 1 91.75 247 CYS B CA 1
ATOM 5288 C C . CYS B 1 247 ? 15.375 10.359 6.934 1 91.75 247 CYS B C 1
ATOM 5290 O O . CYS B 1 247 ? 15.258 9.203 6.52 1 91.75 247 CYS B O 1
ATOM 5292 N N . ALA B 1 248 ? 15.781 10.648 8.172 1 87.38 248 ALA B N 1
ATOM 5293 C CA . ALA B 1 248 ? 16.109 9.602 9.133 1 87.38 248 ALA B CA 1
ATOM 5294 C C . ALA B 1 248 ? 15.961 10.109 10.562 1 87.38 248 ALA B C 1
ATOM 5296 O O . ALA B 1 248 ? 15.758 11.305 10.789 1 87.38 248 ALA B O 1
ATOM 5297 N N . SER B 1 249 ? 15.984 9.141 11.461 1 83.25 249 SER B N 1
ATOM 5298 C CA . SER B 1 249 ? 15.953 9.492 12.875 1 83.25 249 SER B CA 1
ATOM 5299 C C . SER B 1 249 ? 17.172 10.32 13.273 1 83.25 249 SER B C 1
ATOM 5301 O O . SER B 1 249 ? 18.203 10.273 12.602 1 83.25 249 SER B O 1
ATOM 5303 N N . SER B 1 250 ? 16.938 11.078 14.344 1 83.69 250 SER B N 1
ATOM 5304 C CA . SER B 1 250 ? 18 11.953 14.812 1 83.69 250 SER B CA 1
ATOM 5305 C C . SER B 1 250 ? 19.281 11.156 15.102 1 83.69 250 SER B C 1
ATOM 5307 O O . SER B 1 250 ? 20.375 11.602 14.758 1 83.69 250 SER B O 1
ATOM 5309 N N . PRO B 1 251 ? 19.141 9.969 15.664 1 83.69 251 PRO B N 1
ATOM 5310 C CA . PRO B 1 251 ? 20.359 9.195 15.906 1 83.69 251 PRO B CA 1
ATOM 5311 C C . PRO B 1 251 ? 21.078 8.797 14.617 1 83.69 251 PRO B C 1
ATOM 5313 O O . PRO B 1 251 ? 22.312 8.812 14.555 1 83.69 251 PRO B O 1
ATOM 5316 N N . LEU B 1 252 ? 20.344 8.469 13.617 1 86.12 252 LEU B N 1
ATOM 5317 C CA . LEU B 1 252 ? 20.953 8.078 12.352 1 86.12 252 LEU B CA 1
ATOM 5318 C C . LEU B 1 252 ? 21.609 9.281 11.672 1 86.12 252 LEU B C 1
ATOM 5320 O O . LEU B 1 252 ? 22.703 9.164 11.109 1 86.12 252 LEU B O 1
ATOM 5324 N N . VAL B 1 253 ? 20.922 10.398 11.711 1 90 253 VAL B N 1
ATOM 5325 C CA . VAL B 1 253 ? 21.5 11.609 11.133 1 90 253 VAL B CA 1
ATOM 5326 C C . VAL B 1 253 ? 22.828 11.93 11.812 1 90 253 VAL B C 1
ATOM 5328 O O . VAL B 1 253 ? 23.812 12.227 11.141 1 90 253 VAL B O 1
ATOM 5331 N N . ARG B 1 254 ? 22.812 11.828 13.109 1 90.81 254 ARG B N 1
ATOM 5332 C CA . ARG B 1 254 ? 24.047 12.086 13.867 1 90.81 254 ARG B CA 1
ATOM 5333 C C . ARG B 1 254 ? 25.141 11.102 13.484 1 90.81 254 ARG B C 1
ATOM 5335 O O . ARG B 1 254 ? 26.297 11.492 13.305 1 90.81 254 ARG B O 1
ATOM 5342 N N . LYS B 1 255 ? 24.812 9.883 13.359 1 89.5 255 LYS B N 1
ATOM 5343 C CA . LYS B 1 255 ? 25.766 8.836 12.984 1 89.5 255 LYS B CA 1
ATOM 5344 C C . LYS B 1 255 ? 26.375 9.125 11.617 1 89.5 255 LYS B C 1
ATOM 5346 O O . LYS B 1 255 ? 27.594 8.992 11.438 1 89.5 255 LYS B O 1
ATOM 5351 N N . VAL B 1 256 ? 25.578 9.523 10.695 1 89.94 256 VAL B N 1
ATOM 5352 C CA . VAL B 1 256 ? 26.031 9.82 9.336 1 89.94 256 VAL B CA 1
ATOM 5353 C C . VAL B 1 256 ? 26.938 11.047 9.352 1 89.94 256 VAL B C 1
ATOM 5355 O O . VAL B 1 256 ? 28 11.055 8.719 1 89.94 256 VAL B O 1
ATOM 5358 N N . MET B 1 257 ? 26.547 12.062 10.094 1 92.56 257 MET B N 1
ATOM 5359 C CA . MET B 1 257 ? 27.328 13.297 10.141 1 92.56 257 MET B CA 1
ATOM 5360 C C . MET B 1 257 ? 28.688 13.062 10.797 1 92.56 257 MET B C 1
ATOM 5362 O O . MET B 1 257 ? 29.688 13.641 10.383 1 92.56 257 MET B O 1
ATOM 5366 N N . LEU B 1 258 ? 28.672 12.195 11.789 1 92.62 258 LEU B N 1
ATOM 5367 C CA . LEU B 1 258 ? 29.938 11.836 12.43 1 92.62 258 LEU B CA 1
ATOM 5368 C C . LEU B 1 258 ? 30.844 11.078 11.469 1 92.62 258 LEU B C 1
ATOM 5370 O O . LEU B 1 258 ? 32.031 11.352 11.398 1 92.62 258 LEU B O 1
ATOM 5374 N N . ALA B 1 259 ? 30.281 10.18 10.75 1 89.88 259 ALA B N 1
ATOM 5375 C CA . ALA B 1 259 ? 31.047 9.445 9.742 1 89.88 259 ALA B CA 1
ATOM 5376 C C . ALA B 1 259 ? 31.562 10.375 8.656 1 89.88 259 ALA B C 1
ATOM 5378 O O . ALA B 1 259 ? 32.688 10.242 8.203 1 89.88 259 ALA B O 1
ATOM 5379 N N . ALA B 1 260 ? 30.719 11.273 8.25 1 90.81 260 ALA B N 1
ATOM 5380 C CA . ALA B 1 260 ? 31.109 12.25 7.234 1 90.81 260 ALA B CA 1
ATOM 5381 C C . ALA B 1 260 ? 32.312 13.086 7.715 1 90.81 260 ALA B C 1
ATOM 5383 O O . ALA B 1 260 ? 33.219 13.352 6.945 1 90.81 260 ALA B O 1
ATOM 5384 N N . SER B 1 261 ? 32.219 13.477 8.969 1 90.94 261 SER B N 1
ATOM 5385 C CA . SER B 1 261 ? 33.312 14.258 9.555 1 90.94 261 SER B CA 1
ATOM 5386 C C . SER B 1 261 ? 34.594 13.445 9.609 1 90.94 261 SER B C 1
ATOM 5388 O O . SER B 1 261 ? 35.688 13.969 9.305 1 90.94 261 SER B O 1
ATOM 5390 N N . ALA B 1 262 ? 34.469 12.234 9.938 1 89.75 262 ALA B N 1
ATOM 5391 C CA . ALA B 1 262 ? 35.625 11.344 10.047 1 89.75 262 ALA B CA 1
ATOM 5392 C C . ALA B 1 262 ? 36.312 11.156 8.688 1 89.75 262 ALA B C 1
ATOM 5394 O O . ALA B 1 262 ? 37.531 10.992 8.609 1 89.75 262 ALA B O 1
ATOM 5395 N N . HIS B 1 263 ? 35.531 11.258 7.66 1 89.25 263 HIS B N 1
ATOM 5396 C CA . HIS B 1 263 ? 36.062 11.07 6.312 1 89.25 263 HIS B CA 1
ATOM 5397 C C . HIS B 1 263 ? 36.406 12.406 5.66 1 89.25 263 HIS B C 1
ATOM 5399 O O . HIS B 1 263 ? 36.812 12.445 4.492 1 89.25 263 HIS B O 1
ATOM 5405 N N . GLY B 1 264 ? 36.125 13.461 6.348 1 88 264 GLY B N 1
ATOM 5406 C CA . GLY B 1 264 ? 36.531 14.781 5.879 1 88 264 GLY B CA 1
ATOM 5407 C C . GLY B 1 264 ? 35.562 15.352 4.848 1 88 264 GLY B C 1
ATOM 5408 O O . GLY B 1 264 ? 35.938 16.203 4.039 1 88 264 GLY B O 1
ATOM 5409 N N . VAL B 1 265 ? 34.344 14.859 4.91 1 90.56 265 VAL B N 1
ATOM 5410 C CA . VAL B 1 265 ? 33.438 15.328 3.873 1 90.56 265 VAL B CA 1
ATOM 5411 C C . VAL B 1 265 ? 32.281 16.094 4.512 1 90.56 265 VAL B C 1
ATOM 5413 O O . VAL B 1 265 ? 31.219 16.281 3.891 1 90.56 265 VAL B O 1
ATOM 5416 N N . ALA B 1 266 ? 32.406 16.469 5.727 1 90.62 266 ALA B N 1
ATOM 5417 C CA . ALA B 1 266 ? 31.438 17.344 6.395 1 90.62 266 ALA B CA 1
ATOM 5418 C C . ALA B 1 266 ? 31.984 18.781 6.473 1 90.62 266 ALA B C 1
ATOM 5420 O O . ALA B 1 266 ? 32.156 19.312 7.562 1 90.62 266 ALA B O 1
ATOM 5421 N N . VAL B 1 267 ? 32.188 19.312 5.352 1 87.19 267 VAL B N 1
ATOM 5422 C CA . VAL B 1 267 ? 32.781 20.656 5.258 1 87.19 267 VAL B CA 1
ATOM 5423 C C . VAL B 1 267 ? 31.766 21.609 4.621 1 87.19 267 VAL B C 1
ATOM 5425 O O . VAL B 1 267 ? 31.391 21.438 3.455 1 87.19 267 VAL B O 1
ATOM 5428 N N . PRO B 1 268 ? 31.391 22.609 5.426 1 86.25 268 PRO B N 1
ATOM 5429 C CA . PRO B 1 268 ? 30.422 23.562 4.879 1 86.25 268 PRO B CA 1
ATOM 5430 C C . PRO B 1 268 ? 30.891 24.203 3.57 1 86.25 268 PRO B C 1
ATOM 5432 O O . PRO B 1 268 ? 32.062 24.562 3.439 1 86.25 268 PRO B O 1
ATOM 5435 N N . GLY B 1 269 ? 30.047 24.297 2.621 1 79.69 269 GLY B N 1
ATOM 5436 C CA . GLY B 1 269 ? 30.391 24.891 1.34 1 79.69 269 GLY B CA 1
ATOM 5437 C C . GLY B 1 269 ? 30.922 23.891 0.336 1 79.69 269 GLY B C 1
ATOM 5438 O O . GLY B 1 269 ? 30.812 24.094 -0.875 1 79.69 269 GLY B O 1
ATOM 5439 N N . ARG B 1 270 ? 31.562 22.859 0.76 1 82.44 270 ARG B N 1
ATOM 5440 C CA . ARG B 1 270 ? 32.094 21.844 -0.125 1 82.44 270 ARG B CA 1
ATOM 5441 C C . ARG B 1 270 ? 31.109 20.688 -0.298 1 82.44 270 ARG B C 1
ATOM 5443 O O . ARG B 1 270 ? 30.969 20.156 -1.399 1 82.44 270 ARG B O 1
ATOM 5450 N N . ASN B 1 271 ? 30.609 20.344 0.843 1 86.81 271 ASN B N 1
ATOM 5451 C CA . ASN B 1 271 ? 29.594 19.312 0.893 1 86.81 271 ASN B CA 1
ATOM 5452 C C . ASN B 1 271 ? 28.297 19.828 1.526 1 86.81 271 ASN B C 1
ATOM 5454 O O . ASN B 1 271 ? 28.344 20.547 2.521 1 86.81 271 ASN B O 1
ATOM 5458 N N . GLU B 1 272 ? 27.266 19.547 0.896 1 88.75 272 GLU B N 1
ATOM 5459 C CA . GLU B 1 272 ? 25.984 20 1.432 1 88.75 272 GLU B CA 1
ATOM 5460 C C . GLU B 1 272 ? 25.156 18.828 1.969 1 88.75 272 GLU B C 1
ATOM 5462 O O . GLU B 1 272 ? 24.859 17.891 1.236 1 88.75 272 GLU B O 1
ATOM 5467 N N . TRP B 1 273 ? 24.859 18.922 3.219 1 93.31 273 TRP B N 1
ATOM 5468 C CA . TRP B 1 273 ? 24.062 17.906 3.887 1 93.31 273 TRP B CA 1
ATOM 5469 C C . TRP B 1 273 ? 22.703 18.453 4.32 1 93.31 273 TRP B C 1
ATOM 5471 O O . TRP B 1 273 ? 22.641 19.484 4.988 1 93.31 273 TRP B O 1
ATOM 5481 N N . TYR B 1 274 ? 21.703 17.781 3.936 1 93.75 274 TYR B N 1
ATOM 5482 C CA . TYR B 1 274 ? 20.344 18.188 4.312 1 93.75 274 TYR B CA 1
ATOM 5483 C C . TYR B 1 274 ? 19.641 17.062 5.07 1 93.75 274 TYR B C 1
ATOM 5485 O O . TYR B 1 274 ? 19.781 15.891 4.73 1 93.75 274 TYR B O 1
ATOM 5493 N N . ALA B 1 275 ? 18.938 17.406 6.082 1 93.5 275 ALA B N 1
ATOM 5494 C CA . ALA B 1 275 ? 18.016 16.516 6.777 1 93.5 275 ALA B CA 1
ATOM 5495 C C . ALA B 1 275 ? 16.594 17.078 6.777 1 93.5 275 ALA B C 1
ATOM 5497 O O . ALA B 1 275 ? 16.406 18.281 6.953 1 93.5 275 ALA B O 1
ATOM 5498 N N . ILE B 1 276 ? 15.68 16.203 6.566 1 92.62 276 ILE B N 1
ATOM 5499 C CA . ILE B 1 276 ? 14.281 16.609 6.629 1 92.62 276 ILE B CA 1
ATOM 5500 C C . ILE B 1 276 ? 13.695 16.25 7.988 1 92.62 276 ILE B C 1
ATOM 5502 O O . ILE B 1 276 ? 13.617 15.07 8.344 1 92.62 276 ILE B O 1
ATOM 5506 N N . ASP B 1 277 ? 13.352 17.172 8.688 1 87.12 277 ASP B N 1
ATOM 5507 C CA . ASP B 1 277 ? 12.641 17.031 9.953 1 87.12 277 ASP B CA 1
ATOM 5508 C C . ASP B 1 277 ? 11.57 18.109 10.109 1 87.12 277 ASP B C 1
ATOM 5510 O O . ASP B 1 277 ? 11.867 19.219 10.555 1 87.12 277 ASP B O 1
ATOM 5514 N N . LEU B 1 278 ? 10.438 17.75 9.891 1 80.81 278 LEU B N 1
ATOM 5515 C CA . LEU B 1 278 ? 9.383 18.734 9.68 1 80.81 278 LEU B CA 1
ATOM 5516 C C . LEU B 1 278 ? 8.828 19.234 11.008 1 80.81 278 LEU B C 1
ATOM 5518 O O . LEU B 1 278 ? 8.258 20.328 11.078 1 80.81 278 LEU B O 1
ATOM 5522 N N . HIS B 1 279 ? 9.047 18.484 12.031 1 70.19 279 HIS B N 1
ATOM 5523 C CA . HIS B 1 279 ? 8.289 18.781 13.25 1 70.19 279 HIS B CA 1
ATOM 5524 C C . HIS B 1 279 ? 9.227 19.125 14.406 1 70.19 279 HIS B C 1
ATOM 5526 O O . HIS B 1 279 ? 8.773 19.5 15.484 1 70.19 279 HIS B O 1
ATOM 5532 N N . ASN B 1 280 ? 10.539 18.891 14.156 1 60.97 280 ASN B N 1
ATOM 5533 C CA . ASN B 1 280 ? 11.461 19 15.281 1 60.97 280 ASN B CA 1
ATOM 5534 C C . ASN B 1 280 ? 12.414 20.188 15.102 1 60.97 280 ASN B C 1
ATOM 5536 O O . ASN B 1 280 ? 13.617 20.062 15.352 1 60.97 280 ASN B O 1
ATOM 5540 N N . ASP B 1 281 ? 11.758 21.203 14.766 1 57.66 281 ASP B N 1
ATOM 5541 C CA . ASP B 1 281 ? 12.617 22.375 14.602 1 57.66 281 ASP B CA 1
ATOM 5542 C C . ASP B 1 281 ? 13.281 22.75 15.922 1 57.66 281 ASP B C 1
ATOM 5544 O O . ASP B 1 281 ? 14.477 23.062 15.961 1 57.66 281 ASP B O 1
ATOM 5548 N N . SER B 1 282 ? 12.461 22.516 16.906 1 57.44 282 SER B N 1
ATOM 5549 C CA . SER B 1 282 ? 12.977 22.906 18.203 1 57.44 282 SER B CA 1
ATOM 5550 C C . SER B 1 282 ? 14.078 21.969 18.672 1 57.44 282 SER B C 1
ATOM 5552 O O . SER B 1 282 ? 15.031 22.391 19.328 1 57.44 282 SER B O 1
ATOM 5554 N N . TYR B 1 283 ? 13.953 20.797 18.266 1 68.5 283 TYR B N 1
ATOM 5555 C CA . TYR B 1 283 ? 14.961 19.797 18.609 1 68.5 283 TYR B CA 1
ATOM 5556 C C . TYR B 1 283 ? 16.312 20.141 17.984 1 68.5 283 TYR B C 1
ATOM 5558 O O . TYR B 1 283 ? 17.344 20.109 18.656 1 68.5 283 TYR B O 1
ATOM 5566 N N . TYR B 1 284 ? 16.297 20.578 16.875 1 68.31 284 TYR B N 1
ATOM 5567 C CA . TYR B 1 284 ? 17.516 20.938 16.172 1 68.31 284 TYR B CA 1
ATOM 5568 C C . TYR B 1 284 ? 18.031 22.312 16.625 1 68.31 284 TYR B C 1
ATOM 5570 O O . TYR B 1 284 ? 19.234 22.516 16.75 1 68.31 284 TYR B O 1
ATOM 5578 N N . ALA B 1 285 ? 17.062 23.141 16.875 1 62.25 285 ALA B N 1
ATOM 5579 C CA . ALA B 1 285 ? 17.438 24.469 17.344 1 62.25 285 ALA B CA 1
ATOM 5580 C C . ALA B 1 285 ? 18.172 24.406 18.672 1 62.25 285 ALA B C 1
ATOM 5582 O O . ALA B 1 285 ? 19.094 25.172 18.922 1 62.25 285 ALA B O 1
ATOM 5583 N N . ALA B 1 286 ? 17.75 23.422 19.391 1 65.25 286 ALA B N 1
ATOM 5584 C CA . ALA B 1 286 ? 18.312 23.312 20.734 1 65.25 286 ALA B CA 1
ATOM 5585 C C . ALA B 1 286 ? 19.547 22.438 20.75 1 65.25 286 ALA B C 1
ATOM 5587 O O . ALA B 1 286 ? 20.125 22.188 21.812 1 65.25 286 ALA B O 1
ATOM 5588 N N . GLY B 1 287 ? 19.953 22.031 19.656 1 68.19 287 GLY B N 1
ATOM 5589 C CA . GLY B 1 287 ? 21.188 21.266 19.609 1 68.19 287 GLY B CA 1
ATOM 5590 C C . GLY B 1 287 ? 20.969 19.781 19.453 1 68.19 287 GLY B C 1
ATOM 5591 O O . GLY B 1 287 ? 21.328 19 20.344 1 68.19 287 GLY B O 1
ATOM 5592 N N . ALA B 1 288 ? 20.547 19.297 18.406 1 78.62 288 ALA B N 1
ATOM 5593 C CA . ALA B 1 288 ? 20.266 17.891 18.109 1 78.62 288 ALA B CA 1
ATOM 5594 C C . ALA B 1 288 ? 21.562 17.078 18.062 1 78.62 288 ALA B C 1
ATOM 5596 O O . ALA B 1 288 ? 21.516 15.844 18.141 1 78.62 288 ALA B O 1
ATOM 5597 N N . TRP B 1 289 ? 22.703 17.844 18.016 1 86.94 289 TRP B N 1
ATOM 5598 C CA . TRP B 1 289 ? 24 17.188 17.969 1 86.94 289 TRP B CA 1
ATOM 5599 C C . TRP B 1 289 ? 24.422 16.672 19.344 1 86.94 289 TRP B C 1
ATOM 5601 O O . TRP B 1 289 ? 25.297 15.812 19.469 1 86.94 289 TRP B O 1
ATOM 5611 N N . LYS B 1 290 ? 23.781 17.281 20.422 1 86.88 290 LYS B N 1
ATOM 5612 C CA . LYS B 1 290 ? 24.172 16.969 21.797 1 86.88 290 LYS B CA 1
ATOM 5613 C C . LYS B 1 290 ? 23.438 15.75 22.328 1 86.88 290 LYS B C 1
ATOM 5615 O O . LYS B 1 290 ? 22.203 15.742 22.391 1 86.88 290 LYS B O 1
ATOM 5620 N N . GLN B 1 291 ? 24.156 14.664 22.703 1 85.75 291 GLN B N 1
ATOM 5621 C CA . GLN B 1 291 ? 23.578 13.469 23.297 1 85.75 291 GLN B CA 1
ATOM 5622 C C . GLN B 1 291 ? 24.188 13.164 24.656 1 85.75 291 GLN B C 1
ATOM 5624 O O . GLN B 1 291 ? 23.828 12.18 25.312 1 85.75 291 GLN B O 1
ATOM 5629 N N . GLY B 1 292 ? 25.078 13.969 25.031 1 85.94 292 GLY B N 1
ATOM 5630 C CA . GLY B 1 292 ? 25.703 13.82 26.328 1 85.94 292 GLY B CA 1
ATOM 5631 C C . GLY B 1 292 ? 26.812 12.789 26.344 1 85.94 292 GLY B C 1
ATOM 5632 O O . GLY B 1 292 ? 27.109 12.195 27.375 1 85.94 292 GLY B O 1
ATOM 5633 N N . ASP B 1 293 ? 27.375 12.562 25.172 1 90.44 293 ASP B N 1
ATOM 5634 C CA . ASP B 1 293 ? 28.453 11.578 25.094 1 90.44 293 ASP B CA 1
ATOM 5635 C C . ASP B 1 293 ? 29.766 12.234 24.656 1 90.44 293 ASP B C 1
ATOM 5637 O O . ASP B 1 293 ? 29.859 13.461 24.578 1 90.44 293 ASP B O 1
ATOM 5641 N N . GLU B 1 294 ? 30.828 11.461 24.453 1 91.44 294 GLU B N 1
ATOM 5642 C CA . GLU B 1 294 ? 32.188 11.953 24.188 1 91.44 294 GLU B CA 1
ATOM 5643 C C . GLU B 1 294 ? 32.281 12.516 22.766 1 91.44 294 GLU B C 1
ATOM 5645 O O . GLU B 1 294 ? 33.25 13.219 22.453 1 91.44 294 GLU B O 1
ATOM 5650 N N . GLN B 1 295 ? 31.312 12.289 22 1 92.5 295 GLN B N 1
ATOM 5651 C CA . GLN B 1 295 ? 31.422 12.695 20.594 1 92.5 295 GLN B CA 1
ATOM 5652 C C . GLN B 1 295 ? 30.672 14.008 20.344 1 92.5 295 GLN B C 1
ATOM 5654 O O . GLN B 1 295 ? 30.562 14.453 19.203 1 92.5 295 GLN B O 1
ATOM 5659 N N . ASP B 1 296 ? 30.234 14.656 21.344 1 92.44 296 ASP B N 1
ATOM 5660 C CA . ASP B 1 296 ? 29.375 15.836 21.219 1 92.44 296 ASP B CA 1
ATOM 5661 C C . ASP B 1 296 ? 30.109 16.969 20.5 1 92.44 296 ASP B C 1
ATOM 5663 O O . ASP B 1 296 ? 29.547 17.625 19.625 1 92.44 296 ASP B O 1
ATOM 5667 N N . LEU B 1 297 ? 31.312 17.094 20.859 1 91.12 297 LEU B N 1
ATOM 5668 C CA . LEU B 1 297 ? 32.062 18.172 20.219 1 91.12 297 LEU B CA 1
ATOM 5669 C C . LEU B 1 297 ? 32.281 17.891 18.734 1 91.12 297 LEU B C 1
ATOM 5671 O O . LEU B 1 297 ? 32.156 18.797 17.906 1 91.12 297 LEU B O 1
ATOM 5675 N N . LYS B 1 298 ? 32.562 16.688 18.453 1 92.62 298 LYS B N 1
ATOM 5676 C CA . LYS B 1 298 ? 32.75 16.297 17.047 1 92.62 298 LYS B CA 1
ATOM 5677 C C . LYS B 1 298 ? 31.438 16.422 16.281 1 92.62 298 LYS B C 1
ATOM 5679 O O . LYS B 1 298 ? 31.438 16.859 15.125 1 92.62 298 LYS B O 1
ATOM 5684 N N . ALA B 1 299 ? 30.422 16.016 16.922 1 93.75 299 ALA B N 1
ATOM 5685 C CA . ALA B 1 299 ? 29.094 16.125 16.297 1 93.75 299 ALA B CA 1
ATOM 5686 C C . ALA B 1 299 ? 28.734 17.578 16.031 1 93.75 299 ALA B C 1
ATOM 5688 O O . ALA B 1 299 ? 28.188 17.906 14.977 1 93.75 299 ALA B O 1
ATOM 5689 N N . LYS B 1 300 ? 29.031 18.375 17 1 92.25 300 LYS B N 1
ATOM 5690 C CA . LYS B 1 300 ? 28.766 19.812 16.844 1 92.25 300 LYS B CA 1
ATOM 5691 C C . LYS B 1 300 ? 29.484 20.375 15.617 1 92.25 300 LYS B C 1
ATOM 5693 O O . LYS B 1 300 ? 28.891 21.125 14.852 1 92.25 300 LYS B O 1
ATOM 5698 N N . ILE B 1 301 ? 30.688 19.969 15.43 1 91.25 301 ILE B N 1
ATOM 5699 C CA . ILE B 1 301 ? 31.484 20.438 14.297 1 91.25 301 ILE B CA 1
ATOM 5700 C C . ILE B 1 301 ? 30.906 19.875 13 1 91.25 301 ILE B C 1
ATOM 5702 O O . ILE B 1 301 ? 30.781 20.609 12.008 1 91.25 301 ILE B O 1
ATOM 5706 N N . ALA B 1 302 ? 30.578 18.688 13.008 1 92.75 302 ALA B N 1
ATOM 5707 C CA . ALA B 1 302 ? 30.031 18.047 11.82 1 92.75 302 ALA B CA 1
ATOM 5708 C C . ALA B 1 302 ? 28.719 18.719 11.398 1 92.75 302 ALA B C 1
ATOM 5710 O O . ALA B 1 302 ? 28.438 18.844 10.203 1 92.75 302 ALA B O 1
ATOM 5711 N N . TYR B 1 303 ? 27.938 19.156 12.367 1 93.62 303 TYR B N 1
ATOM 5712 C CA . TYR B 1 303 ? 26.594 19.688 12.125 1 93.62 303 TYR B CA 1
ATOM 5713 C C . TYR B 1 303 ? 26.672 21.078 11.484 1 93.62 303 TYR B C 1
ATOM 5715 O O . TYR B 1 303 ? 25.656 21.594 11.008 1 93.62 303 TYR B O 1
ATOM 5723 N N . ARG B 1 304 ? 27.875 21.562 11.367 1 91.5 304 ARG B N 1
ATOM 5724 C CA . ARG B 1 304 ? 28.047 22.844 10.68 1 91.5 304 ARG B CA 1
ATOM 5725 C C . ARG B 1 304 ? 27.688 22.719 9.203 1 91.5 304 ARG B C 1
ATOM 5727 O O . ARG B 1 304 ? 27.281 23.688 8.57 1 91.5 304 ARG B O 1
ATOM 5734 N N . ALA B 1 305 ? 27.875 21.562 8.758 1 91.69 305 ALA B N 1
ATOM 5735 C CA . ALA B 1 305 ? 27.609 21.312 7.348 1 91.69 305 ALA B CA 1
ATOM 5736 C C . ALA B 1 305 ? 26.156 20.875 7.141 1 91.69 305 ALA B C 1
ATOM 5738 O O . ALA B 1 305 ? 25.688 20.766 6.004 1 91.69 305 ALA B O 1
ATOM 5739 N N . LEU B 1 306 ? 25.406 20.688 8.234 1 93.69 306 LEU B N 1
ATOM 5740 C CA . LEU B 1 306 ? 24.047 20.141 8.164 1 93.69 306 LEU B CA 1
ATOM 5741 C C . LEU B 1 306 ? 23.016 21.25 8.094 1 93.69 306 LEU B C 1
ATOM 5743 O O . LEU B 1 306 ? 23.094 22.234 8.844 1 93.69 306 LEU B O 1
ATOM 5747 N N . GLN B 1 307 ? 22.156 21.172 7.188 1 92.62 307 GLN B N 1
ATOM 5748 C CA . GLN B 1 307 ? 20.953 22 7.121 1 92.62 307 GLN B CA 1
ATOM 5749 C C . GLN B 1 307 ? 19.688 21.172 7.273 1 92.62 307 GLN B C 1
ATOM 5751 O O . GLN B 1 307 ? 19.641 20.016 6.832 1 92.62 307 GLN B O 1
ATOM 5756 N N . VAL B 1 308 ? 18.703 21.781 7.949 1 92.56 308 VAL B N 1
ATOM 5757 C CA . VAL B 1 308 ? 17.5 21.016 8.266 1 92.56 308 VAL B CA 1
ATOM 5758 C C . VAL B 1 308 ? 16.281 21.688 7.633 1 92.56 308 VAL B C 1
ATOM 5760 O O . VAL B 1 308 ? 16.078 22.891 7.793 1 92.56 308 VAL B O 1
ATOM 5763 N N . ILE B 1 309 ? 15.578 20.922 6.91 1 92.38 309 ILE B N 1
ATOM 5764 C CA . ILE B 1 309 ? 14.336 21.391 6.305 1 92.38 309 ILE B CA 1
ATOM 5765 C C . ILE B 1 309 ? 13.172 21.141 7.262 1 92.38 309 ILE B C 1
ATOM 5767 O O . ILE B 1 309 ? 12.961 20.016 7.711 1 92.38 309 ILE B O 1
ATOM 5771 N N . THR B 1 310 ? 12.375 22.172 7.582 1 89.31 310 THR B N 1
ATOM 5772 C CA . THR B 1 310 ? 11.305 22.078 8.57 1 89.31 310 THR B CA 1
ATOM 5773 C C . THR B 1 310 ? 10.102 22.922 8.141 1 89.31 310 THR B C 1
ATOM 5775 O O . THR B 1 310 ? 10.188 23.688 7.188 1 89.31 310 THR B O 1
ATOM 5778 N N . PHE B 1 311 ? 9.023 22.719 8.836 1 85.25 311 PHE B N 1
ATOM 5779 C CA . PHE B 1 311 ? 7.863 23.594 8.68 1 85.25 311 PHE B CA 1
ATOM 5780 C C . PHE B 1 311 ? 8.086 24.938 9.367 1 85.25 311 PHE B C 1
ATOM 5782 O O . PHE B 1 311 ? 8.781 25 10.391 1 85.25 311 PHE B O 1
ATOM 5789 N N . ILE B 1 312 ? 7.531 25.969 8.766 1 82.56 312 ILE B N 1
ATOM 5790 C CA . ILE B 1 312 ? 7.484 27.25 9.469 1 82.56 312 ILE B CA 1
ATOM 5791 C C . ILE B 1 312 ? 6.32 27.25 10.461 1 82.56 312 ILE B C 1
ATOM 5793 O O . ILE B 1 312 ? 5.184 26.953 10.086 1 82.56 312 ILE B O 1
ATOM 5797 N N . VAL B 1 313 ? 6.684 27.484 11.688 1 71 313 VAL B N 1
ATOM 5798 C CA . VAL B 1 313 ? 5.648 27.547 12.711 1 71 313 VAL B CA 1
ATOM 5799 C C . VAL B 1 313 ? 5.445 29 13.141 1 71 313 VAL B C 1
ATOM 5801 O O . VAL B 1 313 ? 6.398 29.672 13.539 1 71 313 VAL B O 1
ATOM 5804 N N . THR B 1 314 ? 4.316 29.484 12.797 1 72 314 THR B N 1
ATOM 5805 C CA . THR B 1 314 ? 3.979 30.828 13.281 1 72 314 THR B CA 1
ATOM 5806 C C . THR B 1 314 ? 3.146 30.734 14.562 1 72 314 THR B C 1
ATOM 5808 O O . THR B 1 314 ? 2.188 29.969 14.633 1 72 314 THR B O 1
ATOM 5811 N N . LYS B 1 315 ? 3.572 31.422 15.594 1 76.38 315 LYS B N 1
ATOM 5812 C CA . LYS B 1 315 ? 2.82 31.422 16.844 1 76.38 315 LYS B CA 1
ATOM 5813 C C . LYS B 1 315 ? 2.062 32.719 17.047 1 76.38 315 LYS B C 1
ATOM 5815 O O . LYS B 1 315 ? 2.658 33.75 17.391 1 76.38 315 LYS B O 1
ATOM 5820 N N . THR B 1 316 ? 0.744 32.625 16.766 1 82.38 316 THR B N 1
ATOM 5821 C CA . THR B 1 316 ? -0.155 33.75 16.969 1 82.38 316 THR B CA 1
ATOM 5822 C C . THR B 1 316 ? -0.644 33.812 18.422 1 82.38 316 THR B C 1
ATOM 5824 O O . THR B 1 316 ? -0.528 32.812 19.156 1 82.38 316 THR B O 1
ATOM 5827 N N . PRO B 1 317 ? -1.154 34.969 18.844 1 87.06 317 PRO B N 1
ATOM 5828 C CA . PRO B 1 317 ? -1.768 35.031 20.172 1 87.06 317 PRO B CA 1
ATOM 5829 C C . PRO B 1 317 ? -2.908 34.031 20.328 1 87.06 317 PRO B C 1
ATOM 5831 O O . PRO B 1 317 ? -3.072 33.438 21.406 1 87.06 317 PRO B O 1
ATOM 5834 N N . GLU B 1 318 ? -3.668 33.906 19.312 1 88.56 318 GLU B N 1
ATOM 5835 C CA . GLU B 1 318 ? -4.754 32.938 19.328 1 88.56 318 GLU B CA 1
ATOM 5836 C C . GLU B 1 318 ? -4.223 31.531 19.531 1 88.56 318 GLU B C 1
ATOM 5838 O O . GLU B 1 318 ? -4.824 30.734 20.266 1 88.56 318 GLU B O 1
ATOM 5843 N N . PHE B 1 319 ? -3.141 31.312 18.984 1 90.75 319 PHE B N 1
ATOM 5844 C CA . PHE B 1 319 ? -2.521 30 19.125 1 90.75 319 PHE B CA 1
ATOM 5845 C C . PHE B 1 319 ? -2.066 29.781 20.562 1 90.75 319 PHE B C 1
ATOM 5847 O O . PHE B 1 319 ? -2.197 28.672 21.094 1 90.75 319 PHE B O 1
ATOM 5854 N N . ASN B 1 320 ? -1.533 30.812 21.094 1 90.31 320 ASN B N 1
ATOM 5855 C CA . ASN B 1 320 ? -1.07 30.688 22.484 1 90.31 320 ASN B CA 1
ATOM 5856 C C . ASN B 1 320 ? -2.219 30.359 23.422 1 90.31 320 ASN B C 1
ATOM 5858 O O . ASN B 1 320 ? -2.061 29.547 24.344 1 90.31 320 ASN B O 1
ATOM 5862 N N . ARG B 1 321 ? -3.291 31.031 23.203 1 92.75 321 ARG B N 1
ATOM 5863 C CA . ARG B 1 321 ? -4.473 30.734 24.016 1 92.75 321 ARG B CA 1
ATOM 5864 C C . ARG B 1 321 ? -4.961 29.312 23.797 1 92.75 321 ARG B C 1
ATOM 5866 O O . ARG B 1 321 ? -5.309 28.609 24.75 1 92.75 321 ARG B O 1
ATOM 5873 N N . PHE B 1 322 ? -4.961 29 22.594 1 94.75 322 PHE B N 1
ATOM 5874 C CA . PHE B 1 322 ? -5.332 27.656 22.203 1 94.75 322 PHE B CA 1
ATOM 5875 C C . PHE B 1 322 ? -4.418 26.625 22.875 1 94.75 322 PHE B C 1
ATOM 5877 O O . PHE B 1 322 ? -4.891 25.688 23.516 1 94.75 322 PHE B O 1
ATOM 5884 N N . SER B 1 323 ? -3.172 26.812 22.781 1 92.62 323 SER B N 1
ATOM 5885 C CA . SER B 1 323 ? -2.168 25.891 23.328 1 92.62 323 SER B CA 1
ATOM 5886 C C . SER B 1 323 ? -2.312 25.734 24.844 1 92.62 323 SER B C 1
ATOM 5888 O O . SER B 1 323 ? -2.299 24.625 25.359 1 92.62 323 SER B O 1
ATOM 5890 N N . THR B 1 324 ? -2.555 26.828 25.453 1 93.44 324 THR B N 1
ATOM 5891 C CA . THR B 1 324 ? -2.717 26.812 26.906 1 93.44 324 THR B CA 1
ATOM 5892 C C . THR B 1 324 ? -3.959 26.031 27.297 1 93.44 324 THR B C 1
ATOM 5894 O O . THR B 1 324 ? -3.922 25.234 28.234 1 93.44 324 THR B O 1
ATOM 5897 N N . THR B 1 325 ? -5.008 26.281 26.594 1 95.31 325 THR B N 1
ATOM 5898 C CA . THR B 1 325 ? -6.262 25.594 26.875 1 95.31 325 THR B CA 1
ATOM 5899 C C . THR B 1 325 ? -6.105 24.094 26.703 1 95.31 325 THR B C 1
ATOM 5901 O O . THR B 1 325 ? -6.551 23.312 27.547 1 95.31 325 THR B O 1
ATOM 5904 N N . ILE B 1 326 ? -5.473 23.688 25.641 1 95.75 326 ILE B N 1
ATOM 5905 C CA . ILE B 1 326 ? -5.301 22.281 25.312 1 95.75 326 ILE B CA 1
ATOM 5906 C C . ILE B 1 326 ? -4.414 21.609 26.375 1 95.75 326 ILE B C 1
ATOM 5908 O O . ILE B 1 326 ? -4.723 20.516 26.859 1 95.75 326 ILE B O 1
ATOM 5912 N N . LEU B 1 327 ? -3.332 22.281 26.719 1 93.88 327 LEU B N 1
ATOM 5913 C CA . LEU B 1 327 ? -2.406 21.734 27.703 1 93.88 327 LEU B CA 1
ATOM 5914 C C . LEU B 1 327 ? -3.09 21.578 29.062 1 93.88 327 LEU B C 1
ATOM 5916 O O . LEU B 1 327 ? -2.84 20.594 29.766 1 93.88 327 LEU B O 1
ATOM 5920 N N . ASN B 1 328 ? -3.953 22.516 29.391 1 94.12 328 ASN B N 1
ATOM 5921 C CA . ASN B 1 328 ? -4.73 22.406 30.625 1 94.12 328 ASN B CA 1
ATOM 5922 C C . ASN B 1 328 ? -5.695 21.219 30.578 1 94.12 328 ASN B C 1
ATOM 5924 O O . ASN B 1 328 ? -5.883 20.531 31.578 1 94.12 328 ASN B O 1
ATOM 5928 N N . GLU B 1 329 ? -6.289 21.016 29.453 1 94.75 329 GLU B N 1
ATOM 5929 C CA . GLU B 1 329 ? -7.195 19.891 29.281 1 94.75 329 GLU B CA 1
ATOM 5930 C C . GLU B 1 329 ? -6.449 18.562 29.406 1 94.75 329 GLU B C 1
ATOM 5932 O O . GLU B 1 329 ? -6.961 17.594 29.984 1 94.75 329 GLU B O 1
ATOM 5937 N N . TYR B 1 330 ? -5.285 18.484 28.828 1 93.5 330 TYR B N 1
ATOM 5938 C CA . TYR B 1 330 ? -4.461 17.297 28.938 1 93.5 330 TYR B CA 1
ATOM 5939 C C . TYR B 1 330 ? -4.203 16.953 30.406 1 93.5 330 TYR B C 1
ATOM 5941 O O . TYR B 1 330 ? -4.336 15.797 30.812 1 93.5 330 TYR B O 1
ATOM 5949 N N . ARG B 1 331 ? -3.803 17.953 31.141 1 91.56 331 ARG B N 1
ATOM 5950 C CA . ARG B 1 331 ? -3.512 17.766 32.562 1 91.56 331 ARG B CA 1
ATOM 5951 C C . ARG B 1 331 ? -4.75 17.297 33.312 1 91.56 331 ARG B C 1
ATOM 5953 O O . ARG B 1 331 ? -4.684 16.359 34.125 1 91.56 331 ARG B O 1
ATOM 5960 N N . SER B 1 332 ? -5.824 17.922 33.062 1 93.81 332 SER B N 1
ATOM 5961 C CA . SER B 1 332 ? -7.062 17.609 33.781 1 93.81 332 SER B CA 1
ATOM 5962 C C . SER B 1 332 ? -7.551 16.203 33.438 1 93.81 332 SER B C 1
ATOM 5964 O O . SER B 1 332 ? -8.094 15.516 34.312 1 93.81 332 SER B O 1
ATOM 5966 N N . ARG B 1 333 ? -7.305 15.734 32.156 1 93.75 333 ARG B N 1
ATOM 5967 C CA . ARG B 1 333 ? -7.82 14.445 31.703 1 93.75 333 ARG B CA 1
ATOM 5968 C C . ARG B 1 333 ? -6.758 13.359 31.844 1 93.75 333 ARG B C 1
ATOM 5970 O O . ARG B 1 333 ? -7.043 12.18 31.625 1 93.75 333 ARG B O 1
ATOM 5977 N N . GLY B 1 334 ? -5.582 13.719 32.219 1 90.69 334 GLY B N 1
ATOM 5978 C CA . GLY B 1 334 ? -4.496 12.758 32.344 1 90.69 334 GLY B CA 1
ATOM 5979 C C . GLY B 1 334 ? -4.023 12.203 31.016 1 90.69 334 GLY B C 1
ATOM 5980 O O . GLY B 1 334 ? -3.738 11.008 30.906 1 90.69 334 GLY B O 1
ATOM 5981 N N . VAL B 1 335 ? -4.004 13.062 29.984 1 90.75 335 VAL B N 1
ATOM 5982 C CA . VAL B 1 335 ? -3.604 12.625 28.656 1 90.75 335 VAL B CA 1
ATOM 5983 C C . VAL B 1 335 ? -2.084 12.695 28.531 1 90.75 335 VAL B C 1
ATOM 5985 O O . VAL B 1 335 ? -1.473 13.727 28.812 1 90.75 335 VAL B O 1
ATOM 5988 N N . THR B 1 336 ? -1.469 11.516 28.234 1 81.19 336 THR B N 1
ATOM 5989 C CA . THR B 1 336 ? -0.049 11.484 27.906 1 81.19 336 THR B CA 1
ATOM 5990 C C . THR B 1 336 ? 0.184 11.977 26.484 1 81.19 336 THR B C 1
ATOM 5992 O O . THR B 1 336 ? -0.375 11.43 25.531 1 81.19 336 THR B O 1
ATOM 5995 N N . HIS B 1 337 ? 0.816 12.992 26.406 1 75.5 337 HIS B N 1
ATOM 5996 C CA . HIS B 1 337 ? 1.045 13.578 25.094 1 75.5 337 HIS B CA 1
ATOM 5997 C C . HIS B 1 337 ? 2.535 13.734 24.812 1 75.5 337 HIS B C 1
ATOM 5999 O O . HIS B 1 337 ? 3.369 13.172 25.531 1 75.5 337 HIS B O 1
ATOM 6005 N N . SER B 1 338 ? 2.99 14.703 24 1 65.94 338 SER B N 1
ATOM 6006 C CA . SER B 1 338 ? 4.371 14.844 23.547 1 65.94 338 SER B CA 1
ATOM 6007 C C . SER B 1 338 ? 5.285 15.273 24.688 1 65.94 338 SER B C 1
ATOM 6009 O O . SER B 1 338 ? 4.828 15.875 25.656 1 65.94 338 SER B O 1
ATOM 6011 N N . GLU B 1 339 ? 6.426 14.812 24.656 1 57.78 339 GLU B N 1
ATOM 6012 C CA . GLU B 1 339 ? 7.469 15.125 25.625 1 57.78 339 GLU B CA 1
ATOM 6013 C C . GLU B 1 339 ? 7.742 16.625 25.688 1 57.78 339 GLU B C 1
ATOM 6015 O O . GLU B 1 339 ? 8.18 17.141 26.719 1 57.78 339 GLU B O 1
ATOM 6020 N N . THR B 1 340 ? 7.426 17.281 24.641 1 59.19 340 THR B N 1
ATOM 6021 C CA . THR B 1 340 ? 7.875 18.672 24.516 1 59.19 340 THR B CA 1
ATOM 6022 C C . THR B 1 340 ? 6.883 19.625 25.172 1 59.19 340 THR B C 1
ATOM 6024 O O . THR B 1 340 ? 7.145 20.828 25.266 1 59.19 340 THR B O 1
ATOM 6027 N N . GLN B 1 341 ? 5.848 19.094 25.797 1 63.09 341 GLN B N 1
ATOM 6028 C CA . GLN B 1 341 ? 4.828 19.906 26.453 1 63.09 341 GLN B CA 1
ATOM 6029 C C . GLN B 1 341 ? 4.23 20.922 25.5 1 63.09 341 GLN B C 1
ATOM 6031 O O . GLN B 1 341 ? 3.953 22.062 25.875 1 63.09 341 GLN B O 1
ATOM 6036 N N . GLN B 1 342 ? 4.348 20.766 24.234 1 77.88 342 GLN B N 1
ATOM 6037 C CA . GLN B 1 342 ? 3.721 21.609 23.234 1 77.88 342 GLN B CA 1
ATOM 6038 C C . GLN B 1 342 ? 2.619 20.844 22.484 1 77.88 342 GLN B C 1
ATOM 6040 O O . GLN B 1 342 ? 2.643 19.625 22.422 1 77.88 342 GLN B O 1
ATOM 6045 N N . VAL B 1 343 ? 1.603 21.719 22.141 1 86.81 343 VAL B N 1
ATOM 6046 C CA . VAL B 1 343 ? 0.544 21.141 21.312 1 86.81 343 VAL B CA 1
ATOM 6047 C C . VAL B 1 343 ? 1.103 20.75 19.953 1 86.81 343 VAL B C 1
ATOM 6049 O O . VAL B 1 343 ? 1.845 21.516 19.328 1 86.81 343 VAL B O 1
ATOM 6052 N N . ASN B 1 344 ? 0.774 19.562 19.562 1 85.44 344 ASN B N 1
ATOM 6053 C CA . ASN B 1 344 ? 1.359 19.109 18.297 1 85.44 344 ASN B CA 1
ATOM 6054 C C . ASN B 1 344 ? 0.525 19.531 17.094 1 85.44 344 ASN B C 1
ATOM 6056 O O . ASN B 1 344 ? -0.581 20.062 17.266 1 85.44 344 ASN B O 1
ATOM 6060 N N . GLU B 1 345 ? 1.015 19.406 15.961 1 85.62 345 GLU B N 1
ATOM 6061 C CA . GLU B 1 345 ? 0.466 19.938 14.719 1 85.62 345 GLU B CA 1
ATOM 6062 C C . GLU B 1 345 ? -0.841 19.25 14.344 1 85.62 345 GLU B C 1
ATOM 6064 O O . GLU B 1 345 ? -1.675 19.812 13.641 1 85.62 345 GLU B O 1
ATOM 6069 N N . TYR B 1 346 ? -1.008 18.031 14.758 1 92.06 346 TYR B N 1
ATOM 6070 C CA . TYR B 1 346 ? -2.232 17.312 14.422 1 92.06 346 TYR B CA 1
ATOM 6071 C C . TYR B 1 346 ? -3.432 17.906 15.148 1 92.06 346 TYR B C 1
ATOM 6073 O O . TYR B 1 346 ? -4.527 18 14.594 1 92.06 346 TYR B O 1
ATOM 6081 N N . VAL B 1 347 ? -3.17 18.312 16.375 1 93.88 347 VAL B N 1
ATOM 6082 C CA . VAL B 1 347 ? -4.246 18.938 17.141 1 93.88 347 VAL B CA 1
ATOM 6083 C C . VAL B 1 347 ? -4.691 20.219 16.438 1 93.88 347 VAL B C 1
ATOM 6085 O O . VAL B 1 347 ? -5.891 20.469 16.297 1 93.88 347 VAL B O 1
ATOM 6088 N N . GLU B 1 348 ? -3.732 20.969 16.016 1 92.94 348 GLU B N 1
ATOM 6089 C CA . GLU B 1 348 ? -4.02 22.156 15.227 1 92.94 348 GLU B CA 1
ATOM 6090 C C . GLU B 1 348 ? -4.781 21.812 13.953 1 92.94 348 GLU B C 1
ATOM 6092 O O . GLU B 1 348 ? -5.742 22.484 13.594 1 92.94 348 GLU B O 1
ATOM 6097 N N . GLY B 1 349 ? -4.312 20.781 13.312 1 94.88 349 GLY B N 1
ATOM 6098 C CA . GLY B 1 349 ? -4.922 20.344 12.062 1 94.88 349 GLY B CA 1
ATOM 6099 C C . GLY B 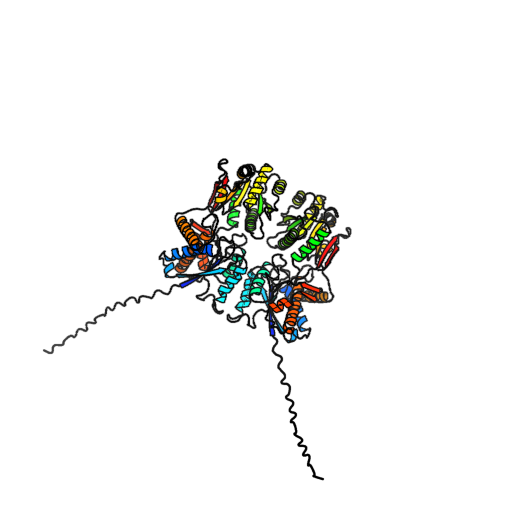1 349 ? -6.383 19.969 12.219 1 94.88 349 GLY B C 1
ATOM 6100 O O . GLY B 1 349 ? -7.215 20.344 11.391 1 94.88 349 GLY B O 1
ATOM 6101 N N . PHE B 1 350 ? -6.699 19.219 13.242 1 97.88 350 PHE B N 1
ATOM 6102 C CA . PHE B 1 350 ? -8.078 18.797 13.477 1 97.88 350 PHE B CA 1
ATOM 6103 C C . PHE B 1 350 ? -8.953 20 13.797 1 97.88 350 PHE B C 1
ATOM 6105 O O . PHE B 1 350 ? -10.109 20.078 13.367 1 97.88 350 PHE B O 1
ATOM 6112 N N . HIS B 1 351 ? -8.414 20.922 14.602 1 96.88 351 HIS B N 1
ATOM 6113 C CA . HIS B 1 351 ? -9.125 22.172 14.859 1 96.88 351 HIS B CA 1
ATOM 6114 C C . HIS B 1 351 ? -9.453 22.906 13.562 1 96.88 351 HIS B C 1
ATOM 6116 O O . HIS B 1 351 ? -10.617 23.219 13.305 1 96.88 351 HIS B O 1
ATOM 6122 N N . ASP B 1 352 ? -8.492 23.141 12.781 1 96.19 352 ASP B N 1
ATOM 6123 C CA . ASP B 1 352 ? -8.641 23.922 11.555 1 96.19 352 ASP B CA 1
ATOM 6124 C C . ASP B 1 352 ? -9.539 23.203 10.555 1 96.19 352 ASP B C 1
ATOM 6126 O O . ASP B 1 352 ? -10.242 23.844 9.773 1 96.19 352 ASP B O 1
ATOM 6130 N N . ALA B 1 353 ? -9.477 21.859 10.562 1 98.19 353 ALA B N 1
ATOM 6131 C CA . ALA B 1 353 ? -10.344 21.078 9.688 1 98.19 353 ALA B CA 1
ATOM 6132 C C . ALA B 1 353 ? -11.812 21.359 9.984 1 98.19 353 ALA B C 1
ATOM 6134 O O . ALA B 1 353 ? -12.617 21.547 9.055 1 98.19 353 ALA B O 1
ATOM 6135 N N . ILE B 1 354 ? -12.164 21.406 11.227 1 97.06 354 ILE B N 1
ATOM 6136 C CA . ILE B 1 354 ? -13.539 21.688 11.625 1 97.06 354 ILE B CA 1
ATOM 6137 C C . ILE B 1 354 ? -13.914 23.109 11.195 1 97.06 354 ILE B C 1
ATOM 6139 O O . ILE B 1 354 ? -15 23.328 10.664 1 97.06 354 ILE B O 1
ATOM 6143 N N . MET B 1 355 ? -13 24.016 11.398 1 95.5 355 MET B N 1
ATOM 6144 C CA . MET B 1 355 ? -13.25 25.406 11.008 1 95.5 355 MET B CA 1
ATOM 6145 C C . MET B 1 355 ? -13.453 25.516 9.5 1 95.5 355 MET B C 1
ATOM 6147 O O . MET B 1 355 ? -14.359 26.203 9.039 1 95.5 355 MET B O 1
ATOM 6151 N N . LEU B 1 356 ? -12.609 24.828 8.75 1 97 356 LEU B N 1
ATOM 6152 C CA . LEU B 1 356 ? -12.727 24.812 7.297 1 97 356 LEU B CA 1
ATOM 6153 C C . LEU B 1 356 ? -14.07 24.234 6.867 1 97 356 LEU B C 1
ATOM 6155 O O . LEU B 1 356 ? -14.734 24.797 5.992 1 97 356 LEU B O 1
ATOM 6159 N N . TYR B 1 357 ? -14.445 23.141 7.52 1 97.31 357 TYR B N 1
ATOM 6160 C CA . TYR B 1 357 ? -15.695 22.469 7.168 1 97.31 357 TYR B CA 1
ATOM 6161 C C . TYR B 1 357 ? -16.891 23.359 7.457 1 97.31 357 TYR B C 1
ATOM 6163 O O . TYR B 1 357 ? -17.812 23.469 6.637 1 97.31 357 TYR B O 1
ATOM 6171 N N . ALA B 1 358 ? -16.875 23.984 8.57 1 94.94 358 ALA B N 1
ATOM 6172 C CA . ALA B 1 358 ? -17.969 24.875 8.945 1 94.94 358 ALA B CA 1
ATOM 6173 C C . ALA B 1 358 ? -18.109 26.016 7.941 1 94.94 358 ALA B C 1
ATOM 6175 O O . ALA B 1 358 ? -19.219 26.375 7.547 1 94.94 358 ALA B O 1
ATOM 6176 N N . ARG B 1 359 ? -17.031 26.516 7.582 1 94.38 359 ARG B N 1
ATOM 6177 C CA . ARG B 1 359 ? -17.031 27.578 6.574 1 94.38 359 ARG B CA 1
ATOM 6178 C C . ARG B 1 359 ? -17.641 27.078 5.266 1 94.38 359 ARG B C 1
ATOM 6180 O O . ARG B 1 359 ? -18.406 27.781 4.621 1 94.38 359 ARG B O 1
ATOM 6187 N N . ALA B 1 360 ? -17.234 25.891 4.848 1 96.75 360 ALA B N 1
ATOM 6188 C CA . ALA B 1 360 ? -17.734 25.297 3.607 1 96.75 360 ALA B CA 1
ATOM 6189 C C . ALA B 1 360 ? -19.234 25.062 3.678 1 96.75 360 ALA B C 1
ATOM 6191 O O . ALA B 1 360 ? -19.953 25.266 2.695 1 96.75 360 ALA B O 1
ATOM 6192 N N . LEU B 1 361 ? -19.703 24.578 4.836 1 95.75 361 LEU B N 1
ATOM 6193 C CA . LEU B 1 361 ? -21.141 24.391 5.027 1 95.75 361 LEU B CA 1
ATOM 6194 C C . LEU B 1 361 ? -21.891 25.719 4.879 1 95.75 361 LEU B C 1
ATOM 6196 O O . LEU B 1 361 ? -22.922 25.781 4.203 1 95.75 361 LEU B O 1
ATOM 6200 N N . ASN B 1 362 ? -21.344 26.75 5.512 1 92.81 362 ASN B N 1
ATOM 6201 C CA . ASN B 1 362 ? -21.953 28.078 5.414 1 92.81 362 ASN B CA 1
ATOM 6202 C C . ASN B 1 362 ? -22.016 28.562 3.971 1 92.81 362 ASN B C 1
ATOM 6204 O O . ASN B 1 362 ? -23.031 29.078 3.529 1 92.81 362 ASN B O 1
ATOM 6208 N N . ALA B 1 363 ? -20.953 28.375 3.281 1 94.56 363 ALA B N 1
ATOM 6209 C CA . ALA B 1 363 ? -20.906 28.781 1.876 1 94.56 363 ALA B CA 1
ATOM 6210 C C . ALA B 1 363 ? -21.922 28 1.052 1 94.56 363 ALA B C 1
ATOM 6212 O O . ALA B 1 363 ? -22.594 28.562 0.181 1 94.56 363 ALA B O 1
ATOM 6213 N N . THR B 1 364 ? -22.016 26.75 1.313 1 95.44 364 THR B N 1
ATOM 6214 C CA . THR B 1 364 ? -22.953 25.891 0.601 1 95.44 364 THR B CA 1
ATOM 6215 C C . THR B 1 364 ? -24.391 26.328 0.868 1 95.44 364 THR B C 1
ATOM 6217 O O . THR B 1 364 ? -25.203 26.422 -0.058 1 95.44 364 THR B O 1
ATOM 6220 N N . MET B 1 365 ? -24.703 26.641 2.098 1 92.75 365 MET B N 1
ATOM 6221 C CA . MET B 1 365 ? -26.031 27.109 2.473 1 92.75 365 MET B CA 1
ATOM 6222 C C . MET B 1 365 ? -26.344 28.453 1.82 1 92.75 365 MET B C 1
ATOM 6224 O O . MET B 1 365 ? -27.453 28.672 1.343 1 92.75 365 MET B O 1
ATOM 6228 N N . ASN B 1 366 ? -25.406 29.281 1.766 1 92.81 366 ASN B N 1
ATOM 6229 C CA . ASN B 1 366 ? -25.578 30.594 1.156 1 92.81 366 ASN B CA 1
ATOM 6230 C C . ASN B 1 366 ? -25.812 30.484 -0.347 1 92.81 366 ASN B C 1
ATOM 6232 O O . ASN B 1 366 ? -26.438 31.375 -0.942 1 92.81 366 ASN B O 1
ATOM 6236 N N . GLN B 1 367 ? -25.359 29.438 -0.924 1 95.31 367 GLN B N 1
ATOM 6237 C CA . GLN B 1 367 ? -25.562 29.172 -2.346 1 95.31 367 GLN B CA 1
ATOM 6238 C C . GLN B 1 367 ? -26.922 28.516 -2.588 1 95.31 367 GLN B C 1
ATOM 6240 O O . GLN B 1 367 ? -27.312 28.281 -3.734 1 95.31 367 GLN B O 1
ATOM 6245 N N . GLY B 1 368 ? -27.609 28.219 -1.531 1 93.81 368 GLY B N 1
ATOM 6246 C CA . GLY B 1 368 ? -28.906 27.594 -1.637 1 93.81 368 GLY B CA 1
ATOM 6247 C C . GLY B 1 368 ? -28.828 26.094 -1.882 1 93.81 368 GLY B C 1
ATOM 6248 O O . GLY B 1 368 ? -29.781 25.484 -2.369 1 93.81 368 GLY B O 1
ATOM 6249 N N . LEU B 1 369 ? -27.703 25.531 -1.604 1 94.81 369 LEU B N 1
ATOM 6250 C CA . LEU B 1 369 ? -27.484 24.109 -1.849 1 94.81 369 LEU B CA 1
ATOM 6251 C C . LEU B 1 369 ? -27.641 23.312 -0.56 1 94.81 369 LEU B C 1
ATOM 6253 O O . LEU B 1 369 ? -27.531 23.859 0.537 1 94.81 369 LEU B O 1
ATOM 6257 N N . ASP B 1 370 ? -27.953 22.047 -0.704 1 93.06 370 ASP B N 1
ATOM 6258 C CA . ASP B 1 370 ? -28.094 21.125 0.417 1 93.06 370 ASP B CA 1
ATOM 6259 C C . ASP B 1 370 ? -26.734 20.781 1.02 1 93.06 370 ASP B C 1
ATOM 6261 O O . ASP B 1 370 ? -25.781 20.5 0.292 1 93.06 370 ASP B O 1
ATOM 6265 N N . ILE B 1 371 ? -26.672 20.812 2.262 1 92.62 371 ILE B N 1
ATOM 6266 C CA . ILE B 1 371 ? -25.406 20.547 2.932 1 92.62 371 ILE B CA 1
ATOM 6267 C C . ILE B 1 371 ? -25.047 19.078 2.801 1 92.62 371 ILE B C 1
ATOM 6269 O O . ILE B 1 371 ? -23.922 18.672 3.102 1 92.62 371 ILE B O 1
ATOM 6273 N N . ARG B 1 372 ? -25.969 18.25 2.312 1 92.62 372 ARG B N 1
ATOM 6274 C CA . ARG B 1 372 ? -25.734 16.828 2.092 1 92.62 372 ARG B CA 1
ATOM 6275 C C . ARG B 1 372 ? -25.047 16.578 0.75 1 92.62 372 ARG B C 1
ATOM 6277 O O . ARG B 1 372 ? -24.562 15.484 0.485 1 92.62 372 ARG B O 1
ATOM 6284 N N . ASN B 1 373 ? -25 17.594 0.01 1 94.31 373 ASN B N 1
ATOM 6285 C CA . ASN B 1 373 ? -24.266 17.516 -1.252 1 94.31 373 ASN B CA 1
ATOM 6286 C C . ASN B 1 373 ? -22.766 17.625 -1.037 1 94.31 373 ASN B C 1
ATOM 6288 O O . ASN B 1 373 ? -22.203 18.734 -1.101 1 94.31 373 ASN B O 1
ATOM 6292 N N . GLY B 1 374 ? -22.094 16.5 -0.873 1 96.5 374 GLY B N 1
ATOM 6293 C CA . GLY B 1 374 ? -20.672 16.469 -0.554 1 96.5 374 GLY B CA 1
ATOM 6294 C C . GLY B 1 374 ? -19.812 17.109 -1.622 1 96.5 374 GLY B C 1
ATOM 6295 O O . GLY B 1 374 ? -18.766 17.688 -1.317 1 96.5 374 GLY B O 1
ATOM 6296 N N . THR B 1 375 ? -20.219 17 -2.859 1 96.5 375 THR B N 1
ATOM 6297 C CA . THR B 1 375 ? -19.484 17.578 -3.973 1 96.5 375 THR B CA 1
ATOM 6298 C C . THR B 1 375 ? -19.422 19.094 -3.85 1 96.5 375 THR B C 1
ATOM 6300 O O . THR B 1 375 ? -18.359 19.688 -3.979 1 96.5 375 THR B O 1
ATOM 6303 N N . SER B 1 376 ? -20.594 19.688 -3.529 1 97.38 376 SER B N 1
ATOM 6304 C CA . SER B 1 376 ? -20.641 21.141 -3.379 1 97.38 376 SER B CA 1
ATOM 6305 C C . SER B 1 376 ? -19.859 21.594 -2.148 1 97.38 376 SER B C 1
ATOM 6307 O O . SER B 1 376 ? -19.141 22.594 -2.197 1 97.38 376 SER B O 1
ATOM 6309 N N . VAL B 1 377 ? -20.031 20.859 -1.071 1 97.62 377 VAL B N 1
ATOM 6310 C CA . VAL B 1 377 ? -19.328 21.219 0.159 1 97.62 377 VAL B CA 1
ATOM 6311 C C . VAL B 1 377 ? -17.828 21.125 -0.063 1 97.62 377 VAL B C 1
ATOM 6313 O O . VAL B 1 377 ? -17.078 22.031 0.333 1 97.62 377 VAL B O 1
ATOM 6316 N N . SER B 1 378 ? -17.344 20.031 -0.704 1 97.81 378 SER B N 1
ATOM 6317 C CA . SER B 1 378 ? -15.914 19.859 -0.98 1 97.81 378 SER B CA 1
ATOM 6318 C C . SER B 1 378 ? -15.391 20.969 -1.887 1 97.81 378 SER B C 1
ATOM 6320 O O . SER B 1 378 ? -14.273 21.453 -1.692 1 97.81 378 SER B O 1
ATOM 6322 N N . ALA B 1 379 ? -16.203 21.359 -2.871 1 96.94 379 ALA B N 1
ATOM 6323 C CA . ALA B 1 379 ? -15.805 22.438 -3.771 1 96.94 379 ALA B CA 1
ATOM 6324 C C . ALA B 1 379 ? -15.609 23.75 -3.008 1 96.94 379 ALA B C 1
ATOM 6326 O O . ALA B 1 379 ? -14.703 24.531 -3.324 1 96.94 379 ALA B O 1
ATOM 6327 N N . ASN B 1 380 ? -16.359 23.969 -1.993 1 97.56 380 ASN B N 1
ATOM 6328 C CA . ASN B 1 380 ? -16.312 25.203 -1.217 1 97.56 380 ASN B CA 1
ATOM 6329 C C . ASN B 1 380 ? -15.164 25.188 -0.212 1 97.56 380 ASN B C 1
ATOM 6331 O O . ASN B 1 380 ? -14.93 26.172 0.484 1 97.56 380 ASN B O 1
ATOM 6335 N N . MET B 1 381 ? -14.469 24.062 -0.14 1 97.81 381 MET B N 1
ATOM 6336 C CA . MET B 1 381 ? -13.273 23.984 0.699 1 97.81 381 MET B CA 1
ATOM 6337 C C . MET B 1 381 ? -12.016 24.219 -0.126 1 97.81 381 MET B C 1
ATOM 6339 O O . MET B 1 381 ? -10.914 24.281 0.421 1 97.81 381 MET B O 1
ATOM 6343 N N . ARG B 1 382 ? -12.148 24.375 -1.44 1 96.44 382 ARG B N 1
ATOM 6344 C CA . ARG B 1 382 ? -11.008 24.469 -2.342 1 96.44 382 ARG B CA 1
ATOM 6345 C C . ARG B 1 382 ? -10.781 25.906 -2.795 1 96.44 382 ARG B C 1
ATOM 6347 O O . ARG B 1 382 ? -11.711 26.719 -2.785 1 96.44 382 ARG B O 1
ATOM 6354 N N . ASN B 1 383 ? -9.555 26.141 -3.133 1 96 383 ASN B N 1
ATOM 6355 C CA . ASN B 1 383 ? -9.141 27.453 -3.654 1 96 383 ASN B CA 1
ATOM 6356 C C . ASN B 1 383 ? -9.562 28.578 -2.725 1 96 383 ASN B C 1
ATOM 6358 O O . ASN B 1 383 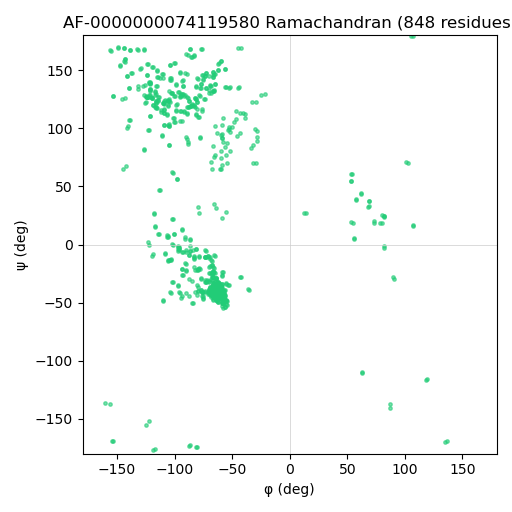? -10.219 29.531 -3.152 1 96 383 ASN B O 1
ATOM 6362 N N . ILE B 1 384 ? -9.156 28.453 -1.504 1 97 384 ILE B N 1
ATOM 6363 C CA . ILE B 1 384 ? -9.5 29.469 -0.511 1 97 384 ILE B CA 1
ATOM 6364 C C . ILE B 1 384 ? -8.328 29.672 0.448 1 97 384 ILE B C 1
ATOM 6366 O O . ILE B 1 384 ? -7.43 28.828 0.526 1 97 384 ILE B O 1
ATOM 6370 N N . THR B 1 385 ? -8.305 30.75 1.085 1 95.88 385 THR B N 1
ATOM 6371 C CA . THR B 1 385 ? -7.465 31.031 2.24 1 95.88 385 THR B CA 1
ATOM 6372 C C . THR B 1 385 ? -8.312 31.438 3.441 1 95.88 385 THR B C 1
ATOM 6374 O O . THR B 1 385 ? -9.211 32.281 3.318 1 95.88 385 THR B O 1
ATOM 6377 N N . PHE B 1 386 ? -8.156 30.812 4.543 1 94.19 386 PHE B N 1
ATOM 6378 C CA . PHE B 1 386 ? -8.867 31.156 5.766 1 94.19 386 PHE B CA 1
ATOM 6379 C C . PHE B 1 386 ? -7.902 31.234 6.945 1 94.19 386 PHE B C 1
ATOM 6381 O O . PHE B 1 386 ? -6.738 30.844 6.832 1 94.19 386 PHE B O 1
ATOM 6388 N N . GLN B 1 387 ? -8.383 31.766 7.98 1 90.56 387 GLN B N 1
ATOM 6389 C CA . GLN B 1 387 ? -7.531 31.922 9.156 1 90.56 387 GLN B CA 1
ATOM 6390 C C . GLN B 1 387 ? -7.602 30.688 10.055 1 90.56 387 GLN B C 1
ATOM 6392 O O . GLN B 1 387 ? -8.641 30.406 10.656 1 90.56 387 GLN B O 1
ATOM 6397 N N . GLY B 1 388 ? -6.52 29.953 10.148 1 91.62 388 GLY B N 1
ATOM 6398 C CA . GLY B 1 388 ? -6.406 28.859 11.102 1 91.62 388 GLY B CA 1
ATOM 6399 C C . GLY B 1 388 ? -5.914 29.297 12.461 1 91.62 388 GLY B C 1
ATOM 6400 O O . GLY B 1 388 ? -5.801 30.5 12.727 1 91.62 388 GLY B O 1
ATOM 6401 N N . ILE B 1 389 ? -5.668 28.328 13.258 1 91.31 389 ILE B N 1
ATOM 6402 C CA . ILE B 1 389 ? -5.316 28.609 14.648 1 91.31 389 ILE B CA 1
ATOM 6403 C C . ILE B 1 389 ? -3.895 29.172 14.711 1 91.31 389 ILE B C 1
ATOM 6405 O O . ILE B 1 389 ? -3.574 29.969 15.594 1 91.31 389 ILE B O 1
ATOM 6409 N N . SER B 1 390 ? -3.02 28.75 13.812 1 88.06 390 SER B N 1
ATOM 6410 C CA . SER B 1 390 ? -1.626 29.172 13.82 1 88.06 390 SER B CA 1
ATOM 6411 C C . SER B 1 390 ? -1.348 30.172 12.703 1 88.06 390 SER B C 1
ATOM 6413 O O . SER B 1 390 ? -0.194 30.531 12.453 1 88.06 390 SER B O 1
ATOM 6415 N N . GLY B 1 391 ? -2.381 30.625 12.008 1 87.12 391 GLY B N 1
ATOM 6416 C CA . GLY B 1 391 ? -2.203 31.547 10.891 1 87.12 391 GLY B CA 1
ATOM 6417 C C . GLY B 1 391 ? -3.031 31.172 9.68 1 87.12 391 GLY B C 1
ATOM 6418 O O . GLY B 1 391 ? -3.902 30.297 9.75 1 87.12 391 GLY B O 1
ATOM 6419 N N . PRO B 1 392 ? -2.705 31.891 8.586 1 90.56 392 PRO B N 1
ATOM 6420 C CA . PRO B 1 392 ? -3.5 31.641 7.379 1 90.56 392 PRO B CA 1
ATOM 6421 C C . PRO B 1 392 ? -3.256 30.25 6.793 1 90.56 392 PRO B C 1
ATOM 6423 O O . PRO B 1 392 ? -2.121 29.766 6.781 1 90.56 392 PRO B O 1
ATOM 6426 N N . VAL B 1 393 ? -4.332 29.625 6.41 1 93.12 393 VAL B N 1
ATOM 6427 C CA . VAL B 1 393 ? -4.301 28.312 5.754 1 93.12 393 VAL B CA 1
ATOM 6428 C C . VAL B 1 393 ? -4.852 28.438 4.336 1 93.12 393 VAL B C 1
ATOM 6430 O O . VAL B 1 393 ? -5.98 28.906 4.141 1 93.12 393 VAL B O 1
ATOM 6433 N N . THR B 1 394 ? -4.035 28.062 3.402 1 95.56 394 THR B N 1
ATOM 6434 C CA . THR B 1 394 ? -4.461 28.125 2.01 1 95.56 394 THR B CA 1
ATOM 6435 C C . THR B 1 394 ? -4.648 26.719 1.44 1 95.56 394 THR B C 1
ATOM 6437 O O . THR B 1 394 ? -3.738 25.891 1.501 1 95.56 394 THR B O 1
ATOM 6440 N N . ILE B 1 395 ? -5.852 26.422 0.963 1 96.88 395 ILE B N 1
ATOM 6441 C CA . ILE B 1 395 ? -6.164 25.188 0.265 1 96.88 395 ILE B CA 1
ATOM 6442 C C . ILE B 1 395 ? -6.18 25.422 -1.242 1 96.88 395 ILE B C 1
ATOM 6444 O O . ILE B 1 395 ? -6.852 26.344 -1.722 1 96.88 395 ILE B O 1
ATOM 6448 N N . ASP B 1 396 ? -5.484 24.672 -1.978 1 94.56 396 ASP B N 1
ATOM 6449 C CA . ASP B 1 396 ? -5.383 24.922 -3.416 1 94.56 396 ASP B CA 1
ATOM 6450 C C . ASP B 1 396 ? -6.605 24.375 -4.148 1 94.56 396 ASP B C 1
ATOM 6452 O O . ASP B 1 396 ? -7.574 23.938 -3.516 1 94.56 396 ASP B O 1
ATOM 6456 N N . LEU B 1 397 ? -6.586 24.422 -5.453 1 93.69 397 LEU B N 1
ATOM 6457 C CA . LEU B 1 397 ? -7.723 24.062 -6.297 1 93.69 397 LEU B CA 1
ATOM 6458 C C . LEU B 1 397 ? -8.023 22.578 -6.207 1 93.69 397 LEU B C 1
ATOM 6460 O O . LEU B 1 397 ? -9.133 22.141 -6.523 1 93.69 397 LEU B O 1
ATOM 6464 N N . TYR B 1 398 ? -7.105 21.812 -5.738 1 91.44 398 TYR B N 1
ATOM 6465 C CA . TYR B 1 398 ? -7.273 20.359 -5.75 1 91.44 398 TYR B CA 1
ATOM 6466 C C . TYR B 1 398 ? -7.633 19.844 -4.359 1 91.44 398 TYR B C 1
ATOM 6468 O O . TYR B 1 398 ? -8.07 18.703 -4.211 1 91.44 398 TYR B O 1
ATOM 6476 N N . GLY B 1 399 ? -7.473 20.719 -3.311 1 95.44 399 GLY B N 1
ATOM 6477 C CA . GLY B 1 399 ? -7.84 20.312 -1.962 1 95.44 399 GLY B CA 1
ATOM 6478 C C . GLY B 1 399 ? -6.637 20.047 -1.074 1 95.44 399 GLY B C 1
ATOM 6479 O O . GLY B 1 399 ? -6.758 19.375 -0.042 1 95.44 399 GLY B O 1
ATOM 6480 N N . ASP B 1 400 ? -5.453 20.547 -1.502 1 95.69 400 ASP B N 1
ATOM 6481 C CA . ASP B 1 400 ? -4.238 20.406 -0.703 1 95.69 400 ASP B CA 1
ATOM 6482 C C . ASP B 1 400 ? -3.877 21.719 -0.014 1 95.69 400 ASP B C 1
ATOM 6484 O O . ASP B 1 400 ? -3.998 22.797 -0.607 1 95.69 400 ASP B O 1
ATOM 6488 N N . ARG B 1 401 ? -3.393 21.562 1.156 1 95.12 401 ARG B N 1
ATOM 6489 C CA . ARG B 1 401 ? -2.848 22.734 1.827 1 95.12 401 ARG B CA 1
ATOM 6490 C C . ARG B 1 401 ? -1.474 23.094 1.271 1 95.12 401 ARG B C 1
ATOM 6492 O O . ARG B 1 401 ? -0.643 22.219 1.037 1 95.12 401 ARG B O 1
ATOM 6499 N N . ASN B 1 402 ? -1.28 24.328 1.096 1 92.75 402 ASN B N 1
ATOM 6500 C CA . ASN B 1 402 ? 0.061 24.812 0.782 1 92.75 402 ASN B CA 1
ATOM 6501 C C . ASN B 1 402 ? 0.947 24.844 2.023 1 92.75 402 ASN B C 1
ATOM 6503 O O . ASN B 1 402 ? 0.518 25.312 3.082 1 92.75 402 ASN B O 1
ATOM 6507 N N . GLY B 1 403 ? 2.145 24.344 1.823 1 91 403 GLY B N 1
ATOM 6508 C CA . GLY B 1 403 ? 3.047 24.312 2.963 1 91 403 GLY B CA 1
ATOM 6509 C C . GLY B 1 403 ? 3.977 25.5 3.027 1 91 403 GLY B C 1
ATOM 6510 O O . GLY B 1 403 ? 4.301 26.094 2 1 91 403 GLY B O 1
ATOM 6511 N N . ASP B 1 404 ? 4.316 25.891 4.246 1 88.94 404 ASP B N 1
ATOM 6512 C CA . ASP B 1 404 ? 5.387 26.844 4.539 1 88.94 404 ASP B CA 1
ATOM 6513 C C . ASP B 1 404 ? 6.621 26.125 5.082 1 88.94 404 ASP B C 1
ATOM 6515 O O . ASP B 1 404 ? 6.547 25.438 6.094 1 88.94 404 ASP B O 1
ATOM 6519 N N . TYR B 1 405 ? 7.695 26.344 4.395 1 91.31 405 TYR B N 1
ATOM 6520 C CA . TYR B 1 405 ? 8.883 25.578 4.758 1 91.31 405 TYR B CA 1
ATOM 6521 C C . TYR B 1 405 ? 10.047 26.5 5.078 1 91.31 405 TYR B C 1
ATOM 6523 O O . TYR B 1 405 ? 10.086 27.656 4.621 1 91.31 405 TYR B O 1
ATOM 6531 N N . SER B 1 406 ? 10.938 25.984 5.871 1 88.88 406 SER B N 1
ATOM 6532 C CA . SER B 1 406 ? 12.164 26.688 6.23 1 88.88 406 SER B CA 1
ATOM 6533 C C . SER B 1 406 ? 13.367 25.75 6.203 1 88.88 406 SER B C 1
ATOM 6535 O O . SER B 1 406 ? 13.219 24.531 6.391 1 88.88 406 SER B O 1
ATOM 6537 N N . ILE B 1 407 ? 14.516 26.281 5.848 1 91.69 407 ILE B N 1
ATOM 6538 C CA . ILE B 1 407 ? 15.789 25.594 6.039 1 91.69 407 ILE B CA 1
ATOM 6539 C C . ILE B 1 407 ? 16.578 26.281 7.156 1 91.69 407 ILE B C 1
ATOM 6541 O O . ILE B 1 407 ? 16.797 27.5 7.113 1 91.69 407 ILE B O 1
ATOM 6545 N N . ILE B 1 408 ? 16.922 25.438 8.133 1 90.31 408 ILE B N 1
ATOM 6546 C CA . ILE B 1 408 ? 17.688 26 9.242 1 90.31 408 ILE B CA 1
ATOM 6547 C C . ILE B 1 408 ? 19.078 25.375 9.281 1 90.31 408 ILE B C 1
ATOM 6549 O O . ILE B 1 408 ? 19.25 24.234 8.844 1 90.31 408 ILE B O 1
ATOM 6553 N N . GLY B 1 409 ? 20.047 26.062 9.711 1 90.31 409 GLY B N 1
ATOM 6554 C CA . GLY B 1 409 ? 21.422 25.625 9.836 1 90.31 409 GLY B CA 1
ATOM 6555 C C . GLY B 1 409 ? 22.172 26.297 10.977 1 90.31 409 GLY B C 1
ATOM 6556 O O . GLY B 1 409 ? 21.641 27.203 11.617 1 90.31 409 GLY B O 1
ATOM 6557 N N . MET B 1 410 ? 23.328 25.734 11.211 1 89 410 MET B N 1
ATOM 6558 C CA . MET B 1 410 ? 24.156 26.297 12.281 1 89 410 MET B CA 1
ATOM 6559 C C . MET B 1 410 ? 24.906 27.516 11.789 1 89 410 MET B C 1
ATOM 6561 O O . MET B 1 410 ? 25.719 27.422 10.852 1 89 410 MET B O 1
ATOM 6565 N N . LYS B 1 411 ? 24.609 28.641 12.383 1 84.62 411 LYS B N 1
ATOM 6566 C CA . LYS B 1 411 ? 25.344 29.844 12.008 1 84.62 411 LYS B CA 1
ATOM 6567 C C . LYS B 1 411 ? 26.422 30.172 13.031 1 84.62 411 LYS B C 1
ATOM 6569 O O . LYS B 1 411 ? 27.469 30.734 12.68 1 84.62 411 LYS B O 1
ATOM 6574 N N . ASN B 1 412 ? 26.109 29.828 14.305 1 85 412 ASN B N 1
ATOM 6575 C CA . ASN B 1 412 ? 27.047 30.094 15.383 1 85 412 ASN B CA 1
ATOM 6576 C C . ASN B 1 412 ? 27.609 28.797 15.953 1 85 412 ASN B C 1
ATOM 6578 O O . ASN B 1 412 ? 26.922 28.062 16.656 1 85 412 ASN B O 1
ATOM 6582 N N . ILE B 1 413 ? 28.891 28.625 15.797 1 83.38 413 ILE B N 1
ATOM 6583 C CA . ILE B 1 413 ? 29.531 27.375 16.203 1 83.38 413 ILE B CA 1
ATOM 6584 C C . ILE B 1 413 ? 29.625 27.312 17.719 1 83.38 413 ILE B C 1
ATOM 6586 O O . ILE B 1 413 ? 29.609 26.234 18.312 1 83.38 413 ILE B O 1
ATOM 6590 N N . GLU B 1 414 ? 29.781 28.453 18.281 1 84.69 414 GLU B N 1
ATOM 6591 C CA . GLU B 1 414 ? 29.969 28.484 19.734 1 84.69 414 GLU B CA 1
ATOM 6592 C C . GLU B 1 414 ? 28.719 28 20.453 1 84.69 414 GLU B C 1
ATOM 6594 O O . GLU B 1 414 ? 28.797 27.188 21.375 1 84.69 414 GLU B O 1
ATOM 6599 N N . THR B 1 415 ? 27.609 28.453 20.031 1 83.88 415 THR B N 1
ATOM 6600 C CA . THR B 1 415 ? 26.359 28.062 20.688 1 83.88 415 THR B CA 1
ATOM 6601 C C . THR B 1 415 ? 25.844 26.734 20.125 1 83.88 415 THR B C 1
ATOM 6603 O O . THR B 1 415 ? 25.156 25.984 20.812 1 83.88 415 THR B O 1
ATOM 6606 N N . GLY B 1 416 ? 26.109 26.484 18.906 1 85.19 416 GLY B N 1
ATOM 6607 C CA . GLY B 1 416 ? 25.672 25.281 18.234 1 85.19 416 GLY B CA 1
ATOM 6608 C C . GLY B 1 416 ? 24.188 25.266 17.922 1 85.19 416 GLY B C 1
ATOM 6609 O O . GLY B 1 416 ? 23.594 24.219 17.719 1 85.19 416 GLY B O 1
ATOM 6610 N N . THR B 1 417 ? 23.578 26.438 17.906 1 85 417 THR B N 1
ATOM 6611 C CA . THR B 1 417 ? 22.141 26.562 17.672 1 85 417 THR B CA 1
ATOM 6612 C C . THR B 1 417 ? 21.859 26.734 16.188 1 85 417 THR B C 1
ATOM 6614 O O . THR B 1 417 ? 22.688 27.266 15.438 1 85 417 THR B O 1
ATOM 6617 N N . PHE B 1 418 ? 20.75 26.219 15.773 1 87.94 418 PHE B N 1
ATOM 6618 C CA . PHE B 1 418 ? 20.344 26.344 14.375 1 87.94 418 PHE B CA 1
ATOM 6619 C C . PHE B 1 418 ? 19.453 27.578 14.18 1 87.94 418 PHE B C 1
ATOM 6621 O O . PHE B 1 418 ? 18.609 27.875 15.031 1 87.94 418 PHE B O 1
ATOM 6628 N N . GLU B 1 419 ? 19.734 28.281 13.133 1 85.25 419 GLU B N 1
ATOM 6629 C CA . GLU B 1 419 ? 18.969 29.469 12.766 1 85.25 419 GLU B CA 1
ATOM 6630 C C . GLU B 1 419 ? 18.469 29.391 11.328 1 85.25 419 GLU B C 1
ATOM 6632 O O . GLU B 1 419 ? 18.938 28.562 10.547 1 85.25 419 GLU B O 1
ATOM 6637 N N . LYS B 1 420 ? 17.609 30.281 11.039 1 86.19 420 LYS B N 1
ATOM 6638 C CA . LYS B 1 420 ? 16.984 30.312 9.719 1 86.19 420 LYS B CA 1
ATOM 6639 C C . LYS B 1 420 ? 18 30.656 8.641 1 86.19 420 LYS B C 1
ATOM 6641 O O . LYS B 1 420 ? 18.797 31.578 8.789 1 86.19 420 LYS B O 1
ATOM 6646 N N . VAL B 1 421 ? 17.984 29.859 7.551 1 84.12 421 VAL B N 1
ATOM 6647 C CA . VAL B 1 421 ? 18.812 30.109 6.371 1 84.12 421 VAL B CA 1
ATOM 6648 C C . VAL B 1 421 ? 17.938 30.547 5.203 1 84.12 421 VAL B C 1
ATOM 6650 O O . VAL B 1 421 ? 18.219 31.547 4.551 1 84.12 421 VAL B O 1
ATOM 6653 N N . ILE B 1 422 ? 16.875 29.859 4.945 1 83.56 422 ILE B N 1
ATOM 6654 C CA . ILE B 1 422 ? 15.914 30.125 3.885 1 83.56 422 ILE B CA 1
ATOM 6655 C C . ILE B 1 422 ? 14.5 29.891 4.402 1 83.56 422 ILE B C 1
ATOM 6657 O O . ILE B 1 422 ? 14.258 28.938 5.152 1 83.56 422 ILE B O 1
ATOM 6661 N N . ASP B 1 423 ? 13.602 30.875 4.051 1 80.88 423 ASP B N 1
ATOM 6662 C CA . ASP B 1 423 ? 12.172 30.672 4.293 1 80.88 423 ASP B CA 1
ATOM 6663 C C . ASP B 1 423 ? 11.398 30.625 2.98 1 80.88 423 ASP B C 1
ATOM 6665 O O . ASP B 1 423 ? 11.695 31.375 2.047 1 80.88 423 ASP B O 1
ATOM 6669 N N . TYR B 1 424 ? 10.531 29.734 2.902 1 78.5 424 TYR B N 1
ATOM 6670 C CA . TYR B 1 424 ? 9.617 29.578 1.778 1 78.5 424 TYR B CA 1
ATOM 6671 C C . TYR B 1 424 ? 8.172 29.562 2.254 1 78.5 424 TYR B C 1
ATOM 6673 O O . TYR B 1 424 ? 7.801 28.766 3.113 1 78.5 424 TYR B O 1
ATOM 6681 N N . TYR B 1 425 ? 7.422 30.531 1.707 1 73.75 425 TYR B N 1
ATOM 6682 C CA . TYR B 1 425 ? 5.996 30.594 2.021 1 73.75 425 TYR B CA 1
ATOM 6683 C C . TYR B 1 425 ? 5.152 30.203 0.818 1 73.75 425 TYR B C 1
ATOM 6685 O O . TYR B 1 425 ? 5.23 30.828 -0.24 1 73.75 425 TYR B O 1
ATOM 6693 N N . GLY B 1 426 ? 4.469 29.125 0.894 1 69.81 426 GLY B N 1
ATOM 6694 C CA . GLY B 1 426 ? 3.594 28.641 -0.161 1 69.81 426 GLY B CA 1
ATOM 6695 C C . GLY B 1 426 ? 2.23 29.297 -0.156 1 69.81 426 GLY B C 1
ATOM 6696 O O . GLY B 1 426 ? 1.872 29.984 0.805 1 69.81 426 GLY B O 1
#

Solvent-accessible surface area (backbone atoms only — not comparable to full-atom values): 44266 Å² total; per-residue (Å²): 137,83,81,77,79,78,79,77,77,79,75,78,70,80,75,74,70,75,71,77,72,75,71,69,73,75,76,51,45,70,42,29,33,37,36,25,30,19,76,67,76,98,52,83,53,19,40,78,61,27,46,56,30,42,50,49,38,53,52,50,46,58,64,60,71,38,74,58,46,66,46,39,40,82,42,81,44,84,43,59,16,70,59,24,59,61,18,30,57,49,51,50,44,52,47,50,64,73,25,61,49,86,52,33,90,74,36,85,77,30,61,56,29,39,37,33,28,42,35,50,55,12,27,55,43,41,31,52,53,23,42,76,69,38,23,23,25,38,15,49,29,39,33,37,54,89,58,49,48,30,89,81,21,62,23,30,28,25,64,30,45,36,28,44,61,51,20,49,51,52,47,53,51,29,56,76,70,57,48,16,68,87,50,49,28,38,35,38,27,34,43,35,94,91,42,53,61,30,43,37,38,48,49,15,34,50,50,43,30,60,68,38,94,72,56,38,40,71,45,81,45,78,26,62,39,64,82,75,41,55,42,57,60,46,48,62,68,60,54,81,58,50,33,36,42,32,27,55,55,70,68,40,50,50,49,38,37,40,37,30,39,75,71,69,55,35,36,63,90,67,15,43,35,34,35,52,41,58,82,45,53,64,50,41,32,71,26,66,50,60,79,85,55,93,53,27,67,58,28,47,55,17,41,47,18,36,32,36,36,21,52,60,81,52,85,38,73,65,26,51,54,49,42,51,52,46,54,50,49,28,63,77,69,66,52,87,67,62,91,77,78,53,79,53,69,45,27,51,22,48,20,34,44,52,53,47,49,51,51,9,43,46,53,28,48,73,70,72,43,64,77,74,38,19,64,58,33,40,55,55,50,25,59,43,72,46,79,40,61,51,39,80,42,40,23,36,82,46,17,40,20,55,50,40,35,26,32,29,26,44,78,42,79,87,77,43,34,41,40,83,73,45,80,43,81,95,136,86,80,80,81,79,79,78,81,75,78,75,74,78,78,73,71,74,70,77,73,74,72,71,75,74,76,49,46,70,41,29,33,36,35,26,30,20,76,66,78,98,51,82,50,18,41,79,60,27,45,56,30,43,50,49,37,52,51,51,46,57,64,61,72,39,73,58,46,64,47,38,39,82,42,80,43,81,41,59,15,70,60,25,61,61,18,29,57,51,52,50,43,50,44,49,62,74,24,62,48,85,51,34,89,74,36,86,76,31,61,56,29,38,36,32,27,42,34,47,54,12,25,55,41,41,30,53,53,22,43,77,70,39,23,24,24,38,16,49,31,38,34,37,55,88,58,51,48,29,88,81,21,61,24,32,30,26,65,32,44,36,27,44,58,50,22,51,52,51,46,52,50,29,55,76,69,56,49,16,68,87,48,48,29,38,36,38,27,34,43,35,95,91,42,55,61,31,45,36,39,48,51,16,33,50,50,43,30,61,67,39,93,71,56,38,41,71,45,79,47,80,27,62,39,65,82,74,41,56,43,57,60,46,47,61,69,59,56,79,59,48,33,37,42,31,28,55,54,70,70,40,50,51,48,39,36,41,36,30,39,75,72,67,54,35,36,63,91,67,15,44,35,37,35,53,41,60,82,45,54,63,51,41,32,72,28,66,50,61,80,86,56,94,52,25,66,57,29,48,55,17,41,48,17,34,30,36,37,22,51,60,80,54,86,37,73,65,27,52,54,48,41,50,52,46,53,50,49,28,64,75,68,67,51,88,69,60,90,77,78,51,80,53,70,45,26,53,22,46,20,36,44,52,52,46,48,53,51,8,44,47,52,28,47,75,70,72,43,62,76,74,40,18,64,58,32,40,55,55,51,26,60,43,72,48,80,40,61,51,39,79,43,40,22,36,81,48,17,41,20,55,49,39,36,28,33,29,25,44,80,42,79,87,80,43,33,40,39,84,74,46,80,44,80,94

Sequence (852 aa):
FKCVLAFVMCSQIPSGLPQPSGENPDPPQTVNVVVMVPFEGEYLFRRDVIQPGVEYALRTLRRNDGPLTRDLQFNVTYRNSQCNRKAALEAVDFYYGQCGTSDVTNSMTSPLLFLGPVCNDATSMVATFAGKWNVPVISPGSHAAWIIPGEEYPMLTRITPSYIDLAYFIHNVFVMLNHGVTYPVHLIYEDREEDSECHNLMQAVYSVFHNDAVVLQVTTRHAISDVTFHAESFIADIGYPNVVLMCASSPLVRKVMLAASAHGVAVPGRNEWYAIDLHNDSYYAAGAWKQGDEQDLKAKIAYRALQVITFIVTKTPEFNRFSTTILNEYRSRGVTHSETQQVNEYVEGFHDAIMLYARALNATMNQGLDIRNGTSVSANMRNITFQGISGPVTIDLYGDRNGDYSIIGMKNIETGTFEKVIDYYGFKCVLAFVMCSQIPSGLPQPSGENPDPPQTVNVVVMVPFEGEYLFRRDVIQPGVEYALRTLRRNDGPLTRDLQFNVTYRNSQCNRKAALEAVDFYYGQCGTSDVTNSMTSPLLFLGPVCNDATSMVATFAGKWNVPVISPGSHAAWIIPGEEYPMLTRITPSYIDLAYFIHNVFVMLNHGVTYPVHLIYEDREEDSECHNLMQAVYSVFHNDAVVLQVTTRHAISDVTFHAESFIADIGYPNVVLMCASSPLVRKVMLAASAHGVAVPGRNEWYAIDLHNDSYYAAGAWKQGDEQDLKAKIAYRALQVITFIVTKTPEFNRFSTTILNEYRSRGVTHSETQQVNEYVEGFHDAIMLYARALNATMNQGLDIRNGTSVSANMRNITFQGISGPVTIDLYGDRNGDYSIIGMKNIETGTFEKVIDYYG

Secondary structure (DSSP, 8-state):
---------------------------PEEEEEEEEE-SSSS-TT-HHHHHHHHHHHHHHHHHT--HHHHHEEEEEEEEE-TTSTTHHHHHHHHHHHSS-SS-GGG-TTS-SEEE---SHHHHHHHHHHHHHHT--EEES----TT--BTTTBTTEEESS--HHHHHHHHHHHHHHTT-SSSS-EEEEEE--SS--HHHHHHHHHHHHHHHSSSPPPEEEEEES-TTT--HHHHHHHH-S-SEEEEE--HHHHHHHHHHHHHTT---TTTSEEEEE-SS-HHHHHTTTT--SSTTHHHHHHHGGGEEEEEE-----HHHHHHHHHHHHHHHHHT----TT-S--HHHHHHHHHHHHHHHHHHHHHHTT--TT-HHHHHHTTSSEEEE-SSSEEEE-TTSBBPPEEEEEEEEETTTTEEEEEEEEE-/---------------------------PEEEEEEEEE-SSSS-TT-HHHHHHHHHHHHHHHHHT--HHHHHEEEEEEEEE-TTSTTHHHHHHHHHHHSS-SS-GGG-TTS-SEEE---SHHHHHHHHHHHHHHT--EEES----TT--BTTTBTTEEESS--HHHHHHHHHHHHHHTT-SSSS-EEEEEE--SS--HHHHHHHHHHHHHHHSSSPPPEEEEEES-TTT--HHHHHHHH-S-SEEEEE--HHHHHHHHHHHHHTT---TTTSEEEEE-SS-HHHHHTTTT--SSTTHHHHHHHGGGEEEEEE-----HHHHHHHHHHHHHHHHHT----TT-S--HHHHHHHHHHHHHHHHHHHHHHTT--TT-HHHHHHTTSSEEEE-SSSEEEE-TTSBBPPEEEEEEEEETTTTEEEEEEEEE-

Foldseek 3Di:
DPCPPPPPPPPPPPPPPPDPPPPPPDPAQEAEEEEEEACDDDDQQHCLQQVLLLVVLVVVVCVVPDPLNRRYHYDYHYDHLVLALCLLVRLVCQQDVVDDPDCSLPDSSHHQEYEDDAHQRSCLNNLQVCVVSQHAYEYCHNQFPVDFFFPSRPRYFYLAFHLLLVLVVVLVVCVVVVHQQVAAEEEEEADEPVDCPRVRNVVSNQVCLPPPPNHGHYDYDYHPDLVVDDLLVVCVVCPQAAHYEYEYDLVSVLVNLLSCVVVPNLDAPRHAAEYEDAFVLVCQQQQSLDPPDPCSLVSLVSQQRYKYKYFDFAADPLLVVVFVSSLVSCVVVVPDHDPVSTRGVVSQSSSVSSVLQSQLLVVCVVVVHDSSNSSSSSQSSEQDWDAGSRGIWHHHRRNRTNTKMFMWGDPDSVSSGIDTDDTDDD/DPDPPPPPPPPPPPPPPPDPPPPPPDPAQEAEEEEEEACDDDDQQHCLQQVLLLVVLVVVVCVVPDPLNRRYHYDYHYDHLVLALCLLVRLVCQQDVVDDPDCSLPDSSHHQEYEDDAHQRSCLNNLQVCVVSQHAYEYCHNQFPVDFFFPSRPRYFYLAFHLLLVLVVVLVVCVVVVHQQVDAEEEEEADEPVDCPRVRSVVSNQVCLPPPPNHGHYDYDYHPDLVVDDLLVVCVVCPQAAHYEYEYDLVSVLVNLLSCVVVPNLDAPRHAAEYEDAFVLVCQQQQSLDPPDPCSLVSLVSQQRYKYKYFDFAADPLLVVVFVSSLVSCVVVVPDHDPVSTRGVVSQSSSVSSVLQSQLLVVCVVVVHDSSNSSSSSQSSEQDWDAGSRGIWHHHRRNRTNTKMFMWGDPDSVSSGIDTDDTDDD

Nearest PDB structures (foldseek):
  1jdp-assembly1_B  TM=9.402E-01  e=1.161E-39  Homo sapiens
  3a3k-assembly2_B  TM=9.011E-01  e=5.249E-31  Rattus norvegicus
  1t34-assembly1_B  TM=8.963E-01  e=1.125E-30  Rattus norvegicus
  7brj-assembly1_B  TM=8.858E-01  e=2.021E-30  Rattus norvegicus
  8tga-assembly1_B  TM=8.839E-01  e=3.513E-28  Homo sapiens

Radius of gyration: 34.36 Å; Cα contacts (8 Å, |Δi|>4): 1624; chains: 2; bounding box: 129×149×67 Å